Protein AF-A0A7V7MP55-F1 (afdb_monomer_lite)

Radius of gyration: 41.4 Å; chains: 1; bounding box: 94×127×134 Å

pLDDT: mean 85.82, std 22.46, range [21.38, 98.88]

Structure (mmCIF, N/CA/C/O backbone):
data_AF-A0A7V7MP55-F1
#
_entry.id   AF-A0A7V7MP55-F1
#
loop_
_atom_site.group_PDB
_atom_site.id
_atom_site.type_symbol
_atom_site.label_atom_id
_atom_site.label_alt_id
_atom_site.label_comp_id
_atom_site.label_asym_id
_atom_site.label_entity_id
_atom_site.label_seq_id
_atom_site.pdbx_PDB_ins_code
_atom_site.Cartn_x
_atom_site.Cartn_y
_atom_site.Cartn_z
_atom_site.occupancy
_atom_site.B_iso_or_equiv
_atom_site.auth_seq_id
_atom_site.auth_comp_id
_atom_site.auth_asym_id
_atom_site.auth_atom_id
_atom_site.pdbx_PDB_model_num
ATOM 1 N N . MET A 1 1 ? -35.370 41.225 -30.268 1.00 34.28 1 MET A N 1
ATOM 2 C CA . MET A 1 1 ? -35.970 42.573 -30.149 1.00 34.28 1 MET A CA 1
ATOM 3 C C . MET A 1 1 ? -35.054 43.435 -29.277 1.00 34.28 1 MET A C 1
ATOM 5 O O . MET A 1 1 ? -34.463 42.898 -28.356 1.00 34.28 1 MET A O 1
ATOM 9 N N . SER A 1 2 ? -34.863 44.694 -29.699 1.00 28.64 2 SER A N 1
ATOM 10 C CA . SER A 1 2 ? -34.143 45.870 -29.128 1.00 28.64 2 SER A CA 1
ATOM 11 C C . SER A 1 2 ? -33.373 45.735 -27.795 1.00 28.64 2 SER A C 1
ATOM 13 O O . SER A 1 2 ? -33.966 45.358 -26.797 1.00 28.64 2 SER A O 1
ATOM 15 N N . ARG A 1 3 ? -32.050 45.989 -27.718 1.00 31.94 3 ARG A N 1
ATOM 16 C CA . ARG A 1 3 ? -31.280 47.277 -27.739 1.00 31.94 3 ARG A CA 1
ATOM 17 C C . ARG A 1 3 ? -31.573 48.286 -26.605 1.00 31.94 3 ARG A C 1
ATOM 19 O O . ARG A 1 3 ? -32.678 48.802 -26.537 1.00 31.94 3 ARG A O 1
ATOM 26 N N . GLY A 1 4 ? -30.496 48.716 -25.919 1.00 28.47 4 GLY A N 1
ATOM 27 C CA . GLY A 1 4 ? -30.322 50.041 -25.272 1.00 28.47 4 GLY A CA 1
ATOM 28 C C . GLY A 1 4 ? -29.678 49.953 -23.877 1.00 28.47 4 GLY A C 1
ATOM 29 O O . GLY A 1 4 ? -30.369 49.622 -22.931 1.00 28.47 4 GLY A O 1
ATOM 30 N N . LYS A 1 5 ? -28.347 50.016 -23.691 1.00 35.09 5 LYS A N 1
ATOM 31 C CA . LYS A 1 5 ? -27.457 51.205 -23.596 1.00 35.09 5 LYS A CA 1
ATOM 32 C C . LYS A 1 5 ? -27.997 52.376 -22.756 1.00 35.09 5 LYS A C 1
ATOM 34 O O . LYS A 1 5 ? -28.891 53.069 -23.217 1.00 35.09 5 LYS A O 1
ATOM 39 N N . HIS A 1 6 ? -27.284 52.714 -21.674 1.00 30.86 6 HIS A N 1
ATOM 40 C CA . HIS A 1 6 ? -26.860 54.093 -21.404 1.00 30.86 6 HIS A CA 1
ATOM 41 C C . HIS A 1 6 ? -25.505 54.147 -20.680 1.00 30.86 6 HIS A C 1
ATOM 43 O O . HIS A 1 6 ? -25.251 53.459 -19.699 1.00 30.86 6 HIS A O 1
ATOM 49 N N . THR A 1 7 ? -24.632 54.967 -21.252 1.00 30.64 7 THR A N 1
ATOM 50 C CA . THR A 1 7 ? -23.263 55.328 -20.872 1.00 30.64 7 THR A CA 1
ATOM 51 C C . THR A 1 7 ? -23.233 56.697 -20.190 1.00 30.64 7 THR A C 1
ATOM 53 O O . THR A 1 7 ? -24.049 57.541 -20.559 1.00 30.64 7 THR A O 1
ATOM 56 N N . ALA A 1 8 ? -22.196 56.967 -19.383 1.00 30.64 8 ALA A N 1
ATOM 57 C CA . ALA A 1 8 ? -21.163 57.998 -19.636 1.00 30.64 8 ALA A CA 1
ATOM 58 C C . ALA A 1 8 ? -20.734 58.798 -18.389 1.00 30.64 8 ALA A C 1
ATOM 60 O O . ALA A 1 8 ? -21.573 59.315 -17.660 1.00 30.64 8 ALA A O 1
ATOM 61 N N . GLY A 1 9 ? -19.414 59.001 -18.253 1.00 26.23 9 GLY A N 1
ATOM 62 C CA . GLY A 1 9 ? -18.832 60.131 -17.514 1.00 26.23 9 GLY A CA 1
ATOM 63 C C . GLY A 1 9 ? -17.465 59.867 -16.865 1.00 26.23 9 GLY A C 1
ATOM 64 O O . GLY A 1 9 ? -17.412 59.573 -15.680 1.00 26.23 9 GLY A O 1
ATOM 65 N N . GLY A 1 10 ? -16.357 60.000 -17.613 1.00 23.95 10 GLY A N 1
ATOM 66 C CA . GLY A 1 10 ? -15.012 60.249 -17.035 1.00 23.95 10 GLY A CA 1
ATOM 67 C C . GLY A 1 10 ? -14.825 61.737 -16.652 1.00 23.95 10 GLY A C 1
ATOM 68 O O . GLY A 1 10 ? -15.830 62.447 -16.644 1.00 23.95 10 GLY A O 1
ATOM 69 N N . PRO A 1 11 ? -13.597 62.290 -16.462 1.00 42.88 11 PRO A N 1
ATOM 70 C CA . PRO A 1 11 ? -12.266 61.668 -16.554 1.00 42.88 11 PRO A CA 1
ATOM 71 C C . PRO A 1 11 ? -11.200 62.125 -15.500 1.00 42.88 11 PRO A C 1
ATOM 73 O O . PRO A 1 11 ? -11.333 63.137 -14.826 1.00 42.88 11 PRO A O 1
ATOM 76 N N . ALA A 1 12 ? -10.083 61.382 -15.476 1.00 27.53 12 ALA A N 1
ATOM 77 C CA . ALA A 1 12 ? -8.666 61.785 -15.341 1.00 27.53 12 ALA A CA 1
ATOM 78 C C . ALA A 1 12 ? -8.161 62.764 -14.245 1.00 27.53 12 ALA A C 1
ATOM 80 O O . ALA A 1 12 ? -8.456 63.956 -14.269 1.00 27.53 12 ALA A O 1
ATOM 81 N N . LYS A 1 13 ? -7.130 62.324 -13.494 1.00 27.72 13 LYS A N 1
ATOM 82 C CA . LYS A 1 13 ? -5.806 62.995 -13.422 1.00 27.72 13 LYS A CA 1
ATOM 83 C C . LYS A 1 13 ? -4.731 62.107 -12.782 1.00 27.72 13 LYS A C 1
ATOM 85 O O . LYS A 1 13 ? -5.014 61.237 -11.972 1.00 27.72 13 LYS A O 1
ATOM 90 N N . ALA A 1 14 ? -3.493 62.327 -13.214 1.00 28.72 14 ALA A N 1
ATOM 91 C CA . ALA A 1 14 ? -2.344 61.450 -13.052 1.00 28.72 14 ALA A CA 1
ATOM 92 C C . ALA A 1 14 ? -1.259 62.015 -12.109 1.00 28.72 14 ALA A C 1
ATOM 94 O O . ALA A 1 14 ? -1.161 63.226 -11.937 1.00 28.72 14 ALA A O 1
ATOM 95 N N . ARG A 1 15 ? -0.355 61.100 -11.712 1.00 27.06 15 ARG A N 1
ATOM 96 C CA . ARG A 1 15 ? 1.097 61.245 -11.435 1.00 27.06 15 ARG A CA 1
ATOM 97 C C . ARG A 1 15 ? 1.616 61.652 -10.033 1.00 27.06 15 ARG A C 1
ATOM 99 O O . ARG A 1 15 ? 1.627 62.816 -9.671 1.00 27.06 15 ARG A O 1
ATOM 106 N N . ARG A 1 16 ? 2.303 60.647 -9.454 1.00 27.53 16 ARG A N 1
ATOM 107 C CA . ARG A 1 16 ? 3.734 60.553 -9.045 1.00 27.53 16 ARG A CA 1
ATOM 108 C C . ARG A 1 16 ? 4.250 61.167 -7.722 1.00 27.53 16 ARG A C 1
ATOM 110 O O . ARG A 1 16 ? 4.322 62.374 -7.564 1.00 27.53 16 ARG A O 1
ATOM 117 N N . SER A 1 17 ? 4.877 60.241 -6.973 1.00 25.41 17 SER A N 1
ATOM 118 C CA . SER A 1 17 ? 6.215 60.251 -6.334 1.00 25.41 17 SER A CA 1
ATOM 119 C C . SER A 1 17 ? 6.459 61.017 -5.031 1.00 25.41 17 SER A C 1
ATOM 121 O O . SER A 1 17 ? 6.238 62.219 -4.967 1.00 25.41 17 SER A O 1
ATOM 123 N N . GLY A 1 18 ? 7.100 60.337 -4.069 1.00 24.73 18 GLY A N 1
ATOM 124 C CA . GLY A 1 18 ? 7.791 60.952 -2.930 1.00 24.73 18 GLY A CA 1
ATOM 125 C C . GLY A 1 18 ? 8.307 59.925 -1.915 1.00 24.73 18 GLY A C 1
ATOM 126 O O . GLY A 1 18 ? 7.528 59.137 -1.405 1.00 24.73 18 GLY A O 1
ATOM 127 N N . ASN A 1 19 ? 9.615 59.931 -1.663 1.00 25.88 19 ASN A N 1
ATOM 128 C CA . ASN A 1 19 ? 10.402 58.984 -0.861 1.00 25.88 19 ASN A CA 1
ATOM 129 C C . ASN A 1 19 ? 10.385 59.240 0.669 1.00 25.88 19 ASN A C 1
ATOM 131 O O . ASN A 1 19 ? 10.266 60.384 1.093 1.00 25.88 19 ASN A O 1
ATOM 135 N N . ALA A 1 20 ? 10.776 58.184 1.406 1.00 26.72 20 ALA A N 1
ATOM 136 C CA . ALA A 1 20 ? 11.760 58.139 2.515 1.00 26.72 20 ALA A CA 1
ATOM 137 C C . ALA A 1 20 ? 11.366 58.298 4.011 1.00 26.72 20 ALA A C 1
ATOM 139 O O . ALA A 1 20 ? 10.860 59.333 4.424 1.00 26.72 20 ALA A O 1
ATOM 140 N N . LYS A 1 21 ? 11.905 57.322 4.792 1.00 25.62 21 LYS A N 1
ATOM 141 C CA . LYS A 1 21 ? 12.395 57.330 6.206 1.00 25.62 21 LYS A CA 1
ATOM 142 C C . LYS A 1 21 ? 11.335 57.438 7.325 1.00 25.62 21 LYS A C 1
ATOM 144 O O . LYS A 1 21 ? 10.374 58.163 7.167 1.00 25.62 21 LYS A O 1
ATOM 149 N N . SER A 1 22 ? 11.442 56.838 8.519 1.00 23.19 22 SER A N 1
ATOM 150 C CA . SER A 1 22 ? 12.350 55.876 9.179 1.00 23.19 22 SER A CA 1
ATOM 151 C C . SER A 1 22 ? 11.764 55.539 10.573 1.00 23.19 22 SER A C 1
ATOM 153 O O . SER A 1 22 ? 11.265 56.456 11.212 1.00 23.19 22 SER A O 1
ATOM 155 N N . LEU A 1 23 ? 11.921 54.288 11.039 1.00 22.83 23 LEU A N 1
ATOM 156 C CA . LEU A 1 23 ? 12.179 53.830 12.430 1.00 22.83 23 LEU A CA 1
ATOM 157 C C . LEU A 1 23 ? 11.341 54.368 13.630 1.00 22.83 23 LEU A C 1
ATOM 159 O O . LEU A 1 23 ? 11.476 55.523 14.011 1.00 22.83 23 LEU A O 1
ATOM 163 N N . VAL A 1 24 ? 10.611 53.467 14.320 1.00 22.59 24 VAL A N 1
ATOM 164 C CA . VAL A 1 24 ? 10.852 52.965 15.710 1.00 22.59 24 VAL A CA 1
ATOM 165 C C . VAL A 1 24 ? 9.557 52.449 16.401 1.00 22.59 24 VAL A C 1
ATOM 167 O O . VAL A 1 24 ? 8.607 53.188 16.624 1.00 22.59 24 VAL A O 1
ATOM 170 N N . SER A 1 25 ? 9.641 51.192 16.867 1.00 21.75 25 SER A N 1
ATOM 171 C CA . SER A 1 25 ? 9.004 50.541 18.039 1.00 21.75 25 SER A CA 1
ATOM 172 C C . SER A 1 25 ? 7.573 49.957 18.035 1.00 21.75 25 SER A C 1
ATOM 174 O O . SER A 1 25 ? 6.580 50.662 17.925 1.00 21.75 25 SER A O 1
ATOM 176 N N . ARG A 1 26 ? 7.578 48.662 18.411 1.00 23.73 26 ARG A N 1
ATOM 177 C CA . ARG A 1 26 ? 6.708 47.904 19.341 1.00 23.73 26 ARG A CA 1
ATOM 178 C C . ARG A 1 26 ? 5.344 47.347 18.883 1.00 23.73 26 ARG A C 1
ATOM 180 O O . ARG A 1 26 ? 4.377 48.066 18.687 1.00 23.73 26 ARG A O 1
ATOM 187 N N . SER A 1 27 ? 5.319 46.006 18.937 1.00 23.58 27 SER A N 1
ATOM 188 C CA . SER A 1 27 ? 4.262 45.098 19.420 1.00 23.58 27 SER A CA 1
ATOM 189 C C . SER A 1 27 ? 2.898 45.102 18.728 1.00 23.58 27 SER A C 1
ATOM 191 O O . SER A 1 27 ? 2.086 45.991 18.973 1.00 23.58 27 SER A O 1
ATOM 193 N N . LYS A 1 28 ? 2.583 43.997 18.043 1.00 23.91 28 LYS A N 1
ATOM 194 C CA . LYS A 1 28 ? 1.533 43.049 18.460 1.00 23.91 28 LYS A CA 1
ATOM 195 C C . LYS A 1 28 ? 1.501 41.831 17.533 1.00 23.91 28 LYS A C 1
ATOM 197 O O . LYS A 1 28 ? 1.705 41.963 16.332 1.00 23.91 28 LYS A O 1
ATOM 202 N N . LEU A 1 29 ? 1.274 40.677 18.157 1.00 24.33 29 LEU A N 1
ATOM 203 C CA . LEU A 1 29 ? 0.882 39.423 17.531 1.00 24.33 29 LEU A CA 1
ATOM 204 C C . LEU A 1 29 ? -0.313 39.634 16.600 1.00 24.33 29 LEU A C 1
ATOM 206 O O . LEU A 1 29 ? -1.271 40.290 16.997 1.00 24.33 29 LEU A O 1
ATOM 210 N N . GLU A 1 30 ? -0.278 38.992 15.438 1.00 24.28 30 GLU A N 1
ATOM 211 C CA . GLU A 1 30 ? -1.474 38.475 14.778 1.00 24.28 30 GLU A CA 1
ATOM 212 C C . GLU A 1 30 ? -1.060 37.260 13.940 1.00 24.28 30 GLU A C 1
ATOM 214 O O . GLU A 1 30 ? -0.356 37.368 12.934 1.00 24.28 30 GLU A O 1
ATOM 219 N N . ALA A 1 31 ? -1.459 36.088 14.434 1.00 26.06 31 ALA A N 1
ATOM 220 C CA . ALA A 1 31 ? -1.439 34.830 13.717 1.00 26.06 31 ALA A CA 1
ATOM 221 C C . ALA A 1 31 ? -2.361 34.950 12.497 1.00 26.06 31 ALA A C 1
ATOM 223 O O . ALA A 1 31 ? -3.558 35.202 12.625 1.00 26.06 31 ALA A O 1
ATOM 224 N N . GLY A 1 32 ? -1.790 34.797 11.305 1.00 22.47 32 GLY A N 1
ATOM 225 C CA . GLY A 1 32 ? -2.533 34.702 10.058 1.00 22.47 32 GLY A CA 1
ATOM 226 C C . GLY A 1 32 ? -2.504 33.267 9.564 1.00 22.47 32 GLY A C 1
ATOM 227 O O . GLY A 1 32 ? -1.552 32.877 8.893 1.00 22.47 32 GLY A O 1
ATOM 228 N N . SER A 1 33 ? -3.557 32.508 9.871 1.00 28.42 33 SER A N 1
ATOM 229 C CA . SER A 1 33 ? -3.841 31.228 9.233 1.00 28.42 33 SER A CA 1
ATOM 230 C C . SER A 1 33 ? -3.945 31.420 7.715 1.00 28.42 33 SER A C 1
ATOM 232 O O . SER A 1 33 ? -4.711 32.245 7.206 1.00 28.42 33 SER A O 1
ATOM 234 N N . ARG A 1 34 ? -3.144 30.667 6.960 1.00 25.14 34 ARG A N 1
ATOM 235 C CA . ARG A 1 34 ? -3.306 30.517 5.511 1.00 25.14 34 ARG A CA 1
ATOM 236 C C . ARG A 1 34 ? -3.084 29.066 5.111 1.00 25.14 34 ARG A C 1
ATOM 238 O O . ARG A 1 34 ? -1.964 28.665 4.841 1.00 25.14 34 ARG A O 1
ATOM 245 N N . ARG A 1 35 ? -4.213 28.354 5.048 1.00 26.56 35 ARG A N 1
ATOM 246 C CA . ARG A 1 35 ? -4.628 27.410 3.996 1.00 26.56 35 ARG A CA 1
ATOM 247 C C . ARG A 1 35 ? -3.481 26.785 3.189 1.00 26.56 35 ARG A C 1
ATOM 249 O O . ARG A 1 35 ? -3.019 27.396 2.223 1.00 26.56 35 ARG A O 1
ATOM 256 N N . ALA A 1 36 ? -3.151 25.538 3.502 1.00 24.17 36 ALA A N 1
ATOM 257 C CA . ALA A 1 36 ? -2.734 24.579 2.491 1.00 24.17 36 ALA A CA 1
ATOM 258 C C . ALA A 1 36 ? -4.017 24.009 1.869 1.00 24.17 36 ALA A C 1
ATOM 260 O O . ALA A 1 36 ? -4.831 23.395 2.542 1.00 24.17 36 ALA A O 1
ATOM 261 N N . ASN A 1 37 ? -4.240 24.342 0.605 1.00 26.45 37 ASN A N 1
ATOM 262 C CA . ASN A 1 37 ? -5.229 23.713 -0.256 1.00 26.45 37 ASN A CA 1
ATOM 263 C C . ASN A 1 37 ? -4.388 22.915 -1.267 1.00 26.45 37 ASN A C 1
ATOM 265 O O . ASN A 1 37 ? -3.536 23.559 -1.895 1.00 26.45 37 ASN A O 1
ATOM 269 N N . PRO A 1 38 ? -4.549 21.589 -1.435 1.00 30.06 38 PRO A N 1
ATOM 270 C CA . PRO A 1 38 ? -3.750 20.823 -2.398 1.00 30.06 38 PRO A CA 1
ATOM 271 C C . PRO A 1 38 ? -3.995 21.259 -3.851 1.00 30.06 38 PRO A C 1
ATOM 273 O O . PRO A 1 38 ? -3.195 20.984 -4.740 1.00 30.06 38 PRO A O 1
ATOM 276 N N . SER A 1 39 ? -5.045 22.042 -4.116 1.00 33.00 39 SER A N 1
ATOM 277 C CA . SER A 1 39 ? -5.342 22.572 -5.444 1.00 33.00 39 SER A CA 1
ATOM 278 C C . SER A 1 39 ? -4.465 23.786 -5.815 1.00 33.00 39 SER A C 1
ATOM 280 O O . SER A 1 39 ? -4.928 24.933 -5.881 1.00 33.00 39 SER A O 1
ATOM 282 N N . LYS A 1 40 ? -3.184 23.561 -6.108 1.00 24.84 40 LYS A N 1
ATOM 283 C CA . LYS A 1 40 ? -2.449 24.400 -7.066 1.00 24.84 40 LYS A CA 1
ATOM 284 C C . LYS A 1 40 ? -1.585 23.521 -7.948 1.00 24.84 40 LYS A C 1
ATOM 286 O O . LYS A 1 40 ? -0.405 23.327 -7.675 1.00 24.84 40 LYS A O 1
ATOM 291 N N . GLY A 1 41 ? -2.180 23.103 -9.064 1.00 26.19 41 GLY A N 1
ATOM 292 C CA . GLY A 1 41 ? -1.435 22.713 -10.247 1.00 26.19 41 GLY A CA 1
ATOM 293 C C . GLY A 1 41 ? -0.331 23.733 -10.503 1.00 26.19 41 GLY A C 1
ATOM 294 O O . GLY A 1 41 ? -0.582 24.923 -10.728 1.00 26.19 41 GLY A O 1
ATOM 295 N N . ILE A 1 42 ? 0.910 23.266 -10.421 1.00 21.98 42 ILE A N 1
ATOM 296 C CA . ILE A 1 42 ? 2.026 23.955 -11.045 1.00 21.98 42 ILE A CA 1
ATOM 297 C C . ILE A 1 42 ? 1.672 23.958 -12.534 1.00 21.98 42 ILE A C 1
ATOM 299 O O . ILE A 1 42 ? 1.525 22.883 -13.116 1.00 21.98 42 ILE A O 1
ATOM 303 N N . PRO A 1 43 ? 1.482 25.123 -13.176 1.00 23.14 43 PRO A N 1
ATOM 304 C CA . PRO A 1 43 ? 1.346 25.126 -14.616 1.00 23.14 43 PRO A CA 1
ATOM 305 C C . PRO A 1 43 ? 2.629 24.512 -15.167 1.00 23.14 43 PRO A C 1
ATOM 307 O O . PRO A 1 43 ? 3.723 24.979 -14.833 1.00 23.14 43 PRO A O 1
ATOM 310 N N . ILE A 1 44 ? 2.495 23.488 -16.009 1.00 25.53 44 ILE A N 1
ATOM 311 C CA . ILE A 1 44 ? 3.565 23.048 -16.898 1.00 25.53 44 ILE A CA 1
ATOM 312 C C . ILE A 1 44 ? 3.984 24.293 -17.687 1.00 25.53 44 ILE A C 1
ATOM 314 O O . ILE A 1 44 ? 3.364 24.684 -18.676 1.00 25.53 44 ILE A O 1
ATOM 318 N N . MET A 1 45 ? 5.021 24.981 -17.204 1.00 21.58 45 MET A N 1
ATOM 319 C CA . MET A 1 45 ? 5.686 26.038 -17.942 1.00 21.58 45 MET A CA 1
ATOM 320 C C . MET A 1 45 ? 6.498 25.364 -19.041 1.00 21.58 45 MET A C 1
ATOM 322 O O . MET A 1 45 ? 7.705 25.163 -18.925 1.00 21.58 45 MET A O 1
ATOM 326 N N . LEU A 1 46 ? 5.842 25.100 -20.167 1.00 31.69 46 LEU A N 1
ATOM 327 C CA . LEU A 1 46 ? 6.504 25.197 -21.458 1.00 31.69 46 LEU A CA 1
ATOM 328 C C . LEU A 1 46 ? 6.959 26.656 -21.621 1.00 31.69 46 LEU A C 1
ATOM 330 O O . LEU A 1 46 ? 6.219 27.508 -22.108 1.00 31.69 46 LEU A O 1
ATOM 334 N N . SER A 1 47 ? 8.181 26.965 -21.180 1.00 21.58 47 SER A N 1
ATOM 335 C CA . SER A 1 47 ? 8.869 28.196 -21.573 1.00 21.58 47 SER A CA 1
ATOM 336 C C . SER A 1 47 ? 10.058 27.856 -22.483 1.00 21.58 47 SER A C 1
ATOM 338 O O . SER A 1 47 ? 10.914 27.048 -22.116 1.00 21.58 47 SER A O 1
ATOM 340 N N . PRO A 1 48 ? 10.127 28.432 -23.699 1.00 27.55 48 PRO A N 1
ATOM 341 C CA . PRO A 1 48 ? 11.183 28.140 -24.651 1.00 27.55 48 PRO A CA 1
ATOM 342 C C . PRO A 1 48 ? 12.414 28.974 -24.297 1.00 27.55 48 PRO A C 1
ATOM 344 O O . PRO A 1 48 ? 12.477 30.172 -24.590 1.00 27.55 48 PRO A O 1
ATOM 347 N N . TRP A 1 49 ? 13.427 28.357 -23.693 1.00 21.38 49 TRP A N 1
ATOM 348 C CA . TRP A 1 49 ? 14.702 29.039 -23.503 1.00 21.38 49 TRP A CA 1
ATOM 349 C C . TRP A 1 49 ? 15.488 29.085 -24.814 1.00 21.38 49 TRP A C 1
ATOM 351 O O . TRP A 1 49 ? 16.053 28.108 -25.306 1.00 21.38 49 TRP A O 1
ATOM 361 N N . ARG A 1 50 ? 15.491 30.290 -25.392 1.00 23.12 50 ARG A N 1
ATOM 362 C CA . ARG A 1 50 ? 16.368 30.725 -26.477 1.00 23.12 50 ARG A CA 1
ATOM 363 C C . ARG A 1 50 ? 17.834 30.502 -26.095 1.00 23.12 50 ARG A C 1
ATOM 365 O O . ARG A 1 50 ? 18.309 31.028 -25.093 1.00 23.12 50 ARG A O 1
ATOM 372 N N . ARG A 1 51 ? 18.555 29.801 -26.971 1.00 25.08 51 ARG A N 1
ATOM 373 C CA . ARG A 1 51 ? 20.022 29.695 -26.984 1.00 25.08 51 ARG A CA 1
ATOM 374 C C . ARG A 1 51 ? 20.681 31.084 -27.067 1.00 25.08 51 ARG A C 1
ATOM 376 O O . ARG A 1 51 ? 20.277 31.869 -27.931 1.00 25.08 51 ARG A O 1
ATOM 383 N N . PRO A 1 52 ? 21.746 31.373 -26.299 1.00 24.27 52 PRO A N 1
ATOM 384 C CA . PRO A 1 52 ? 22.750 32.353 -26.690 1.00 24.27 52 PRO A CA 1
ATOM 385 C C . PRO A 1 52 ? 23.811 31.710 -27.614 1.00 24.27 52 PRO A C 1
ATOM 387 O O . PRO A 1 52 ? 24.013 30.497 -27.557 1.00 24.27 52 PRO A O 1
ATOM 390 N N . PRO A 1 53 ? 24.471 32.483 -28.499 1.00 29.25 53 PRO A N 1
ATOM 391 C CA . PRO A 1 53 ? 25.318 31.949 -29.565 1.00 29.25 53 PRO A CA 1
ATOM 392 C C . PRO A 1 53 ? 26.816 31.927 -29.190 1.00 29.25 53 PRO A C 1
ATOM 394 O O . PRO A 1 53 ? 27.202 32.507 -28.178 1.00 29.25 53 PRO A O 1
ATOM 397 N N . TRP A 1 54 ? 27.622 31.388 -30.124 1.00 22.58 54 TRP A N 1
ATOM 398 C CA . TRP A 1 54 ? 29.078 31.565 -30.358 1.00 22.58 54 TRP A CA 1
ATOM 399 C C . TRP A 1 54 ? 30.022 30.439 -29.875 1.00 22.58 54 TRP A C 1
ATOM 401 O O . TRP A 1 54 ? 29.800 29.878 -28.810 1.00 22.58 54 TRP A O 1
ATOM 411 N N . PRO A 1 55 ? 31.173 30.208 -30.553 1.00 29.02 55 PRO A N 1
ATOM 412 C CA . PRO A 1 55 ? 31.415 30.227 -32.002 1.00 29.02 55 PRO A CA 1
ATOM 413 C C . PRO A 1 55 ? 32.249 29.025 -32.510 1.00 29.02 55 PRO A C 1
ATOM 415 O O . PRO A 1 55 ? 32.845 28.262 -31.758 1.00 29.02 55 PRO A O 1
ATOM 418 N N . ALA A 1 56 ? 32.311 28.903 -33.836 1.00 24.33 56 ALA A N 1
ATOM 419 C CA . ALA A 1 56 ? 33.176 27.985 -34.569 1.00 24.33 56 ALA A CA 1
ATOM 420 C C . ALA A 1 56 ? 34.677 28.229 -34.315 1.00 24.33 56 ALA A C 1
ATOM 422 O O . ALA A 1 56 ? 35.113 29.380 -34.295 1.00 24.33 56 ALA A O 1
ATOM 423 N N . CYS A 1 57 ? 35.474 27.153 -34.273 1.00 23.16 57 CYS A N 1
ATOM 424 C CA . CYS A 1 57 ? 36.870 27.191 -34.713 1.00 23.16 57 CYS A CA 1
ATOM 425 C C . CYS A 1 57 ? 37.381 25.816 -35.200 1.00 23.16 57 CYS A C 1
ATOM 427 O O . CYS A 1 57 ? 37.299 24.812 -34.504 1.00 23.16 57 CYS A O 1
ATOM 429 N N . ALA A 1 58 ? 37.858 25.852 -36.443 1.00 23.36 58 ALA A N 1
ATOM 430 C CA . ALA A 1 58 ? 38.711 24.976 -37.252 1.00 23.36 58 ALA A CA 1
ATOM 431 C C . ALA A 1 58 ? 39.363 23.671 -36.704 1.00 23.36 58 ALA A C 1
ATOM 433 O O . ALA A 1 58 ? 40.026 23.636 -35.675 1.00 23.36 58 ALA A O 1
ATOM 434 N N . VAL A 1 59 ? 39.281 22.656 -37.579 1.00 27.19 59 VAL A N 1
ATOM 435 C CA . VAL A 1 59 ? 40.085 21.419 -37.810 1.00 27.19 59 VAL A CA 1
ATOM 436 C C . VAL A 1 59 ? 41.581 21.771 -38.051 1.00 27.19 59 VAL A C 1
ATOM 438 O O . VAL A 1 59 ? 41.780 22.853 -38.613 1.00 27.19 59 VAL A O 1
ATOM 441 N N . PRO A 1 60 ? 42.641 20.969 -37.707 1.00 32.34 60 PRO A N 1
ATOM 442 C CA . PRO A 1 60 ? 43.023 19.675 -38.355 1.00 32.34 60 PRO A CA 1
ATOM 443 C C . PRO A 1 60 ? 43.809 18.658 -37.473 1.00 32.34 60 PRO A C 1
ATOM 445 O O . PRO A 1 60 ? 44.242 18.989 -36.383 1.00 32.34 60 PRO A O 1
ATOM 448 N N . GLY A 1 61 ? 44.073 17.390 -37.823 1.00 25.69 61 GLY A N 1
ATOM 449 C CA . GLY A 1 61 ? 43.946 16.605 -39.052 1.00 25.69 61 GLY A CA 1
ATOM 450 C C . GLY A 1 61 ? 44.462 15.158 -38.840 1.00 25.69 61 GLY A C 1
ATOM 451 O O . GLY A 1 61 ? 45.089 14.849 -37.832 1.00 25.69 61 GLY A O 1
ATOM 452 N N . MET A 1 62 ? 44.168 14.274 -39.799 1.00 26.48 62 MET A N 1
ATOM 453 C CA . MET A 1 62 ? 44.676 12.889 -39.921 1.00 26.48 62 MET A CA 1
ATOM 454 C C . MET A 1 62 ? 46.118 12.841 -40.477 1.00 26.48 62 MET A C 1
ATOM 456 O O . MET A 1 62 ? 46.534 13.784 -41.155 1.00 26.48 62 MET A O 1
ATOM 460 N N . PRO A 1 63 ? 46.842 11.712 -40.311 1.00 31.47 63 PRO A N 1
ATOM 461 C CA . PRO A 1 63 ? 46.987 10.795 -41.456 1.00 31.47 63 PRO A CA 1
ATOM 462 C C . PRO A 1 63 ? 46.888 9.283 -41.136 1.00 31.47 63 PRO A C 1
ATOM 464 O O . PRO A 1 63 ? 47.080 8.831 -40.013 1.00 31.47 63 PRO A O 1
ATOM 467 N N . LYS A 1 64 ? 46.569 8.532 -42.202 1.00 28.89 64 LYS A N 1
ATOM 468 C CA . LYS A 1 64 ? 46.415 7.069 -42.361 1.00 28.89 64 LYS A CA 1
ATOM 469 C C . LYS A 1 64 ? 47.757 6.322 -42.554 1.00 28.89 64 LYS A C 1
ATOM 471 O O . LYS A 1 64 ? 48.765 6.970 -42.826 1.00 28.89 64 LYS A O 1
ATOM 476 N N . SER A 1 65 ? 47.650 4.980 -42.643 1.00 28.25 65 SER A N 1
ATOM 477 C CA . SER A 1 65 ? 48.547 3.951 -43.252 1.00 28.25 65 SER A CA 1
ATOM 478 C C . SER A 1 65 ? 49.538 3.262 -42.294 1.00 28.25 65 SER A C 1
ATOM 480 O O . SER A 1 65 ? 50.008 3.904 -41.368 1.00 28.25 65 SER A O 1
ATOM 482 N N . ASP A 1 66 ? 49.933 1.986 -42.416 1.00 28.69 66 ASP A N 1
ATOM 483 C CA . ASP A 1 66 ? 49.528 0.815 -43.217 1.00 28.69 66 ASP A CA 1
ATOM 484 C C . ASP A 1 66 ? 50.235 -0.442 -42.628 1.00 28.69 66 ASP A C 1
ATOM 486 O O . ASP A 1 66 ? 51.281 -0.320 -42.002 1.00 28.69 66 ASP A O 1
ATOM 490 N N . LEU A 1 67 ? 49.655 -1.627 -42.876 1.00 24.89 67 LEU A N 1
ATOM 491 C CA . LEU A 1 67 ? 50.247 -2.959 -43.150 1.00 24.89 67 LEU A CA 1
ATOM 492 C C . LEU A 1 67 ? 51.502 -3.555 -42.428 1.00 24.89 67 LEU A C 1
ATOM 494 O O . LEU A 1 67 ? 52.568 -2.962 -42.338 1.00 24.89 67 LEU A O 1
ATOM 498 N N . LEU A 1 68 ? 51.379 -4.888 -42.230 1.00 25.84 68 LEU A N 1
ATOM 499 C CA . LEU A 1 68 ? 52.371 -5.990 -42.375 1.00 25.84 68 LEU A CA 1
ATOM 500 C C . LEU A 1 68 ? 53.134 -6.553 -41.149 1.00 25.84 68 LEU A C 1
ATOM 502 O O . LEU A 1 68 ? 54.162 -6.054 -40.717 1.00 25.84 68 LEU A O 1
ATOM 506 N N . THR A 1 69 ? 52.649 -7.734 -40.727 1.00 26.42 69 THR A N 1
ATOM 507 C CA . THR A 1 69 ? 53.354 -9.032 -40.566 1.00 26.42 69 THR A CA 1
ATOM 508 C C . THR A 1 69 ? 54.766 -9.099 -39.972 1.00 26.42 69 THR A C 1
ATOM 510 O O . THR A 1 69 ? 55.719 -8.759 -40.666 1.00 26.42 69 THR A O 1
ATOM 513 N N . THR A 1 70 ? 54.907 -9.865 -38.875 1.00 25.64 70 THR A N 1
ATOM 514 C CA . THR A 1 70 ? 56.004 -10.849 -38.729 1.00 25.64 70 THR A CA 1
ATOM 515 C C . THR A 1 70 ? 55.624 -12.015 -37.800 1.00 25.64 70 THR A C 1
ATOM 517 O O . THR A 1 70 ? 55.251 -11.816 -36.650 1.00 25.64 70 THR A O 1
ATOM 520 N N . ILE A 1 71 ? 55.758 -13.243 -38.311 1.00 27.23 71 ILE A N 1
ATOM 521 C CA . ILE A 1 71 ? 55.800 -14.523 -37.572 1.00 27.23 71 ILE A CA 1
ATOM 522 C C . ILE A 1 71 ? 57.257 -14.770 -37.124 1.00 27.23 71 ILE A C 1
ATOM 524 O O . ILE A 1 71 ? 58.169 -14.430 -37.880 1.00 27.23 71 ILE A O 1
ATOM 528 N N . PRO A 1 72 ? 57.516 -15.419 -35.971 1.00 35.50 72 PRO A N 1
ATOM 529 C CA . PRO A 1 72 ? 58.206 -16.719 -36.029 1.00 35.50 72 PRO A CA 1
ATOM 530 C C . PRO A 1 72 ? 57.511 -17.834 -35.225 1.00 35.50 72 PRO A C 1
ATOM 532 O O . PRO A 1 72 ? 56.633 -17.614 -34.401 1.00 35.50 72 PRO A O 1
ATOM 535 N N . LYS A 1 73 ? 57.915 -19.065 -35.534 1.00 27.27 73 LYS A N 1
ATOM 536 C CA . LYS A 1 73 ? 57.259 -20.361 -35.312 1.00 27.27 73 LYS A CA 1
ATOM 537 C C . LYS A 1 73 ? 58.229 -21.284 -34.536 1.00 27.27 73 LYS A C 1
ATOM 539 O O . LYS A 1 73 ? 59.431 -21.066 -34.656 1.00 27.27 73 LYS A O 1
ATOM 544 N N . PHE A 1 74 ? 57.698 -22.360 -33.917 1.00 27.23 74 PHE A N 1
ATOM 545 C CA . PHE A 1 74 ? 58.350 -23.557 -33.293 1.00 27.23 74 PHE A CA 1
ATOM 546 C C . PHE A 1 74 ? 58.783 -23.412 -31.801 1.00 27.23 74 PHE A C 1
ATOM 548 O O . PHE A 1 74 ? 59.359 -22.393 -31.461 1.00 27.23 74 PHE A O 1
ATOM 555 N N . LEU A 1 75 ? 58.581 -24.341 -30.832 1.00 26.59 75 LEU A N 1
ATOM 556 C CA . LEU A 1 75 ? 58.157 -25.766 -30.761 1.00 26.59 75 LEU A CA 1
ATOM 557 C C . LEU A 1 75 ? 57.660 -26.194 -29.355 1.00 26.59 75 LEU A C 1
ATOM 559 O O . LEU A 1 75 ? 58.319 -25.902 -28.369 1.00 26.59 75 LEU A O 1
ATOM 563 N N . ARG A 1 76 ? 56.580 -26.999 -29.335 1.00 27.11 76 ARG A N 1
ATOM 564 C CA . ARG A 1 76 ? 56.339 -28.263 -28.578 1.00 27.11 76 ARG A CA 1
ATOM 565 C C . ARG A 1 76 ? 57.057 -28.515 -27.230 1.00 27.11 76 ARG A C 1
ATOM 567 O O . ARG A 1 76 ? 58.260 -28.728 -27.234 1.00 27.11 76 ARG A O 1
ATOM 574 N N . GLU A 1 77 ? 56.277 -28.841 -26.186 1.00 28.31 77 GLU A N 1
ATOM 575 C CA . GLU A 1 77 ? 56.168 -30.202 -25.597 1.00 28.31 77 GLU A CA 1
ATOM 576 C C . GLU A 1 77 ? 55.129 -30.294 -24.446 1.00 28.31 77 GLU A C 1
ATOM 578 O O . GLU A 1 77 ? 55.121 -29.441 -23.572 1.00 28.31 77 GLU A O 1
ATOM 583 N N . ARG A 1 78 ? 54.346 -31.398 -24.449 1.00 30.17 78 ARG A N 1
ATOM 584 C CA . ARG A 1 78 ? 53.615 -32.085 -23.341 1.00 30.17 78 ARG A CA 1
ATOM 585 C C . ARG A 1 78 ? 52.487 -31.322 -22.615 1.00 30.17 78 ARG A C 1
ATOM 587 O O . ARG A 1 78 ? 52.662 -30.205 -22.179 1.00 30.17 78 ARG A O 1
ATOM 594 N N . GLY A 1 79 ? 51.310 -31.886 -22.355 1.00 25.89 79 GLY A N 1
ATOM 595 C CA . GLY A 1 79 ? 50.765 -33.218 -22.596 1.00 25.89 79 GLY A CA 1
ATOM 596 C C . GLY A 1 79 ? 49.371 -33.286 -21.961 1.00 25.89 79 GLY A C 1
ATOM 597 O O . GLY A 1 79 ? 49.223 -33.029 -20.772 1.00 25.89 79 GLY A O 1
ATOM 598 N N . SER A 1 80 ? 48.358 -33.614 -22.756 1.00 28.91 80 SER A N 1
ATOM 599 C CA . SER A 1 80 ? 46.976 -33.813 -22.324 1.00 28.91 80 SER A CA 1
ATOM 600 C C . SER A 1 80 ? 46.539 -35.216 -22.726 1.00 28.91 80 SER A C 1
ATOM 602 O O . SER A 1 80 ? 46.281 -35.477 -23.894 1.00 28.91 80 SER A O 1
ATOM 604 N N . THR A 1 81 ? 46.457 -36.127 -21.756 1.00 29.56 81 THR A N 1
ATOM 605 C CA . THR A 1 81 ? 45.684 -37.371 -21.872 1.00 29.56 81 THR A CA 1
ATOM 606 C C . THR A 1 81 ? 45.383 -37.924 -20.488 1.00 29.56 81 THR A C 1
ATOM 608 O O . THR A 1 81 ? 46.310 -38.280 -19.763 1.00 29.56 81 THR A O 1
ATOM 611 N N . GLY A 1 82 ? 44.097 -38.104 -20.186 1.00 27.11 82 GLY A N 1
ATOM 612 C CA . GLY A 1 82 ? 43.666 -39.122 -19.235 1.00 27.11 82 GLY A CA 1
ATOM 613 C C . GLY A 1 82 ? 42.434 -38.767 -18.421 1.00 27.11 82 GLY A C 1
ATOM 614 O O . GLY A 1 82 ? 42.606 -38.526 -17.240 1.00 27.11 82 GLY A O 1
ATOM 615 N N . LEU A 1 83 ? 41.229 -38.806 -19.014 1.00 27.98 83 LEU A N 1
ATOM 616 C CA . LEU A 1 83 ? 40.041 -39.383 -18.352 1.00 27.98 83 LEU A CA 1
ATOM 617 C C . LEU A 1 83 ? 38.793 -39.484 -19.262 1.00 27.98 83 LEU A C 1
ATOM 619 O O . LEU A 1 83 ? 37.723 -39.029 -18.894 1.00 27.98 83 LEU A O 1
ATOM 623 N N . LEU A 1 84 ? 38.874 -40.069 -20.463 1.00 30.27 84 LEU A N 1
ATOM 624 C CA . LEU A 1 84 ? 37.646 -40.360 -21.235 1.00 30.27 84 LEU A CA 1
ATOM 625 C C . LEU A 1 84 ? 37.850 -41.495 -22.245 1.00 30.27 84 LEU A C 1
ATOM 627 O O . LEU A 1 84 ? 37.758 -41.321 -23.452 1.00 30.27 84 LEU A O 1
ATOM 631 N N . ALA A 1 85 ? 38.182 -42.682 -21.735 1.00 29.00 85 ALA A N 1
ATOM 632 C CA . ALA A 1 85 ? 38.064 -43.937 -22.479 1.00 29.00 85 ALA A CA 1
ATOM 633 C C . ALA A 1 85 ? 38.171 -45.126 -21.517 1.00 29.00 85 ALA A C 1
ATOM 635 O O . ALA A 1 85 ? 39.260 -45.659 -21.318 1.00 29.00 85 ALA A O 1
ATOM 636 N N . LYS A 1 86 ? 37.049 -45.517 -20.903 1.00 28.72 86 LYS A N 1
ATOM 637 C CA . LYS A 1 86 ? 36.752 -46.879 -20.412 1.00 28.72 86 LYS A CA 1
ATOM 638 C C . LYS A 1 86 ? 35.430 -46.846 -19.657 1.00 28.72 86 LYS A C 1
ATOM 640 O O . LYS A 1 86 ? 35.423 -46.696 -18.448 1.00 28.72 86 LYS A O 1
ATOM 645 N N . LEU A 1 87 ? 34.330 -46.987 -20.382 1.00 27.86 87 LEU A N 1
ATOM 646 C CA . LEU A 1 87 ? 33.067 -47.532 -19.883 1.00 27.86 87 LEU A CA 1
ATOM 647 C C . LEU A 1 87 ? 32.180 -47.692 -21.110 1.00 27.86 87 LEU A C 1
ATOM 649 O O . LEU A 1 87 ? 31.763 -46.693 -21.674 1.00 27.86 87 LEU A O 1
ATOM 653 N N . LEU A 1 88 ? 32.037 -48.935 -21.577 1.00 32.59 88 LEU A N 1
ATOM 654 C CA . LEU A 1 88 ? 30.928 -49.471 -22.381 1.00 32.59 88 LEU A CA 1
ATOM 655 C C . LEU A 1 88 ? 31.381 -50.804 -22.988 1.00 32.59 88 LEU A C 1
ATOM 657 O O . LEU A 1 88 ? 31.981 -50.818 -24.061 1.00 32.59 88 LEU A O 1
ATOM 661 N N . ARG A 1 89 ? 31.096 -51.924 -22.308 1.00 29.97 89 ARG A N 1
ATOM 662 C CA . ARG A 1 89 ? 30.862 -53.235 -22.939 1.00 29.97 89 ARG A CA 1
ATOM 663 C C . ARG A 1 89 ? 29.965 -54.114 -22.058 1.00 29.97 89 ARG A C 1
ATOM 665 O O . ARG A 1 89 ? 30.221 -54.231 -20.867 1.00 29.97 89 ARG A O 1
ATOM 672 N N . PHE A 1 90 ? 29.042 -54.783 -22.753 1.00 29.03 90 PHE A N 1
ATOM 673 C CA . PHE A 1 90 ? 28.165 -55.914 -22.405 1.00 29.03 90 PHE A CA 1
ATOM 674 C C . PHE A 1 90 ? 26.713 -55.640 -21.957 1.00 29.03 90 PHE A C 1
ATOM 676 O O . PHE A 1 90 ? 26.496 -55.099 -20.876 1.00 29.03 90 PHE A O 1
ATOM 683 N N . PRO A 1 91 ? 25.725 -56.078 -22.776 1.00 43.50 91 PRO A N 1
ATOM 684 C CA . PRO A 1 91 ? 24.332 -56.292 -22.394 1.00 43.50 91 PRO A CA 1
ATOM 685 C C . PRO A 1 91 ? 24.031 -57.784 -22.109 1.00 43.50 91 PRO A C 1
ATOM 687 O O . PRO A 1 91 ? 24.870 -58.648 -22.348 1.00 43.50 91 PRO A O 1
ATOM 690 N N . GLU A 1 92 ? 22.781 -58.031 -21.698 1.00 31.75 92 GLU A N 1
ATOM 691 C CA . GLU A 1 92 ? 22.061 -59.313 -21.549 1.00 31.75 92 GLU A CA 1
ATOM 692 C C . GLU A 1 92 ? 22.144 -60.028 -20.191 1.00 31.75 92 GLU A C 1
ATOM 694 O O . GLU A 1 92 ? 23.152 -60.613 -19.811 1.00 31.75 92 GLU A O 1
ATOM 699 N N . ILE A 1 93 ? 21.008 -60.011 -19.486 1.00 31.89 93 ILE A N 1
ATOM 700 C CA . ILE A 1 93 ? 20.201 -61.158 -19.020 1.00 31.89 93 ILE A CA 1
ATOM 701 C C . ILE A 1 93 ? 19.287 -60.596 -17.927 1.00 31.89 93 ILE A C 1
ATOM 703 O O . ILE A 1 93 ? 19.792 -60.189 -16.890 1.00 31.89 93 ILE A O 1
ATOM 707 N N . LEU A 1 94 ? 17.966 -60.573 -18.152 1.00 28.94 94 LEU A N 1
ATOM 708 C CA . LEU A 1 94 ? 16.933 -60.726 -17.109 1.00 28.94 94 LEU A CA 1
ATOM 709 C C . LEU A 1 94 ? 15.531 -60.678 -17.738 1.00 28.94 94 LEU A C 1
ATOM 711 O O . LEU A 1 94 ? 14.814 -59.683 -17.695 1.00 28.94 94 LEU A O 1
ATOM 715 N N . SER A 1 95 ? 15.135 -61.810 -18.313 1.00 31.98 95 SER A N 1
ATOM 716 C CA . SER A 1 95 ? 13.742 -62.192 -18.531 1.00 31.98 95 SER A CA 1
ATOM 717 C C . SER A 1 95 ? 13.459 -63.444 -17.693 1.00 31.98 95 SER A C 1
ATOM 719 O O . SER A 1 95 ? 13.814 -64.546 -18.098 1.00 31.98 95 SER A O 1
ATOM 721 N N . SER A 1 96 ? 12.889 -63.286 -16.489 1.00 30.88 96 SER A N 1
ATOM 722 C CA . SER A 1 96 ? 12.027 -64.285 -15.804 1.00 30.88 96 SER A CA 1
ATOM 723 C C . SER A 1 96 ? 11.701 -63.923 -14.337 1.00 30.88 96 SER A C 1
ATOM 725 O O . SER A 1 96 ? 12.330 -64.434 -13.426 1.00 30.88 96 SER A O 1
ATOM 727 N N . MET A 1 97 ? 10.642 -63.117 -14.144 1.00 30.47 97 MET A N 1
ATOM 728 C CA . MET A 1 97 ? 9.701 -63.083 -12.988 1.00 30.47 97 MET A CA 1
ATOM 729 C C . MET A 1 97 ? 10.261 -62.958 -11.531 1.00 30.47 97 MET A C 1
ATOM 731 O O . MET A 1 97 ? 11.461 -62.895 -11.318 1.00 30.47 97 MET A O 1
ATOM 735 N N . PRO A 1 98 ? 9.411 -62.885 -10.482 1.00 41.50 98 PRO A N 1
ATOM 736 C CA . PRO A 1 98 ? 8.613 -61.728 -10.066 1.00 41.50 98 PRO A CA 1
ATOM 737 C C . PRO A 1 98 ? 8.952 -61.250 -8.626 1.00 41.50 98 PRO A C 1
ATOM 739 O O . PRO A 1 98 ? 9.534 -61.984 -7.835 1.00 41.50 98 PRO A O 1
ATOM 742 N N . ASN A 1 99 ? 8.549 -60.015 -8.295 1.00 36.16 99 ASN A N 1
ATOM 743 C CA . ASN A 1 99 ? 8.508 -59.390 -6.952 1.00 36.16 99 ASN A CA 1
ATOM 744 C C . ASN A 1 99 ? 8.421 -60.375 -5.758 1.00 36.16 99 ASN A C 1
ATOM 746 O O . ASN A 1 99 ? 7.591 -61.285 -5.799 1.00 36.16 99 ASN A O 1
ATOM 750 N N . PRO A 1 100 ? 9.155 -60.128 -4.647 1.00 36.72 100 PRO A N 1
ATOM 751 C CA . PRO A 1 100 ? 8.734 -59.057 -3.730 1.00 36.72 100 PRO A CA 1
ATOM 752 C C . PRO A 1 100 ? 9.873 -58.273 -3.028 1.00 36.72 100 PRO A C 1
ATOM 754 O O . PRO A 1 100 ? 10.890 -58.818 -2.607 1.00 36.72 100 PRO A O 1
ATOM 757 N N . ARG A 1 101 ? 9.663 -56.963 -2.836 1.00 34.50 101 ARG A N 1
ATOM 758 C CA . ARG A 1 101 ? 10.345 -56.126 -1.817 1.00 34.50 101 ARG A CA 1
ATOM 759 C C . ARG A 1 101 ? 10.034 -56.701 -0.412 1.00 34.50 101 ARG A C 1
ATOM 761 O O . ARG A 1 101 ? 8.922 -57.215 -0.290 1.00 34.50 101 ARG A O 1
ATOM 768 N N . PRO A 1 102 ? 10.875 -56.591 0.650 1.00 43.84 102 PRO A N 1
ATOM 769 C CA . PRO A 1 102 ? 11.879 -55.545 0.915 1.00 43.84 102 PRO A CA 1
ATOM 770 C C . PRO A 1 102 ? 13.166 -56.045 1.636 1.00 43.84 102 PRO A C 1
ATOM 772 O O . PRO A 1 102 ? 13.110 -56.493 2.775 1.00 43.84 102 PRO A O 1
ATOM 775 N N . LEU A 1 103 ? 14.356 -55.925 1.035 1.00 34.88 103 LEU A N 1
ATOM 776 C CA . LEU A 1 103 ? 15.625 -56.123 1.779 1.00 34.88 103 LEU A CA 1
ATOM 777 C C . LEU A 1 103 ? 16.853 -55.450 1.135 1.00 34.88 103 LEU A C 1
ATOM 779 O O . LEU A 1 103 ? 17.989 -55.799 1.437 1.00 34.88 103 LEU A O 1
ATOM 783 N N . LEU A 1 104 ? 16.630 -54.454 0.267 1.00 34.84 104 LEU A N 1
ATOM 784 C CA . LEU A 1 104 ? 17.695 -53.735 -0.451 1.00 34.84 104 LEU A CA 1
ATOM 785 C C . LEU A 1 104 ? 17.781 -52.236 -0.098 1.00 34.84 104 LEU A C 1
ATOM 787 O O . LEU A 1 104 ? 18.554 -51.506 -0.706 1.00 34.84 104 LEU A O 1
ATOM 791 N N . SER A 1 105 ? 17.015 -51.774 0.896 1.00 35.50 105 SER A N 1
ATOM 792 C CA . SER A 1 105 ? 16.980 -50.360 1.314 1.00 35.50 105 SER A CA 1
ATOM 793 C C . SER A 1 105 ? 17.855 -50.044 2.536 1.00 35.50 105 SER A C 1
ATOM 795 O O . SER A 1 105 ? 17.886 -48.898 2.963 1.00 35.50 105 SER A O 1
ATOM 797 N N . LEU A 1 106 ? 18.578 -51.025 3.097 1.00 36.19 106 LEU A N 1
ATOM 798 C CA . LEU A 1 106 ? 19.387 -50.834 4.316 1.00 36.19 106 LEU A CA 1
ATOM 799 C C . LEU A 1 106 ? 20.912 -50.893 4.088 1.00 36.19 106 LEU A C 1
ATOM 801 O O . LEU A 1 106 ? 21.674 -50.662 5.018 1.00 36.19 106 LEU A O 1
ATOM 805 N N . LEU A 1 107 ? 21.380 -51.199 2.872 1.00 32.75 107 LEU A N 1
ATOM 806 C CA . LEU A 1 107 ? 22.817 -51.372 2.577 1.00 32.75 107 LEU A CA 1
ATOM 807 C C . LEU A 1 107 ? 23.412 -50.300 1.648 1.00 32.75 107 LEU A C 1
ATOM 809 O O . LEU A 1 107 ? 24.623 -50.275 1.452 1.00 32.75 107 LEU A O 1
ATOM 813 N N . LEU A 1 108 ? 22.589 -49.381 1.133 1.00 36.41 108 LEU A N 1
ATOM 814 C CA . LEU A 1 108 ? 23.030 -48.210 0.357 1.00 36.41 108 LEU A CA 1
ATOM 815 C C . LEU A 1 108 ? 23.102 -46.916 1.189 1.00 36.41 108 LEU A C 1
ATOM 817 O O . LEU A 1 108 ? 23.624 -45.916 0.710 1.00 36.41 108 LEU A O 1
ATOM 821 N N . SER A 1 109 ? 22.652 -46.938 2.445 1.00 36.03 109 SER A N 1
ATOM 822 C CA . SER A 1 109 ? 22.607 -45.775 3.343 1.00 36.03 109 SER A CA 1
ATOM 823 C C . SER A 1 109 ? 23.835 -45.608 4.254 1.00 36.03 109 SER A C 1
ATOM 825 O O . SER A 1 109 ? 23.889 -44.644 5.007 1.00 36.03 109 SER A O 1
ATOM 827 N N . VAL A 1 110 ? 24.844 -46.492 4.189 1.00 37.81 110 VAL A N 1
ATOM 828 C CA . VAL A 1 110 ? 25.999 -46.469 5.126 1.00 37.81 110 VAL A CA 1
ATOM 829 C C . VAL A 1 110 ? 27.365 -46.244 4.441 1.00 37.81 110 VAL A C 1
ATOM 831 O O . VAL A 1 110 ? 28.380 -46.142 5.115 1.00 37.81 110 VAL A O 1
ATOM 834 N N . LEU A 1 111 ? 27.429 -46.080 3.113 1.00 35.12 111 LEU A N 1
ATOM 835 C CA . LEU A 1 111 ? 28.700 -45.856 2.385 1.00 35.12 111 LEU A CA 1
ATOM 836 C C . LEU A 1 111 ? 28.770 -44.546 1.575 1.00 35.12 111 LEU A C 1
ATOM 838 O O . LEU A 1 111 ? 29.742 -44.328 0.860 1.00 35.12 111 LEU A O 1
ATOM 842 N N . GLY A 1 112 ? 27.778 -43.660 1.720 1.00 35.88 112 GLY A N 1
ATOM 843 C CA . GLY A 1 112 ? 27.746 -42.325 1.099 1.00 35.88 112 GLY A CA 1
ATOM 844 C C . GLY A 1 112 ? 28.098 -41.157 2.031 1.00 35.88 112 GLY A C 1
ATOM 845 O O . GLY A 1 112 ? 28.034 -40.010 1.607 1.00 35.88 112 GLY A O 1
ATOM 846 N N . LEU A 1 113 ? 28.461 -41.420 3.290 1.00 42.81 113 LEU A N 1
ATOM 847 C CA . LEU A 1 113 ? 28.886 -40.403 4.259 1.00 42.81 113 LEU A CA 1
ATOM 848 C C . LEU A 1 113 ? 30.398 -40.504 4.458 1.00 42.81 113 LEU A C 1
ATOM 850 O O . LEU A 1 113 ? 30.850 -41.340 5.233 1.00 42.81 113 LEU A O 1
ATOM 854 N N . CYS A 1 114 ? 31.143 -39.715 3.679 1.00 36.94 114 CYS A N 1
ATOM 855 C CA . CYS A 1 114 ? 32.485 -39.166 3.952 1.00 36.94 114 CYS A CA 1
ATOM 856 C C . CYS A 1 114 ? 33.142 -38.700 2.637 1.00 36.94 114 CYS A C 1
ATOM 858 O O . CYS A 1 114 ? 34.261 -39.089 2.306 1.00 36.94 114 CYS A O 1
ATOM 860 N N . THR A 1 115 ? 32.465 -37.846 1.869 1.00 37.62 115 THR A N 1
ATOM 861 C CA . THR A 1 115 ? 33.185 -36.855 1.064 1.00 37.62 115 THR A CA 1
ATOM 862 C C . THR A 1 115 ? 33.374 -35.648 1.965 1.00 37.62 115 THR A C 1
ATOM 864 O O . THR A 1 115 ? 32.432 -34.902 2.210 1.00 37.62 115 THR A O 1
ATOM 867 N N . LEU A 1 116 ? 34.576 -35.507 2.523 1.00 38.34 116 LEU A N 1
ATOM 868 C CA . LEU A 1 116 ? 35.024 -34.242 3.089 1.00 38.34 116 LEU A CA 1
ATOM 869 C C . LEU A 1 116 ? 34.978 -33.216 1.954 1.00 38.34 116 LEU A C 1
ATOM 871 O O . LEU A 1 116 ? 35.839 -33.224 1.073 1.00 38.34 116 LEU A O 1
ATOM 875 N N . SER A 1 117 ? 33.930 -32.397 1.945 1.00 35.88 117 SER A N 1
ATOM 876 C CA . SER A 1 117 ? 33.863 -31.179 1.154 1.00 35.88 117 SER A CA 1
ATOM 877 C C . SER A 1 117 ? 35.025 -30.310 1.609 1.00 35.88 117 SER A C 1
ATOM 879 O O . SER A 1 117 ? 35.042 -29.812 2.731 1.00 35.88 117 SER A O 1
ATOM 881 N N . VAL A 1 118 ? 36.047 -30.187 0.770 1.00 34.69 118 VAL A N 1
ATOM 882 C CA . VAL A 1 118 ? 36.991 -29.085 0.907 1.00 34.69 118 VAL A CA 1
ATOM 883 C C . VAL A 1 118 ? 36.198 -27.860 0.471 1.00 34.69 118 VAL A C 1
ATOM 885 O O . VAL A 1 118 ? 35.999 -27.666 -0.726 1.00 34.69 118 VAL A O 1
ATOM 888 N N . GLU A 1 119 ? 35.663 -27.109 1.433 1.00 35.09 119 GLU A N 1
ATOM 889 C CA . GLU A 1 119 ? 35.123 -25.772 1.190 1.00 35.09 119 GLU A CA 1
ATOM 890 C C . GLU A 1 119 ? 36.225 -24.960 0.507 1.00 35.09 119 GLU A C 1
ATOM 892 O O . GLU A 1 119 ? 37.270 -24.656 1.092 1.00 35.09 119 GLU A O 1
ATOM 897 N N . ALA A 1 120 ? 36.031 -24.675 -0.780 1.00 37.41 120 ALA A N 1
ATOM 898 C CA . ALA A 1 120 ? 36.744 -23.580 -1.405 1.00 37.41 120 ALA A CA 1
ATOM 899 C C . ALA A 1 120 ? 36.349 -22.309 -0.636 1.00 37.41 120 ALA A C 1
ATOM 901 O O . ALA A 1 120 ? 35.176 -22.179 -0.283 1.00 37.41 120 ALA A O 1
ATOM 902 N N . PRO A 1 121 ? 37.282 -21.388 -0.340 1.00 37.84 121 PRO A N 1
ATOM 903 C CA . PRO A 1 121 ? 36.906 -20.123 0.274 1.00 37.84 121 PRO A CA 1
ATOM 904 C C . PRO A 1 121 ? 35.832 -19.473 -0.601 1.00 37.84 121 PRO A C 1
ATOM 906 O O . PRO A 1 121 ? 36.048 -19.338 -1.809 1.00 37.84 121 PRO A O 1
ATOM 909 N N . ALA A 1 122 ? 34.688 -19.125 -0.002 1.00 43.91 122 ALA A N 1
ATOM 910 C CA . ALA A 1 122 ? 33.652 -18.349 -0.667 1.00 43.91 122 ALA A CA 1
ATOM 911 C C . ALA A 1 122 ? 34.332 -17.149 -1.335 1.00 43.91 122 ALA A C 1
ATOM 913 O O . ALA A 1 122 ? 35.055 -16.383 -0.688 1.00 43.91 122 ALA A O 1
ATOM 914 N N . GLN A 1 123 ? 34.193 -17.043 -2.656 1.00 51.84 123 GLN A N 1
ATOM 915 C CA . GLN A 1 123 ? 34.570 -15.822 -3.349 1.00 51.84 123 GLN A CA 1
ATOM 916 C C . GLN A 1 123 ? 33.757 -14.701 -2.694 1.00 51.84 123 GLN A C 1
ATOM 918 O O . GLN A 1 123 ? 32.575 -14.888 -2.435 1.00 51.84 123 GLN A O 1
ATOM 923 N N . ASN A 1 124 ? 34.401 -13.590 -2.339 1.00 67.00 124 ASN A N 1
ATOM 924 C CA . ASN A 1 124 ? 33.749 -12.487 -1.635 1.00 67.00 124 ASN A CA 1
ATOM 925 C C . ASN A 1 124 ? 32.820 -11.750 -2.619 1.00 67.00 124 ASN A C 1
ATOM 927 O O . ASN A 1 124 ? 33.217 -10.741 -3.205 1.00 67.00 124 ASN A O 1
ATOM 931 N N . GLU A 1 125 ? 31.663 -12.350 -2.890 1.00 89.81 125 GLU A N 1
ATOM 932 C CA . GLU A 1 125 ? 30.632 -11.862 -3.797 1.00 89.81 125 GLU A CA 1
ATOM 933 C C . GLU A 1 125 ? 30.119 -10.515 -3.290 1.00 89.81 125 GLU A C 1
ATOM 935 O O . GLU A 1 125 ? 29.880 -10.311 -2.094 1.00 89.81 125 GLU A O 1
ATOM 940 N N . LYS A 1 126 ? 30.070 -9.547 -4.202 1.00 95.62 126 LYS A N 1
ATOM 941 C CA . LYS A 1 126 ? 29.655 -8.179 -3.903 1.00 95.62 126 LYS A CA 1
ATOM 942 C C . LYS A 1 126 ? 28.167 -8.003 -4.163 1.00 95.62 126 LYS A C 1
ATOM 944 O O . LYS A 1 126 ? 27.538 -8.874 -4.741 1.00 95.62 126 LYS A O 1
ATOM 949 N N . VAL A 1 127 ? 27.634 -6.842 -3.792 1.00 97.94 127 VAL A N 1
ATOM 950 C CA . VAL A 1 127 ? 26.252 -6.434 -4.077 1.00 97.94 127 VAL A CA 1
ATOM 951 C C . VAL A 1 127 ? 25.874 -6.698 -5.543 1.00 97.94 127 VAL A C 1
ATOM 953 O O . VAL A 1 127 ? 26.614 -6.344 -6.475 1.00 97.94 127 VAL A O 1
ATOM 956 N N . HIS A 1 128 ? 24.700 -7.301 -5.725 1.00 98.56 128 HIS A N 1
ATOM 957 C CA . HIS A 1 128 ? 24.041 -7.506 -7.008 1.00 98.56 128 HIS A CA 1
ATOM 958 C C . HIS A 1 128 ? 23.070 -6.366 -7.276 1.00 98.56 128 HIS A C 1
ATOM 960 O O . HIS A 1 128 ? 22.583 -5.708 -6.357 1.00 98.56 128 HIS A O 1
ATOM 966 N N . PHE A 1 129 ? 22.750 -6.142 -8.544 1.00 98.75 129 PHE A N 1
ATOM 967 C CA . PHE A 1 129 ? 21.700 -5.209 -8.913 1.00 98.75 129 PHE A CA 1
ATOM 968 C C . PHE A 1 129 ? 20.974 -5.623 -10.186 1.00 98.75 129 PHE A C 1
ATOM 970 O O . PHE A 1 129 ? 21.519 -6.335 -11.034 1.00 98.75 129 PHE A O 1
ATOM 977 N N . SER A 1 130 ? 19.741 -5.144 -10.309 1.00 98.31 130 SER A N 1
ATOM 978 C CA . SER A 1 130 ? 18.873 -5.357 -11.464 1.00 98.31 130 SER A CA 1
ATOM 979 C C . SER A 1 130 ? 18.013 -4.117 -11.723 1.00 98.31 130 SER A C 1
ATOM 981 O O . SER A 1 130 ? 17.928 -3.222 -10.882 1.00 98.31 130 SER A O 1
ATOM 983 N N . TYR A 1 131 ? 17.372 -4.072 -12.888 1.00 98.56 131 TYR A N 1
ATOM 984 C CA . TYR A 1 131 ? 16.471 -2.996 -13.301 1.00 98.56 131 TYR A CA 1
ATOM 985 C C . TYR A 1 131 ? 15.038 -3.495 -13.414 1.00 98.56 131 TYR A C 1
ATOM 987 O O . TYR A 1 131 ? 14.813 -4.566 -13.978 1.00 98.56 131 TYR A O 1
ATOM 995 N N . LEU A 1 132 ? 14.083 -2.668 -12.993 1.00 98.44 132 LEU A N 1
ATOM 996 C CA . LEU A 1 132 ? 12.677 -2.801 -13.355 1.00 98.44 132 LEU A CA 1
ATOM 997 C C . LEU A 1 132 ? 12.217 -1.531 -14.075 1.00 98.44 132 LEU A C 1
ATOM 999 O O . LEU A 1 132 ? 12.105 -0.470 -13.464 1.00 98.44 132 LEU A O 1
ATOM 1003 N N . TRP A 1 133 ? 11.908 -1.661 -15.365 1.00 98.44 133 TRP A N 1
ATOM 1004 C CA . TRP A 1 133 ? 11.330 -0.579 -16.162 1.00 98.44 133 TRP A CA 1
ATOM 1005 C C . TRP A 1 133 ? 9.819 -0.748 -16.257 1.00 98.44 133 TRP A C 1
ATOM 1007 O O . TRP A 1 133 ? 9.333 -1.671 -16.915 1.00 98.44 133 TRP A O 1
ATOM 1017 N N . HIS A 1 134 ? 9.086 0.134 -15.590 1.00 97.38 134 HIS A N 1
ATOM 1018 C CA . HIS A 1 134 ? 7.632 0.095 -15.548 1.00 97.38 134 HIS A CA 1
ATOM 1019 C C . HIS A 1 134 ? 7.018 0.867 -16.725 1.00 97.38 134 HIS A C 1
ATOM 1021 O O . HIS A 1 134 ? 7.339 2.033 -16.922 1.00 97.38 134 HIS A O 1
ATOM 1027 N N . MET A 1 135 ? 6.186 0.205 -17.534 1.00 97.19 135 MET A N 1
ATOM 1028 C CA . MET A 1 135 ? 5.521 0.781 -18.708 1.00 97.19 135 MET A CA 1
ATOM 1029 C C . MET A 1 135 ? 4.004 0.708 -18.535 1.00 97.19 135 MET A C 1
ATOM 1031 O O . MET A 1 135 ? 3.433 -0.385 -18.417 1.00 97.19 135 MET A O 1
ATOM 1035 N N . GLU A 1 136 ? 3.341 1.856 -18.569 1.00 95.38 136 GLU A N 1
ATOM 1036 C CA . GLU A 1 136 ? 1.916 1.962 -18.263 1.00 95.38 136 GLU A CA 1
ATOM 1037 C C . GLU A 1 136 ? 1.250 2.978 -19.175 1.00 95.38 136 GLU A C 1
ATOM 1039 O O . GLU A 1 136 ? 1.777 4.062 -19.401 1.00 95.38 136 GLU A O 1
ATOM 1044 N N . GLN A 1 137 ? 0.085 2.607 -19.707 1.00 96.19 137 GLN A N 1
ATOM 1045 C CA . GLN A 1 137 ? -0.942 3.538 -20.168 1.00 96.19 137 GLN A CA 1
ATOM 1046 C C . GLN A 1 137 ? -2.329 2.923 -19.888 1.00 96.19 137 GLN A C 1
ATOM 1048 O O . GLN A 1 137 ? -2.492 1.710 -20.107 1.00 96.19 137 GLN A O 1
ATOM 1053 N N . PRO A 1 138 ? -3.341 3.725 -19.510 1.00 96.75 138 PRO A N 1
ATOM 1054 C CA . PRO A 1 138 ? -4.697 3.242 -19.285 1.00 96.75 138 PRO A CA 1
ATOM 1055 C C . PRO A 1 138 ? -5.431 2.958 -20.598 1.00 96.75 138 PRO A C 1
ATOM 1057 O O . PRO A 1 138 ? -5.060 3.441 -21.674 1.00 96.75 138 PRO A O 1
ATOM 1060 N N . ILE A 1 139 ? -6.557 2.250 -20.505 1.00 97.19 139 ILE A N 1
ATOM 1061 C CA . ILE A 1 139 ? -7.634 2.429 -21.482 1.00 97.19 139 ILE A CA 1
ATOM 1062 C C . ILE A 1 139 ? -8.249 3.802 -21.216 1.00 97.19 139 ILE A C 1
ATOM 1064 O O . ILE A 1 139 ? -8.840 4.044 -20.169 1.00 97.19 139 ILE A O 1
ATOM 1068 N N . TYR A 1 140 ? -8.045 4.734 -22.143 1.00 97.19 140 TYR A N 1
ATOM 1069 C CA . TYR A 1 140 ? -8.346 6.147 -21.908 1.00 97.19 140 TYR A CA 1
ATOM 1070 C C . TYR A 1 140 ? -9.835 6.476 -21.890 1.00 97.19 140 TYR A C 1
ATOM 1072 O O . TYR A 1 140 ? -10.218 7.472 -21.273 1.00 97.19 140 TYR A O 1
ATOM 1080 N N . TRP A 1 141 ? -10.645 5.662 -22.563 1.00 97.75 141 TRP A N 1
ATOM 1081 C CA . TRP A 1 141 ? -12.082 5.844 -22.658 1.00 97.75 141 TRP A CA 1
ATOM 1082 C C . TRP A 1 141 ? -12.793 4.493 -22.535 1.00 97.75 141 TRP A C 1
ATOM 1084 O O . TRP A 1 141 ? -12.935 3.774 -23.524 1.00 97.75 141 TRP A O 1
ATOM 1094 N N . PRO A 1 142 ? -13.205 4.106 -21.316 1.00 97.25 142 PRO A N 1
ATOM 1095 C CA . PRO A 1 142 ? -13.776 2.791 -21.056 1.00 97.25 142 PRO A CA 1
ATOM 1096 C C . PRO A 1 142 ? -15.278 2.708 -21.407 1.00 97.25 142 PRO A C 1
ATOM 1098 O O . PRO A 1 142 ? -16.018 1.955 -20.781 1.00 97.25 142 PRO A O 1
ATOM 1101 N N . ASP A 1 143 ? -15.721 3.487 -22.397 1.00 97.06 143 ASP A N 1
ATOM 1102 C CA . ASP A 1 143 ? -17.078 3.471 -22.956 1.00 97.06 143 ASP A CA 1
ATOM 1103 C C . ASP A 1 143 ? -17.143 2.574 -24.196 1.00 97.06 143 ASP A C 1
ATOM 1105 O O . ASP A 1 143 ? -16.126 2.349 -24.860 1.00 97.06 143 ASP A O 1
ATOM 1109 N N . GLN A 1 144 ? -18.336 2.098 -24.546 1.00 96.00 144 GLN A N 1
ATOM 1110 C CA . GLN A 1 144 ? -18.567 1.291 -25.735 1.00 96.00 144 GLN A CA 1
ATOM 1111 C C . GLN A 1 144 ? -18.098 2.005 -27.011 1.00 96.00 144 GLN A C 1
ATOM 1113 O O . GLN A 1 144 ? -18.546 3.100 -27.352 1.00 96.00 144 GLN A O 1
ATOM 1118 N N . GLN A 1 145 ? -17.243 1.333 -27.787 1.00 94.69 145 GLN A N 1
ATOM 1119 C CA . GLN A 1 145 ? -16.807 1.855 -29.074 1.00 94.69 145 GLN A CA 1
ATOM 1120 C C . GLN A 1 145 ? -17.978 1.991 -30.057 1.00 94.69 145 GLN A C 1
ATOM 1122 O O . GLN A 1 145 ? -18.820 1.106 -30.205 1.00 94.69 145 GLN A O 1
ATOM 1127 N N . VAL A 1 146 ? -17.984 3.083 -30.824 1.00 90.81 146 VAL A N 1
ATOM 1128 C CA . VAL A 1 146 ? -19.084 3.404 -31.755 1.00 90.81 146 VAL A CA 1
ATOM 1129 C C . VAL A 1 146 ? -19.236 2.387 -32.897 1.00 90.81 146 VAL A C 1
ATOM 1131 O O . VAL A 1 146 ? -20.337 2.169 -33.408 1.00 90.81 146 VAL A O 1
ATOM 1134 N N . PHE A 1 147 ? -18.132 1.784 -33.347 1.00 88.56 147 PHE A N 1
ATOM 1135 C CA . PHE A 1 147 ? -18.123 0.824 -34.451 1.00 88.56 147 PHE A CA 1
ATOM 1136 C C . PHE A 1 147 ? -17.254 -0.383 -34.113 1.00 88.56 147 PHE A C 1
ATOM 1138 O O . PHE A 1 147 ? -16.106 -0.217 -33.719 1.00 88.56 147 PHE A O 1
ATOM 1145 N N . GLY A 1 148 ? -17.752 -1.585 -34.399 1.00 90.19 148 GLY A N 1
ATOM 1146 C CA . GLY A 1 148 ? -16.993 -2.825 -34.251 1.00 90.19 148 GLY A CA 1
ATOM 1147 C C . GLY A 1 148 ? -17.665 -3.794 -33.292 1.00 90.19 148 GLY A C 1
ATOM 1148 O O . GLY A 1 148 ? -18.892 -3.822 -33.193 1.00 90.19 148 GLY A O 1
ATOM 1149 N N . ASP A 1 149 ? -16.847 -4.622 -32.650 1.00 93.75 149 ASP A N 1
ATOM 1150 C CA . ASP A 1 149 ? -17.289 -5.499 -31.571 1.00 93.75 149 ASP A CA 1
ATOM 1151 C C . ASP A 1 149 ? -17.700 -4.691 -30.333 1.00 93.75 149 ASP A C 1
ATOM 1153 O O . ASP A 1 149 ? -17.306 -3.543 -30.156 1.00 93.75 149 ASP A O 1
ATOM 1157 N N . ASP A 1 150 ? -18.498 -5.302 -29.473 1.00 95.31 150 ASP A N 1
ATOM 1158 C CA . ASP A 1 150 ? -18.969 -4.696 -28.231 1.00 95.31 150 ASP A CA 1
ATOM 1159 C C . ASP A 1 150 ? -17.846 -4.709 -27.177 1.00 95.31 150 ASP A C 1
ATOM 1161 O O . ASP A 1 150 ? -17.606 -5.738 -26.539 1.00 95.31 150 ASP A O 1
ATOM 1165 N N . ARG A 1 151 ? -17.078 -3.613 -27.116 1.00 96.50 151 ARG A N 1
ATOM 1166 C CA . ARG A 1 151 ? -15.902 -3.406 -26.251 1.00 96.50 151 ARG A CA 1
ATOM 1167 C C . ARG A 1 151 ? -15.641 -1.929 -25.997 1.00 96.50 151 ARG A C 1
ATOM 1169 O O . ARG A 1 151 ? -16.174 -1.086 -26.719 1.00 96.50 151 ARG A O 1
ATOM 1176 N N . TYR A 1 152 ? -14.761 -1.626 -25.046 1.00 97.75 152 TYR A N 1
ATOM 1177 C CA . TYR A 1 152 ? -14.295 -0.257 -24.840 1.00 97.75 152 TYR A CA 1
ATOM 1178 C C . TYR A 1 152 ? -13.428 0.287 -25.991 1.00 97.75 152 TYR A C 1
ATOM 1180 O O . TYR A 1 152 ? -12.849 -0.479 -26.777 1.00 97.75 152 TYR A O 1
ATOM 1188 N N . GLU A 1 153 ? -13.296 1.613 -26.070 1.00 97.62 153 GLU A N 1
ATOM 1189 C CA . GLU A 1 153 ? -12.423 2.282 -27.037 1.00 97.62 153 GLU A CA 1
ATOM 1190 C C . GLU A 1 153 ? -10.939 2.187 -26.659 1.00 97.62 153 GLU A C 1
ATOM 1192 O O . GLU A 1 153 ? -10.514 2.560 -25.565 1.00 97.62 153 GLU A O 1
ATOM 1197 N N . ARG A 1 154 ? -10.110 1.735 -27.605 1.00 97.56 154 ARG A N 1
ATOM 1198 C CA . ARG A 1 154 ? -8.647 1.809 -27.474 1.00 97.56 154 ARG A CA 1
ATOM 1199 C C . ARG A 1 154 ? -8.139 3.108 -28.098 1.00 97.56 154 ARG A C 1
ATOM 1201 O O . ARG A 1 154 ? -8.877 3.837 -28.760 1.00 97.56 154 ARG A O 1
ATOM 1208 N N . ALA A 1 155 ? -6.847 3.387 -27.925 1.00 98.25 155 ALA A N 1
ATOM 1209 C CA . ALA A 1 155 ? -6.244 4.658 -28.322 1.00 98.25 155 ALA A CA 1
ATOM 1210 C C . ALA A 1 155 ? -6.571 5.108 -29.756 1.00 98.25 155 ALA A C 1
ATOM 1212 O O . ALA A 1 155 ? -6.860 6.287 -29.966 1.00 98.25 155 ALA A O 1
ATOM 1213 N N . TRP A 1 156 ? -6.514 4.217 -30.755 1.00 98.06 156 TRP A N 1
ATOM 1214 C CA . TRP A 1 156 ? -6.820 4.624 -32.127 1.00 98.06 156 TRP A CA 1
ATOM 1215 C C . TRP A 1 156 ? -8.302 4.941 -32.323 1.00 98.06 156 TRP A C 1
ATOM 1217 O O . TRP A 1 156 ? -8.620 5.964 -32.927 1.00 98.06 156 TRP A O 1
ATOM 1227 N N . GLU A 1 157 ? -9.193 4.107 -31.795 1.00 97.88 157 GLU A N 1
ATOM 1228 C CA . GLU A 1 157 ? -10.633 4.333 -31.861 1.00 97.88 157 GLU A CA 1
ATOM 1229 C C . GLU A 1 157 ? -11.014 5.677 -31.209 1.00 97.88 157 GLU A C 1
ATOM 1231 O O . GLU A 1 157 ? -11.668 6.496 -31.861 1.00 97.88 157 GLU A O 1
ATOM 1236 N N . SER A 1 158 ? -10.488 5.988 -30.019 1.00 97.88 158 SER A N 1
ATOM 1237 C CA . SER A 1 158 ? -10.718 7.282 -29.354 1.00 97.88 158 SER A CA 1
ATOM 1238 C C . SER A 1 158 ? -10.122 8.477 -30.106 1.00 97.88 158 SER A C 1
ATOM 1240 O O . SER A 1 158 ? -10.731 9.549 -30.172 1.00 97.88 158 SER A O 1
ATOM 1242 N N . ILE A 1 159 ? -8.958 8.322 -30.751 1.00 98.31 159 ILE A N 1
ATOM 1243 C CA . ILE A 1 159 ? -8.409 9.364 -31.638 1.00 98.31 159 ILE A CA 1
ATOM 1244 C C . ILE A 1 159 ? -9.362 9.637 -32.810 1.00 98.31 159 ILE A C 1
ATOM 1246 O O . ILE A 1 159 ? -9.550 10.788 -33.201 1.00 98.31 159 ILE A O 1
ATOM 1250 N N . GLN A 1 160 ? -9.976 8.602 -33.387 1.00 97.50 160 GLN A N 1
ATOM 1251 C CA . GLN A 1 160 ? -10.911 8.786 -34.496 1.00 97.50 160 GLN A CA 1
ATOM 1252 C C . GLN A 1 160 ? -12.197 9.492 -34.056 1.00 97.50 160 GLN A C 1
ATOM 1254 O O . GLN A 1 160 ? -12.703 10.330 -34.806 1.00 97.50 160 GLN A O 1
ATOM 1259 N N . GLN A 1 161 ? -12.706 9.195 -32.857 1.00 97.12 161 GLN A N 1
ATOM 1260 C CA . GLN A 1 161 ? -13.874 9.889 -32.313 1.00 97.12 161 GLN A CA 1
ATOM 1261 C C . GLN A 1 161 ? -13.583 11.363 -32.034 1.00 97.12 161 GLN A C 1
ATOM 1263 O O . GLN A 1 161 ? -14.343 12.236 -32.460 1.00 97.12 161 GLN A O 1
ATOM 1268 N N . THR A 1 162 ? -12.458 11.662 -31.384 1.00 96.81 162 THR A N 1
ATOM 1269 C CA . THR A 1 162 ? -12.055 13.043 -31.065 1.00 96.81 162 THR A CA 1
ATOM 1270 C C . THR A 1 162 ? -11.751 13.862 -32.325 1.00 96.81 162 THR A C 1
ATOM 1272 O O . THR A 1 162 ? -12.227 14.992 -32.449 1.00 96.81 162 THR A O 1
ATOM 1275 N N . ASP A 1 163 ? -11.088 13.284 -33.336 1.00 96.25 163 ASP A N 1
ATOM 1276 C CA . ASP A 1 163 ? -10.946 13.897 -34.670 1.00 96.25 163 ASP A CA 1
ATOM 1277 C C . ASP A 1 163 ? -12.317 14.148 -35.342 1.00 96.25 163 ASP A C 1
ATOM 1279 O O . ASP A 1 163 ? -12.484 15.098 -36.116 1.00 96.25 163 ASP A O 1
ATOM 1283 N N . GLY A 1 164 ? -13.303 13.293 -35.050 1.00 96.19 164 GLY A N 1
ATOM 1284 C CA . GLY A 1 164 ? -14.702 13.415 -35.463 1.00 96.19 164 GLY A CA 1
ATOM 1285 C C . GLY A 1 164 ? -15.514 14.451 -34.675 1.00 96.19 164 GLY A C 1
ATOM 1286 O O . GLY A 1 164 ? -16.653 14.738 -35.054 1.00 96.19 164 GLY A O 1
ATOM 1287 N N . GLY A 1 165 ? -14.935 15.051 -33.631 1.00 96.94 165 GLY A N 1
ATOM 1288 C CA . GLY A 1 165 ? -15.558 16.072 -32.790 1.00 96.94 165 GLY A CA 1
ATOM 1289 C C . GLY A 1 165 ? -16.170 15.557 -31.485 1.00 96.94 165 GLY A C 1
ATOM 1290 O O . GLY A 1 165 ? -16.913 16.314 -30.856 1.00 96.94 165 GLY A O 1
ATOM 1291 N N . ALA A 1 166 ? -15.893 14.313 -31.077 1.00 96.44 166 ALA A N 1
ATOM 1292 C CA . ALA A 1 166 ? -16.219 13.847 -29.731 1.00 96.44 166 ALA A CA 1
ATOM 1293 C C . ALA A 1 166 ? -15.467 14.678 -28.676 1.00 96.44 166 ALA A C 1
ATOM 1295 O O . ALA A 1 166 ? -14.332 15.097 -28.900 1.00 96.44 166 ALA A O 1
ATOM 1296 N N . ALA A 1 167 ? -16.121 14.936 -27.541 1.00 95.31 167 ALA A N 1
ATOM 1297 C CA . ALA A 1 167 ? -15.536 15.707 -26.444 1.00 95.31 167 ALA A CA 1
ATOM 1298 C C . ALA A 1 167 ? -14.563 14.882 -25.586 1.00 95.31 167 ALA A C 1
ATOM 1300 O O . ALA A 1 167 ? -13.682 15.462 -24.960 1.00 95.31 167 ALA A O 1
ATOM 1301 N N . HIS A 1 168 ? -14.720 13.556 -25.595 1.00 95.81 168 HIS A N 1
ATOM 1302 C CA . HIS A 1 168 ? -14.007 12.629 -24.730 1.00 95.81 168 HIS A CA 1
ATOM 1303 C C . HIS A 1 168 ? -13.327 11.506 -25.536 1.00 95.81 168 HIS A C 1
ATOM 1305 O O . HIS A 1 168 ? -13.787 11.206 -26.645 1.00 95.81 168 HIS A O 1
ATOM 1311 N N . PRO A 1 169 ? -12.250 10.897 -25.005 1.00 96.56 169 PRO A N 1
ATOM 1312 C CA . PRO A 1 169 ? -11.566 11.296 -23.771 1.00 96.56 169 PRO A CA 1
ATOM 1313 C C . PRO A 1 169 ? -10.885 12.666 -23.923 1.00 96.56 169 PRO A C 1
ATOM 1315 O O . PRO A 1 169 ? -10.402 13.011 -25.000 1.00 96.56 169 PRO A O 1
ATOM 1318 N N . GLU A 1 170 ? -10.830 13.450 -22.846 1.00 97.00 170 GLU A N 1
ATOM 1319 C CA . GLU A 1 170 ? -10.180 14.771 -22.836 1.00 97.00 170 GLU A CA 1
ATOM 1320 C C . GLU A 1 170 ? -8.645 14.674 -22.948 1.00 97.00 170 GLU A C 1
ATOM 1322 O O . GLU A 1 170 ? -7.961 15.651 -23.271 1.00 97.00 170 GLU A O 1
ATOM 1327 N N . ASN A 1 171 ? -8.081 13.489 -22.699 1.00 96.88 171 ASN A N 1
ATOM 1328 C CA . ASN A 1 171 ? -6.660 13.211 -22.874 1.00 96.88 171 ASN A CA 1
ATOM 1329 C C . ASN A 1 171 ? -6.204 13.432 -24.328 1.00 96.88 171 ASN A C 1
ATOM 1331 O O . ASN A 1 171 ? -6.730 12.831 -25.264 1.00 96.88 171 ASN A O 1
ATOM 1335 N N . ASP A 1 172 ? -5.125 14.200 -24.525 1.00 97.06 172 ASP A N 1
ATOM 1336 C CA . ASP A 1 172 ? -4.493 14.351 -25.843 1.00 97.06 172 ASP A CA 1
ATOM 1337 C C . ASP A 1 172 ? -3.673 13.101 -26.204 1.00 97.06 172 ASP A C 1
ATOM 1339 O O . ASP A 1 172 ? -2.450 13.035 -26.030 1.00 97.06 172 ASP A O 1
ATOM 1343 N N . LEU A 1 173 ? -4.363 12.087 -26.728 1.00 97.75 173 LEU A N 1
ATOM 1344 C CA . LEU A 1 173 ? -3.757 10.808 -27.099 1.00 97.75 173 LEU A CA 1
ATOM 1345 C C . LEU A 1 173 ? -2.708 10.962 -28.207 1.00 97.75 173 LEU A C 1
ATOM 1347 O O . LEU A 1 173 ? -1.719 10.228 -28.237 1.00 97.75 173 LEU A O 1
ATOM 1351 N N . ARG A 1 174 ? -2.859 11.948 -29.102 1.00 97.31 174 ARG A N 1
ATOM 1352 C CA . ARG A 1 174 ? -1.844 12.219 -30.128 1.00 97.31 174 ARG A CA 1
ATOM 1353 C C . ARG A 1 174 ? -0.565 12.731 -29.482 1.00 97.31 174 ARG A C 1
ATOM 1355 O O . ARG A 1 174 ? 0.508 12.257 -29.851 1.00 97.31 174 ARG A O 1
ATOM 1362 N N . ALA A 1 175 ? -0.647 13.651 -28.526 1.00 96.69 175 ALA A N 1
ATOM 1363 C CA . ALA A 1 175 ? 0.524 14.127 -27.796 1.00 96.69 175 ALA A CA 1
ATOM 1364 C C . ALA A 1 175 ? 1.170 13.010 -26.968 1.00 96.69 175 ALA A C 1
ATOM 1366 O O . ALA A 1 175 ? 2.386 12.849 -27.023 1.00 96.69 175 ALA A O 1
ATOM 1367 N N . ILE A 1 176 ? 0.369 12.204 -26.270 1.00 96.06 176 ILE A N 1
ATOM 1368 C CA . ILE A 1 176 ? 0.836 11.118 -25.396 1.00 96.06 176 ILE A CA 1
ATOM 1369 C C . ILE A 1 176 ? 1.612 10.051 -26.177 1.00 96.06 176 ILE A C 1
ATOM 1371 O O . ILE A 1 176 ? 2.715 9.678 -25.768 1.00 96.06 176 ILE A O 1
ATOM 1375 N N . PHE A 1 177 ? 1.062 9.592 -27.304 1.00 97.69 177 PHE A N 1
ATOM 1376 C CA . PHE A 1 177 ? 1.601 8.472 -28.081 1.00 97.69 177 PHE A CA 1
ATOM 1377 C C . PHE A 1 177 ? 2.556 8.894 -29.213 1.00 97.69 177 PHE A C 1
ATOM 1379 O O . PHE A 1 177 ? 3.163 8.038 -29.844 1.00 97.69 177 PHE A O 1
ATOM 1386 N N . SER A 1 178 ? 2.741 10.190 -29.497 1.00 96.56 178 SER A N 1
ATOM 1387 C CA . SER A 1 178 ? 3.694 10.645 -30.534 1.00 96.56 178 SER A CA 1
ATOM 1388 C C . SER A 1 178 ? 5.058 11.097 -30.004 1.00 96.56 178 SER A C 1
ATOM 1390 O O . SER A 1 178 ? 5.929 11.460 -30.801 1.00 96.56 178 SER A O 1
ATOM 1392 N N . VAL A 1 179 ? 5.282 11.059 -28.683 1.00 95.81 179 VAL A N 1
ATOM 1393 C CA . VAL A 1 179 ? 6.589 11.380 -28.087 1.00 95.81 179 VAL A CA 1
ATOM 1394 C C . VAL A 1 179 ? 7.639 10.381 -28.599 1.00 95.81 179 VAL A C 1
ATOM 1396 O O . VAL A 1 179 ? 7.509 9.189 -28.320 1.00 95.81 179 VAL A O 1
ATOM 1399 N N . PRO A 1 180 ? 8.705 10.817 -29.307 1.00 96.25 180 PRO A N 1
ATOM 1400 C CA . PRO A 1 180 ? 9.660 9.898 -29.933 1.00 96.25 180 PRO A CA 1
ATOM 1401 C C . PRO A 1 180 ? 10.320 8.913 -28.964 1.00 96.25 180 PRO A C 1
ATOM 1403 O O . PRO A 1 180 ? 10.553 7.761 -29.325 1.00 96.25 180 PRO A O 1
ATOM 1406 N N . ASP A 1 181 ? 10.606 9.365 -27.742 1.00 96.12 181 ASP A N 1
ATOM 1407 C CA . ASP A 1 181 ? 11.189 8.526 -26.698 1.00 96.12 181 ASP A CA 1
ATOM 1408 C C . ASP A 1 181 ? 10.215 7.425 -26.247 1.00 96.12 181 ASP A C 1
ATOM 1410 O O . ASP A 1 181 ? 10.614 6.265 -26.226 1.00 96.12 181 ASP A O 1
ATOM 1414 N N . ARG A 1 182 ? 8.921 7.726 -26.049 1.00 95.88 182 ARG A N 1
ATOM 1415 C CA . ARG A 1 182 ? 7.889 6.706 -25.765 1.00 95.88 182 ARG A CA 1
ATOM 1416 C C . ARG A 1 182 ? 7.683 5.742 -26.925 1.00 95.88 182 ARG A C 1
ATOM 1418 O O . ARG A 1 182 ? 7.662 4.532 -26.728 1.00 95.88 182 ARG A O 1
ATOM 1425 N N . VAL A 1 183 ? 7.591 6.257 -28.154 1.00 97.62 183 VAL A N 1
ATOM 1426 C CA . VAL A 1 183 ? 7.479 5.424 -29.366 1.00 97.62 183 VAL A CA 1
ATOM 1427 C C . VAL A 1 183 ? 8.638 4.425 -29.444 1.00 97.62 183 VAL A C 1
ATOM 1429 O O . VAL A 1 183 ? 8.430 3.277 -29.840 1.00 97.62 183 VAL A O 1
ATOM 1432 N N . ALA A 1 184 ? 9.847 4.841 -29.053 1.00 97.69 184 ALA A N 1
ATOM 1433 C CA . ALA A 1 184 ? 11.014 3.974 -28.997 1.00 97.69 184 ALA A CA 1
ATOM 1434 C C . ALA A 1 184 ? 10.982 3.015 -27.796 1.00 97.69 184 ALA A C 1
ATOM 1436 O O . ALA A 1 184 ? 11.232 1.825 -27.994 1.00 97.69 184 ALA A O 1
ATOM 1437 N N . ALA A 1 185 ? 10.682 3.501 -26.585 1.00 97.12 185 ALA A N 1
ATOM 1438 C CA . ALA A 1 185 ? 10.549 2.711 -25.355 1.00 97.12 185 ALA A CA 1
ATOM 1439 C C . ALA A 1 185 ? 9.605 1.528 -25.568 1.00 97.12 185 ALA A C 1
ATOM 1441 O O . ALA A 1 185 ? 10.012 0.382 -25.408 1.00 97.12 185 ALA A O 1
ATOM 1442 N N . TYR A 1 186 ? 8.416 1.802 -26.098 1.00 98.00 186 TYR A N 1
ATOM 1443 C CA . TYR A 1 186 ? 7.372 0.812 -26.324 1.00 98.00 186 TYR A CA 1
ATOM 1444 C C . TYR A 1 186 ? 7.666 -0.206 -27.433 1.00 98.00 186 TYR A C 1
ATOM 1446 O O . TYR A 1 186 ? 6.963 -1.210 -27.513 1.00 98.00 186 TYR A O 1
ATOM 1454 N N . GLN A 1 187 ? 8.671 0.013 -28.291 1.00 97.50 187 GLN A N 1
ATOM 1455 C CA . GLN A 1 187 ? 8.892 -0.837 -29.471 1.00 97.50 187 GLN A CA 1
ATOM 1456 C C . GLN A 1 187 ? 10.286 -1.465 -29.581 1.00 97.50 187 GLN A C 1
ATOM 1458 O O . GLN A 1 187 ? 10.406 -2.592 -30.064 1.00 97.50 187 GLN A O 1
ATOM 1463 N N . TRP A 1 188 ? 11.363 -0.760 -29.220 1.00 97.88 188 TRP A N 1
ATOM 1464 C CA . TRP A 1 188 ? 12.728 -1.262 -29.461 1.00 97.88 188 TRP A CA 1
ATOM 1465 C C . TRP A 1 188 ? 13.815 -0.777 -28.498 1.00 97.88 188 TRP A C 1
ATOM 1467 O O . TRP A 1 188 ? 14.860 -1.423 -28.417 1.00 97.88 188 TRP A O 1
ATOM 1477 N N . ARG A 1 189 ? 13.620 0.326 -27.766 1.00 98.06 189 ARG A N 1
ATOM 1478 C CA . ARG A 1 189 ? 14.680 0.939 -26.947 1.00 98.06 189 ARG A CA 1
ATOM 1479 C C . ARG A 1 189 ? 15.143 0.027 -25.812 1.00 98.06 189 ARG A C 1
ATOM 1481 O O . ARG A 1 189 ? 16.346 -0.086 -25.597 1.00 98.06 189 ARG A O 1
ATOM 1488 N N . VAL A 1 190 ? 14.212 -0.663 -25.155 1.00 97.88 190 VAL A N 1
ATOM 1489 C CA . VAL A 1 190 ? 14.511 -1.664 -24.117 1.00 97.88 190 VAL A CA 1
ATOM 1490 C C . VAL A 1 190 ? 15.432 -2.759 -24.664 1.00 97.88 190 VAL A C 1
ATOM 1492 O O . VAL A 1 190 ? 16.484 -3.037 -24.093 1.00 97.88 190 VAL A O 1
ATOM 1495 N N . ARG A 1 191 ? 15.099 -3.326 -25.833 1.00 98.25 191 ARG A N 1
ATOM 1496 C CA . ARG A 1 191 ? 15.935 -4.320 -26.529 1.00 98.25 191 ARG A CA 1
ATOM 1497 C C . ARG A 1 191 ? 17.324 -3.765 -26.843 1.00 98.25 191 ARG A C 1
ATOM 1499 O O . ARG A 1 191 ? 18.316 -4.462 -26.633 1.00 98.25 191 ARG A O 1
ATOM 1506 N N . ASP A 1 192 ? 17.411 -2.534 -27.346 1.00 98.75 192 ASP A N 1
ATOM 1507 C CA . ASP A 1 192 ? 18.690 -1.891 -27.677 1.00 98.75 192 ASP A CA 1
ATOM 1508 C C . ASP A 1 192 ? 19.579 -1.711 -26.433 1.00 98.75 192 ASP A C 1
ATOM 1510 O O . ASP A 1 192 ? 20.778 -1.993 -26.498 1.00 98.75 192 ASP A O 1
ATOM 1514 N N . SER A 1 193 ? 18.993 -1.299 -25.305 1.00 98.62 193 SER A N 1
ATOM 1515 C CA . SER A 1 193 ? 19.695 -1.129 -24.027 1.00 98.62 193 SER A CA 1
ATOM 1516 C C . SER A 1 193 ? 20.203 -2.465 -23.474 1.00 98.62 193 SER A C 1
ATOM 1518 O O . SER A 1 193 ? 21.395 -2.608 -23.199 1.00 98.62 193 SER A O 1
ATOM 1520 N N . ILE A 1 194 ? 19.351 -3.498 -23.445 1.00 98.75 194 ILE A N 1
ATOM 1521 C CA . ILE A 1 194 ? 19.742 -4.856 -23.024 1.00 98.75 194 ILE A CA 1
ATOM 1522 C C . ILE A 1 194 ? 20.863 -5.405 -23.921 1.00 98.75 194 ILE A C 1
ATOM 1524 O O . ILE A 1 194 ? 21.814 -6.023 -23.441 1.00 98.75 194 ILE A O 1
ATOM 1528 N N . ASN A 1 195 ? 20.813 -5.149 -25.232 1.00 98.69 195 ASN A N 1
ATOM 1529 C CA . ASN A 1 195 ? 21.883 -5.549 -26.146 1.00 98.69 195 ASN A CA 1
ATOM 1530 C C . ASN A 1 195 ? 23.216 -4.848 -25.835 1.00 98.69 195 ASN A C 1
ATOM 1532 O O . ASN A 1 195 ? 24.269 -5.476 -25.959 1.00 98.69 195 ASN A O 1
ATOM 1536 N N . ALA A 1 196 ? 23.181 -3.576 -25.421 1.00 98.62 196 ALA A N 1
ATOM 1537 C CA . ALA A 1 196 ? 24.374 -2.812 -25.057 1.00 98.62 196 ALA A CA 1
ATOM 1538 C C . ALA A 1 196 ? 25.083 -3.379 -23.814 1.00 98.62 196 ALA A C 1
ATOM 1540 O O . ALA A 1 196 ? 26.307 -3.290 -23.720 1.00 98.62 196 ALA A O 1
ATOM 1541 N N . ILE A 1 197 ? 24.342 -4.025 -22.908 1.00 98.25 197 ILE A N 1
ATOM 1542 C CA . ILE A 1 197 ? 24.879 -4.646 -21.685 1.00 98.25 197 ILE A CA 1
ATOM 1543 C C . ILE A 1 197 ? 25.044 -6.172 -21.783 1.00 98.25 197 ILE A C 1
ATOM 1545 O O . ILE A 1 197 ? 25.572 -6.799 -20.868 1.00 98.25 197 ILE A O 1
ATOM 1549 N N . ARG A 1 198 ? 24.689 -6.798 -22.914 1.00 95.31 198 ARG A N 1
ATOM 1550 C CA . ARG A 1 198 ? 24.747 -8.265 -23.101 1.00 95.31 198 ARG A CA 1
ATOM 1551 C C . ARG A 1 198 ? 26.160 -8.859 -23.016 1.00 95.31 198 ARG A C 1
ATOM 1553 O O . ARG A 1 198 ? 26.314 -10.072 -22.907 1.00 95.31 198 ARG A O 1
ATOM 1560 N N . GLY A 1 199 ? 27.200 -8.026 -23.089 1.00 95.44 199 GLY A N 1
ATOM 1561 C CA . GLY A 1 199 ? 28.585 -8.449 -22.865 1.00 95.44 199 GLY A CA 1
ATOM 1562 C C . GLY A 1 199 ? 28.864 -8.918 -21.432 1.00 95.44 199 GLY A C 1
ATOM 1563 O O . GLY A 1 199 ? 29.854 -9.614 -21.216 1.00 95.44 199 GLY A O 1
ATOM 1564 N N . TYR A 1 200 ? 27.998 -8.569 -20.475 1.00 96.62 200 TYR A N 1
ATOM 1565 C CA . TYR A 1 200 ? 28.100 -8.991 -19.081 1.00 96.62 200 TYR A CA 1
ATOM 1566 C C . TYR A 1 200 ? 27.288 -10.280 -18.839 1.00 96.62 200 TYR A C 1
ATOM 1568 O O . TYR A 1 200 ? 26.153 -10.369 -19.319 1.00 96.62 200 TYR A O 1
ATOM 1576 N N . PRO A 1 201 ? 27.835 -11.283 -18.121 1.00 95.25 201 PRO A N 1
ATOM 1577 C CA . PRO A 1 201 ? 27.274 -12.637 -18.007 1.00 95.25 201 PRO A CA 1
ATOM 1578 C C . PRO A 1 201 ? 25.776 -12.721 -17.697 1.00 95.25 201 PRO A C 1
ATOM 1580 O O . PRO A 1 201 ? 25.050 -13.440 -18.385 1.00 95.25 201 PRO A O 1
ATOM 1583 N N . GLU A 1 202 ? 25.300 -11.932 -16.740 1.00 97.06 202 GLU A N 1
ATOM 1584 C CA . GLU A 1 202 ? 23.938 -12.041 -16.197 1.00 97.06 202 GLU A CA 1
ATOM 1585 C C . GLU A 1 202 ? 23.090 -10.785 -16.421 1.00 97.06 202 GLU A C 1
ATOM 1587 O O . GLU A 1 202 ? 21.902 -10.781 -16.128 1.00 97.06 202 GLU A O 1
ATOM 1592 N N . ALA A 1 203 ? 23.671 -9.724 -16.990 1.00 97.75 203 ALA A N 1
ATOM 1593 C CA . ALA A 1 203 ? 22.998 -8.435 -17.100 1.00 97.75 203 ALA A CA 1
ATOM 1594 C C . ALA A 1 203 ? 21.755 -8.479 -18.008 1.00 97.75 203 ALA A C 1
ATOM 1596 O O . ALA A 1 203 ? 21.796 -8.979 -19.141 1.00 97.75 203 ALA A O 1
ATOM 1597 N N . GLY A 1 204 ? 20.677 -7.865 -17.541 1.00 98.00 204 GLY A N 1
ATOM 1598 C CA . GLY A 1 204 ? 19.434 -7.678 -18.274 1.00 98.00 204 GLY A CA 1
ATOM 1599 C C . GLY A 1 204 ? 18.506 -6.736 -17.511 1.00 98.00 204 GLY A C 1
ATOM 1600 O O . GLY A 1 204 ? 18.982 -5.925 -16.717 1.00 98.00 204 GLY A O 1
ATOM 1601 N N . ALA A 1 205 ? 17.204 -6.820 -17.775 1.00 98.38 205 ALA A N 1
ATOM 1602 C CA . ALA A 1 205 ? 16.195 -6.036 -17.070 1.00 98.38 205 ALA A CA 1
ATOM 1603 C C . ALA A 1 205 ? 14.852 -6.772 -16.984 1.00 98.38 205 ALA A C 1
ATOM 1605 O O . ALA A 1 205 ? 14.470 -7.521 -17.893 1.00 98.38 205 ALA A O 1
ATOM 1606 N N . GLN A 1 206 ? 14.125 -6.513 -15.901 1.00 98.62 206 GLN A N 1
ATOM 1607 C CA . GLN A 1 206 ? 12.702 -6.799 -15.786 1.00 98.62 206 GLN A CA 1
ATOM 1608 C C . GLN A 1 206 ? 11.900 -5.633 -16.377 1.00 98.62 206 GLN A C 1
ATOM 1610 O O . GLN A 1 206 ? 12.317 -4.475 -16.322 1.00 98.62 206 GLN A O 1
ATOM 1615 N N . VAL A 1 207 ? 10.741 -5.936 -16.956 1.00 98.69 207 VAL A N 1
ATOM 1616 C CA . VAL A 1 207 ? 9.821 -4.943 -17.519 1.00 98.69 207 VAL A CA 1
ATOM 1617 C C . VAL A 1 207 ? 8.399 -5.312 -17.123 1.00 98.69 207 VAL A C 1
ATOM 1619 O O . VAL A 1 207 ? 7.952 -6.418 -17.430 1.00 98.69 207 VAL A O 1
ATOM 1622 N N . SER A 1 208 ? 7.678 -4.392 -16.484 1.00 98.12 208 SER A N 1
ATOM 1623 C CA . SER A 1 208 ? 6.219 -4.483 -16.356 1.00 98.12 208 SER A CA 1
ATOM 1624 C C . SER A 1 208 ? 5.574 -3.668 -17.474 1.00 98.12 208 SER A C 1
ATOM 1626 O O . SER A 1 208 ? 6.077 -2.609 -17.844 1.00 98.12 208 SER A O 1
ATOM 1628 N N . TYR A 1 209 ? 4.511 -4.195 -18.077 1.00 97.81 209 TYR A N 1
ATOM 1629 C CA . TYR A 1 209 ? 3.919 -3.625 -19.287 1.00 97.81 209 TYR A CA 1
ATOM 1630 C C . TYR A 1 209 ? 2.405 -3.823 -19.251 1.00 97.81 209 TYR A C 1
ATOM 1632 O O . TYR A 1 209 ? 1.965 -4.963 -19.342 1.00 97.81 209 TYR A O 1
ATOM 1640 N N . SER A 1 210 ? 1.601 -2.772 -19.057 1.00 97.56 210 SER A N 1
ATOM 1641 C CA . SER A 1 210 ? 0.151 -2.947 -18.827 1.00 97.56 210 SER A CA 1
ATOM 1642 C C . SER A 1 210 ? -0.580 -3.552 -20.030 1.00 97.56 210 SER A C 1
ATOM 1644 O O . SER A 1 210 ? -0.228 -3.314 -21.188 1.00 97.56 210 SER A O 1
ATOM 1646 N N . GLY A 1 211 ? -1.639 -4.319 -19.761 1.00 97.88 211 GLY A N 1
ATOM 1647 C CA . GLY A 1 211 ? -2.555 -4.823 -20.787 1.00 97.88 211 GLY A CA 1
ATOM 1648 C C . GLY A 1 211 ? -3.255 -3.695 -21.546 1.00 97.88 211 GLY A C 1
ATOM 1649 O O . GLY A 1 211 ? -3.325 -3.735 -22.774 1.00 97.88 211 GLY A O 1
ATOM 1650 N N . GLY A 1 212 ? -3.649 -2.629 -20.841 1.00 97.38 212 GLY A N 1
ATOM 1651 C CA . GLY A 1 212 ? -4.163 -1.402 -21.461 1.00 97.38 212 GLY A CA 1
ATOM 1652 C C . GLY A 1 212 ? -3.197 -0.805 -22.494 1.00 97.38 212 GLY A C 1
ATOM 1653 O O . GLY A 1 212 ? -3.594 -0.487 -23.618 1.00 97.38 212 GLY A O 1
ATOM 1654 N N . LEU A 1 213 ? -1.898 -0.740 -22.178 1.00 98.38 213 LEU A N 1
ATOM 1655 C CA . LEU A 1 213 ? -0.878 -0.309 -23.133 1.00 98.38 213 LEU A CA 1
ATOM 1656 C C . LEU A 1 213 ? -0.753 -1.291 -24.307 1.00 98.38 213 LEU A C 1
ATOM 1658 O O . LEU A 1 213 ? -0.719 -0.846 -25.454 1.00 98.38 213 LEU A O 1
ATOM 1662 N N . ILE A 1 214 ? -0.743 -2.607 -24.061 1.00 98.62 214 ILE A N 1
ATOM 1663 C CA . ILE A 1 214 ? -0.724 -3.623 -25.129 1.00 98.62 214 ILE A CA 1
ATOM 1664 C C . ILE A 1 214 ? -1.865 -3.376 -26.127 1.00 98.62 214 ILE A C 1
ATOM 1666 O O . ILE A 1 214 ? -1.621 -3.323 -27.334 1.00 98.62 214 ILE A O 1
ATOM 1670 N N . GLU A 1 215 ? -3.094 -3.176 -25.655 1.00 97.94 215 GLU A N 1
ATOM 1671 C CA . GLU A 1 215 ? -4.248 -2.962 -26.530 1.00 97.94 215 GLU A CA 1
ATOM 1672 C C . GLU A 1 215 ? -4.201 -1.628 -27.278 1.00 97.94 215 GLU A C 1
ATOM 1674 O O . GLU A 1 215 ? -4.476 -1.574 -28.484 1.00 97.94 215 GLU A O 1
ATOM 1679 N N . ASN A 1 216 ? -3.781 -0.558 -26.602 1.00 98.56 216 ASN A N 1
ATOM 1680 C CA . ASN A 1 216 ? -3.560 0.736 -27.239 1.00 98.56 216 ASN A CA 1
ATOM 1681 C C . ASN A 1 216 ? -2.560 0.609 -28.398 1.00 98.56 216 ASN A C 1
ATOM 1683 O O . ASN A 1 216 ? -2.829 1.083 -29.505 1.00 98.56 216 ASN A O 1
ATOM 1687 N N . LEU A 1 217 ? -1.450 -0.105 -28.201 1.00 98.50 217 LEU A N 1
ATOM 1688 C CA . LEU A 1 217 ? -0.449 -0.317 -29.248 1.00 98.50 217 LEU A CA 1
ATOM 1689 C C . LEU A 1 217 ? -0.905 -1.280 -30.343 1.00 98.50 217 LEU A C 1
ATOM 1691 O O . LEU A 1 217 ? -0.543 -1.087 -31.505 1.00 98.50 217 LEU A O 1
ATOM 1695 N N . GLN A 1 218 ? -1.721 -2.285 -30.022 1.00 97.62 218 GLN A N 1
ATOM 1696 C CA . GLN A 1 218 ? -2.369 -3.125 -31.031 1.00 97.62 218 GLN A CA 1
ATOM 1697 C C . GLN A 1 218 ? -3.266 -2.287 -31.955 1.00 97.62 218 GLN A C 1
ATOM 1699 O O . GLN A 1 218 ? -3.185 -2.447 -33.175 1.00 97.62 218 GLN A O 1
ATOM 1704 N N . SER A 1 219 ? -4.061 -1.363 -31.402 1.00 97.88 219 SER A N 1
ATOM 1705 C CA . SER A 1 219 ? -4.928 -0.474 -32.193 1.00 97.88 219 SER A CA 1
ATOM 1706 C C . SER A 1 219 ? -4.118 0.486 -33.081 1.00 97.88 219 SER A C 1
ATOM 1708 O O . SER A 1 219 ? -4.305 0.527 -34.300 1.00 97.88 219 SER A O 1
ATOM 1710 N N . LEU A 1 220 ? -3.133 1.186 -32.504 1.00 98.69 220 LEU A N 1
ATOM 1711 C CA . LEU A 1 220 ? -2.282 2.152 -33.207 1.00 98.69 220 LEU A CA 1
ATOM 1712 C C . LEU A 1 220 ? -1.403 1.480 -34.266 1.00 98.69 220 LEU A C 1
ATOM 1714 O O . LEU A 1 220 ? -1.315 1.954 -35.401 1.00 98.69 220 LEU A O 1
ATOM 1718 N N . GLY A 1 221 ? -0.773 0.360 -33.907 1.00 98.25 221 GLY A N 1
ATOM 1719 C CA . GLY A 1 221 ? 0.066 -0.430 -34.798 1.00 98.25 221 GLY A CA 1
ATOM 1720 C C . GLY A 1 221 ? -0.732 -1.033 -35.949 1.00 98.25 221 GLY A C 1
ATOM 1721 O O . GLY A 1 221 ? -0.310 -0.933 -37.099 1.00 98.25 221 GLY A O 1
ATOM 1722 N N . GLY A 1 222 ? -1.919 -1.587 -35.673 1.00 97.75 222 GLY A N 1
ATOM 1723 C CA . GLY A 1 222 ? -2.827 -2.110 -36.697 1.00 97.75 222 GLY A CA 1
ATOM 1724 C C . GLY A 1 222 ? -3.265 -1.051 -37.716 1.00 97.75 222 GLY A C 1
ATOM 1725 O O . GLY A 1 222 ? -3.386 -1.350 -38.906 1.00 97.75 222 GLY A O 1
ATOM 1726 N N . ALA A 1 223 ? -3.424 0.199 -37.273 1.00 97.81 223 ALA A N 1
ATOM 1727 C CA . ALA A 1 223 ? -3.775 1.338 -38.118 1.00 97.81 223 ALA A CA 1
ATOM 1728 C C . ALA A 1 223 ? -2.569 2.057 -38.763 1.00 97.81 223 ALA A C 1
ATOM 1730 O O . ALA A 1 223 ? -2.769 2.996 -39.544 1.00 97.81 223 ALA A O 1
ATOM 1731 N N . TRP A 1 224 ? -1.332 1.638 -38.462 1.00 97.62 224 TRP A N 1
ATOM 1732 C CA . TRP A 1 224 ? -0.085 2.306 -38.870 1.00 97.62 224 TRP A CA 1
ATOM 1733 C C . TRP A 1 224 ? -0.015 3.785 -38.458 1.00 97.62 224 TRP A C 1
ATOM 1735 O O . TRP A 1 224 ? 0.370 4.653 -39.248 1.00 97.62 224 TRP A O 1
ATOM 1745 N N . GLN A 1 225 ? -0.411 4.088 -37.223 1.00 98.12 225 GLN A N 1
ATOM 1746 C CA . GLN A 1 225 ? -0.523 5.458 -36.720 1.00 98.12 225 GLN A CA 1
ATOM 1747 C C . GLN A 1 225 ? 0.569 5.797 -35.711 1.00 98.12 225 GLN A C 1
ATOM 1749 O O . GLN A 1 225 ? 1.094 4.935 -35.012 1.00 98.12 225 GLN A O 1
ATOM 1754 N N . LEU A 1 226 ? 0.921 7.085 -35.659 1.00 97.44 226 LEU A N 1
ATOM 1755 C CA . LEU A 1 226 ? 1.833 7.685 -34.670 1.00 97.44 226 LEU A CA 1
ATOM 1756 C C . LEU A 1 226 ? 3.231 7.036 -34.559 1.00 97.44 226 LEU A C 1
ATOM 1758 O O . LEU A 1 226 ? 3.955 7.290 -33.605 1.00 97.44 226 LEU A O 1
ATOM 1762 N N . GLY A 1 227 ? 3.652 6.260 -35.562 1.00 97.06 227 GLY A N 1
ATOM 1763 C CA . GLY A 1 227 ? 4.961 5.598 -35.576 1.00 97.06 227 GLY A CA 1
ATOM 1764 C C . GLY A 1 227 ? 4.974 4.190 -34.975 1.00 97.06 227 GLY A C 1
ATOM 1765 O O . GLY A 1 227 ? 6.054 3.613 -34.835 1.00 97.06 227 GLY A O 1
ATOM 1766 N N . TYR A 1 228 ? 3.808 3.618 -34.664 1.00 98.56 228 TYR A N 1
ATOM 1767 C CA . TYR A 1 228 ? 3.685 2.234 -34.209 1.00 98.56 228 TYR A CA 1
ATOM 1768 C C . TYR A 1 228 ? 3.516 1.265 -35.382 1.00 98.56 228 TYR A C 1
ATOM 1770 O O . TYR A 1 228 ? 2.760 1.510 -36.323 1.00 98.56 228 TYR A O 1
ATOM 1778 N N . SER A 1 229 ? 4.248 0.154 -35.324 1.00 97.00 229 SER A N 1
ATOM 1779 C CA . SER A 1 229 ? 4.168 -0.946 -36.292 1.00 97.00 229 SER A CA 1
ATOM 1780 C C . SER A 1 229 ? 3.121 -1.987 -35.864 1.00 97.00 229 SER A C 1
ATOM 1782 O O . SER A 1 229 ? 2.976 -2.225 -34.666 1.00 97.00 229 SER A O 1
ATOM 1784 N N . PRO A 1 230 ? 2.477 -2.730 -36.787 1.00 97.56 230 PRO A N 1
ATOM 1785 C CA . PRO A 1 230 ? 1.696 -3.925 -36.443 1.00 97.56 230 PRO A CA 1
ATOM 1786 C C . PRO A 1 230 ? 2.503 -5.012 -35.716 1.00 97.56 230 PRO A C 1
ATOM 1788 O O . PRO A 1 230 ? 1.932 -5.923 -35.128 1.00 97.56 230 PRO A O 1
ATOM 1791 N N . THR A 1 231 ? 3.836 -4.940 -35.776 1.00 97.00 231 THR A N 1
ATOM 1792 C CA . THR A 1 231 ? 4.765 -5.841 -35.078 1.00 97.00 231 THR A CA 1
ATOM 1793 C C . THR A 1 231 ? 5.564 -5.107 -33.998 1.00 97.00 231 THR A C 1
ATOM 1795 O O . THR A 1 231 ? 6.746 -5.405 -33.797 1.00 97.00 231 THR A O 1
ATOM 1798 N N . TRP A 1 232 ? 4.960 -4.112 -33.340 1.00 97.38 232 TRP A N 1
ATOM 1799 C CA . TRP A 1 232 ? 5.579 -3.281 -32.297 1.00 97.38 232 TRP A CA 1
ATOM 1800 C C . TRP A 1 232 ? 6.292 -4.107 -31.205 1.00 97.38 232 TRP A C 1
ATOM 1802 O O . TRP A 1 232 ? 7.377 -3.740 -30.770 1.00 97.38 232 TRP A O 1
ATOM 1812 N N . TYR A 1 233 ? 5.758 -5.281 -30.854 1.00 97.50 233 TYR A N 1
ATOM 1813 C CA . TYR A 1 233 ? 6.304 -6.193 -29.840 1.00 97.50 233 TYR A CA 1
ATOM 1814 C C . TYR A 1 233 ? 7.566 -6.964 -30.272 1.00 97.50 233 TYR A C 1
ATOM 1816 O O . TYR A 1 233 ? 8.200 -7.638 -29.459 1.00 97.50 233 TYR A O 1
ATOM 1824 N N . SER A 1 234 ? 7.935 -6.937 -31.558 1.00 97.94 234 SER A N 1
ATOM 1825 C CA . SER A 1 234 ? 8.959 -7.836 -32.121 1.00 97.94 234 SER A CA 1
ATOM 1826 C C . SER A 1 234 ? 10.331 -7.719 -31.449 1.00 97.94 234 SER A C 1
ATOM 1828 O O . SER A 1 234 ? 10.962 -8.746 -31.195 1.00 97.94 234 SER A O 1
ATOM 1830 N N . SER A 1 235 ? 10.775 -6.509 -31.097 1.00 98.25 235 SER A N 1
ATOM 1831 C CA . SER A 1 235 ? 12.067 -6.317 -30.422 1.00 98.25 235 SER A CA 1
ATOM 1832 C C . SER A 1 235 ? 12.048 -6.832 -28.981 1.00 98.25 235 SER A C 1
ATOM 1834 O O . SER A 1 235 ? 13.045 -7.376 -28.517 1.00 98.25 235 SER A O 1
ATOM 1836 N N . TYR A 1 236 ? 10.920 -6.716 -28.274 1.00 97.88 236 TYR A N 1
ATOM 1837 C CA . TYR A 1 23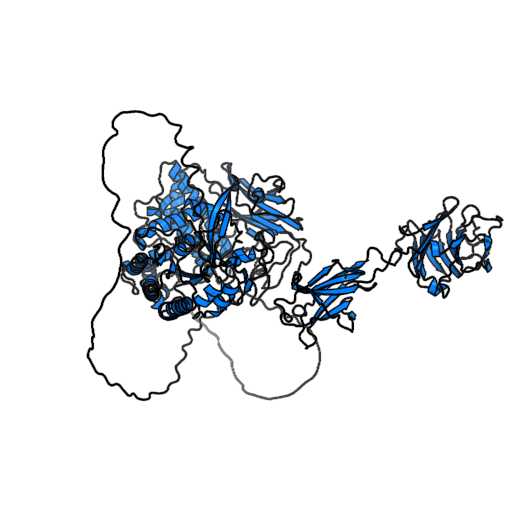6 ? 10.774 -7.321 -26.948 1.00 97.88 236 TYR A CA 1
ATOM 1838 C C . TYR A 1 236 ? 10.893 -8.842 -27.033 1.00 97.88 236 TYR A C 1
ATOM 1840 O O . TYR A 1 236 ? 11.671 -9.435 -26.290 1.00 97.88 236 TYR A O 1
ATOM 1848 N N . ARG A 1 237 ? 10.218 -9.480 -28.001 1.00 97.94 237 ARG A N 1
ATOM 1849 C CA . ARG A 1 237 ? 10.355 -10.931 -28.232 1.00 97.94 237 ARG A CA 1
ATOM 1850 C C . ARG A 1 237 ? 11.792 -11.340 -28.551 1.00 97.94 237 ARG A C 1
ATOM 1852 O O . ARG A 1 237 ? 12.256 -12.368 -28.068 1.00 97.94 237 ARG A O 1
ATOM 1859 N N . GLU A 1 238 ? 12.500 -10.535 -29.343 1.00 98.19 238 GLU A N 1
ATOM 1860 C CA . GLU A 1 238 ? 13.920 -10.755 -29.627 1.00 98.19 238 GLU A CA 1
ATOM 1861 C C . GLU A 1 238 ? 14.757 -10.724 -28.339 1.00 98.19 238 GLU A C 1
ATOM 1863 O O . GLU A 1 238 ? 15.533 -11.648 -28.100 1.00 98.19 238 GLU A O 1
ATOM 1868 N N . ALA A 1 239 ? 14.566 -9.704 -27.495 1.00 98.06 239 ALA A N 1
ATOM 1869 C CA . ALA A 1 239 ? 15.296 -9.554 -26.238 1.00 98.06 239 ALA A CA 1
ATOM 1870 C C . ALA A 1 239 ? 14.990 -10.678 -25.236 1.00 98.06 239 ALA A C 1
ATOM 1872 O O . ALA A 1 239 ? 15.910 -11.190 -24.596 1.00 98.06 239 ALA A O 1
ATOM 1873 N N . ARG A 1 240 ? 13.722 -11.110 -25.140 1.00 96.94 240 ARG A N 1
ATOM 1874 C CA . ARG A 1 240 ? 13.302 -12.270 -24.330 1.00 96.94 240 ARG A CA 1
ATOM 1875 C C . ARG A 1 240 ? 14.021 -13.551 -24.752 1.00 96.94 240 ARG A C 1
ATOM 1877 O O . ARG A 1 240 ? 14.324 -14.394 -23.917 1.00 96.94 240 ARG A O 1
ATOM 1884 N N . GLY A 1 241 ? 14.314 -13.699 -26.044 1.00 96.88 241 GLY A N 1
ATOM 1885 C CA . GLY A 1 241 ? 15.047 -14.846 -26.579 1.00 96.88 241 GLY A CA 1
ATOM 1886 C C . GLY A 1 241 ? 16.535 -14.885 -26.209 1.00 96.88 241 GLY A C 1
ATOM 1887 O O . GLY A 1 241 ? 17.193 -15.894 -26.464 1.00 96.88 241 GLY A O 1
ATOM 1888 N N . TRP A 1 242 ? 17.097 -13.816 -25.636 1.00 97.88 242 TRP A N 1
ATOM 1889 C CA . TRP A 1 242 ? 18.479 -13.806 -25.156 1.00 97.88 242 TRP A CA 1
ATOM 1890 C C . TRP A 1 242 ? 18.551 -14.296 -23.720 1.00 97.88 242 TRP A C 1
ATOM 1892 O O . TRP A 1 242 ? 17.773 -13.852 -22.885 1.00 97.88 242 TRP A O 1
ATOM 1902 N N . THR A 1 243 ? 19.533 -15.142 -23.416 1.00 97.56 243 THR A N 1
ATOM 1903 C CA . THR A 1 243 ? 19.697 -15.705 -22.074 1.00 97.56 243 THR A CA 1
ATOM 1904 C C . THR A 1 243 ? 20.952 -15.201 -21.370 1.00 97.56 243 THR A C 1
ATOM 1906 O O . THR A 1 243 ? 21.951 -14.837 -22.011 1.00 97.56 243 THR A O 1
ATOM 1909 N N . THR A 1 244 ? 20.912 -15.171 -20.041 1.00 96.94 244 THR A N 1
ATOM 1910 C CA . THR A 1 244 ? 22.102 -15.084 -19.184 1.00 96.94 244 THR A CA 1
ATOM 1911 C C . THR A 1 244 ? 23.031 -16.272 -19.458 1.00 96.94 244 THR A C 1
ATOM 1913 O O . THR A 1 244 ? 22.627 -17.279 -20.049 1.00 96.94 244 THR A O 1
ATOM 1916 N N . SER A 1 245 ? 24.311 -16.147 -19.101 1.00 93.62 245 SER A N 1
ATOM 1917 C CA . SER A 1 245 ? 25.282 -17.235 -19.280 1.00 93.62 245 SER A CA 1
ATOM 1918 C C . SER A 1 245 ? 25.413 -18.175 -18.078 1.00 93.62 245 SER A C 1
ATOM 1920 O O . SER A 1 245 ? 26.064 -19.205 -18.237 1.00 93.62 245 SER A O 1
ATOM 1922 N N . GLY A 1 246 ? 24.849 -17.835 -16.913 1.00 87.31 246 GLY A N 1
ATOM 1923 C CA . GLY A 1 246 ? 24.820 -18.714 -15.740 1.00 87.31 246 GLY A CA 1
ATOM 1924 C C . GLY A 1 246 ? 23.652 -19.699 -15.821 1.00 87.31 246 GLY A C 1
ATOM 1925 O O . GLY A 1 246 ? 23.769 -20.753 -16.450 1.00 87.31 246 GLY A O 1
ATOM 1926 N N . GLN A 1 247 ? 22.501 -19.342 -15.259 1.00 92.94 247 GLN A N 1
ATOM 1927 C CA . GLN A 1 247 ? 21.299 -20.181 -15.153 1.00 92.94 247 GLN A CA 1
ATOM 1928 C C . GLN A 1 247 ? 20.415 -20.163 -16.409 1.00 92.94 247 GLN A C 1
ATOM 1930 O O . GLN A 1 247 ? 19.341 -20.773 -16.432 1.00 92.94 247 GLN A O 1
ATOM 1935 N N . SER A 1 248 ? 20.876 -19.511 -17.482 1.00 94.94 248 SER A N 1
ATOM 1936 C CA . SER A 1 248 ? 20.196 -19.449 -18.782 1.00 94.94 248 SER A CA 1
ATOM 1937 C C . SER A 1 248 ? 18.767 -18.888 -18.702 1.00 94.94 248 SER A C 1
ATOM 1939 O O . SER A 1 248 ? 17.869 -19.368 -19.397 1.00 94.94 248 SER A O 1
ATOM 1941 N N . VAL A 1 249 ? 18.548 -17.867 -17.867 1.00 96.50 249 VAL A N 1
ATOM 1942 C CA . VAL A 1 249 ? 17.265 -17.148 -17.773 1.00 96.50 249 VAL A CA 1
ATOM 1943 C C . VAL A 1 249 ? 17.163 -16.066 -18.853 1.00 96.50 249 VAL A C 1
ATOM 1945 O O . VAL A 1 249 ? 18.197 -15.597 -19.332 1.00 96.50 249 VAL A O 1
ATOM 1948 N N . PRO A 1 250 ? 15.954 -15.640 -19.262 1.00 96.81 250 PRO A N 1
ATOM 1949 C CA . PRO A 1 250 ? 15.779 -14.524 -20.195 1.00 96.81 250 PRO A CA 1
ATOM 1950 C C . PRO A 1 250 ? 16.429 -13.227 -19.685 1.00 96.81 250 PRO A C 1
ATOM 1952 O O . PRO A 1 250 ? 16.298 -12.893 -18.515 1.00 96.81 250 PRO A O 1
ATOM 1955 N N . ARG A 1 251 ? 17.089 -12.459 -20.563 1.00 97.44 251 ARG A N 1
ATOM 1956 C CA . ARG A 1 251 ? 17.669 -11.132 -20.242 1.00 97.44 251 ARG A CA 1
ATOM 1957 C C . ARG A 1 251 ? 16.662 -9.989 -20.292 1.00 97.44 251 ARG A C 1
ATOM 1959 O O . ARG A 1 251 ? 16.961 -8.885 -19.852 1.00 97.44 251 ARG A O 1
ATOM 1966 N N . CYS A 1 252 ? 15.503 -10.238 -20.882 1.00 98.31 252 CYS A N 1
ATOM 1967 C CA . CYS A 1 252 ? 14.346 -9.364 -20.819 1.00 98.31 252 CYS A CA 1
ATOM 1968 C C . CYS A 1 252 ? 13.232 -10.189 -20.193 1.00 98.31 252 CYS A C 1
ATOM 1970 O O . CYS A 1 252 ? 12.737 -11.122 -20.827 1.00 98.31 252 CYS A O 1
ATOM 1972 N N . ASP A 1 253 ? 12.901 -9.894 -18.943 1.00 98.19 253 ASP A N 1
ATOM 1973 C CA . ASP A 1 253 ? 11.846 -10.598 -18.226 1.00 98.19 253 ASP A CA 1
ATOM 1974 C C . ASP A 1 253 ? 10.592 -9.723 -18.172 1.00 98.19 253 ASP A C 1
ATOM 1976 O O . ASP A 1 253 ? 10.561 -8.704 -17.485 1.00 98.19 253 ASP A O 1
ATOM 1980 N N . LEU A 1 254 ? 9.581 -10.094 -18.959 1.00 98.31 254 LEU A N 1
ATOM 1981 C CA . LEU A 1 254 ? 8.284 -9.418 -18.979 1.00 98.31 254 LEU A CA 1
ATOM 1982 C C . LEU A 1 254 ? 7.483 -9.996 -17.818 1.00 98.31 254 LEU A C 1
ATOM 1984 O O . LEU A 1 254 ? 6.889 -11.069 -17.971 1.00 98.31 254 LEU A O 1
ATOM 1988 N N . VAL A 1 255 ? 7.528 -9.326 -16.667 1.00 98.50 255 VAL A N 1
ATOM 1989 C CA . VAL A 1 255 ? 6.883 -9.806 -15.440 1.00 98.50 255 VAL A CA 1
ATOM 1990 C C . VAL A 1 255 ? 5.364 -9.811 -15.591 1.00 98.50 255 VAL A C 1
ATOM 1992 O O . VAL A 1 255 ? 4.798 -9.069 -16.404 1.00 98.50 255 VAL A O 1
ATOM 1995 N N . VAL A 1 256 ? 4.697 -10.689 -14.841 1.00 98.38 256 VAL A N 1
ATOM 1996 C CA . VAL A 1 256 ? 3.235 -10.708 -14.779 1.00 98.38 256 VAL A CA 1
ATOM 1997 C C . VAL A 1 256 ? 2.755 -9.405 -14.160 1.00 98.38 256 VAL A C 1
ATOM 1999 O O . VAL A 1 256 ? 3.292 -8.950 -13.148 1.00 98.38 256 VAL A O 1
ATOM 2002 N N . PHE A 1 257 ? 1.756 -8.802 -14.797 1.00 97.62 257 PHE A N 1
ATOM 2003 C CA . PHE A 1 257 ? 1.275 -7.489 -14.427 1.00 97.62 257 PHE A CA 1
ATOM 2004 C C . PHE A 1 257 ? -0.239 -7.377 -14.626 1.00 97.62 257 PHE A C 1
ATOM 2006 O O . PHE A 1 257 ? -0.696 -7.676 -15.720 1.00 97.62 257 PHE A O 1
ATOM 2013 N N . PRO A 1 258 ? -1.042 -6.984 -13.622 1.00 97.06 258 PRO A N 1
ATOM 2014 C CA . PRO A 1 258 ? -2.489 -6.836 -13.778 1.00 97.06 258 PRO A CA 1
ATOM 2015 C C . PRO A 1 258 ? -2.875 -6.025 -15.019 1.00 97.06 258 PRO A C 1
ATOM 2017 O O . PRO A 1 258 ? -2.307 -4.962 -15.284 1.00 97.06 258 PRO A O 1
ATOM 2020 N N . PHE A 1 259 ? -3.827 -6.543 -15.791 1.00 98.56 259 PHE A N 1
ATOM 2021 C CA . PHE A 1 259 ? -4.098 -6.088 -17.150 1.00 98.56 259 PHE A CA 1
ATOM 2022 C C . PHE A 1 259 ? -4.435 -4.590 -17.240 1.00 98.56 259 PHE A C 1
ATOM 2024 O O . PHE A 1 259 ? -3.843 -3.883 -18.060 1.00 98.56 259 PHE A O 1
ATOM 2031 N N . HIS A 1 260 ? -5.335 -4.082 -16.399 1.00 98.56 260 HIS A N 1
ATOM 2032 C CA . HIS A 1 260 ? -5.795 -2.688 -16.454 1.00 98.56 260 HIS A CA 1
ATOM 2033 C C . HIS A 1 260 ? -5.047 -1.745 -15.506 1.00 98.56 260 HIS A C 1
ATOM 2035 O O . HIS A 1 260 ? -5.458 -0.598 -15.360 1.00 98.56 260 HIS A O 1
ATOM 2041 N N . HIS A 1 261 ? -3.940 -2.183 -14.895 1.00 98.25 261 HIS A N 1
ATOM 2042 C CA . HIS A 1 261 ? -3.216 -1.412 -13.875 1.00 98.25 261 HIS A CA 1
ATOM 2043 C C . HIS A 1 261 ? -4.054 -1.018 -12.627 1.00 98.25 261 HIS A C 1
ATOM 2045 O O . HIS A 1 261 ? -4.044 0.140 -12.212 1.00 98.25 261 HIS A O 1
ATOM 2051 N N . PRO A 1 262 ? -4.827 -1.929 -12.012 1.00 97.94 262 PRO A N 1
ATOM 2052 C CA . PRO A 1 262 ? -5.580 -1.620 -10.801 1.00 97.94 262 PRO A CA 1
ATOM 2053 C C . PRO A 1 262 ? -4.748 -1.501 -9.524 1.00 97.94 262 PRO A C 1
ATOM 2055 O O . PRO A 1 262 ? -3.766 -2.216 -9.336 1.00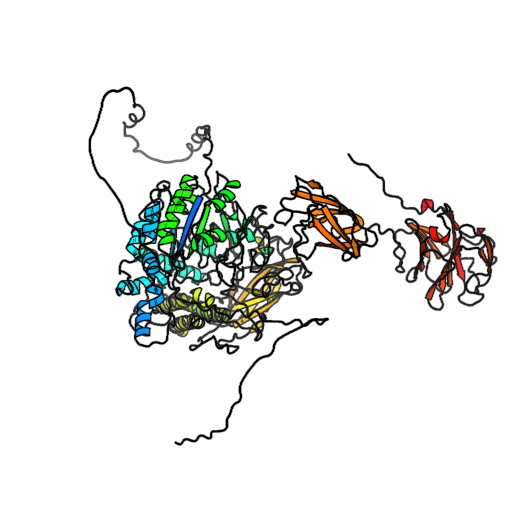 97.94 262 PRO A O 1
ATOM 2058 N N . LEU A 1 263 ? -5.239 -0.714 -8.563 1.00 97.12 263 LEU A N 1
ATOM 2059 C CA . LEU A 1 263 ? -4.701 -0.705 -7.202 1.00 97.12 263 LEU A CA 1
ATOM 2060 C C . LEU A 1 263 ? -5.190 -1.936 -6.410 1.00 97.12 263 LEU A C 1
ATOM 2062 O O . LEU A 1 263 ? -6.193 -1.893 -5.697 1.00 97.12 263 LEU A O 1
ATOM 2066 N N . LEU A 1 264 ? -4.489 -3.063 -6.572 1.00 97.81 264 LEU A N 1
ATOM 2067 C CA . LEU A 1 264 ? -4.930 -4.385 -6.100 1.00 97.81 264 LEU A CA 1
ATOM 2068 C C . LEU A 1 264 ? -5.325 -4.471 -4.617 1.00 97.81 264 LEU A C 1
ATOM 2070 O O . LEU A 1 264 ? -6.321 -5.141 -4.341 1.00 97.81 264 LEU A O 1
ATOM 2074 N N . PRO A 1 265 ? -4.615 -3.841 -3.653 1.00 97.12 265 PRO A N 1
ATOM 2075 C CA . PRO A 1 265 ? -4.969 -3.966 -2.237 1.00 97.12 265 PRO A CA 1
ATOM 2076 C C . PRO A 1 265 ? -6.383 -3.480 -1.886 1.00 97.12 265 PRO A C 1
ATOM 2078 O O . PRO A 1 265 ? -6.904 -3.855 -0.836 1.00 97.12 265 PRO A O 1
ATOM 2081 N N . LEU A 1 266 ? -7.029 -2.702 -2.762 1.00 96.44 266 LEU A N 1
ATOM 2082 C CA . LEU A 1 266 ? -8.383 -2.175 -2.575 1.00 96.44 266 LEU A CA 1
ATOM 2083 C C . LEU A 1 266 ? -9.467 -2.946 -3.354 1.00 96.44 266 LEU A C 1
ATOM 2085 O O . LEU A 1 266 ? -10.622 -2.526 -3.364 1.00 96.44 266 LEU A O 1
ATOM 2089 N N . LEU A 1 267 ? -9.127 -4.076 -3.984 1.00 97.38 267 LEU A N 1
ATOM 2090 C CA . LEU A 1 267 ? -10.059 -4.886 -4.777 1.00 97.38 267 LEU A CA 1
ATOM 2091 C C . LEU A 1 267 ? -10.475 -6.195 -4.089 1.00 97.38 267 LEU A C 1
ATOM 2093 O O . LEU A 1 267 ? -9.870 -6.629 -3.103 1.00 97.38 267 LEU A O 1
ATOM 2097 N N . ASP A 1 268 ? -11.538 -6.807 -4.626 1.00 96.81 268 ASP A N 1
ATOM 2098 C CA . ASP A 1 268 ? -11.996 -8.152 -4.264 1.00 96.81 268 ASP A CA 1
ATOM 2099 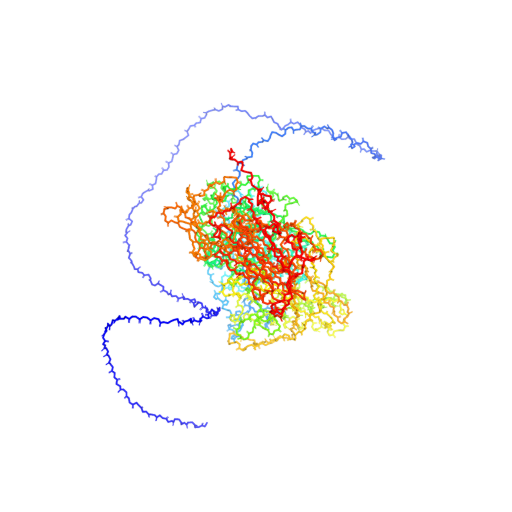C C . ASP A 1 268 ? -11.177 -9.238 -4.990 1.00 96.81 268 ASP A C 1
ATOM 2101 O O . ASP A 1 268 ? -10.669 -9.037 -6.100 1.00 96.81 268 ASP A O 1
ATOM 2105 N N . ASP A 1 269 ? -11.071 -10.409 -4.363 1.00 96.25 269 ASP A N 1
ATOM 2106 C CA . ASP A 1 269 ? -10.275 -11.546 -4.821 1.00 96.25 269 ASP A CA 1
ATOM 2107 C C . ASP A 1 269 ? -10.660 -12.024 -6.231 1.00 96.25 269 ASP A C 1
ATOM 2109 O O . ASP A 1 269 ? -9.781 -12.397 -7.018 1.00 96.25 269 ASP A O 1
ATOM 2113 N N . SER A 1 270 ? -11.957 -12.014 -6.578 1.00 97.44 270 SER A N 1
ATOM 2114 C CA . SER A 1 270 ? -12.419 -12.444 -7.909 1.00 97.44 270 SER A CA 1
ATOM 2115 C C . SER A 1 270 ? -11.853 -11.553 -9.020 1.00 97.44 270 SER A C 1
ATOM 2117 O O . SER A 1 270 ? -11.434 -12.043 -10.075 1.00 97.44 270 SER A O 1
ATOM 2119 N N . THR A 1 271 ? -11.751 -10.256 -8.747 1.00 98.44 271 THR A N 1
ATOM 2120 C CA . THR A 1 271 ? -11.248 -9.241 -9.673 1.00 98.44 271 THR A CA 1
ATOM 2121 C C . THR A 1 271 ? -9.743 -9.267 -9.787 1.00 98.44 271 THR A C 1
ATOM 2123 O O . THR A 1 271 ? -9.229 -9.298 -10.904 1.00 98.44 271 THR A O 1
ATOM 2126 N N . ILE A 1 272 ? -9.030 -9.354 -8.661 1.00 98.56 272 ILE A N 1
ATOM 2127 C CA . ILE A 1 272 ? -7.570 -9.528 -8.658 1.00 98.56 272 ILE A CA 1
ATOM 2128 C C . ILE A 1 272 ? -7.196 -10.746 -9.511 1.00 98.56 272 ILE A C 1
ATOM 2130 O O . ILE A 1 272 ? -6.306 -10.677 -10.362 1.00 98.56 272 ILE A O 1
ATOM 2134 N N . ARG A 1 273 ? -7.921 -11.860 -9.339 1.00 98.56 273 ARG A N 1
ATOM 2135 C CA . ARG A 1 273 ? -7.701 -13.070 -10.132 1.00 98.56 273 ARG A CA 1
ATOM 2136 C C . ARG A 1 273 ? -7.947 -12.840 -11.622 1.00 98.56 273 ARG A C 1
ATOM 2138 O O . ARG A 1 273 ? -7.118 -13.253 -12.431 1.00 98.56 273 ARG A O 1
ATOM 2145 N N . LYS A 1 274 ? -9.050 -12.190 -12.006 1.00 98.62 274 LYS A N 1
ATOM 2146 C CA . LYS A 1 274 ? -9.350 -11.936 -13.425 1.00 98.62 274 LYS A CA 1
ATOM 2147 C C . LYS A 1 274 ? -8.340 -11.009 -14.079 1.00 98.62 274 LYS A C 1
ATOM 2149 O O . LYS A 1 274 ? -7.911 -11.301 -15.187 1.00 98.62 274 LYS A O 1
ATOM 2154 N N . GLU A 1 275 ? -7.886 -9.975 -13.389 1.00 98.69 275 GLU A N 1
ATOM 2155 C CA . GLU A 1 275 ? -6.827 -9.082 -13.869 1.00 98.69 275 GLU A CA 1
ATOM 2156 C C . GLU A 1 275 ? -5.530 -9.834 -14.203 1.00 98.69 275 GLU A C 1
ATOM 2158 O O . GLU A 1 275 ? -4.931 -9.622 -15.261 1.00 98.69 275 GLU A O 1
ATOM 2163 N N . ILE A 1 276 ? -5.131 -10.776 -13.343 1.00 98.75 276 ILE A N 1
ATOM 2164 C CA . ILE A 1 276 ? -3.964 -11.639 -13.575 1.00 98.75 276 ILE A CA 1
ATOM 2165 C C . ILE A 1 276 ? -4.221 -12.610 -14.735 1.00 98.75 276 ILE A C 1
ATOM 2167 O O . ILE A 1 276 ? -3.363 -12.788 -15.603 1.00 98.75 276 ILE A O 1
ATOM 2171 N N . GLN A 1 277 ? -5.399 -13.235 -14.781 1.00 98.56 277 GLN A N 1
ATOM 2172 C CA . GLN A 1 277 ? -5.756 -14.191 -15.831 1.00 98.56 277 GLN A CA 1
ATOM 2173 C C . GLN A 1 277 ? -5.844 -13.534 -17.213 1.00 98.56 277 GLN A C 1
ATOM 2175 O O . GLN A 1 277 ? -5.369 -14.123 -18.184 1.00 98.56 277 GLN A O 1
ATOM 2180 N N . LEU A 1 278 ? -6.371 -12.310 -17.310 1.00 98.56 278 LEU A N 1
ATOM 2181 C CA . LEU A 1 278 ? -6.388 -11.523 -18.545 1.00 98.56 278 LEU A CA 1
ATOM 2182 C C . LEU A 1 278 ? -4.966 -11.228 -19.021 1.00 98.56 278 LEU A C 1
ATOM 2184 O O . LEU A 1 278 ? -4.660 -11.418 -20.200 1.00 98.56 278 LEU A O 1
ATOM 2188 N N . TYR A 1 279 ? -4.072 -10.824 -18.113 1.00 98.50 279 TYR A N 1
ATOM 2189 C CA . TYR A 1 279 ? -2.679 -10.599 -18.488 1.00 98.50 279 TYR A CA 1
ATOM 2190 C C . TYR A 1 279 ? -1.996 -11.878 -18.980 1.00 98.50 279 TYR A C 1
ATOM 2192 O O . TYR A 1 279 ? -1.306 -11.877 -19.999 1.00 98.50 279 TYR A O 1
ATOM 2200 N N . LYS A 1 280 ? -2.224 -13.003 -18.296 1.00 97.81 280 LYS A N 1
ATOM 2201 C CA . LYS A 1 280 ? -1.700 -14.309 -18.716 1.00 97.81 280 LYS A CA 1
ATOM 2202 C C . LYS A 1 280 ? -2.267 -14.753 -20.066 1.00 97.81 280 LYS A C 1
ATOM 2204 O O . LYS A 1 280 ? -1.534 -15.388 -20.821 1.00 97.81 280 LYS A O 1
ATOM 2209 N N . ALA A 1 281 ? -3.515 -14.410 -20.385 1.00 97.31 281 ALA A N 1
ATOM 2210 C CA . ALA A 1 281 ? -4.124 -14.692 -21.683 1.00 97.31 281 ALA A CA 1
ATOM 2211 C C . ALA A 1 281 ? -3.489 -13.858 -22.812 1.00 97.31 281 ALA A C 1
ATOM 2213 O O . ALA A 1 281 ? -3.102 -14.418 -23.835 1.00 97.31 281 ALA A O 1
ATOM 2214 N N . VAL A 1 282 ? -3.274 -12.549 -22.611 1.00 97.69 282 VAL A N 1
ATOM 2215 C CA . VAL A 1 282 ? -2.633 -11.687 -23.629 1.00 97.69 282 VAL A CA 1
ATOM 2216 C C . VAL A 1 282 ? -1.123 -11.922 -23.766 1.00 97.69 282 VAL A C 1
ATOM 2218 O O . VAL A 1 282 ? -0.508 -11.524 -24.759 1.00 97.69 282 VAL A O 1
ATOM 2221 N N . TYR A 1 283 ? -0.493 -12.562 -22.777 1.00 97.56 283 TYR A N 1
ATOM 2222 C CA . TYR A 1 283 ? 0.960 -12.695 -22.702 1.00 97.56 283 TYR A CA 1
ATOM 2223 C C . TYR A 1 283 ? 1.565 -13.329 -23.959 1.00 97.56 283 TYR A C 1
ATOM 2225 O O . TYR A 1 283 ? 2.523 -12.799 -24.516 1.00 97.56 283 TYR A O 1
ATOM 2233 N N . ASP A 1 284 ? 1.018 -14.448 -24.436 1.00 94.88 284 ASP A N 1
ATOM 2234 C CA . ASP A 1 284 ? 1.561 -15.141 -25.611 1.00 94.88 284 ASP A CA 1
ATOM 2235 C C . ASP A 1 284 ? 1.321 -14.336 -26.901 1.00 94.88 284 ASP A C 1
ATOM 2237 O O . ASP A 1 284 ? 2.183 -14.308 -27.791 1.00 94.88 284 ASP A O 1
ATOM 2241 N N . ASP A 1 285 ? 0.205 -13.606 -26.966 1.00 94.44 285 ASP A N 1
ATOM 2242 C CA . ASP A 1 285 ? -0.159 -12.738 -28.087 1.00 94.44 285 ASP A CA 1
ATOM 2243 C C . ASP A 1 285 ? 0.765 -11.525 -28.210 1.00 94.44 285 ASP A C 1
ATOM 2245 O O . ASP A 1 285 ? 1.101 -11.119 -29.325 1.00 94.44 285 ASP A O 1
ATOM 2249 N N . ALA A 1 286 ? 1.244 -10.972 -27.095 1.00 96.12 286 ALA A N 1
ATOM 2250 C CA . ALA A 1 286 ? 2.200 -9.868 -27.090 1.00 96.12 286 ALA A CA 1
ATOM 2251 C C . ALA A 1 286 ? 3.653 -10.371 -27.128 1.00 96.12 286 ALA A C 1
ATOM 2253 O O . ALA A 1 286 ? 4.434 -9.998 -28.007 1.00 96.12 286 ALA A O 1
ATOM 2254 N N . TRP A 1 287 ? 4.019 -11.302 -26.254 1.00 97.19 287 TRP A N 1
ATOM 2255 C CA . TRP A 1 287 ? 5.410 -11.632 -25.929 1.00 97.19 287 TRP A CA 1
ATOM 2256 C C . TRP A 1 287 ? 5.898 -12.963 -26.500 1.00 97.19 287 TRP A C 1
ATOM 2258 O O . TRP A 1 287 ? 7.108 -13.207 -26.515 1.00 97.19 287 TRP A O 1
ATOM 2268 N N . GLY A 1 288 ? 4.999 -13.786 -27.041 1.00 94.44 288 GLY A N 1
ATOM 2269 C CA . GLY A 1 288 ? 5.304 -15.119 -27.551 1.00 94.44 288 GLY A CA 1
ATOM 2270 C C . GLY A 1 288 ? 5.502 -16.156 -26.442 1.00 94.44 288 GLY A C 1
ATOM 2271 O O . GLY A 1 288 ? 5.952 -15.850 -25.341 1.00 94.44 288 GLY A O 1
ATOM 2272 N N . SER A 1 289 ? 5.229 -17.417 -26.773 1.00 93.12 289 SER A N 1
ATOM 2273 C CA . SER A 1 289 ? 5.192 -18.523 -25.807 1.00 93.12 289 SER A CA 1
ATOM 2274 C C . SER A 1 289 ? 6.557 -19.118 -25.433 1.00 93.12 289 SER A C 1
ATOM 2276 O O . SER A 1 289 ? 6.626 -20.034 -24.614 1.00 93.12 289 SER A O 1
ATOM 2278 N N . HIS A 1 290 ? 7.650 -18.670 -26.064 1.00 91.88 290 HIS A N 1
ATOM 2279 C CA . HIS A 1 290 ? 9.023 -19.086 -25.752 1.00 91.88 290 HIS A CA 1
ATOM 2280 C C . HIS A 1 290 ? 9.963 -17.867 -25.686 1.00 91.88 290 HIS A C 1
ATOM 2282 O O . HIS A 1 290 ? 10.059 -17.147 -26.685 1.00 91.88 290 HIS A O 1
ATOM 2288 N N . PRO A 1 291 ? 10.698 -17.659 -24.572 1.00 94.25 291 PRO A N 1
ATOM 2289 C CA . PRO A 1 291 ? 10.614 -18.407 -23.306 1.00 94.25 291 PRO A CA 1
ATOM 2290 C C . PRO A 1 291 ? 9.211 -18.320 -22.677 1.00 94.25 291 PRO A C 1
ATOM 2292 O O . PRO A 1 291 ? 8.400 -17.488 -23.087 1.00 94.25 291 PRO A O 1
ATOM 2295 N N . GLY A 1 292 ? 8.912 -19.212 -21.728 1.00 94.19 292 GLY A N 1
ATOM 2296 C CA . GLY A 1 292 ? 7.612 -19.241 -21.049 1.00 94.19 292 GLY A CA 1
ATOM 2297 C C . GLY A 1 292 ? 7.304 -17.946 -20.289 1.00 94.19 292 GLY A C 1
ATOM 2298 O O . GLY A 1 292 ? 8.148 -17.052 -20.198 1.00 94.19 292 GLY A O 1
ATOM 2299 N N . GLN A 1 293 ? 6.085 -17.848 -19.758 1.00 96.12 293 GLN A N 1
ATOM 2300 C CA . GLN A 1 293 ? 5.660 -16.710 -18.937 1.00 96.12 293 GLN A CA 1
ATOM 2301 C C . GLN A 1 293 ? 6.583 -16.523 -17.726 1.00 96.12 293 GLN A C 1
ATOM 2303 O O . GLN A 1 293 ? 7.103 -17.503 -17.183 1.00 96.12 293 GLN A O 1
ATOM 2308 N N . SER A 1 294 ? 6.781 -15.265 -17.325 1.00 97.12 294 SER A N 1
ATOM 2309 C CA . SER A 1 294 ? 7.567 -14.926 -16.137 1.00 97.12 294 SER A CA 1
ATOM 2310 C C . SER A 1 294 ? 6.965 -15.541 -14.875 1.00 97.12 294 SER A C 1
ATOM 2312 O O . SER A 1 294 ? 5.756 -15.758 -14.785 1.00 97.12 294 SER A O 1
ATOM 2314 N N . LYS A 1 295 ? 7.830 -15.804 -13.897 1.00 96.50 295 LYS A N 1
ATOM 2315 C CA . LYS A 1 295 ? 7.449 -16.197 -12.535 1.00 96.50 295 LYS A CA 1
ATOM 2316 C C . LYS A 1 295 ? 7.356 -15.015 -11.578 1.00 96.50 295 LYS A C 1
ATOM 2318 O O . LYS A 1 295 ? 6.871 -15.182 -10.459 1.00 96.50 295 LYS A O 1
ATOM 2323 N N . GLY A 1 296 ? 7.794 -13.848 -12.041 1.00 98.44 296 GLY A N 1
ATOM 2324 C CA . GLY A 1 296 ? 7.755 -12.602 -11.311 1.00 98.44 296 GLY A CA 1
ATOM 2325 C C . GLY A 1 296 ? 6.463 -11.838 -11.484 1.00 98.44 296 GLY A C 1
ATOM 2326 O O . GLY A 1 296 ? 5.807 -11.916 -12.526 1.00 98.44 296 GLY A O 1
ATOM 2327 N N . PHE A 1 297 ? 6.149 -11.043 -10.471 1.00 98.81 297 PHE A N 1
ATOM 2328 C CA . PHE A 1 297 ? 5.002 -10.156 -10.446 1.00 98.81 297 PHE A CA 1
ATOM 2329 C C . PHE A 1 297 ? 5.401 -8.746 -10.023 1.00 98.81 297 PHE A C 1
ATOM 2331 O O . PHE A 1 297 ? 6.199 -8.561 -9.101 1.00 98.81 297 PHE A O 1
ATOM 2338 N N . PHE A 1 298 ? 4.822 -7.753 -10.691 1.00 98.50 298 PHE A N 1
ATOM 2339 C CA . PHE A 1 298 ? 4.868 -6.366 -10.248 1.00 98.50 298 PHE A CA 1
ATOM 2340 C C . PHE A 1 298 ? 3.458 -5.942 -9.817 1.00 98.50 298 PHE A C 1
ATOM 2342 O O . PHE A 1 298 ? 2.549 -5.975 -10.643 1.00 98.50 298 PHE A O 1
ATOM 2349 N N . PRO A 1 299 ? 3.228 -5.561 -8.553 1.00 97.81 299 PRO A N 1
ATOM 2350 C CA . PRO A 1 299 ? 1.975 -4.918 -8.187 1.00 97.81 299 PRO A CA 1
ATOM 2351 C C . PRO A 1 299 ? 1.937 -3.506 -8.803 1.00 97.81 299 PRO A C 1
ATOM 2353 O O . PRO A 1 299 ? 2.941 -2.799 -8.699 1.00 97.81 299 PRO A O 1
ATOM 2356 N N . PRO A 1 300 ? 0.833 -3.073 -9.446 1.00 97.12 300 PRO A N 1
ATOM 2357 C CA . PRO A 1 300 ? 0.674 -1.694 -9.915 1.00 97.12 300 PRO A CA 1
ATOM 2358 C C . PRO A 1 300 ? 0.980 -0.698 -8.794 1.00 97.12 300 PRO A C 1
ATOM 2360 O O . PRO A 1 300 ? 0.578 -0.925 -7.654 1.00 97.12 300 PRO A O 1
ATOM 2363 N N . GLU A 1 301 ? 1.740 0.359 -9.100 1.00 95.69 301 GLU A N 1
ATOM 2364 C CA . GLU A 1 301 ? 2.234 1.346 -8.112 1.00 95.69 301 GLU A CA 1
ATOM 2365 C C . GLU A 1 301 ? 3.142 0.762 -7.017 1.00 95.69 301 GLU A C 1
ATOM 2367 O O . GLU A 1 301 ? 3.365 1.373 -5.971 1.00 95.69 301 GLU A O 1
ATOM 2372 N N . MET A 1 302 ? 3.629 -0.466 -7.217 1.00 96.25 302 MET A N 1
ATOM 2373 C CA . MET A 1 302 ? 4.249 -1.273 -6.168 1.00 96.25 302 MET A CA 1
ATOM 2374 C C . MET A 1 302 ? 3.345 -1.438 -4.926 1.00 96.25 302 MET A C 1
ATOM 2376 O O . MET A 1 302 ? 3.844 -1.719 -3.839 1.00 96.25 302 MET A O 1
ATOM 2380 N N . ALA A 1 303 ? 2.026 -1.266 -5.081 1.00 97.25 303 ALA A N 1
ATOM 2381 C CA . ALA A 1 303 ? 1.045 -1.352 -4.008 1.00 97.25 303 ALA A CA 1
ATOM 2382 C C . ALA A 1 303 ? 0.842 -2.809 -3.589 1.00 97.25 303 ALA A C 1
ATOM 2384 O O . ALA A 1 303 ? 0.125 -3.574 -4.242 1.00 97.25 303 ALA A O 1
ATOM 2385 N N . PHE A 1 304 ? 1.499 -3.199 -2.500 1.00 97.81 304 PHE A N 1
ATOM 2386 C CA . PHE A 1 304 ? 1.475 -4.564 -1.993 1.00 97.81 304 PHE A CA 1
ATOM 2387 C C . PHE A 1 304 ? 0.678 -4.656 -0.693 1.00 97.81 304 PHE A C 1
ATOM 2389 O O . PHE A 1 304 ? 0.683 -3.741 0.126 1.00 97.81 304 PHE A O 1
ATOM 2396 N N . SER A 1 305 ? 0.007 -5.792 -0.534 1.00 97.12 305 SER A N 1
ATOM 2397 C CA . SER A 1 305 ? -0.561 -6.265 0.721 1.00 97.12 305 SER A CA 1
ATOM 2398 C C . SER A 1 305 ? -0.380 -7.775 0.770 1.00 97.12 305 SER A C 1
ATOM 2400 O O . SER A 1 305 ? -0.516 -8.453 -0.258 1.00 97.12 305 SER A O 1
ATOM 2402 N N . THR A 1 306 ? -0.110 -8.334 1.950 1.00 96.94 306 THR A N 1
ATOM 2403 C CA . THR A 1 306 ? 0.035 -9.792 2.112 1.00 96.94 306 THR A CA 1
ATOM 2404 C C . THR A 1 306 ? -1.236 -10.542 1.703 1.00 96.94 306 THR A C 1
ATOM 2406 O O . THR A 1 306 ? -1.163 -11.685 1.255 1.00 96.94 306 THR A O 1
ATOM 2409 N N . ARG A 1 307 ? -2.400 -9.878 1.707 1.00 96.06 307 ARG A N 1
ATOM 2410 C CA . ARG A 1 307 ? -3.681 -10.417 1.218 1.00 96.06 307 ARG A CA 1
ATOM 2411 C C . ARG A 1 307 ? -3.660 -10.864 -0.247 1.00 96.06 307 ARG A C 1
ATOM 2413 O O . ARG A 1 307 ? -4.467 -11.699 -0.641 1.00 96.06 307 ARG A O 1
ATOM 2420 N N . LEU A 1 308 ? -2.727 -10.356 -1.053 1.00 98.38 308 LEU A N 1
ATOM 2421 C CA . LEU A 1 308 ? -2.573 -10.765 -2.451 1.00 98.38 308 LEU A CA 1
ATOM 2422 C C . LEU A 1 308 ? -1.960 -12.170 -2.588 1.00 98.38 308 LEU A C 1
ATOM 2424 O O . LEU A 1 308 ? -2.197 -12.855 -3.586 1.00 98.38 308 LEU A O 1
ATOM 2428 N N . ILE A 1 309 ? -1.180 -12.613 -1.596 1.00 98.69 309 ILE A N 1
ATOM 2429 C CA . ILE A 1 309 ? -0.319 -13.803 -1.671 1.00 98.69 309 ILE A CA 1
ATOM 2430 C C . ILE A 1 309 ? -1.076 -15.075 -2.083 1.00 98.69 309 ILE A C 1
ATOM 2432 O O . ILE A 1 309 ? -0.594 -15.749 -2.996 1.00 98.69 309 ILE A O 1
ATOM 2436 N N . PRO A 1 310 ? -2.252 -15.419 -1.514 1.00 98.31 310 PRO A N 1
ATOM 2437 C CA . PRO A 1 310 ? -2.954 -16.645 -1.896 1.00 98.31 310 PRO A CA 1
ATOM 2438 C C . PRO A 1 310 ? -3.327 -16.678 -3.376 1.00 98.31 310 PRO A C 1
ATOM 2440 O O . PRO A 1 310 ? -3.233 -17.725 -4.014 1.00 98.31 310 PRO A O 1
ATOM 2443 N N . ILE A 1 311 ? -3.741 -15.540 -3.940 1.00 98.38 311 ILE A N 1
ATOM 2444 C CA . ILE A 1 311 ? -4.128 -15.451 -5.352 1.00 98.38 311 ILE A CA 1
ATOM 2445 C C . ILE A 1 311 ? -2.887 -15.541 -6.236 1.00 98.38 311 ILE A C 1
ATOM 2447 O O . ILE A 1 311 ? -2.903 -16.279 -7.218 1.00 98.38 311 ILE A O 1
ATOM 2451 N N . LEU A 1 312 ? -1.805 -14.845 -5.874 1.00 98.69 312 LEU A N 1
ATOM 2452 C CA . LEU A 1 312 ? -0.540 -14.901 -6.609 1.00 98.69 312 LEU A CA 1
ATOM 2453 C C . LEU A 1 312 ? 0.015 -16.333 -6.657 1.00 98.69 312 LEU A C 1
ATOM 2455 O O . LEU A 1 312 ? 0.352 -16.824 -7.736 1.00 98.69 312 LEU A O 1
ATOM 2459 N N . GLU A 1 313 ? 0.034 -17.032 -5.520 1.00 98.12 313 GLU A N 1
ATOM 2460 C CA . GLU A 1 313 ? 0.472 -18.429 -5.440 1.00 98.12 313 GLU A CA 1
ATOM 2461 C C . GLU A 1 313 ? -0.417 -19.346 -6.298 1.00 98.12 313 GLU A C 1
ATOM 2463 O O . GLU A 1 313 ? 0.087 -20.145 -7.091 1.00 98.12 313 GLU A O 1
ATOM 2468 N N . GLN A 1 314 ? -1.744 -19.205 -6.201 1.00 97.88 314 GLN A N 1
ATOM 2469 C CA . GLN A 1 314 ? -2.699 -19.996 -6.990 1.00 97.88 314 GLN A CA 1
ATOM 2470 C C . GLN A 1 314 ? -2.579 -19.736 -8.498 1.00 97.88 314 GLN A C 1
ATOM 2472 O O . GLN A 1 314 ? -2.788 -20.647 -9.301 1.00 97.88 314 GLN A O 1
ATOM 2477 N N . GLU A 1 315 ? -2.199 -18.520 -8.892 1.00 98.06 315 GLU A N 1
ATOM 2478 C CA . GLU A 1 315 ? -1.928 -18.152 -10.281 1.00 98.06 315 GLU A CA 1
ATOM 2479 C C . GLU A 1 315 ? -0.509 -18.529 -10.749 1.00 98.06 315 GLU A C 1
ATOM 2481 O O . GLU A 1 315 ? -0.174 -18.322 -11.921 1.00 98.06 315 GLU A O 1
ATOM 2486 N N . GLY A 1 316 ? 0.299 -19.164 -9.894 1.00 97.69 316 GLY A N 1
ATOM 2487 C CA . GLY A 1 316 ? 1.612 -19.712 -10.239 1.00 97.69 316 GLY A CA 1
ATOM 2488 C C . GLY A 1 316 ? 2.744 -18.684 -10.273 1.00 97.69 316 GLY A C 1
ATOM 2489 O O . GLY A 1 316 ? 3.754 -18.930 -10.943 1.00 97.69 316 GLY A O 1
ATOM 2490 N N . ILE A 1 317 ? 2.564 -17.555 -9.584 1.00 98.62 317 ILE A N 1
ATOM 2491 C CA . ILE A 1 317 ? 3.604 -16.557 -9.321 1.00 98.62 317 ILE A CA 1
ATOM 2492 C C . ILE A 1 317 ? 4.504 -17.065 -8.192 1.00 98.62 317 ILE A C 1
ATOM 2494 O O . ILE A 1 317 ? 4.018 -17.587 -7.191 1.00 98.62 317 ILE A O 1
ATOM 2498 N N . GLU A 1 318 ? 5.818 -16.906 -8.347 1.00 98.44 318 GLU A N 1
ATOM 2499 C CA . GLU A 1 318 ? 6.809 -17.419 -7.388 1.00 98.44 318 GLU A CA 1
ATOM 2500 C C . GLU A 1 318 ? 7.510 -16.294 -6.615 1.00 98.44 318 GLU A C 1
ATOM 2502 O O . GLU A 1 318 ? 7.914 -16.497 -5.466 1.00 98.44 318 GLU A O 1
ATOM 2507 N N . TRP A 1 319 ? 7.618 -15.100 -7.210 1.00 98.81 319 TRP A N 1
ATOM 2508 C CA . TRP A 1 319 ? 8.203 -13.927 -6.566 1.00 98.81 319 TRP A CA 1
ATOM 2509 C C . TRP A 1 319 ? 7.507 -12.616 -6.962 1.00 98.81 319 TRP A C 1
ATOM 2511 O O . TRP A 1 319 ? 6.970 -12.484 -8.061 1.00 98.81 319 TRP A O 1
ATOM 2521 N N . CYS A 1 320 ? 7.510 -11.633 -6.061 1.00 98.81 320 CYS A N 1
ATOM 2522 C CA . CYS A 1 320 ? 6.830 -10.346 -6.217 1.00 98.81 320 CYS A CA 1
ATOM 2523 C C . CYS A 1 320 ? 7.752 -9.192 -5.824 1.00 98.81 320 CYS A C 1
ATOM 2525 O O . CYS A 1 320 ? 8.405 -9.249 -4.783 1.00 98.81 320 CYS A O 1
ATOM 2527 N N . PHE A 1 321 ? 7.778 -8.126 -6.620 1.00 98.88 321 PHE A N 1
ATOM 2528 C CA . PHE A 1 321 ? 8.425 -6.883 -6.208 1.00 98.88 321 PHE A CA 1
ATOM 2529 C C . PHE A 1 321 ? 7.634 -6.192 -5.096 1.00 98.88 321 PHE A C 1
ATOM 2531 O O . PHE A 1 321 ? 6.408 -6.122 -5.162 1.00 98.88 321 PHE A O 1
ATOM 2538 N N . VAL A 1 322 ? 8.341 -5.655 -4.103 1.00 98.62 322 VAL A N 1
ATOM 2539 C CA . VAL A 1 322 ? 7.775 -4.843 -3.013 1.00 98.62 322 VAL A CA 1
ATOM 2540 C C . VAL A 1 322 ? 8.679 -3.648 -2.730 1.00 98.62 322 VAL A C 1
ATOM 2542 O O . VAL A 1 322 ? 9.853 -3.650 -3.100 1.00 98.62 322 VAL A O 1
ATOM 2545 N N . SER A 1 323 ? 8.165 -2.627 -2.051 1.00 97.56 323 SER A N 1
ATOM 2546 C CA . SER A 1 323 ? 9.004 -1.525 -1.579 1.00 97.56 323 SER A CA 1
ATOM 2547 C C . SER A 1 323 ? 9.932 -2.005 -0.457 1.00 97.56 323 SER A C 1
ATOM 2549 O O . SER A 1 323 ? 9.463 -2.562 0.536 1.00 97.56 323 SER A O 1
ATOM 2551 N N . GLY A 1 324 ? 11.245 -1.774 -0.585 1.00 97.69 324 GLY A N 1
ATOM 2552 C CA . GLY A 1 324 ? 12.201 -2.057 0.494 1.00 97.69 324 GLY A CA 1
ATOM 2553 C C . GLY A 1 324 ? 11.885 -1.262 1.766 1.00 97.69 324 GLY A C 1
ATOM 2554 O O . GLY A 1 324 ? 11.978 -1.772 2.886 1.00 97.69 324 GLY A O 1
ATOM 2555 N N . GLU A 1 325 ? 11.383 -0.037 1.617 1.00 96.62 325 GLU A N 1
ATOM 2556 C CA . GLU A 1 325 ? 10.937 0.758 2.758 1.00 96.62 325 GLU A CA 1
ATOM 2557 C C . GLU A 1 325 ? 9.737 0.126 3.478 1.00 96.62 325 GLU A C 1
ATOM 2559 O O . GLU A 1 325 ? 9.650 0.240 4.692 1.00 96.62 325 GLU A O 1
ATOM 2564 N N . LYS A 1 326 ? 8.859 -0.623 2.797 1.00 98.00 326 LYS A N 1
ATOM 2565 C CA . LYS A 1 326 ? 7.718 -1.299 3.447 1.00 98.00 326 LYS A CA 1
ATOM 2566 C C . LYS A 1 326 ? 8.111 -2.504 4.303 1.00 98.00 326 LYS A C 1
ATOM 2568 O O . LYS A 1 326 ? 7.446 -2.789 5.294 1.00 98.00 326 LYS A O 1
ATOM 2573 N N . ILE A 1 327 ? 9.234 -3.153 3.991 1.00 98.56 327 ILE A N 1
ATOM 2574 C CA . ILE A 1 327 ? 9.880 -4.123 4.896 1.00 98.56 327 ILE A CA 1
ATOM 2575 C C . ILE A 1 327 ? 10.532 -3.394 6.082 1.00 98.56 327 ILE A C 1
ATOM 2577 O O . ILE A 1 327 ? 10.462 -3.850 7.223 1.00 98.56 327 ILE A O 1
ATOM 2581 N N . SER A 1 328 ? 11.150 -2.242 5.813 1.00 98.50 328 SER A N 1
ATOM 2582 C CA . SER A 1 328 ? 11.871 -1.445 6.815 1.00 98.50 328 SER A CA 1
ATOM 2583 C C . SER A 1 328 ? 10.930 -0.812 7.838 1.00 98.50 328 SER A C 1
ATOM 2585 O O . SER A 1 328 ? 11.206 -0.854 9.029 1.00 98.50 328 SER A O 1
ATOM 2587 N N . ARG A 1 329 ? 9.790 -0.282 7.391 1.00 97.69 329 ARG A N 1
ATOM 2588 C CA . ARG A 1 329 ? 8.730 0.301 8.225 1.00 97.69 329 ARG A CA 1
ATOM 2589 C C . ARG A 1 329 ? 8.108 -0.707 9.182 1.00 97.69 329 ARG A C 1
ATOM 2591 O O . ARG A 1 329 ? 7.690 -0.332 10.269 1.00 97.69 329 ARG A O 1
ATOM 2598 N N . ALA A 1 330 ? 8.121 -1.980 8.806 1.00 98.00 330 ALA A N 1
ATOM 2599 C CA . ALA A 1 330 ? 7.704 -3.071 9.667 1.00 98.00 330 ALA A CA 1
ATOM 2600 C C . ALA A 1 330 ? 8.768 -3.475 10.709 1.00 98.00 330 ALA A C 1
ATOM 2602 O O . ALA A 1 330 ? 8.510 -4.370 11.504 1.00 98.00 330 ALA A O 1
ATOM 2603 N N . CYS A 1 331 ? 9.963 -2.871 10.737 1.00 97.88 331 CYS A N 1
ATOM 2604 C CA . CYS A 1 331 ? 10.958 -3.137 11.782 1.00 97.88 331 CYS A CA 1
ATOM 2605 C C . CYS A 1 331 ? 10.604 -2.396 13.079 1.00 97.88 331 CYS A C 1
ATOM 2607 O O . CYS A 1 331 ? 10.195 -1.232 13.055 1.00 97.88 331 CYS A O 1
ATOM 2609 N N . THR A 1 332 ? 10.815 -3.049 14.223 1.00 93.81 332 THR A N 1
ATOM 2610 C CA . THR A 1 332 ? 10.534 -2.472 15.553 1.00 93.81 332 THR A CA 1
ATOM 2611 C C . THR A 1 332 ? 11.344 -1.216 15.877 1.00 93.81 332 THR A C 1
ATOM 2613 O O . THR A 1 332 ? 10.961 -0.469 16.766 1.00 93.81 332 THR A O 1
ATOM 2616 N N . ASP A 1 333 ? 12.460 -0.982 15.183 1.00 92.38 333 ASP A N 1
ATOM 2617 C CA . ASP A 1 333 ? 13.349 0.173 15.360 1.00 92.38 333 ASP A CA 1
ATOM 2618 C C . ASP A 1 333 ? 13.373 1.104 14.133 1.00 92.38 333 ASP A C 1
ATOM 2620 O O . ASP A 1 333 ? 14.376 1.776 13.885 1.00 92.38 333 ASP A O 1
ATOM 2624 N N . PHE A 1 334 ? 12.304 1.121 13.321 1.00 95.19 334 PHE A N 1
ATOM 2625 C CA . PHE A 1 334 ? 12.237 2.000 12.151 1.00 95.19 334 PHE A CA 1
ATOM 2626 C C . PHE A 1 334 ? 12.471 3.470 12.560 1.00 95.19 334 PHE A C 1
ATOM 2628 O O . PHE A 1 334 ? 11.702 4.011 13.357 1.00 95.19 334 PHE A O 1
ATOM 2635 N N . PRO A 1 335 ? 13.490 4.157 12.006 1.00 90.88 335 PRO A N 1
ATOM 2636 C CA . PRO A 1 335 ? 13.907 5.466 12.490 1.00 90.88 335 PRO A CA 1
ATOM 2637 C C . PRO A 1 335 ? 12.979 6.551 11.944 1.00 90.88 335 PRO A C 1
ATOM 2639 O O . PRO A 1 335 ? 13.228 7.115 10.873 1.00 90.88 335 PRO A O 1
ATOM 2642 N N . VAL A 1 336 ? 11.892 6.847 12.652 1.00 90.25 336 VAL A N 1
ATOM 2643 C CA . VAL A 1 336 ? 10.929 7.874 12.240 1.00 90.25 336 VAL A CA 1
ATOM 2644 C C . VAL A 1 336 ? 11.595 9.254 12.233 1.00 90.25 336 VAL A C 1
ATOM 2646 O O . VAL A 1 336 ? 12.159 9.714 13.217 1.00 90.25 336 VAL A O 1
ATOM 2649 N N . VAL A 1 337 ? 11.507 9.933 11.089 1.00 89.50 337 VAL A N 1
ATOM 2650 C CA . VAL A 1 337 ? 11.896 11.338 10.913 1.00 89.50 337 VAL A CA 1
ATOM 2651 C C . VAL A 1 337 ? 10.768 11.982 10.129 1.00 89.50 337 VAL A C 1
ATOM 2653 O O . VAL A 1 337 ? 10.509 11.540 9.014 1.00 89.50 337 VAL A O 1
ATOM 2656 N N . PHE A 1 338 ? 10.082 12.982 10.674 1.00 88.56 338 PHE A N 1
ATOM 2657 C CA . PHE A 1 338 ? 8.945 13.612 9.998 1.00 88.56 338 PHE A CA 1
ATOM 2658 C C . PHE A 1 338 ? 9.369 14.720 9.026 1.00 88.56 338 PHE A C 1
ATOM 2660 O O . PHE A 1 338 ? 10.317 15.470 9.265 1.00 88.56 338 PHE A O 1
ATOM 2667 N N . GLY A 1 339 ? 8.618 14.866 7.935 1.00 85.69 339 GLY A N 1
ATOM 2668 C CA . GLY A 1 339 ? 8.726 16.001 7.024 1.00 85.69 339 GLY A CA 1
ATOM 2669 C C . GLY A 1 339 ? 9.862 15.886 6.007 1.00 85.69 339 GLY A C 1
ATOM 2670 O O . GLY A 1 339 ? 10.169 14.815 5.488 1.00 85.69 339 GLY A O 1
ATOM 2671 N N . SER A 1 340 ? 10.472 17.024 5.658 1.00 83.50 340 SER A N 1
ATOM 2672 C CA . SER A 1 340 ? 11.413 17.102 4.533 1.00 83.50 340 SER A CA 1
ATOM 2673 C C . SER A 1 340 ? 12.673 16.256 4.756 1.00 83.50 340 SER A C 1
ATOM 2675 O O . SER A 1 340 ? 13.437 16.521 5.677 1.00 83.50 340 SER A O 1
ATOM 2677 N N . GLY A 1 341 ? 12.947 15.304 3.859 1.00 83.50 341 GLY A N 1
ATOM 2678 C CA . GLY A 1 341 ? 14.022 14.308 4.024 1.00 83.50 341 GLY A CA 1
ATOM 2679 C C . GLY A 1 341 ? 13.675 13.169 4.997 1.00 83.50 341 GLY A C 1
ATOM 2680 O O . GLY A 1 341 ? 14.491 12.279 5.228 1.00 83.50 341 GLY A O 1
ATOM 2681 N N . GLY A 1 342 ? 12.454 13.203 5.526 1.00 89.50 342 GLY A N 1
ATOM 2682 C CA . GLY A 1 342 ? 11.809 12.231 6.389 1.00 89.50 342 GLY A CA 1
ATOM 2683 C C . GLY A 1 342 ? 10.686 11.466 5.679 1.00 89.50 342 GLY A C 1
ATOM 2684 O O . GLY A 1 342 ? 10.658 11.366 4.451 1.00 89.50 342 GLY A O 1
ATOM 2685 N N . ILE A 1 343 ? 9.739 10.950 6.456 1.00 90.94 343 ILE A N 1
ATOM 2686 C CA . ILE A 1 343 ? 8.458 10.433 5.977 1.00 90.94 343 ILE A CA 1
ATOM 2687 C C . ILE A 1 343 ? 7.449 11.579 5.822 1.00 90.94 343 ILE A C 1
ATOM 2689 O O . ILE A 1 343 ? 7.434 12.523 6.613 1.00 90.94 343 ILE A O 1
ATOM 2693 N N . ASN A 1 344 ? 6.588 11.480 4.807 1.00 92.19 344 ASN A N 1
ATOM 2694 C CA . ASN A 1 344 ? 5.515 12.444 4.521 1.00 92.19 344 ASN A CA 1
ATOM 2695 C C . ASN A 1 344 ? 4.111 11.818 4.610 1.00 92.19 344 ASN A C 1
ATOM 2697 O O . ASN A 1 344 ? 3.149 12.358 4.070 1.00 92.19 344 ASN A O 1
ATOM 2701 N N . CYS A 1 345 ? 4.003 10.694 5.311 1.00 94.12 345 CYS A N 1
ATOM 2702 C CA . CYS A 1 345 ? 2.787 9.934 5.584 1.00 94.12 345 CYS A CA 1
ATOM 2703 C C . CYS A 1 345 ? 2.765 9.531 7.067 1.00 94.12 345 CYS A C 1
ATOM 2705 O O . CYS A 1 345 ? 3.695 9.869 7.809 1.00 94.12 345 CYS A O 1
ATOM 2707 N N . ASP A 1 346 ? 1.722 8.822 7.499 1.00 94.31 346 ASP A N 1
ATOM 2708 C CA . ASP A 1 346 ? 1.635 8.319 8.868 1.00 94.31 346 ASP A CA 1
ATOM 2709 C C . ASP A 1 346 ? 2.863 7.446 9.214 1.00 94.31 346 ASP A C 1
ATOM 2711 O O . ASP A 1 346 ? 3.346 6.674 8.366 1.00 94.31 346 ASP A O 1
ATOM 2715 N N . PRO A 1 347 ? 3.409 7.550 10.442 1.00 94.31 347 PRO A N 1
ATOM 2716 C CA . PRO A 1 347 ? 4.436 6.617 10.891 1.00 94.31 347 PRO A CA 1
ATOM 2717 C C . PRO A 1 347 ? 3.856 5.193 10.971 1.00 94.31 347 PRO A C 1
ATOM 2719 O O . PRO A 1 347 ? 2.629 5.040 11.013 1.00 94.31 347 PRO A O 1
ATOM 2722 N N . PRO A 1 348 ? 4.702 4.146 10.954 1.00 95.88 348 PRO A N 1
ATOM 2723 C CA . PRO A 1 348 ? 4.223 2.770 11.051 1.00 95.88 348 PRO A CA 1
ATOM 2724 C C . PRO A 1 348 ? 3.361 2.579 12.299 1.00 95.88 348 PRO A C 1
ATOM 2726 O O . PRO A 1 348 ? 3.712 3.064 13.376 1.00 95.88 348 PRO A O 1
ATOM 2729 N N . ASN A 1 349 ? 2.234 1.879 12.160 1.00 96.75 349 ASN A N 1
ATOM 2730 C CA . ASN A 1 349 ? 1.470 1.471 13.332 1.00 96.75 349 ASN A CA 1
ATOM 2731 C C . ASN A 1 349 ? 2.252 0.378 14.066 1.00 96.75 349 ASN A C 1
ATOM 2733 O O . ASN A 1 349 ? 2.826 -0.498 13.422 1.00 96.75 349 ASN A O 1
ATOM 2737 N N . GLN A 1 350 ? 2.234 0.366 15.397 1.00 94.38 350 GLN A N 1
ATOM 2738 C CA . GLN A 1 350 ? 2.939 -0.664 16.167 1.00 94.38 350 GLN A CA 1
ATOM 2739 C C . GLN A 1 350 ? 2.453 -2.091 15.837 1.00 94.38 350 GLN A C 1
ATOM 2741 O O . GLN A 1 350 ? 3.240 -3.030 15.908 1.00 94.38 350 GLN A O 1
ATOM 2746 N N . ALA A 1 351 ? 1.199 -2.268 15.399 1.00 96.56 351 ALA A N 1
ATOM 2747 C CA . ALA A 1 351 ? 0.698 -3.563 14.925 1.00 96.56 351 ALA A CA 1
ATOM 2748 C C . ALA A 1 351 ? 1.377 -4.062 13.635 1.00 96.56 351 ALA A C 1
ATOM 2750 O O . ALA A 1 351 ? 1.360 -5.260 13.372 1.00 96.56 351 ALA A O 1
ATOM 2751 N N . ASP A 1 352 ? 1.977 -3.167 12.846 1.00 96.12 352 ASP A N 1
ATOM 2752 C CA . ASP A 1 352 ? 2.746 -3.502 11.645 1.00 96.12 352 ASP A CA 1
ATOM 2753 C C . ASP A 1 352 ? 4.247 -3.679 11.937 1.00 96.12 352 ASP A C 1
ATOM 2755 O O . ASP A 1 352 ? 4.991 -4.161 11.083 1.00 96.12 352 ASP A O 1
ATOM 2759 N N . GLN A 1 353 ? 4.728 -3.339 13.137 1.00 95.75 353 GLN A N 1
ATOM 2760 C CA . GLN A 1 353 ? 6.145 -3.441 13.500 1.00 95.75 353 GLN A CA 1
ATOM 2761 C C . GLN A 1 353 ? 6.539 -4.861 13.946 1.00 95.75 353 GLN A C 1
ATOM 2763 O O . GLN A 1 353 ? 6.936 -5.094 15.086 1.00 95.75 353 GLN A O 1
ATOM 2768 N N . LEU A 1 354 ? 6.402 -5.831 13.039 1.00 96.12 354 LEU A N 1
ATOM 2769 C CA . LEU A 1 354 ? 6.592 -7.261 13.321 1.00 96.12 354 LEU A CA 1
ATOM 2770 C C . LEU A 1 354 ? 7.992 -7.796 12.973 1.00 96.12 354 LEU A C 1
ATOM 2772 O O . LEU A 1 354 ? 8.367 -8.891 13.402 1.00 96.12 354 LEU A O 1
ATOM 2776 N N . ASN A 1 355 ? 8.772 -7.054 12.186 1.00 97.38 355 ASN A N 1
ATOM 2777 C CA . ASN A 1 355 ? 10.135 -7.425 11.815 1.00 97.38 355 ASN A CA 1
ATOM 2778 C C . ASN A 1 355 ? 11.129 -7.066 12.931 1.00 97.38 355 ASN A C 1
ATOM 2780 O O . ASN A 1 355 ? 10.974 -6.044 13.603 1.00 97.38 355 ASN A O 1
ATOM 2784 N N . PRO A 1 356 ? 12.196 -7.864 13.115 1.00 94.56 356 PRO A N 1
ATOM 2785 C CA . PRO A 1 356 ? 13.210 -7.582 14.124 1.00 94.56 356 PRO A CA 1
ATOM 2786 C C . PRO A 1 356 ? 13.943 -6.266 13.845 1.00 94.56 356 PRO A C 1
ATOM 2788 O O . PRO A 1 356 ? 14.155 -5.905 12.686 1.00 94.56 356 PRO A O 1
ATOM 2791 N N . ALA A 1 357 ? 14.403 -5.612 14.913 1.00 94.00 357 ALA A N 1
ATOM 2792 C CA . ALA A 1 357 ? 15.251 -4.427 14.837 1.00 94.00 357 ALA A CA 1
ATOM 2793 C C . ALA A 1 357 ? 16.503 -4.651 13.964 1.00 94.00 357 ALA A C 1
ATOM 2795 O O . ALA A 1 357 ? 17.127 -5.715 14.038 1.00 94.00 357 ALA A O 1
ATOM 2796 N N . GLN A 1 358 ? 16.877 -3.653 13.158 1.00 94.31 358 GLN A N 1
ATOM 2797 C CA . GLN A 1 358 ? 17.973 -3.751 12.180 1.00 94.31 358 GLN A CA 1
ATOM 2798 C C . GLN A 1 358 ? 19.176 -2.846 12.480 1.00 94.31 358 GLN A C 1
ATOM 2800 O O . GLN A 1 358 ? 20.286 -3.165 12.055 1.00 94.31 358 GLN A O 1
ATOM 2805 N N . GLY A 1 359 ? 18.998 -1.736 13.199 1.00 88.94 359 GLY A N 1
ATOM 2806 C CA . GLY A 1 359 ? 20.041 -0.791 13.617 1.00 88.94 359 GLY A CA 1
ATOM 2807 C C . GLY A 1 359 ? 20.667 0.072 12.510 1.00 88.94 359 GLY A C 1
ATOM 2808 O O . GLY A 1 359 ? 21.029 1.218 12.765 1.00 88.94 359 GLY A O 1
ATOM 2809 N N . ASP A 1 360 ? 20.790 -0.433 11.280 1.00 93.69 360 ASP A N 1
ATOM 2810 C CA . ASP A 1 360 ? 21.398 0.270 10.146 1.00 93.69 360 ASP A CA 1
ATOM 2811 C C . ASP A 1 360 ? 20.367 0.552 9.035 1.00 93.69 360 ASP A C 1
ATOM 2813 O O . ASP A 1 360 ? 19.822 -0.365 8.415 1.00 93.69 360 ASP A O 1
ATOM 2817 N N . TYR A 1 361 ? 20.157 1.836 8.722 1.00 96.38 361 TYR A N 1
ATOM 2818 C CA . TYR A 1 361 ? 19.205 2.293 7.702 1.00 96.38 361 TYR A CA 1
ATOM 2819 C C . TYR A 1 361 ? 19.878 3.197 6.668 1.00 96.38 361 TYR A C 1
ATOM 2821 O O . TYR A 1 361 ? 20.502 4.208 6.998 1.00 96.38 361 TYR A O 1
ATOM 2829 N N . TYR A 1 362 ? 19.731 2.850 5.391 1.00 96.69 362 TYR A N 1
ATOM 2830 C CA . TYR A 1 362 ? 20.142 3.685 4.275 1.00 96.69 362 TYR A CA 1
ATOM 2831 C C . TYR A 1 362 ? 19.042 4.709 4.004 1.00 96.69 362 TYR A C 1
ATOM 2833 O O . TYR A 1 362 ? 17.956 4.351 3.551 1.00 96.69 362 TYR A O 1
ATOM 2841 N N . ARG A 1 363 ? 19.317 5.984 4.298 1.00 94.88 363 ARG A N 1
ATOM 2842 C CA . ARG A 1 363 ? 18.390 7.091 4.047 1.00 94.88 363 ARG A CA 1
ATOM 2843 C C . ARG A 1 363 ? 18.958 8.045 3.011 1.00 94.88 363 ARG A C 1
ATOM 2845 O O . ARG A 1 363 ? 20.060 8.568 3.176 1.00 94.88 363 ARG A O 1
ATOM 2852 N N . GLU A 1 364 ? 18.170 8.336 1.984 1.00 92.94 364 GLU A N 1
ATOM 2853 C CA . GLU A 1 364 ? 18.503 9.358 0.998 1.00 92.94 364 GLU A CA 1
ATOM 2854 C C . GLU A 1 364 ? 17.269 10.177 0.605 1.00 92.94 364 GLU A C 1
ATOM 2856 O O . GLU A 1 364 ? 16.246 9.636 0.196 1.00 92.94 364 GLU A O 1
ATOM 2861 N N . SER A 1 365 ? 17.382 11.506 0.697 1.00 92.06 365 SER A N 1
ATOM 2862 C CA . SER A 1 365 ? 16.329 12.425 0.264 1.00 92.06 365 SER A CA 1
ATOM 2863 C C . SER A 1 365 ? 16.142 12.390 -1.249 1.00 92.06 365 SER A C 1
ATOM 2865 O O . SER A 1 365 ? 17.091 12.593 -2.011 1.00 92.06 365 SER A O 1
ATOM 2867 N N . ILE A 1 366 ? 14.896 12.244 -1.688 1.00 90.50 366 ILE A N 1
ATOM 2868 C CA . ILE A 1 366 ? 14.513 12.327 -3.097 1.00 90.50 366 ILE A CA 1
ATOM 2869 C C . ILE A 1 366 ? 13.837 13.665 -3.403 1.00 90.50 366 ILE A C 1
ATOM 2871 O O . ILE A 1 366 ? 13.374 14.389 -2.521 1.00 90.50 366 ILE A O 1
ATOM 2875 N N . SER A 1 367 ? 13.743 14.020 -4.686 1.00 89.62 367 SER A N 1
ATOM 2876 C CA . SER A 1 367 ? 13.167 15.307 -5.105 1.00 89.62 367 SER A CA 1
ATOM 2877 C C . SER A 1 367 ? 11.660 15.443 -4.846 1.00 89.62 367 SER A C 1
ATOM 2879 O O . SER A 1 367 ? 11.111 16.515 -5.087 1.00 89.62 367 SER A O 1
ATOM 2881 N N . ARG A 1 368 ? 10.998 14.392 -4.340 1.00 84.88 368 ARG A N 1
ATOM 2882 C CA . ARG A 1 368 ? 9.634 14.439 -3.786 1.00 84.88 368 ARG A CA 1
ATOM 2883 C C . ARG A 1 368 ? 9.557 15.084 -2.399 1.00 84.88 368 ARG A C 1
ATOM 2885 O O . ARG A 1 368 ? 8.465 15.347 -1.916 1.00 84.88 368 ARG A O 1
ATOM 2892 N N . GLY A 1 369 ? 10.696 15.357 -1.766 1.00 86.00 369 GLY A N 1
ATOM 2893 C CA . GLY A 1 369 ? 10.756 15.968 -0.441 1.00 86.00 369 GLY A CA 1
ATOM 2894 C C . GLY A 1 369 ? 10.697 14.969 0.712 1.00 86.00 369 GLY A C 1
ATOM 2895 O O . GLY A 1 369 ? 10.890 15.385 1.844 1.00 86.00 369 GLY A O 1
ATOM 2896 N N . CYS A 1 370 ? 10.492 13.676 0.465 1.00 89.75 370 CYS A N 1
ATOM 2897 C CA . CYS A 1 370 ? 10.712 12.623 1.459 1.00 89.75 370 CYS A CA 1
ATOM 2898 C C . CYS A 1 370 ? 12.139 12.053 1.353 1.00 89.75 370 CYS A C 1
ATOM 2900 O O . CYS A 1 370 ? 12.864 12.315 0.387 1.00 89.75 370 CYS A O 1
ATOM 2902 N N . GLY A 1 371 ? 12.551 11.294 2.364 1.00 93.12 371 GLY A N 1
ATOM 2903 C CA . GLY A 1 371 ? 13.787 10.521 2.374 1.00 93.12 371 GLY A CA 1
ATOM 2904 C C . GLY A 1 371 ? 13.506 9.100 2.839 1.00 93.12 371 GLY A C 1
ATOM 2905 O O . GLY A 1 371 ? 13.507 8.886 4.053 1.00 93.12 371 GLY A O 1
ATOM 2906 N N . PRO A 1 372 ? 13.262 8.163 1.905 1.00 94.56 372 PRO A N 1
ATOM 2907 C CA . PRO A 1 372 ? 13.040 6.757 2.218 1.00 94.56 372 PRO A CA 1
ATOM 2908 C C . PRO A 1 372 ? 14.143 6.193 3.106 1.00 94.56 372 PRO A C 1
ATOM 2910 O O . PRO A 1 372 ? 15.317 6.473 2.851 1.00 94.56 372 PRO A O 1
ATOM 2913 N N . ALA A 1 373 ? 13.778 5.425 4.134 1.00 95.88 373 ALA A N 1
ATOM 2914 C CA . ALA A 1 373 ? 14.728 4.762 5.028 1.00 95.88 373 ALA A CA 1
ATOM 2915 C C . ALA A 1 373 ? 14.670 3.241 4.856 1.00 95.88 373 ALA A C 1
ATOM 2917 O O . ALA A 1 373 ? 13.685 2.597 5.205 1.00 95.88 373 ALA A O 1
ATOM 2918 N N . GLU A 1 374 ? 15.744 2.666 4.321 1.00 97.88 374 GLU A N 1
ATOM 2919 C CA . GLU A 1 374 ? 15.790 1.266 3.898 1.00 97.88 374 GLU A CA 1
ATOM 2920 C C . GLU A 1 374 ? 16.801 0.500 4.760 1.00 97.88 374 GLU A C 1
ATOM 2922 O O . GLU A 1 374 ? 18.004 0.765 4.698 1.00 97.88 374 GLU A O 1
ATOM 2927 N N . ALA A 1 375 ? 16.330 -0.429 5.593 1.00 98.12 375 ALA A N 1
ATOM 2928 C CA . ALA A 1 375 ? 17.186 -1.242 6.452 1.00 98.12 375 ALA A CA 1
ATOM 2929 C C . ALA A 1 375 ? 18.185 -2.041 5.602 1.00 98.12 375 ALA A C 1
ATOM 2931 O O . ALA A 1 375 ? 17.778 -2.730 4.668 1.00 98.12 375 ALA A O 1
ATOM 2932 N N . PHE A 1 376 ? 19.486 -1.995 5.896 1.00 96.69 376 PHE A N 1
ATOM 2933 C CA . PHE A 1 376 ? 20.487 -2.711 5.095 1.00 96.69 376 PHE A CA 1
ATOM 2934 C C . PHE A 1 376 ? 21.405 -3.570 5.977 1.00 96.69 376 PHE A C 1
ATOM 2936 O O . PHE A 1 376 ? 21.973 -3.072 6.945 1.00 96.69 376 PHE A O 1
ATOM 2943 N N . PRO A 1 377 ? 21.561 -4.872 5.665 1.00 96.94 377 PRO A N 1
ATOM 2944 C CA . PRO A 1 377 ? 21.237 -5.512 4.383 1.00 96.94 377 PRO A CA 1
ATOM 2945 C C . PRO A 1 377 ? 19.785 -6.001 4.222 1.00 96.94 377 PRO A C 1
ATOM 2947 O O . PRO A 1 377 ? 19.415 -6.438 3.133 1.00 96.94 377 PRO A O 1
ATOM 2950 N N . PHE A 1 378 ? 18.973 -5.937 5.278 1.00 98.25 378 PHE A N 1
ATOM 2951 C CA . PHE A 1 378 ? 17.665 -6.595 5.379 1.00 98.25 378 PHE A CA 1
ATOM 2952 C C . PHE A 1 378 ? 16.697 -6.255 4.235 1.00 98.25 378 PHE A C 1
ATOM 2954 O O . PHE A 1 378 ? 16.375 -7.108 3.418 1.00 98.25 378 PHE A O 1
ATOM 2961 N N . ALA A 1 379 ? 16.341 -4.986 4.059 1.00 98.19 379 ALA A N 1
ATOM 2962 C CA . ALA A 1 379 ? 15.461 -4.521 2.989 1.00 98.19 379 ALA A CA 1
ATOM 2963 C C . ALA A 1 379 ? 16.142 -4.387 1.612 1.00 98.19 379 ALA A C 1
ATOM 2965 O O . ALA A 1 379 ? 15.594 -3.765 0.709 1.00 98.19 379 ALA A O 1
ATOM 2966 N N . PHE A 1 380 ? 17.322 -4.984 1.431 1.00 98.62 380 PHE A N 1
ATOM 2967 C CA . PHE A 1 380 ? 17.986 -5.155 0.135 1.00 98.62 380 PHE A CA 1
ATOM 2968 C C . PHE A 1 380 ? 18.228 -6.632 -0.186 1.00 98.62 380 PHE A C 1
ATOM 2970 O O . PHE A 1 380 ? 18.937 -6.955 -1.134 1.00 98.62 380 PHE A O 1
ATOM 2977 N N . THR A 1 381 ? 17.666 -7.546 0.601 1.00 98.06 381 THR A N 1
ATOM 2978 C CA . THR A 1 381 ? 17.818 -8.986 0.416 1.00 98.06 381 THR A CA 1
ATOM 2979 C C . THR A 1 381 ? 16.436 -9.599 0.191 1.00 98.06 381 THR A C 1
ATOM 2981 O O . THR A 1 381 ? 15.502 -9.232 0.893 1.00 98.06 381 THR A O 1
ATOM 2984 N N . PRO A 1 382 ? 16.235 -10.500 -0.784 1.00 98.69 382 PRO A N 1
ATOM 2985 C CA . PRO A 1 382 ? 14.943 -11.164 -0.934 1.00 98.69 382 PRO A CA 1
ATOM 2986 C C . PRO A 1 382 ? 14.581 -12.040 0.276 1.00 98.69 382 PRO A C 1
ATOM 2988 O O . PRO A 1 382 ? 15.429 -12.762 0.805 1.00 98.69 382 PRO A O 1
ATOM 2991 N N . HIS A 1 383 ? 13.307 -11.998 0.669 1.00 98.69 383 HIS A N 1
ATOM 2992 C CA . HIS A 1 383 ? 12.726 -12.722 1.811 1.00 98.69 383 HIS A CA 1
ATOM 2993 C C . HIS A 1 383 ? 11.442 -13.453 1.397 1.00 98.69 383 HIS A C 1
ATOM 2995 O O . HIS A 1 383 ? 11.022 -13.374 0.242 1.00 98.69 383 HIS A O 1
ATOM 3001 N N . ARG A 1 384 ? 10.794 -14.180 2.314 1.00 98.69 384 ARG A N 1
ATOM 3002 C CA . ARG A 1 384 ? 9.416 -14.662 2.135 1.00 98.69 384 ARG A CA 1
ATOM 3003 C C . ARG A 1 384 ? 8.450 -13.759 2.886 1.00 98.69 384 ARG A C 1
ATOM 3005 O O . ARG A 1 384 ? 8.709 -13.408 4.027 1.00 98.69 384 ARG A O 1
ATOM 3012 N N . ALA A 1 385 ? 7.314 -13.447 2.280 1.00 98.38 385 ALA A N 1
ATOM 3013 C CA . ALA A 1 385 ? 6.159 -12.914 2.996 1.00 98.38 385 ALA A CA 1
ATOM 3014 C C . ALA A 1 385 ? 5.105 -14.017 3.142 1.00 98.38 385 ALA A C 1
ATOM 3016 O O . ALA A 1 385 ? 4.988 -14.889 2.271 1.00 98.38 385 ALA A O 1
ATOM 3017 N N . GLY A 1 386 ? 4.369 -13.992 4.252 1.00 97.12 386 GLY A N 1
ATOM 3018 C CA . GLY A 1 386 ? 3.329 -14.964 4.577 1.00 97.12 386 GLY A CA 1
ATOM 3019 C C . GLY A 1 386 ? 1.939 -14.334 4.623 1.00 97.12 386 GLY A C 1
ATOM 3020 O O . GLY A 1 386 ? 1.793 -13.174 4.990 1.00 97.12 386 GLY A O 1
ATOM 3021 N N . TYR A 1 387 ? 0.921 -15.116 4.275 1.00 97.88 387 TYR A N 1
ATOM 3022 C CA . TYR A 1 387 ? -0.483 -14.808 4.534 1.00 97.88 387 TYR A CA 1
ATOM 3023 C C . TYR A 1 387 ? -1.172 -16.036 5.109 1.00 97.88 387 TYR A C 1
ATOM 3025 O O . TYR A 1 387 ? -1.092 -17.120 4.531 1.00 97.88 387 TYR A O 1
ATOM 3033 N N . VAL A 1 388 ? -1.871 -15.874 6.222 1.00 98.06 388 VAL A N 1
ATOM 3034 C CA . VAL A 1 388 ? -2.660 -16.945 6.828 1.00 98.06 388 VAL A CA 1
ATOM 3035 C C . VAL A 1 388 ? -4.108 -16.808 6.368 1.00 98.06 388 VAL A C 1
ATOM 3037 O O . VAL A 1 388 ? -4.728 -15.768 6.566 1.00 98.06 388 VAL A O 1
ATOM 3040 N N . ASP A 1 389 ? -4.675 -17.870 5.793 1.00 97.31 389 ASP A N 1
ATOM 3041 C CA . ASP A 1 389 ? -6.110 -17.928 5.503 1.00 97.31 389 ASP A CA 1
ATOM 3042 C C . ASP A 1 389 ? -6.916 -17.833 6.814 1.00 97.31 389 ASP A C 1
ATOM 3044 O O . ASP A 1 389 ? -6.832 -18.739 7.655 1.00 97.31 389 ASP A O 1
ATOM 3048 N N . PRO A 1 390 ? -7.754 -16.793 6.984 1.00 97.56 390 PRO A N 1
ATOM 3049 C CA . PRO A 1 390 ? -8.446 -16.536 8.241 1.00 97.56 390 PRO A CA 1
ATOM 3050 C C . PRO A 1 390 ? -9.487 -17.600 8.609 1.00 97.56 390 PRO A C 1
ATOM 3052 O O . PRO A 1 390 ? -9.894 -17.700 9.771 1.00 97.56 390 PRO A O 1
ATOM 3055 N N . ASN A 1 391 ? -9.931 -18.413 7.647 1.00 96.25 391 ASN A N 1
ATOM 3056 C CA . ASN A 1 391 ? -10.883 -19.497 7.874 1.00 96.25 391 ASN A CA 1
ATOM 3057 C C . ASN A 1 391 ? -10.199 -20.800 8.290 1.00 96.25 391 ASN A C 1
ATOM 3059 O O . ASN A 1 391 ? -10.774 -21.566 9.066 1.00 96.25 391 ASN A O 1
ATOM 3063 N N . THR A 1 392 ? -9.016 -21.082 7.741 1.00 95.75 392 THR A N 1
ATOM 3064 C CA . THR A 1 392 ? -8.386 -22.410 7.836 1.00 95.75 392 THR A CA 1
ATOM 3065 C C . THR A 1 392 ? -7.087 -22.426 8.637 1.00 95.75 392 THR A C 1
ATOM 3067 O O . THR A 1 392 ? -6.688 -23.495 9.100 1.00 95.75 392 THR A O 1
ATOM 3070 N N . GLY A 1 393 ? -6.432 -21.276 8.815 1.00 95.62 393 GLY A N 1
ATOM 3071 C CA . GLY A 1 393 ? -5.077 -21.185 9.362 1.00 95.62 393 GLY A CA 1
ATOM 3072 C C . GLY A 1 393 ? -3.989 -21.634 8.377 1.00 95.62 393 GLY A C 1
ATOM 3073 O O . GLY A 1 393 ? -2.842 -21.823 8.779 1.00 95.62 393 GLY A O 1
ATOM 3074 N N . GLN A 1 394 ? -4.324 -21.865 7.101 1.00 96.62 394 GLN A N 1
ATOM 3075 C CA . GLN A 1 394 ? -3.348 -22.260 6.089 1.00 96.62 394 GLN A CA 1
ATOM 3076 C C . GLN A 1 394 ? -2.421 -21.088 5.748 1.00 96.62 394 GLN A C 1
ATOM 3078 O O . GLN A 1 394 ? -2.883 -20.038 5.312 1.00 96.62 394 GLN A O 1
ATOM 3083 N N . LEU A 1 395 ? -1.110 -21.297 5.889 1.00 96.94 395 LEU A N 1
ATOM 3084 C CA . LEU A 1 395 ? -0.095 -20.348 5.438 1.00 96.94 395 LEU A CA 1
ATOM 3085 C C . LEU A 1 395 ? 0.115 -20.465 3.922 1.00 96.94 395 LEU A C 1
ATOM 3087 O O . LEU A 1 395 ? 0.482 -21.527 3.415 1.00 96.94 395 LEU A O 1
ATOM 3091 N N . HIS A 1 396 ? -0.066 -19.347 3.236 1.00 98.12 396 HIS A N 1
ATOM 3092 C CA . HIS A 1 396 ? 0.367 -19.077 1.873 1.00 98.12 396 HIS A CA 1
ATOM 3093 C C . HIS A 1 396 ? 1.640 -18.230 1.915 1.00 98.12 396 HIS A C 1
ATOM 3095 O O . HIS A 1 396 ? 1.815 -17.421 2.827 1.00 98.12 396 HIS A O 1
ATOM 3101 N N . SER A 1 397 ? 2.544 -18.402 0.951 1.00 98.06 397 SER A N 1
ATOM 3102 C CA . SER A 1 397 ? 3.808 -17.654 0.941 1.00 98.06 397 SER A CA 1
ATOM 3103 C C . SER A 1 397 ? 4.270 -17.299 -0.462 1.00 98.06 397 SER A C 1
ATOM 3105 O O . SER A 1 397 ? 4.041 -18.056 -1.404 1.00 98.06 397 SER A O 1
ATOM 3107 N N . ILE A 1 398 ? 4.989 -16.187 -0.580 1.00 98.62 398 ILE A N 1
ATOM 3108 C CA . ILE A 1 398 ? 5.665 -15.770 -1.812 1.00 98.62 398 ILE A CA 1
ATOM 3109 C C . ILE A 1 398 ? 7.048 -15.212 -1.477 1.00 98.62 398 ILE A C 1
ATOM 3111 O O . ILE A 1 398 ? 7.253 -14.678 -0.386 1.00 98.62 398 ILE A O 1
ATOM 3115 N N . VAL A 1 399 ? 8.005 -15.323 -2.400 1.00 98.88 399 VAL A N 1
ATOM 3116 C CA . VAL A 1 399 ? 9.263 -14.576 -2.276 1.00 98.88 399 VAL A CA 1
ATOM 3117 C C . VAL A 1 399 ? 8.998 -13.104 -2.588 1.00 98.88 399 VAL A C 1
ATOM 3119 O O . VAL A 1 399 ? 8.452 -12.777 -3.638 1.00 98.88 399 VAL A O 1
ATOM 3122 N N . VAL A 1 400 ? 9.397 -12.207 -1.696 1.00 98.88 400 VAL A N 1
ATOM 3123 C CA . VAL A 1 400 ? 9.346 -10.761 -1.914 1.00 98.88 400 VAL A CA 1
ATOM 3124 C C . VAL A 1 400 ? 10.736 -10.240 -2.258 1.00 98.88 400 VAL A C 1
ATOM 3126 O O . VAL A 1 400 ? 11.723 -10.562 -1.594 1.00 98.88 400 VAL A O 1
ATOM 3129 N N . VAL A 1 401 ? 10.814 -9.461 -3.333 1.00 98.88 401 VAL A N 1
ATOM 3130 C CA . VAL A 1 401 ? 12.046 -8.870 -3.857 1.00 98.88 401 VAL A CA 1
ATOM 3131 C C . VAL A 1 401 ? 11.987 -7.367 -3.593 1.00 98.88 401 VAL A C 1
ATOM 3133 O O . VAL A 1 401 ? 11.195 -6.678 -4.244 1.00 98.88 401 VAL A O 1
ATOM 3136 N N . PRO A 1 402 ? 12.769 -6.845 -2.634 1.00 98.56 402 PRO A N 1
ATOM 3137 C CA . PRO A 1 402 ? 12.706 -5.435 -2.297 1.00 98.56 402 PRO A CA 1
ATOM 3138 C C . PRO A 1 402 ? 13.307 -4.560 -3.400 1.00 98.56 402 PRO A C 1
ATOM 3140 O O . PRO A 1 402 ? 14.413 -4.793 -3.889 1.00 98.56 402 PRO A O 1
ATOM 3143 N N . CYS A 1 403 ? 12.573 -3.516 -3.764 1.00 98.69 403 CYS A N 1
ATOM 3144 C CA . CYS A 1 403 ? 13.019 -2.458 -4.656 1.00 98.69 403 CYS A CA 1
ATOM 3145 C C . CYS A 1 403 ? 13.486 -1.255 -3.853 1.00 98.69 403 CYS A C 1
ATOM 3147 O O . CYS A 1 403 ? 12.746 -0.776 -2.986 1.00 98.69 403 CYS A O 1
ATOM 3149 N N . SER A 1 404 ? 14.663 -0.724 -4.200 1.00 97.88 404 SER A N 1
ATOM 3150 C CA . SER A 1 404 ? 15.150 0.483 -3.544 1.00 97.88 404 SER A CA 1
ATOM 3151 C C . SER A 1 404 ? 14.341 1.687 -3.997 1.00 97.88 404 SER A C 1
ATOM 3153 O O . SER A 1 404 ? 14.331 2.030 -5.183 1.00 97.88 404 SER A O 1
ATOM 3155 N N . GLN A 1 405 ? 13.680 2.344 -3.054 1.00 95.88 405 GLN A N 1
ATOM 3156 C CA . GLN A 1 405 ? 12.836 3.498 -3.336 1.00 95.88 405 GLN A CA 1
ATOM 3157 C C . GLN A 1 405 ? 13.677 4.728 -3.680 1.00 95.88 405 GLN A C 1
ATOM 3159 O O . GLN A 1 405 ? 13.415 5.434 -4.656 1.00 95.88 405 GLN A O 1
ATOM 3164 N N . SER A 1 406 ? 14.741 4.947 -2.908 1.00 95.12 406 SER A N 1
ATOM 3165 C CA . SER A 1 406 ? 15.646 6.077 -3.093 1.00 95.12 406 SER A CA 1
ATOM 3166 C C . SER A 1 406 ? 16.503 5.926 -4.357 1.00 95.12 406 SER A C 1
ATOM 3168 O O . SER A 1 406 ? 16.555 6.833 -5.194 1.00 95.12 406 SER A O 1
ATOM 3170 N N . LEU A 1 407 ? 17.134 4.763 -4.550 1.00 97.25 407 LEU A N 1
ATOM 3171 C CA . LEU A 1 407 ? 18.023 4.527 -5.689 1.00 97.25 407 LEU A CA 1
ATOM 3172 C C . LEU A 1 407 ? 17.250 4.324 -6.994 1.00 97.25 407 LEU A C 1
ATOM 3174 O O . LEU A 1 407 ? 17.697 4.823 -8.027 1.00 97.25 407 LEU A O 1
ATOM 3178 N N . GLY A 1 408 ? 16.080 3.675 -6.950 1.00 96.25 408 GLY A N 1
ATOM 3179 C CA . GLY A 1 408 ? 15.174 3.574 -8.096 1.00 96.25 408 GLY A CA 1
ATOM 3180 C C . GLY A 1 408 ? 14.717 4.949 -8.584 1.00 96.25 408 GLY A C 1
ATOM 3181 O O . GLY A 1 408 ? 14.833 5.249 -9.773 1.00 96.25 408 GLY A O 1
ATOM 3182 N N . TRP A 1 409 ? 14.322 5.843 -7.666 1.00 95.06 409 TRP A N 1
ATOM 3183 C CA . TRP A 1 409 ? 14.010 7.233 -8.014 1.00 95.06 409 TRP A CA 1
ATOM 3184 C C . TRP A 1 409 ? 15.206 7.936 -8.662 1.00 95.06 409 TRP A C 1
ATOM 3186 O O . TRP A 1 409 ? 15.079 8.548 -9.719 1.00 95.06 409 TRP A O 1
ATOM 3196 N N . ARG A 1 410 ? 16.400 7.856 -8.067 1.00 94.38 410 ARG A N 1
ATOM 3197 C CA . ARG A 1 410 ? 17.581 8.539 -8.621 1.00 94.38 410 ARG A CA 1
ATOM 3198 C C . ARG A 1 410 ? 17.953 8.046 -10.012 1.00 94.38 410 ARG A C 1
ATOM 3200 O O . ARG A 1 410 ? 18.263 8.888 -10.860 1.00 94.38 410 ARG A O 1
ATOM 3207 N N . ASP A 1 411 ? 17.883 6.736 -10.238 1.00 95.62 411 ASP A N 1
ATOM 3208 C CA . ASP A 1 411 ? 18.099 6.117 -11.549 1.00 95.62 411 ASP A CA 1
ATOM 3209 C C . ASP A 1 411 ? 17.031 6.541 -12.569 1.00 95.62 411 ASP A C 1
ATOM 3211 O O . ASP A 1 411 ? 17.340 6.707 -13.737 1.00 95.62 411 ASP A O 1
ATOM 3215 N N . GLY A 1 412 ? 15.801 6.847 -12.150 1.00 94.81 412 GLY A N 1
ATOM 3216 C CA . GLY A 1 412 ? 14.765 7.371 -13.049 1.00 94.81 412 GLY A CA 1
ATOM 3217 C C . GLY A 1 412 ? 14.959 8.833 -13.491 1.00 94.81 412 GLY A C 1
ATOM 3218 O O . GLY A 1 412 ? 14.351 9.270 -14.474 1.00 94.81 412 GLY A O 1
ATOM 3219 N N . TYR A 1 413 ? 15.808 9.613 -12.807 1.00 94.25 413 TYR A N 1
ATOM 3220 C CA . TYR A 1 413 ? 15.949 11.064 -13.038 1.00 94.25 413 TYR A CA 1
ATOM 3221 C C . TYR A 1 413 ? 17.373 11.547 -13.351 1.00 94.25 413 TYR A C 1
ATOM 3223 O O . TYR A 1 413 ? 17.543 12.686 -13.800 1.00 94.25 413 TYR A O 1
ATOM 3231 N N . SER A 1 414 ? 18.404 10.728 -13.129 1.00 93.56 414 SER A N 1
ATOM 3232 C CA . SER A 1 414 ? 19.799 11.106 -13.385 1.00 93.56 414 SER A CA 1
ATOM 3233 C C . SER A 1 414 ? 20.742 9.898 -13.484 1.00 93.56 414 SER A C 1
ATOM 3235 O O . SER A 1 414 ? 20.444 8.852 -12.919 1.00 93.56 414 SER A O 1
ATOM 3237 N N . PRO A 1 415 ? 21.921 10.022 -14.134 1.00 95.38 415 PRO A N 1
ATOM 3238 C CA . PRO A 1 415 ? 22.925 8.962 -14.103 1.00 95.38 415 PRO A CA 1
ATOM 3239 C C . PRO A 1 415 ? 23.373 8.637 -12.673 1.00 95.38 415 PRO A C 1
ATOM 3241 O O . PRO A 1 415 ? 23.783 9.534 -11.931 1.00 95.38 415 PRO A O 1
ATOM 3244 N N . LEU A 1 416 ? 23.353 7.352 -12.318 1.00 95.44 416 LEU A N 1
ATOM 3245 C CA . LEU A 1 416 ? 23.768 6.869 -11.004 1.00 95.44 416 LEU A CA 1
ATOM 3246 C C . LEU A 1 416 ? 25.299 6.699 -10.914 1.00 95.44 416 LEU A C 1
ATOM 3248 O O . LEU A 1 416 ? 25.974 6.364 -11.889 1.00 95.44 416 LEU A O 1
ATOM 3252 N N . GLY A 1 417 ? 25.861 6.939 -9.727 1.00 95.69 417 GLY A N 1
ATOM 3253 C CA . GLY A 1 417 ? 27.260 6.645 -9.392 1.00 95.69 417 GLY A CA 1
ATOM 3254 C C . GLY A 1 417 ? 27.373 5.471 -8.414 1.00 95.69 417 GLY A C 1
ATOM 3255 O O . GLY A 1 417 ? 26.380 5.045 -7.837 1.00 95.69 417 GLY A O 1
ATOM 3256 N N . LEU A 1 418 ? 28.588 4.968 -8.178 1.00 97.38 418 LEU A N 1
ATOM 3257 C CA . LEU A 1 418 ? 28.800 3.779 -7.331 1.00 97.38 418 LEU A CA 1
ATOM 3258 C C . LEU A 1 418 ? 28.778 4.047 -5.817 1.00 97.38 418 LEU A C 1
ATOM 3260 O O . LEU A 1 418 ? 28.789 3.098 -5.046 1.00 97.38 418 LEU A O 1
ATOM 3264 N N . GLY A 1 419 ? 28.720 5.308 -5.377 1.00 97.50 419 GLY A N 1
ATOM 3265 C CA . GLY A 1 419 ? 28.859 5.649 -3.955 1.00 97.50 419 GLY A CA 1
ATOM 3266 C C . GLY A 1 419 ? 27.832 4.968 -3.043 1.00 97.50 419 GLY A C 1
ATOM 3267 O O . GLY A 1 419 ? 28.195 4.498 -1.973 1.00 97.50 419 GLY A O 1
ATOM 3268 N N . ALA A 1 420 ? 26.575 4.845 -3.484 1.00 96.69 420 ALA A N 1
ATOM 3269 C CA . ALA A 1 420 ? 25.553 4.119 -2.727 1.00 96.69 420 ALA A CA 1
ATOM 3270 C C . ALA A 1 420 ? 25.888 2.626 -2.599 1.00 96.69 420 ALA A C 1
ATOM 3272 O O . ALA A 1 420 ? 25.764 2.049 -1.524 1.00 96.69 420 ALA A O 1
ATOM 3273 N N . PHE A 1 421 ? 26.386 2.013 -3.674 1.00 97.94 421 PHE A N 1
ATOM 3274 C CA . PHE A 1 421 ? 26.777 0.606 -3.680 1.00 97.94 421 PHE A CA 1
ATOM 3275 C C . PHE A 1 421 ? 27.993 0.379 -2.781 1.00 97.94 421 PHE A C 1
ATOM 3277 O O . PHE A 1 421 ? 28.030 -0.614 -2.064 1.00 97.94 421 PHE A O 1
ATOM 3284 N N . ASP A 1 422 ? 28.943 1.318 -2.757 1.00 97.62 422 ASP A N 1
ATOM 3285 C CA . ASP A 1 422 ? 30.088 1.281 -1.845 1.00 97.62 422 ASP A CA 1
ATOM 3286 C C . ASP A 1 422 ? 29.643 1.327 -0.376 1.00 97.62 422 ASP A C 1
ATOM 3288 O O . ASP A 1 422 ? 30.197 0.594 0.444 1.00 97.62 422 ASP A O 1
ATOM 3292 N N . THR A 1 423 ? 28.617 2.121 -0.047 1.00 97.38 423 THR A N 1
ATOM 3293 C CA . THR A 1 423 ? 28.001 2.137 1.289 1.00 97.38 423 THR A CA 1
ATOM 3294 C C . THR A 1 423 ? 27.312 0.814 1.608 1.00 97.38 423 THR A C 1
ATOM 3296 O O . THR A 1 423 ? 27.624 0.203 2.631 1.00 97.38 423 THR A O 1
ATOM 3299 N N . LEU A 1 424 ? 26.422 0.335 0.734 1.00 97.62 424 LEU A N 1
ATOM 3300 C CA . LEU A 1 424 ? 25.689 -0.917 0.949 1.00 97.62 424 LEU A CA 1
ATOM 3301 C C . LEU A 1 424 ? 26.658 -2.099 1.104 1.00 97.62 424 LEU A C 1
ATOM 3303 O O . LEU A 1 424 ? 26.534 -2.900 2.027 1.00 97.62 424 LEU A O 1
ATOM 3307 N N . GLN A 1 425 ? 27.711 -2.152 0.286 1.00 97.38 425 GLN A N 1
ATOM 3308 C CA . GLN A 1 425 ? 28.731 -3.200 0.319 1.00 97.38 425 GLN A CA 1
ATOM 3309 C C . GLN A 1 425 ? 29.389 -3.390 1.694 1.00 97.38 425 GLN A C 1
ATOM 3311 O O . GLN A 1 425 ? 29.873 -4.487 1.978 1.00 97.38 425 GLN A O 1
ATOM 3316 N N . THR A 1 426 ? 29.408 -2.365 2.555 1.00 96.56 426 THR A N 1
ATOM 3317 C CA . THR A 1 426 ? 29.988 -2.456 3.908 1.00 96.56 426 THR A CA 1
ATOM 3318 C C . THR A 1 426 ? 29.258 -3.435 4.830 1.00 96.56 426 THR A C 1
ATOM 3320 O O . THR A 1 426 ? 29.861 -3.912 5.791 1.00 96.56 426 THR A O 1
ATOM 3323 N N . LYS A 1 427 ? 27.995 -3.761 4.523 1.00 95.50 427 LYS A N 1
ATOM 3324 C CA . LYS A 1 427 ? 27.139 -4.684 5.286 1.00 95.50 427 LYS A CA 1
ATOM 3325 C C . LYS A 1 427 ? 26.691 -5.901 4.468 1.00 95.50 427 LYS A C 1
ATOM 3327 O O . LYS A 1 427 ? 25.834 -6.656 4.910 1.00 95.50 427 LYS A O 1
ATOM 3332 N N . ASN A 1 428 ? 27.247 -6.093 3.271 1.00 96.12 428 ASN A N 1
ATOM 3333 C CA . ASN A 1 428 ? 26.872 -7.199 2.395 1.00 96.12 428 ASN A CA 1
ATOM 3334 C C . ASN A 1 428 ? 27.295 -8.550 2.984 1.00 96.12 428 ASN A C 1
ATOM 3336 O O . ASN A 1 428 ? 28.461 -8.716 3.344 1.00 96.12 428 ASN A O 1
ATOM 3340 N N . ASP A 1 429 ? 26.383 -9.520 2.993 1.00 94.06 429 ASP A N 1
ATOM 3341 C CA . ASP A 1 429 ? 26.697 -10.923 3.263 1.00 94.06 429 ASP A CA 1
ATOM 3342 C C . ASP A 1 429 ? 27.070 -11.621 1.944 1.00 94.06 429 ASP A C 1
ATOM 3344 O O . ASP A 1 429 ? 26.203 -11.818 1.102 1.00 94.06 429 ASP A O 1
ATOM 3348 N N . PRO A 1 430 ? 28.328 -12.038 1.723 1.00 90.62 430 PRO A N 1
ATOM 3349 C CA . PRO A 1 430 ? 28.726 -12.691 0.475 1.00 90.62 430 PRO A CA 1
ATOM 3350 C C . PRO A 1 430 ? 28.061 -14.053 0.232 1.00 90.62 430 PRO A C 1
ATOM 3352 O O . PRO A 1 430 ? 28.142 -14.567 -0.875 1.00 90.62 430 PRO A O 1
ATOM 3355 N N . SER A 1 431 ? 27.461 -14.673 1.255 1.00 90.38 431 SER A N 1
ATOM 3356 C CA . SER A 1 431 ? 26.720 -15.936 1.120 1.00 90.38 431 SER A CA 1
ATOM 3357 C C . SER A 1 431 ? 25.248 -15.740 0.751 1.00 90.38 431 SER A C 1
ATOM 3359 O O . SER A 1 431 ? 24.582 -16.695 0.351 1.00 90.38 431 SER A O 1
ATOM 3361 N N . ARG A 1 432 ? 24.751 -14.508 0.893 1.00 92.69 432 ARG A N 1
ATOM 3362 C CA . ARG A 1 432 ? 23.413 -14.073 0.497 1.00 92.69 432 ARG A CA 1
ATOM 3363 C C . ARG A 1 432 ? 23.471 -12.577 0.150 1.00 92.69 432 ARG A C 1
ATOM 3365 O O . ARG A 1 432 ? 22.983 -11.749 0.922 1.00 92.69 432 ARG A O 1
ATOM 3372 N N . PRO A 1 433 ? 24.156 -12.215 -0.951 1.00 97.31 433 PRO A N 1
ATOM 3373 C CA . PRO A 1 433 ? 24.501 -10.829 -1.244 1.00 97.31 433 PRO A CA 1
ATOM 3374 C C . PRO A 1 433 ? 23.246 -10.002 -1.476 1.00 97.31 433 PRO A C 1
ATOM 3376 O O . PRO A 1 433 ? 22.283 -10.494 -2.045 1.00 97.31 433 PRO A O 1
ATOM 3379 N N . MET A 1 434 ? 23.248 -8.732 -1.085 1.00 98.56 434 MET A N 1
ATOM 3380 C CA . MET A 1 434 ? 22.130 -7.833 -1.369 1.00 98.56 434 MET A CA 1
ATOM 3381 C C . MET A 1 434 ? 21.860 -7.742 -2.877 1.00 98.56 434 MET A C 1
ATOM 3383 O O . MET A 1 434 ? 22.791 -7.741 -3.686 1.00 98.56 434 MET A O 1
ATOM 3387 N N . LEU A 1 435 ? 20.587 -7.591 -3.235 1.00 98.75 435 LEU A N 1
ATOM 3388 C CA . LEU A 1 435 ? 20.087 -7.309 -4.572 1.00 98.75 435 LEU A CA 1
ATOM 3389 C C . LEU A 1 435 ? 19.437 -5.918 -4.595 1.00 98.75 435 LEU A C 1
ATOM 3391 O O . LEU A 1 435 ? 18.305 -5.734 -4.158 1.00 98.75 435 LEU A O 1
ATOM 3395 N N . VAL A 1 436 ? 20.137 -4.934 -5.157 1.00 98.75 436 VAL A N 1
ATOM 3396 C CA . VAL A 1 436 ? 19.596 -3.587 -5.372 1.00 98.75 436 VAL A CA 1
ATOM 3397 C C . VAL A 1 436 ? 18.755 -3.580 -6.647 1.00 98.75 436 VAL A C 1
ATOM 3399 O O . VAL A 1 436 ? 19.295 -3.622 -7.753 1.00 98.75 436 VAL A O 1
ATOM 3402 N N . VAL A 1 437 ? 17.431 -3.507 -6.521 1.00 98.75 437 VAL A N 1
ATOM 3403 C CA . VAL A 1 437 ? 16.548 -3.341 -7.685 1.00 98.75 437 VAL A CA 1
ATOM 3404 C C . VAL A 1 437 ? 16.250 -1.860 -7.907 1.00 98.75 437 VAL A C 1
ATOM 3406 O O . VAL A 1 437 ? 15.667 -1.195 -7.049 1.00 98.75 437 VAL A O 1
ATOM 3409 N N . LEU A 1 438 ? 16.656 -1.356 -9.073 1.00 98.25 438 LEU A N 1
ATOM 3410 C CA . LEU A 1 438 ? 16.401 0.003 -9.545 1.00 98.25 438 LEU A CA 1
ATOM 3411 C C . LEU A 1 438 ? 15.068 0.012 -10.303 1.00 98.25 438 LEU A C 1
ATOM 3413 O O . LEU A 1 438 ? 15.015 -0.340 -11.483 1.00 98.25 438 LEU A O 1
ATOM 3417 N N . ALA A 1 439 ? 13.985 0.345 -9.598 1.00 97.31 439 ALA A N 1
ATOM 3418 C CA . ALA A 1 439 ? 12.627 0.361 -10.138 1.00 97.31 439 ALA A CA 1
ATOM 3419 C C . ALA A 1 439 ? 12.118 1.794 -10.350 1.00 97.31 439 ALA A C 1
ATOM 3421 O O . ALA A 1 439 ? 12.125 2.595 -9.414 1.00 97.31 439 ALA A O 1
ATOM 3422 N N . HIS A 1 440 ? 11.653 2.105 -11.562 1.00 95.75 440 HIS A N 1
ATOM 3423 C CA . HIS A 1 440 ? 11.017 3.383 -11.904 1.00 95.75 440 HIS A CA 1
ATOM 3424 C C . HIS A 1 440 ? 10.215 3.282 -13.217 1.00 95.75 440 HIS A C 1
ATOM 3426 O O . HIS A 1 440 ? 10.341 2.308 -13.967 1.00 95.75 440 HIS A O 1
ATOM 3432 N N . ASP A 1 441 ? 9.441 4.323 -13.534 1.00 94.62 441 ASP A N 1
ATOM 3433 C CA . ASP A 1 441 ? 8.774 4.475 -14.834 1.00 94.62 441 ASP A CA 1
ATOM 3434 C C . ASP A 1 441 ? 9.793 4.494 -15.981 1.00 94.62 441 ASP A C 1
ATOM 3436 O O . ASP A 1 441 ? 10.685 5.348 -16.039 1.00 94.62 441 ASP A O 1
ATOM 3440 N N . GLY A 1 442 ? 9.656 3.557 -16.913 1.00 95.62 442 GLY A N 1
ATOM 3441 C CA . GLY A 1 442 ? 10.540 3.371 -18.061 1.00 95.62 442 GLY A CA 1
ATOM 3442 C C . GLY A 1 442 ? 10.134 4.157 -19.312 1.00 95.62 442 GLY A C 1
ATOM 3443 O O . GLY A 1 442 ? 10.820 4.065 -20.330 1.00 95.62 442 GLY A O 1
ATOM 3444 N N . ASP A 1 443 ? 9.035 4.904 -19.271 1.00 93.25 443 ASP A N 1
ATOM 3445 C CA . ASP A 1 443 ? 8.429 5.631 -20.398 1.00 93.25 443 ASP A CA 1
ATOM 3446 C C . ASP A 1 443 ? 8.186 7.125 -20.117 1.00 93.25 443 ASP A C 1
ATOM 3448 O O . ASP A 1 443 ? 7.760 7.876 -21.006 1.00 93.25 443 ASP A O 1
ATOM 3452 N N . ASN A 1 444 ? 8.519 7.579 -18.906 1.00 85.69 444 ASN A N 1
ATOM 3453 C CA . ASN A 1 444 ? 8.312 8.942 -18.436 1.00 85.69 444 ASN A CA 1
ATOM 3454 C C . ASN A 1 444 ? 9.624 9.661 -18.102 1.00 85.69 444 ASN A C 1
ATOM 3456 O O . ASN A 1 444 ? 10.641 9.064 -17.755 1.00 85.69 444 ASN A O 1
ATOM 3460 N N . ASN A 1 445 ? 9.582 10.995 -18.169 1.00 86.69 445 ASN A N 1
ATOM 3461 C CA . ASN A 1 445 ? 10.668 11.884 -17.746 1.00 86.69 445 ASN A CA 1
ATOM 3462 C C . ASN A 1 445 ? 12.038 11.507 -18.350 1.00 86.69 445 ASN A C 1
ATOM 3464 O O . ASN A 1 445 ? 12.157 11.343 -19.564 1.00 86.69 445 ASN A O 1
ATOM 3468 N N . TRP A 1 446 ? 13.091 11.454 -17.528 1.00 93.50 446 TRP A N 1
ATOM 3469 C CA . TRP A 1 446 ? 14.436 11.109 -17.983 1.00 93.50 446 TRP A CA 1
ATOM 3470 C C . TRP A 1 446 ? 14.606 9.598 -18.187 1.00 93.50 446 TRP A C 1
ATOM 3472 O O . TRP A 1 446 ? 15.201 9.211 -19.192 1.00 93.50 446 TRP A O 1
ATOM 3482 N N . GLY A 1 447 ? 14.021 8.771 -17.310 1.00 92.44 447 GLY A N 1
ATOM 3483 C CA . GLY A 1 447 ? 14.003 7.304 -17.401 1.00 92.44 447 GLY A CA 1
ATOM 3484 C C . GLY A 1 447 ? 13.361 6.753 -18.681 1.00 92.44 447 GLY A C 1
ATOM 3485 O O . GLY A 1 447 ? 13.724 5.678 -19.140 1.00 92.44 447 GLY A O 1
ATOM 3486 N N . GLY A 1 448 ? 12.483 7.519 -19.335 1.00 92.31 448 GLY A N 1
ATOM 3487 C CA . GLY A 1 448 ? 11.947 7.200 -20.663 1.00 92.31 448 GLY A CA 1
ATOM 3488 C C . GLY A 1 448 ? 12.837 7.601 -21.844 1.00 92.31 448 GLY A C 1
ATOM 3489 O O . GLY A 1 448 ? 12.581 7.206 -22.982 1.00 92.31 448 GLY A O 1
ATOM 3490 N N . GLY A 1 449 ? 13.872 8.408 -21.609 1.00 95.44 449 GLY A N 1
ATOM 3491 C CA . GLY A 1 449 ? 14.630 9.090 -22.654 1.00 95.44 449 GLY A CA 1
ATOM 3492 C C . GLY A 1 449 ? 15.753 8.263 -23.281 1.00 95.44 449 GLY A C 1
ATOM 3493 O O . GLY A 1 449 ? 16.331 7.368 -22.664 1.00 95.44 449 GLY A O 1
ATOM 3494 N N . TYR A 1 450 ? 16.159 8.634 -24.503 1.00 97.12 450 TYR A N 1
ATOM 3495 C CA . TYR A 1 450 ? 17.319 8.040 -25.186 1.00 97.12 450 TYR A CA 1
ATOM 3496 C C . TYR A 1 450 ? 18.565 7.924 -24.290 1.00 97.12 450 TYR A C 1
ATOM 3498 O O . TYR A 1 450 ? 19.192 6.865 -24.246 1.00 97.12 450 TYR A O 1
ATOM 3506 N N . SER A 1 451 ? 18.939 9.006 -23.597 1.00 97.00 451 SER A N 1
ATOM 3507 C CA . SER A 1 451 ? 20.186 9.050 -22.823 1.00 97.00 451 SER A CA 1
ATOM 3508 C C . SER A 1 451 ? 20.159 8.189 -21.566 1.00 97.00 451 SER A C 1
ATOM 3510 O O . SER A 1 451 ? 21.219 7.731 -21.153 1.00 97.00 451 SER A O 1
ATOM 3512 N N . TYR A 1 452 ? 18.991 7.910 -20.984 1.00 98.12 452 TYR A N 1
ATOM 3513 C CA . TYR A 1 452 ? 18.901 6.916 -19.916 1.00 98.12 452 TYR A CA 1
ATOM 3514 C C . TYR A 1 452 ? 19.305 5.536 -20.450 1.00 98.12 452 TYR A C 1
ATOM 3516 O O . TYR A 1 452 ? 20.338 4.977 -20.077 1.00 98.12 452 TYR A O 1
ATOM 3524 N N . TYR A 1 453 ? 18.549 5.045 -21.431 1.00 98.38 453 TYR A N 1
ATOM 3525 C CA . TYR A 1 453 ? 18.706 3.697 -21.968 1.00 98.38 453 TYR A CA 1
ATOM 3526 C C . TYR A 1 453 ? 20.036 3.448 -22.681 1.00 98.38 453 TYR A C 1
ATOM 3528 O O . TYR A 1 453 ? 20.574 2.342 -22.600 1.00 98.38 453 TYR A O 1
ATOM 3536 N N . MET A 1 454 ? 20.538 4.430 -23.434 1.00 98.31 454 MET A N 1
ATOM 3537 C CA . MET A 1 454 ? 21.690 4.232 -24.323 1.00 98.31 454 MET A CA 1
ATOM 3538 C C . MET A 1 454 ? 23.005 4.759 -23.765 1.00 98.31 454 MET A C 1
ATOM 3540 O O . MET A 1 454 ? 24.054 4.304 -24.219 1.00 98.31 454 MET A O 1
ATOM 3544 N N . ASP A 1 455 ? 22.960 5.686 -22.806 1.00 97.81 455 ASP A N 1
ATOM 3545 C CA . ASP A 1 455 ? 24.164 6.240 -22.194 1.00 97.81 455 ASP A CA 1
ATOM 3546 C C . ASP A 1 455 ? 24.262 5.813 -20.722 1.00 97.81 455 ASP A C 1
ATOM 3548 O O . ASP A 1 455 ? 25.246 5.187 -20.336 1.00 97.81 455 ASP A O 1
ATOM 3552 N N . ALA A 1 456 ? 23.263 6.109 -19.887 1.00 98.31 456 ALA A N 1
ATOM 3553 C CA . ALA A 1 456 ? 23.364 5.908 -18.441 1.00 98.31 456 ALA A CA 1
ATOM 3554 C C . ALA A 1 456 ? 23.417 4.432 -18.026 1.00 98.31 456 ALA A C 1
ATOM 3556 O O . ALA A 1 456 ? 24.368 4.043 -17.351 1.00 98.31 456 ALA A O 1
ATOM 3557 N N . VAL A 1 457 ? 22.466 3.610 -18.482 1.00 98.56 457 VAL A N 1
ATOM 3558 C CA . VAL A 1 457 ? 22.413 2.169 -18.174 1.00 98.56 457 VAL A CA 1
ATOM 3559 C C . VAL A 1 457 ? 23.721 1.451 -18.551 1.00 98.56 457 VAL A C 1
ATOM 3561 O O . VAL A 1 457 ? 24.351 0.864 -17.668 1.00 98.56 457 VAL A O 1
ATOM 3564 N N . PRO A 1 458 ? 24.220 1.507 -19.806 1.00 98.38 458 PRO A N 1
ATOM 3565 C CA . PRO A 1 458 ? 25.453 0.804 -20.156 1.00 98.38 458 PRO A CA 1
ATOM 3566 C C . PRO A 1 458 ? 26.694 1.355 -19.445 1.00 98.38 458 PRO A C 1
ATOM 3568 O O . PRO A 1 458 ? 27.571 0.570 -19.078 1.00 98.38 458 PRO A O 1
ATOM 3571 N N . ASN A 1 459 ? 26.774 2.669 -19.201 1.00 98.44 459 ASN A N 1
ATOM 3572 C CA . ASN A 1 459 ? 27.890 3.255 -18.453 1.00 98.44 459 ASN A CA 1
ATOM 3573 C C . ASN A 1 459 ? 27.881 2.825 -16.979 1.00 98.44 459 ASN A C 1
ATOM 3575 O O . ASN A 1 459 ? 28.946 2.537 -16.421 1.00 98.44 459 ASN A O 1
ATOM 3579 N N . PHE A 1 460 ? 26.703 2.758 -16.353 1.00 98.56 460 PHE A N 1
ATOM 3580 C CA . PHE A 1 460 ? 26.564 2.291 -14.978 1.00 98.56 460 PHE A CA 1
ATOM 3581 C C . PHE A 1 460 ? 26.921 0.811 -14.871 1.00 98.56 460 PHE A C 1
ATOM 3583 O O . PHE A 1 460 ? 27.801 0.466 -14.086 1.00 98.56 460 PHE A O 1
ATOM 3590 N N . VAL A 1 461 ? 26.349 -0.047 -15.727 1.00 98.62 461 VAL A N 1
ATOM 3591 C CA . VAL A 1 461 ? 26.666 -1.484 -15.741 1.00 98.62 461 VAL A CA 1
ATOM 3592 C C . VAL A 1 461 ? 28.158 -1.721 -15.952 1.00 98.62 461 VAL A C 1
ATOM 3594 O O . VAL A 1 461 ? 28.759 -2.509 -15.223 1.00 98.62 461 VAL A O 1
ATOM 3597 N N . GLN A 1 462 ? 28.793 -1.005 -16.885 1.00 98.25 462 GLN A N 1
ATOM 3598 C CA . GLN A 1 462 ? 30.236 -1.107 -17.091 1.00 98.25 462 GLN A CA 1
ATOM 3599 C C . GLN A 1 462 ? 31.039 -0.710 -15.851 1.00 98.25 462 GLN A C 1
ATOM 3601 O O . GLN A 1 462 ? 31.989 -1.411 -15.486 1.00 98.25 462 GLN A O 1
ATOM 3606 N N . SER A 1 463 ? 30.682 0.408 -15.222 1.00 98.19 463 SER A N 1
ATOM 3607 C CA . SER A 1 463 ? 31.383 0.923 -14.044 1.00 98.19 463 SER A CA 1
ATOM 3608 C C . SER A 1 463 ? 31.215 -0.014 -12.848 1.00 98.19 463 SER A C 1
ATOM 3610 O O . SER A 1 463 ? 32.201 -0.357 -12.198 1.00 98.19 463 SER A O 1
ATOM 3612 N N . ALA A 1 464 ? 29.992 -0.486 -12.603 1.00 98.06 464 ALA A N 1
ATOM 3613 C CA . ALA A 1 464 ? 29.650 -1.406 -11.526 1.00 98.06 464 ALA A CA 1
ATOM 3614 C C . ALA A 1 464 ? 30.407 -2.735 -11.670 1.00 98.06 464 ALA A C 1
ATOM 3616 O O . ALA A 1 464 ? 31.131 -3.132 -10.756 1.00 98.06 464 ALA A O 1
ATOM 3617 N N . GLN A 1 465 ? 30.355 -3.345 -12.858 1.00 96.31 465 GLN A N 1
ATOM 3618 C CA . GLN A 1 465 ? 31.063 -4.591 -13.173 1.00 96.31 465 GLN A CA 1
ATOM 3619 C C . GLN A 1 465 ? 32.587 -4.441 -13.054 1.00 96.31 465 GLN A C 1
ATOM 3621 O O . GLN A 1 465 ? 33.267 -5.329 -12.544 1.00 96.31 465 GLN A O 1
ATOM 3626 N N . SER A 1 466 ? 33.146 -3.293 -13.452 1.00 96.88 466 SER A N 1
ATOM 3627 C CA . SER A 1 466 ? 34.586 -3.015 -13.298 1.00 96.88 466 SER A CA 1
ATOM 3628 C C . SER A 1 466 ? 35.020 -2.889 -11.832 1.00 96.88 466 SER A C 1
ATOM 3630 O O . SER A 1 466 ? 36.171 -3.177 -11.506 1.00 96.88 466 SER A O 1
ATOM 3632 N N . SER A 1 467 ? 34.101 -2.489 -10.951 1.00 97.00 467 SER A N 1
ATOM 3633 C CA . SER A 1 467 ? 34.295 -2.415 -9.497 1.00 97.00 467 SER A CA 1
ATOM 3634 C C . SER A 1 467 ? 33.937 -3.718 -8.769 1.00 97.00 467 SER A C 1
ATOM 3636 O O . SER A 1 467 ? 34.101 -3.810 -7.547 1.00 97.00 467 SER A O 1
ATOM 3638 N N . GLY A 1 468 ? 33.494 -4.737 -9.511 1.00 95.81 468 GLY A N 1
ATOM 3639 C CA . GLY A 1 468 ? 33.139 -6.061 -9.011 1.00 95.81 468 GLY A CA 1
ATOM 3640 C C . GLY A 1 468 ? 31.698 -6.206 -8.525 1.00 95.81 468 GLY A C 1
ATOM 3641 O O . GLY A 1 468 ? 31.417 -7.222 -7.917 1.00 95.81 468 GLY A O 1
ATOM 3642 N N . TYR A 1 469 ? 30.813 -5.227 -8.742 1.00 97.81 469 TYR A N 1
ATOM 3643 C CA . TYR A 1 469 ? 29.372 -5.381 -8.496 1.00 97.81 469 TYR A CA 1
ATOM 3644 C C . TYR A 1 469 ? 28.707 -6.147 -9.643 1.00 97.81 469 TYR A C 1
ATOM 3646 O O . TYR A 1 469 ? 29.113 -6.018 -10.801 1.00 97.81 469 TYR A O 1
ATOM 3654 N N . HIS A 1 470 ? 27.658 -6.906 -9.336 1.00 95.75 470 HIS A N 1
ATOM 3655 C CA . HIS A 1 470 ? 27.104 -7.895 -10.259 1.00 95.75 470 HIS A CA 1
ATOM 3656 C C . HIS A 1 470 ? 25.752 -7.447 -10.830 1.00 95.75 470 HIS A C 1
ATOM 3658 O O . HIS A 1 470 ? 24.732 -7.468 -10.151 1.00 95.75 470 HIS A O 1
ATOM 3664 N N . ALA A 1 471 ? 25.732 -7.051 -12.106 1.00 97.69 471 ALA A N 1
ATOM 3665 C CA . ALA A 1 471 ? 24.476 -6.848 -12.832 1.00 97.69 471 ALA A CA 1
ATOM 3666 C C . ALA A 1 471 ? 23.862 -8.211 -13.174 1.00 97.69 471 ALA A C 1
ATOM 3668 O O . ALA A 1 471 ? 24.520 -8.999 -13.862 1.00 97.69 471 ALA A O 1
ATOM 3669 N N . THR A 1 472 ? 22.631 -8.465 -12.736 1.00 98.00 472 THR A N 1
ATOM 3670 C CA . THR A 1 472 ? 21.976 -9.777 -12.845 1.00 98.00 472 THR A CA 1
ATOM 3671 C C . THR A 1 472 ? 20.488 -9.658 -13.204 1.00 98.00 472 THR A C 1
ATOM 3673 O O . THR A 1 472 ? 19.984 -8.562 -13.444 1.00 98.00 472 THR A O 1
ATOM 3676 N N . MET A 1 473 ? 19.792 -10.793 -13.272 1.00 98.19 473 MET A N 1
ATOM 3677 C CA . MET A 1 473 ? 18.333 -10.888 -13.367 1.00 98.19 473 MET A CA 1
ATOM 3678 C C . MET A 1 473 ? 17.778 -11.391 -12.035 1.00 98.19 473 MET A C 1
ATOM 3680 O O . MET A 1 473 ? 18.415 -12.225 -11.405 1.00 98.19 473 MET A O 1
ATOM 3684 N N . VAL A 1 474 ? 16.571 -10.979 -11.635 1.00 98.56 474 VAL A N 1
ATOM 3685 C CA . VAL A 1 474 ? 15.947 -11.485 -10.392 1.00 98.56 474 VAL A CA 1
ATOM 3686 C C . VAL A 1 474 ? 15.866 -13.016 -10.383 1.00 98.56 474 VAL A C 1
ATOM 3688 O O . VAL A 1 474 ? 16.286 -13.650 -9.424 1.00 98.56 474 VAL A O 1
ATOM 3691 N N . GLU A 1 475 ? 15.410 -13.622 -11.480 1.00 97.56 475 GLU A N 1
ATOM 3692 C CA . GLU A 1 475 ? 15.328 -15.082 -11.619 1.00 97.56 475 GLU A CA 1
ATOM 3693 C C . GLU A 1 475 ? 16.709 -15.770 -11.605 1.00 97.56 475 GLU A C 1
ATOM 3695 O O . GLU A 1 475 ? 16.827 -16.897 -11.133 1.00 97.56 475 GLU A O 1
ATOM 3700 N N . GLU A 1 476 ? 17.756 -15.115 -12.121 1.00 97.62 476 GLU A N 1
ATOM 3701 C CA . GLU A 1 476 ? 19.135 -15.626 -12.037 1.00 97.62 476 GLU A CA 1
ATOM 3702 C C . GLU A 1 476 ? 19.601 -15.594 -10.576 1.00 97.62 476 GLU A C 1
ATOM 3704 O O . GLU A 1 476 ? 19.944 -16.630 -10.012 1.00 97.62 476 GLU A O 1
ATOM 3709 N N . TYR A 1 477 ? 19.486 -14.424 -9.941 1.00 98.12 477 TYR A N 1
ATOM 3710 C CA . TYR A 1 477 ? 19.846 -14.200 -8.548 1.00 98.12 477 TYR A CA 1
ATOM 3711 C C . TYR A 1 477 ? 19.144 -15.187 -7.613 1.00 98.12 477 TYR A C 1
ATOM 3713 O O . TYR A 1 477 ? 19.801 -15.810 -6.793 1.00 98.12 477 TYR A O 1
ATOM 3721 N N . LEU A 1 478 ? 17.828 -15.388 -7.740 1.00 98.19 478 LEU A N 1
ATOM 3722 C CA . LEU A 1 478 ? 17.076 -16.282 -6.850 1.00 98.19 478 LEU A CA 1
ATOM 3723 C C . LEU A 1 478 ? 17.442 -17.765 -7.033 1.00 98.19 478 LEU A C 1
ATOM 3725 O O . LEU A 1 478 ? 17.216 -18.566 -6.124 1.00 98.19 478 LEU A O 1
ATOM 3729 N N . ARG A 1 479 ? 17.998 -18.154 -8.188 1.00 96.69 479 ARG A N 1
ATOM 3730 C CA . ARG A 1 479 ? 18.512 -19.515 -8.420 1.00 96.69 479 ARG A CA 1
ATOM 3731 C C . ARG A 1 479 ? 19.894 -19.718 -7.814 1.00 96.69 479 ARG A C 1
ATOM 3733 O O . ARG A 1 479 ? 20.169 -20.815 -7.329 1.00 96.69 479 ARG A O 1
ATOM 3740 N N . ASP A 1 480 ? 20.729 -18.686 -7.842 1.00 96.06 480 ASP A N 1
ATOM 3741 C CA . ASP A 1 480 ? 22.071 -18.716 -7.256 1.00 96.06 480 ASP A CA 1
ATOM 3742 C C . ASP A 1 480 ? 22.032 -18.519 -5.730 1.00 96.06 480 ASP A C 1
ATOM 3744 O O . ASP A 1 480 ? 22.760 -19.189 -4.997 1.00 96.06 480 ASP A O 1
ATOM 3748 N N . HIS A 1 481 ? 21.095 -17.693 -5.257 1.00 96.56 481 HIS A N 1
ATOM 3749 C CA . HIS A 1 481 ? 20.908 -17.262 -3.869 1.00 96.56 481 HIS A CA 1
ATOM 3750 C C . HIS A 1 481 ? 19.467 -17.531 -3.394 1.00 96.56 481 HIS A C 1
ATOM 3752 O O . HIS A 1 481 ? 18.687 -16.598 -3.178 1.00 96.56 481 HIS A O 1
ATOM 3758 N N . PRO A 1 482 ? 19.057 -18.807 -3.252 1.00 96.56 482 PRO A N 1
ATOM 3759 C CA . PRO A 1 482 ? 17.680 -19.151 -2.912 1.00 96.56 482 PRO A CA 1
ATOM 3760 C C . PRO A 1 482 ? 17.289 -18.669 -1.510 1.00 96.56 482 PRO A C 1
ATOM 3762 O O . PRO A 1 482 ? 18.001 -18.898 -0.531 1.00 96.56 482 PRO A O 1
ATOM 3765 N N . VAL A 1 483 ? 16.096 -18.079 -1.398 1.00 98.19 483 VAL A N 1
ATOM 3766 C CA . VAL A 1 483 ? 15.557 -17.603 -0.115 1.00 98.19 483 VAL A CA 1
ATOM 3767 C C . VAL A 1 483 ? 15.246 -18.787 0.814 1.00 98.19 483 VAL A C 1
ATOM 3769 O O . VAL A 1 483 ? 14.466 -19.676 0.421 1.00 98.19 483 VAL A O 1
ATOM 3772 N N . PRO A 1 484 ? 15.788 -18.812 2.051 1.00 96.44 484 PRO A N 1
ATOM 3773 C CA . PRO A 1 484 ? 15.529 -19.886 3.004 1.00 96.44 484 PRO A CA 1
ATOM 3774 C C . PRO A 1 484 ? 14.030 -20.105 3.255 1.00 96.44 484 PRO A C 1
ATOM 3776 O O . PRO A 1 484 ? 13.220 -19.182 3.220 1.00 96.44 484 PRO A O 1
ATOM 3779 N N . ALA A 1 485 ? 13.635 -21.353 3.512 1.00 94.94 485 ALA A N 1
ATOM 3780 C CA . ALA A 1 485 ? 12.221 -21.719 3.664 1.00 94.94 485 ALA A CA 1
ATOM 3781 C C . ALA A 1 485 ? 11.546 -21.109 4.909 1.00 94.94 485 ALA A C 1
ATOM 3783 O O . ALA A 1 485 ? 10.322 -21.044 4.967 1.00 94.94 485 ALA A O 1
ATOM 3784 N N . ASN A 1 486 ? 12.335 -20.697 5.901 1.00 94.75 486 ASN A N 1
ATOM 3785 C CA . ASN A 1 486 ? 11.891 -20.135 7.176 1.00 94.75 486 ASN A CA 1
ATOM 3786 C C . ASN A 1 486 ? 12.195 -18.633 7.323 1.00 94.75 486 ASN A C 1
ATOM 3788 O O . ASN A 1 486 ? 12.037 -18.103 8.417 1.00 94.75 486 ASN A O 1
ATOM 3792 N N . ASP A 1 487 ? 12.663 -17.971 6.263 1.00 96.56 487 ASP A N 1
ATOM 3793 C CA . ASP A 1 487 ? 13.015 -16.547 6.273 1.00 96.56 487 ASP A CA 1
ATOM 3794 C C . ASP A 1 487 ? 11.785 -15.689 5.953 1.00 96.56 487 ASP A C 1
ATOM 3796 O O . ASP A 1 487 ? 11.610 -15.242 4.818 1.00 96.56 487 ASP A O 1
ATOM 3800 N N . TYR A 1 488 ? 10.894 -15.559 6.939 1.00 97.56 488 TYR A N 1
ATOM 3801 C CA . TYR A 1 488 ? 9.665 -14.777 6.830 1.00 97.56 488 TYR A CA 1
ATOM 3802 C C . TYR A 1 488 ? 9.841 -13.360 7.367 1.00 97.56 488 TYR A C 1
ATOM 3804 O O . TYR A 1 488 ? 10.399 -13.165 8.445 1.00 97.56 488 TYR A O 1
ATOM 3812 N N . VAL A 1 489 ? 9.290 -12.402 6.629 1.00 98.25 489 VAL A N 1
ATOM 3813 C CA . VAL A 1 489 ? 9.179 -10.995 7.011 1.00 98.25 489 VAL A CA 1
ATOM 3814 C C . VAL A 1 489 ? 7.740 -10.521 6.835 1.00 98.25 489 VAL A C 1
ATOM 3816 O O . VAL A 1 489 ? 7.004 -11.029 5.982 1.00 98.25 489 VAL A O 1
ATOM 3819 N N . HIS A 1 490 ? 7.351 -9.525 7.623 1.00 98.12 490 HIS A N 1
ATOM 3820 C CA . HIS A 1 490 ? 6.167 -8.712 7.374 1.00 98.12 490 HIS A CA 1
ATOM 3821 C C . HIS A 1 490 ? 6.488 -7.616 6.358 1.00 98.12 490 HIS A C 1
ATOM 3823 O O . HIS A 1 490 ? 7.600 -7.080 6.326 1.00 98.12 490 HIS A O 1
ATOM 3829 N N . VAL A 1 491 ? 5.507 -7.283 5.527 1.00 98.44 491 VAL A N 1
ATOM 3830 C CA . VAL A 1 491 ? 5.558 -6.142 4.611 1.00 98.44 491 VAL A CA 1
ATOM 3831 C C . VA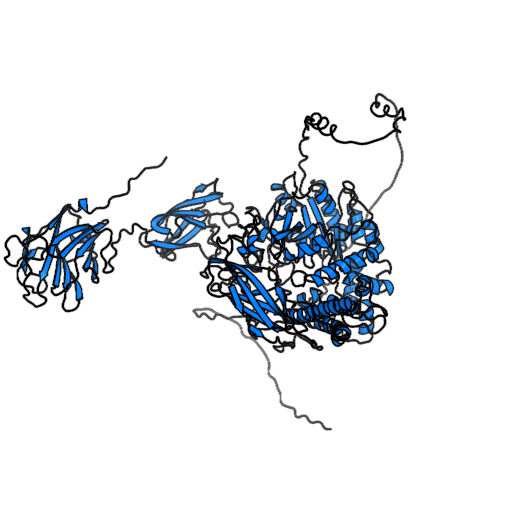L A 1 491 ? 4.356 -5.282 4.962 1.00 98.44 491 VAL A C 1
ATOM 3833 O O . VAL A 1 491 ? 3.231 -5.746 4.794 1.00 98.44 491 VAL A O 1
ATOM 3836 N N . GLU A 1 492 ? 4.593 -4.067 5.462 1.00 97.94 492 GLU A N 1
ATOM 3837 C CA . GLU A 1 492 ? 3.508 -3.114 5.721 1.00 97.94 492 GLU A CA 1
ATOM 3838 C C . GLU A 1 492 ? 2.759 -2.841 4.406 1.00 97.94 492 GLU A C 1
ATOM 3840 O O . GLU A 1 492 ? 3.380 -2.716 3.343 1.00 97.94 492 GLU A O 1
ATOM 3845 N N . ASP A 1 493 ? 1.435 -2.726 4.469 1.00 96.88 493 ASP A N 1
ATOM 3846 C CA . ASP A 1 493 ? 0.638 -2.318 3.317 1.00 96.88 493 ASP A CA 1
ATOM 3847 C C . ASP A 1 493 ? 1.103 -0.942 2.795 1.00 96.88 493 ASP A C 1
ATOM 3849 O O . ASP A 1 493 ? 1.551 -0.066 3.542 1.00 96.88 493 ASP A O 1
ATOM 3853 N N . GLY A 1 494 ? 1.010 -0.731 1.483 1.00 94.94 494 GLY A N 1
ATOM 3854 C CA . GLY A 1 494 ? 1.211 0.582 0.864 1.00 94.94 494 GLY A CA 1
ATOM 3855 C C . GLY A 1 494 ? 1.879 0.533 -0.506 1.00 94.94 494 GLY A C 1
ATOM 3856 O O . GLY A 1 494 ? 2.377 -0.504 -0.948 1.00 94.94 494 GLY A O 1
ATOM 3857 N N . ALA A 1 495 ? 1.867 1.678 -1.185 1.00 94.69 495 ALA A N 1
ATOM 3858 C CA . ALA A 1 495 ? 2.514 1.879 -2.479 1.00 94.69 495 ALA A CA 1
ATOM 3859 C C . ALA A 1 495 ? 3.991 2.285 -2.333 1.00 94.69 495 ALA A C 1
ATOM 3861 O O . ALA A 1 495 ? 4.507 2.488 -1.228 1.00 94.69 495 ALA A O 1
ATOM 3862 N N . TRP A 1 496 ? 4.685 2.426 -3.463 1.00 93.06 496 TRP A N 1
ATOM 3863 C CA . TRP A 1 496 ? 5.976 3.110 -3.492 1.00 93.06 496 TRP A CA 1
ATOM 3864 C C . TRP A 1 496 ? 5.866 4.583 -3.076 1.00 93.06 496 TRP A C 1
ATOM 3866 O O . TRP A 1 496 ? 4.876 5.268 -3.325 1.00 93.06 496 TRP A O 1
ATOM 3876 N N . VAL A 1 497 ? 6.942 5.126 -2.515 1.00 89.44 497 VAL A N 1
ATOM 3877 C CA . VAL A 1 497 ? 6.996 6.529 -2.050 1.00 89.44 497 VAL A CA 1
ATOM 3878 C C . VAL A 1 497 ? 7.000 7.581 -3.157 1.00 89.44 497 VAL A C 1
ATOM 3880 O O . VAL A 1 497 ? 6.951 8.782 -2.890 1.00 89.44 497 VAL A O 1
ATOM 3883 N N . ASN A 1 498 ? 7.078 7.136 -4.409 1.00 82.75 498 ASN A N 1
ATOM 3884 C CA . ASN A 1 498 ? 7.146 7.990 -5.589 1.00 82.75 498 ASN A CA 1
ATOM 3885 C C . ASN A 1 498 ? 5.797 8.641 -5.928 1.00 82.75 498 ASN A C 1
ATOM 3887 O O . ASN A 1 498 ? 5.778 9.662 -6.633 1.00 82.75 498 ASN A O 1
ATOM 3891 N N . ALA A 1 499 ? 4.706 8.046 -5.437 1.00 82.25 499 ALA A N 1
ATOM 3892 C CA . ALA A 1 499 ? 3.345 8.521 -5.606 1.00 82.25 499 ALA A CA 1
ATOM 3893 C C . ALA A 1 499 ? 3.137 9.829 -4.834 1.00 82.25 499 ALA A C 1
ATOM 3895 O O . ALA A 1 499 ? 3.282 9.890 -3.610 1.00 82.25 499 ALA A O 1
ATOM 3896 N N . ASP A 1 500 ? 2.841 10.892 -5.582 1.00 76.94 500 ASP A N 1
ATOM 3897 C CA . ASP A 1 500 ? 2.632 12.224 -5.019 1.00 76.94 500 ASP A CA 1
ATOM 3898 C C . ASP A 1 500 ? 1.403 12.219 -4.109 1.00 76.94 500 ASP A C 1
ATOM 3900 O O . ASP A 1 500 ? 0.435 11.528 -4.401 1.00 76.94 500 ASP A O 1
ATOM 3904 N N . GLY A 1 501 ? 1.442 12.946 -2.995 1.00 81.19 501 GLY A N 1
ATOM 3905 C CA . GLY A 1 501 ? 0.339 12.973 -2.027 1.00 81.19 501 GLY A CA 1
ATOM 3906 C C . GLY A 1 501 ? 0.165 11.703 -1.179 1.00 81.19 501 GLY A C 1
ATOM 3907 O O . GLY A 1 501 ? -0.371 11.809 -0.083 1.00 81.19 501 GLY A O 1
ATOM 3908 N N . ASP A 1 502 ? 0.652 10.539 -1.617 1.00 88.69 502 ASP A N 1
ATOM 3909 C CA . ASP A 1 502 ? 0.619 9.293 -0.838 1.00 88.69 502 ASP A CA 1
ATOM 3910 C C . ASP A 1 502 ? 1.902 9.082 -0.022 1.00 88.69 502 ASP A C 1
ATOM 3912 O O . ASP A 1 502 ? 1.842 8.820 1.178 1.00 88.69 502 ASP A O 1
ATOM 3916 N N . PHE A 1 503 ? 3.066 9.227 -0.668 1.00 92.19 503 PHE A N 1
ATOM 3917 C CA . PHE A 1 503 ? 4.389 8.991 -0.076 1.00 92.19 503 PHE A CA 1
ATOM 3918 C C . PHE A 1 503 ? 4.543 7.608 0.577 1.00 92.19 503 PHE A C 1
ATOM 3920 O O . PHE A 1 503 ? 5.228 7.468 1.592 1.00 92.19 503 PHE A O 1
ATOM 3927 N N . GLY A 1 504 ? 3.915 6.584 -0.009 1.00 92.81 504 GLY A N 1
ATOM 3928 C CA . GLY A 1 504 ? 3.897 5.233 0.533 1.00 92.81 504 GLY A CA 1
ATOM 3929 C C . GLY A 1 504 ? 3.050 5.155 1.796 1.00 92.81 504 GLY A C 1
ATOM 3930 O O . GLY A 1 504 ? 3.457 4.519 2.765 1.00 92.81 504 GLY A O 1
ATOM 3931 N N . SER A 1 505 ? 1.900 5.825 1.835 1.00 95.19 505 SER A N 1
ATOM 3932 C CA . SER A 1 505 ? 0.982 5.706 2.965 1.00 95.19 505 SER A CA 1
ATOM 3933 C C . SER A 1 505 ? 0.405 4.289 3.001 1.00 95.19 505 SER A C 1
ATOM 3935 O O . SER A 1 505 ? 0.021 3.759 1.955 1.00 95.19 505 SER A O 1
ATOM 3937 N N . PRO A 1 506 ? 0.292 3.657 4.182 1.00 94.56 506 PRO A N 1
ATOM 3938 C CA . PRO A 1 506 ? -0.395 2.372 4.300 1.00 94.56 506 PRO A CA 1
ATOM 3939 C C . PRO A 1 506 ? -1.901 2.462 4.011 1.00 94.56 506 PRO A C 1
ATOM 3941 O O . PRO A 1 506 ? -2.566 1.447 3.838 1.00 94.56 506 PRO A O 1
ATOM 3944 N N . GLN A 1 507 ? -2.434 3.682 3.904 1.00 94.06 507 GLN A N 1
ATOM 3945 C CA . GLN A 1 507 ? -3.831 3.950 3.566 1.00 94.06 507 GLN A CA 1
ATOM 3946 C C . GLN A 1 507 ? -4.065 4.192 2.068 1.00 94.06 507 GLN A C 1
ATOM 3948 O O . GLN A 1 507 ? -5.215 4.354 1.662 1.00 94.06 507 GLN A O 1
ATOM 3953 N N . PHE A 1 508 ? -3.010 4.224 1.242 1.00 95.62 508 PHE A N 1
ATOM 3954 C CA . PHE A 1 508 ? -3.097 4.521 -0.194 1.00 95.62 508 PHE A CA 1
ATOM 3955 C C . PHE A 1 508 ? -3.769 5.879 -0.493 1.00 95.62 508 PHE A C 1
ATOM 3957 O O . PHE A 1 508 ? -4.620 5.983 -1.374 1.00 95.62 508 PHE A O 1
ATOM 3964 N N . LEU A 1 509 ? -3.410 6.930 0.249 1.00 93.88 509 LEU A N 1
ATOM 3965 C CA . LEU A 1 509 ? -4.127 8.210 0.329 1.00 93.88 509 LEU A CA 1
ATOM 3966 C C . LEU A 1 509 ? -4.332 8.917 -1.009 1.00 93.88 509 LEU A C 1
ATOM 3968 O O . LEU A 1 509 ? -5.347 9.587 -1.164 1.00 93.88 509 LEU A O 1
ATOM 3972 N N . ASN A 1 510 ? -3.423 8.766 -1.975 1.00 92.25 510 ASN A N 1
ATOM 3973 C CA . ASN A 1 510 ? -3.606 9.380 -3.297 1.00 92.25 510 ASN A CA 1
ATOM 3974 C C . ASN A 1 510 ? -4.643 8.656 -4.179 1.00 92.25 510 ASN A C 1
ATOM 3976 O O . ASN A 1 510 ? -4.990 9.154 -5.239 1.00 92.25 510 ASN A O 1
ATOM 3980 N N . TRP A 1 511 ? -5.113 7.477 -3.770 1.00 95.25 511 TRP A N 1
ATOM 3981 C CA . TRP A 1 511 ? -6.192 6.736 -4.435 1.00 95.25 511 TRP A CA 1
ATOM 3982 C C . TRP A 1 511 ? -7.412 6.534 -3.534 1.00 95.25 511 TRP A C 1
ATOM 3984 O O . TRP A 1 511 ? -8.406 5.941 -3.952 1.00 95.25 511 TRP A O 1
ATOM 3994 N N . ASN A 1 512 ? -7.299 6.916 -2.265 1.00 93.75 512 ASN A N 1
ATOM 3995 C CA . ASN A 1 512 ? -8.216 6.553 -1.198 1.00 93.75 512 ASN A CA 1
ATOM 3996 C C . ASN A 1 512 ? -8.282 7.678 -0.160 1.00 93.75 512 ASN A C 1
ATOM 3998 O O . ASN A 1 512 ? -8.038 7.488 1.034 1.00 93.75 512 ASN A O 1
ATOM 4002 N N . TRP A 1 513 ? -8.565 8.892 -0.631 1.00 94.62 513 TRP A N 1
ATOM 4003 C CA . TRP A 1 513 ? -8.715 10.022 0.272 1.00 94.62 513 TRP A CA 1
ATOM 4004 C C . TRP A 1 513 ? -9.980 9.866 1.137 1.00 94.62 513 TRP A C 1
ATOM 4006 O O . TRP A 1 513 ? -11.068 9.670 0.586 1.00 94.62 513 TRP A O 1
ATOM 4016 N N . PRO A 1 514 ? -9.897 9.966 2.479 1.00 95.50 514 PRO A N 1
ATOM 4017 C CA . PRO A 1 514 ? -11.035 9.700 3.356 1.00 95.50 514 PRO A CA 1
ATOM 4018 C C . PRO A 1 514 ? -12.183 10.712 3.174 1.00 95.50 514 PRO A C 1
ATOM 4020 O O . PRO A 1 514 ? -11.983 11.808 2.640 1.00 95.50 514 PRO A O 1
ATOM 4023 N N . PRO A 1 515 ? -13.400 10.391 3.659 1.00 96.25 515 PRO A N 1
ATOM 4024 C CA . PRO A 1 515 ? -14.520 11.319 3.620 1.00 96.25 515 PRO A CA 1
ATOM 4025 C C . PRO A 1 515 ? -14.198 12.611 4.379 1.00 96.25 515 PRO A C 1
ATOM 4027 O O . PRO A 1 515 ? -13.833 12.580 5.555 1.00 96.25 515 PRO A O 1
ATOM 4030 N N . VAL A 1 516 ? -14.397 13.756 3.722 1.00 96.69 516 VAL A N 1
ATOM 4031 C CA . VAL A 1 516 ? -14.210 15.082 4.324 1.00 96.69 516 VAL A CA 1
ATOM 4032 C C . VAL A 1 516 ? -15.497 15.898 4.312 1.00 96.69 516 VAL A C 1
ATOM 4034 O O . VAL A 1 516 ? -16.367 15.716 3.460 1.00 96.69 516 VAL A O 1
ATOM 4037 N N . ASN A 1 517 ? -15.645 16.811 5.265 1.00 95.75 517 ASN A N 1
ATOM 4038 C CA . ASN A 1 517 ? -16.726 17.785 5.293 1.00 95.75 517 ASN A CA 1
ATOM 4039 C C . ASN A 1 517 ? -16.479 18.924 4.275 1.00 95.75 517 ASN A C 1
ATOM 4041 O O . ASN A 1 517 ? -15.440 19.002 3.621 1.00 95.75 517 ASN A O 1
ATOM 4045 N N . GLY A 1 518 ? -17.419 19.870 4.161 1.00 91.62 518 GLY A N 1
ATOM 4046 C CA . GLY A 1 518 ? -17.297 20.998 3.222 1.00 91.62 518 GLY A CA 1
ATOM 4047 C C . GLY A 1 518 ? -16.157 21.989 3.523 1.00 91.62 518 GLY A C 1
ATOM 4048 O O . GLY A 1 518 ? -15.909 22.887 2.718 1.00 91.62 518 GLY A O 1
ATOM 4049 N N . ALA A 1 519 ? -15.485 21.863 4.672 1.00 91.88 519 ALA A N 1
ATOM 4050 C CA . ALA A 1 519 ? -14.268 22.598 5.013 1.00 91.88 519 ALA A CA 1
ATOM 4051 C C . ALA A 1 519 ? -12.981 21.820 4.672 1.00 91.88 519 ALA A C 1
ATOM 4053 O O . ALA A 1 519 ? -11.896 22.396 4.768 1.00 91.88 519 ALA A O 1
ATOM 4054 N N . GLY A 1 520 ? -13.097 20.562 4.233 1.00 90.56 520 GLY A N 1
ATOM 4055 C CA . GLY A 1 520 ? -11.975 19.668 3.947 1.00 90.56 520 GLY A CA 1
ATOM 4056 C C . GLY A 1 520 ? -11.438 18.927 5.175 1.00 90.56 520 GLY A C 1
ATOM 4057 O O . GLY A 1 520 ? -10.373 18.329 5.088 1.00 90.56 520 GLY A O 1
ATOM 4058 N N . GLU A 1 521 ? -12.138 18.974 6.310 1.00 93.12 521 GLU A N 1
ATOM 4059 C CA . GLU A 1 521 ? -11.763 18.236 7.524 1.00 93.12 521 GLU A CA 1
ATOM 4060 C C . GLU A 1 521 ? -12.366 16.831 7.474 1.00 93.12 521 GLU A C 1
ATOM 4062 O O . GLU A 1 521 ? -13.483 16.664 6.985 1.00 93.12 521 GLU A O 1
ATOM 4067 N N . ILE A 1 522 ? -11.656 15.831 7.992 1.00 95.62 522 ILE A N 1
ATOM 4068 C CA . ILE A 1 522 ? -12.115 14.438 7.964 1.00 95.62 522 ILE A CA 1
ATOM 4069 C C . ILE A 1 522 ? -13.393 14.288 8.798 1.00 95.62 522 ILE A C 1
ATOM 4071 O O . ILE A 1 522 ? -13.452 14.686 9.959 1.00 95.62 522 ILE A O 1
ATOM 4075 N N . ASP A 1 523 ? -14.428 13.720 8.184 1.00 96.69 523 ASP A N 1
ATOM 4076 C CA . ASP A 1 523 ? -15.740 13.474 8.786 1.00 96.69 523 ASP A CA 1
ATOM 4077 C C . ASP A 1 523 ? -16.281 12.166 8.215 1.00 96.69 523 ASP A C 1
ATOM 4079 O O . ASP A 1 523 ? -16.906 12.141 7.157 1.00 96.69 523 ASP A O 1
ATOM 4083 N N . ILE A 1 524 ? -16.023 11.055 8.903 1.00 97.56 524 ILE A N 1
ATOM 4084 C CA . ILE A 1 524 ? -16.369 9.725 8.392 1.00 97.56 524 ILE A CA 1
ATOM 4085 C C . ILE A 1 524 ? -17.880 9.566 8.201 1.00 97.56 524 ILE A C 1
ATOM 4087 O O . ILE A 1 524 ? -18.322 9.028 7.187 1.00 97.56 524 ILE A O 1
ATOM 4091 N N . ALA A 1 525 ? -18.683 10.056 9.145 1.00 95.56 525 ALA A N 1
ATOM 4092 C CA . ALA A 1 525 ? -20.124 9.829 9.155 1.00 95.56 525 ALA A CA 1
ATOM 4093 C C . ALA A 1 525 ? -20.880 10.681 8.121 1.00 95.56 525 ALA A C 1
ATOM 4095 O O . ALA A 1 525 ? -21.879 10.220 7.566 1.00 95.56 525 ALA A O 1
ATOM 4096 N N . ASN A 1 526 ? -20.432 11.916 7.859 1.00 95.25 526 ASN A N 1
ATOM 4097 C CA . ASN A 1 526 ? -21.163 12.872 7.013 1.00 95.25 526 ASN A CA 1
ATOM 4098 C C . ASN A 1 526 ? -20.361 13.390 5.814 1.00 95.25 526 ASN A C 1
ATOM 4100 O O . ASN A 1 526 ? -20.928 14.048 4.936 1.00 95.25 526 ASN A O 1
ATOM 4104 N N . GLY A 1 527 ? -19.068 13.089 5.749 1.00 96.69 527 GLY A N 1
ATOM 4105 C CA . GLY A 1 527 ? -18.168 13.563 4.710 1.00 96.69 527 GLY A CA 1
ATOM 4106 C C . GLY A 1 527 ? -18.364 12.886 3.359 1.00 96.69 527 GLY A C 1
ATOM 4107 O O . GLY A 1 527 ? -19.212 12.005 3.182 1.00 96.69 527 GLY A O 1
ATOM 4108 N N . TRP A 1 528 ? -17.586 13.345 2.388 1.00 97.44 528 TRP A N 1
ATOM 4109 C CA . TRP A 1 528 ? -17.564 12.862 1.012 1.00 97.44 528 TRP A CA 1
ATOM 4110 C C . TRP A 1 528 ? -16.211 13.209 0.377 1.00 97.44 528 TRP A C 1
ATOM 4112 O O . TRP A 1 528 ? -15.637 14.247 0.698 1.00 97.44 528 TRP A O 1
ATOM 4122 N N . ALA A 1 529 ? -15.713 12.369 -0.523 1.00 95.81 529 ALA A N 1
ATOM 4123 C CA . ALA A 1 529 ? -14.578 12.667 -1.393 1.00 95.81 529 ALA A CA 1
ATOM 4124 C C . ALA A 1 529 ? -14.769 11.936 -2.733 1.00 95.81 529 ALA A C 1
ATOM 4126 O O . ALA A 1 529 ? -15.545 10.981 -2.818 1.00 95.81 529 ALA A O 1
ATOM 4127 N N . GLU A 1 530 ? -14.110 12.420 -3.783 1.00 95.50 530 GLU A N 1
ATOM 4128 C CA . GLU A 1 530 ? -14.310 11.928 -5.150 1.00 95.50 530 GLU A CA 1
ATOM 4129 C C . GLU A 1 530 ? -13.778 10.497 -5.341 1.00 95.50 530 GLU A C 1
ATOM 4131 O O . GLU A 1 530 ? -14.550 9.634 -5.764 1.00 95.50 530 GLU A O 1
ATOM 4136 N N . ASP A 1 531 ? -12.548 10.207 -4.905 1.00 92.88 531 ASP A N 1
ATOM 4137 C CA . ASP A 1 531 ? -11.961 8.857 -4.963 1.00 92.88 531 ASP A CA 1
ATOM 4138 C C . ASP A 1 531 ? -12.860 7.787 -4.330 1.00 92.88 531 ASP A C 1
ATOM 4140 O O . ASP A 1 531 ? -13.201 6.772 -4.940 1.00 92.88 531 ASP A O 1
ATOM 4144 N N . ILE A 1 532 ? -13.308 8.017 -3.094 1.00 96.00 532 ILE A N 1
ATOM 4145 C CA . ILE A 1 532 ? -14.125 7.046 -2.351 1.00 96.00 532 ILE A CA 1
ATOM 4146 C C . ILE A 1 532 ? -15.527 6.906 -2.937 1.00 96.00 532 ILE A C 1
ATOM 4148 O O . ILE A 1 532 ? -16.140 5.845 -2.841 1.00 96.00 532 ILE A O 1
ATOM 4152 N N . ARG A 1 533 ? -16.037 7.946 -3.603 1.00 97.25 533 ARG A N 1
ATOM 4153 C CA . ARG A 1 533 ? -17.274 7.841 -4.373 1.00 97.25 533 ARG A CA 1
ATOM 4154 C C . ARG A 1 533 ? -17.082 6.883 -5.546 1.00 97.25 533 ARG A C 1
ATOM 4156 O O . ARG A 1 533 ? -17.982 6.091 -5.822 1.00 97.25 533 ARG A O 1
ATOM 4163 N N . ASN A 1 534 ? -15.925 6.904 -6.202 1.00 97.75 534 ASN A N 1
ATOM 4164 C CA . ASN A 1 534 ? -15.597 5.936 -7.246 1.00 97.75 534 ASN A CA 1
ATOM 4165 C C . ASN A 1 534 ? -15.411 4.519 -6.687 1.00 97.75 534 ASN A C 1
ATOM 4167 O O . ASN A 1 534 ? -15.950 3.579 -7.272 1.00 97.75 534 ASN A O 1
ATOM 4171 N N . TRP A 1 535 ? -14.814 4.352 -5.503 1.00 98.31 535 TRP A N 1
ATOM 4172 C CA . TRP A 1 535 ? -14.796 3.053 -4.816 1.00 98.31 535 TRP A CA 1
ATOM 4173 C C . TRP A 1 535 ? -16.193 2.528 -4.475 1.00 98.31 535 TRP A C 1
ATOM 4175 O O . TRP A 1 535 ? -16.450 1.333 -4.633 1.00 98.31 535 TRP A O 1
ATOM 4185 N N . ALA A 1 536 ? -17.134 3.392 -4.088 1.00 98.69 536 ALA A N 1
ATOM 4186 C CA . ALA A 1 536 ? -18.520 2.993 -3.851 1.00 98.69 536 ALA A CA 1
ATOM 4187 C C . ALA A 1 536 ? -19.225 2.508 -5.136 1.00 98.69 536 ALA A C 1
ATOM 4189 O O . ALA A 1 536 ? -20.001 1.550 -5.095 1.00 98.69 536 ALA A O 1
ATOM 4190 N N . VAL A 1 537 ? -18.944 3.127 -6.289 1.00 98.75 537 VAL A N 1
ATOM 4191 C CA . VAL A 1 537 ? -19.459 2.679 -7.599 1.00 98.75 537 VAL A CA 1
ATOM 4192 C C . VAL A 1 537 ? -18.831 1.346 -8.013 1.00 98.75 537 VAL A C 1
ATOM 4194 O O . VAL A 1 537 ? -19.553 0.416 -8.376 1.00 98.75 537 VAL A O 1
ATOM 4197 N N . ILE A 1 538 ? -17.507 1.222 -7.887 1.00 98.81 538 ILE A N 1
ATOM 4198 C CA . ILE A 1 538 ? -16.757 -0.009 -8.176 1.00 98.81 538 ILE A CA 1
ATOM 4199 C C . ILE A 1 538 ? -17.263 -1.164 -7.305 1.00 98.81 538 ILE A C 1
ATOM 4201 O O . ILE A 1 538 ? -17.505 -2.252 -7.819 1.00 98.81 538 ILE A O 1
ATOM 4205 N N . THR A 1 539 ? -17.504 -0.924 -6.014 1.00 98.81 539 THR A N 1
ATOM 4206 C CA . THR A 1 539 ? -18.009 -1.933 -5.065 1.00 98.81 539 THR A CA 1
ATOM 4207 C C . THR A 1 539 ? -19.385 -2.462 -5.467 1.00 98.81 539 THR A C 1
ATOM 4209 O O . THR A 1 539 ? -19.626 -3.669 -5.420 1.00 98.81 539 THR A O 1
ATOM 4212 N N . ALA A 1 540 ? -20.293 -1.582 -5.899 1.00 98.75 540 ALA A N 1
ATOM 4213 C CA . ALA A 1 540 ? -21.597 -2.010 -6.395 1.00 98.75 540 ALA A CA 1
ATOM 4214 C C . ALA A 1 540 ? -21.475 -2.796 -7.709 1.00 98.75 540 ALA A C 1
ATOM 4216 O O . ALA A 1 540 ? -22.103 -3.844 -7.862 1.00 98.75 540 ALA A O 1
ATOM 4217 N N . CYS A 1 541 ? -20.651 -2.323 -8.647 1.00 98.81 541 CYS A N 1
ATOM 4218 C CA . CYS A 1 541 ? -20.447 -2.998 -9.926 1.00 98.81 541 CYS A CA 1
ATOM 4219 C C . CYS A 1 541 ? -19.839 -4.397 -9.746 1.00 98.81 541 CYS A C 1
ATOM 4221 O O . CYS A 1 541 ? -20.376 -5.362 -10.288 1.00 98.81 541 CYS A O 1
ATOM 4223 N N . GLN A 1 542 ? -18.809 -4.518 -8.903 1.00 98.69 542 GLN A N 1
ATOM 4224 C CA . GLN A 1 542 ? -18.173 -5.776 -8.508 1.00 98.69 542 GLN A CA 1
ATOM 4225 C C . GLN A 1 542 ? -19.206 -6.839 -8.123 1.00 98.69 542 GLN A C 1
ATOM 4227 O O . GLN A 1 542 ? -19.274 -7.896 -8.749 1.00 98.69 542 GLN A O 1
ATOM 4232 N N . ASN A 1 543 ? -20.056 -6.537 -7.134 1.00 98.69 543 ASN A N 1
ATOM 4233 C CA . ASN A 1 543 ? -21.055 -7.481 -6.636 1.00 98.69 543 ASN A CA 1
ATOM 4234 C C . ASN A 1 543 ? -22.012 -7.941 -7.745 1.00 98.69 543 ASN A C 1
ATOM 4236 O O . ASN A 1 543 ? -22.349 -9.120 -7.852 1.00 98.69 543 ASN A O 1
ATOM 4240 N N . HIS A 1 544 ? -22.431 -7.019 -8.609 1.00 98.38 544 HIS A N 1
ATOM 4241 C CA . HIS A 1 544 ? -23.332 -7.341 -9.706 1.00 98.38 544 HIS A CA 1
ATOM 4242 C C . HIS A 1 544 ? -22.688 -8.198 -10.788 1.00 98.38 544 HIS A C 1
ATOM 4244 O O . HIS A 1 544 ? -23.354 -9.075 -11.340 1.00 98.38 544 HIS A O 1
ATOM 4250 N N . VAL A 1 545 ? -21.419 -7.957 -11.093 1.00 98.69 545 VAL A N 1
ATOM 4251 C CA . VAL A 1 545 ? -20.666 -8.735 -12.073 1.00 98.69 545 VAL A CA 1
ATOM 4252 C C . VAL A 1 545 ? -20.396 -10.148 -11.539 1.00 98.69 545 VAL A C 1
ATOM 4254 O O . VAL A 1 545 ? -20.654 -11.120 -12.253 1.00 98.69 545 VAL A O 1
ATOM 4257 N N . ASP A 1 546 ? -20.003 -10.282 -10.268 1.00 98.69 546 ASP A N 1
ATOM 4258 C CA . ASP A 1 546 ? -19.853 -11.583 -9.600 1.00 98.69 546 ASP A CA 1
ATOM 4259 C C . ASP A 1 546 ? -21.180 -12.358 -9.570 1.00 98.69 546 ASP A C 1
ATOM 4261 O O . ASP A 1 546 ? -21.233 -13.546 -9.897 1.00 98.69 546 ASP A O 1
ATOM 4265 N N . THR A 1 547 ? -22.284 -11.685 -9.234 1.00 98.62 547 THR A N 1
ATOM 4266 C CA . THR A 1 547 ? -23.615 -12.311 -9.183 1.00 98.62 547 THR A CA 1
ATOM 4267 C C . THR A 1 547 ? -24.130 -12.698 -10.563 1.00 98.62 547 THR A C 1
ATOM 4269 O O . THR A 1 547 ? -24.706 -13.773 -10.734 1.00 98.62 547 THR A O 1
ATOM 4272 N N . ALA A 1 548 ? -23.887 -11.875 -11.584 1.00 98.50 548 ALA A N 1
ATOM 4273 C CA . ALA A 1 548 ? -24.238 -12.214 -12.957 1.00 98.50 548 ALA A CA 1
ATOM 4274 C C . ALA A 1 548 ? -23.457 -13.442 -13.450 1.00 98.50 548 ALA A C 1
ATOM 4276 O O . ALA A 1 548 ? -24.051 -14.334 -14.057 1.00 98.50 548 ALA A O 1
ATOM 4277 N N . GLU A 1 549 ? -22.156 -13.538 -13.153 1.00 98.44 549 GLU A N 1
ATOM 4278 C CA . GLU A 1 549 ? -21.378 -14.744 -13.445 1.00 98.44 549 GLU A CA 1
ATOM 4279 C C . GLU A 1 549 ? -21.914 -15.962 -12.683 1.00 98.44 549 GLU A C 1
ATOM 4281 O O . GLU A 1 549 ? -22.136 -17.005 -13.300 1.00 98.44 549 GLU A O 1
ATOM 4286 N N . GLN A 1 550 ? -22.196 -15.840 -11.383 1.00 98.25 550 GLN A N 1
ATOM 4287 C CA . GLN A 1 550 ? -22.761 -16.933 -10.588 1.00 98.25 550 GLN A CA 1
ATOM 4288 C C . GLN A 1 550 ? -24.085 -17.442 -11.173 1.00 98.25 550 GLN A C 1
ATOM 4290 O O . GLN A 1 550 ? -24.239 -18.646 -11.396 1.00 98.25 550 GLN A O 1
ATOM 4295 N N . VAL A 1 551 ? -25.029 -16.546 -11.469 1.00 98.25 551 VAL A N 1
ATOM 4296 C CA . VAL A 1 551 ? -26.328 -16.907 -12.055 1.00 98.25 551 VAL A CA 1
ATOM 4297 C C . VAL A 1 551 ? -26.156 -17.540 -13.439 1.00 98.25 551 VAL A C 1
ATOM 4299 O O . VAL A 1 551 ? -26.837 -18.517 -13.764 1.00 98.25 551 VAL A O 1
ATOM 4302 N N . TRP A 1 552 ? -25.233 -17.023 -14.255 1.00 97.56 552 TRP A N 1
ATOM 4303 C CA . TRP A 1 552 ? -24.933 -17.572 -15.577 1.00 97.56 552 TRP A CA 1
ATOM 4304 C C . TRP A 1 552 ? -24.377 -18.999 -15.506 1.00 97.56 552 TRP A C 1
ATOM 4306 O O . TRP A 1 552 ? -24.827 -19.878 -16.248 1.00 97.56 552 TRP A O 1
ATOM 4316 N N . LEU A 1 553 ? -23.431 -19.254 -14.598 1.00 97.81 553 LEU A N 1
ATOM 4317 C CA . LEU A 1 553 ? -22.852 -20.584 -14.395 1.00 97.81 553 LEU A CA 1
ATOM 4318 C C . LEU A 1 553 ? -23.898 -21.577 -13.865 1.00 97.81 553 LEU A C 1
ATOM 4320 O O . LEU A 1 553 ? -23.960 -22.712 -14.341 1.00 97.81 553 LEU A O 1
ATOM 4324 N N . ASP A 1 554 ? -24.781 -21.148 -12.962 1.00 97.06 554 ASP A N 1
ATOM 4325 C CA . ASP A 1 554 ? -25.863 -21.989 -12.431 1.00 97.06 554 ASP A CA 1
ATOM 4326 C C . ASP A 1 554 ? -26.897 -22.382 -13.488 1.00 97.06 554 ASP A C 1
ATOM 4328 O O . ASP A 1 554 ? -27.465 -23.477 -13.439 1.00 97.06 554 ASP A O 1
ATOM 4332 N N . ALA A 1 555 ? -27.103 -21.527 -14.490 1.00 95.94 555 ALA A N 1
ATOM 4333 C CA . ALA A 1 555 ? -27.920 -21.835 -15.659 1.00 95.94 555 ALA A CA 1
ATOM 4334 C C . ALA A 1 555 ? -27.229 -22.795 -16.656 1.00 95.94 555 ALA A C 1
ATOM 4336 O O . ALA A 1 555 ? -27.806 -23.122 -17.697 1.00 95.94 555 ALA A O 1
ATOM 4337 N N . GLY A 1 556 ? -26.014 -23.269 -16.355 1.00 96.38 556 GLY A N 1
ATOM 4338 C CA . GLY A 1 556 ? -25.216 -24.143 -17.218 1.00 96.38 556 GLY A CA 1
ATOM 4339 C C . GLY A 1 556 ? -24.390 -23.397 -18.269 1.00 96.38 556 GLY A C 1
ATOM 4340 O O . GLY A 1 556 ? -23.931 -24.018 -19.231 1.00 96.38 556 GLY A O 1
ATOM 4341 N N . GLY A 1 557 ? -24.228 -22.080 -18.113 1.00 96.06 557 GLY A N 1
ATOM 4342 C CA . GLY A 1 557 ? -23.333 -21.260 -18.920 1.00 96.06 557 GLY A CA 1
ATOM 4343 C C . GLY A 1 557 ? -21.853 -21.503 -18.608 1.00 96.06 557 GLY A C 1
ATOM 4344 O O . GLY A 1 557 ? -21.481 -22.299 -17.749 1.00 96.06 557 GLY A O 1
ATOM 4345 N N . SER A 1 558 ? -20.986 -20.793 -19.325 1.00 97.06 558 SER A N 1
ATOM 4346 C CA . SER A 1 558 ? -19.538 -20.770 -19.090 1.00 97.06 558 SER A CA 1
ATOM 4347 C C . SER A 1 558 ? -18.993 -19.366 -19.321 1.00 97.06 558 SER A C 1
ATOM 4349 O O . SER A 1 558 ? -19.493 -18.674 -20.209 1.00 97.06 558 SER A O 1
ATOM 4351 N N . VAL A 1 559 ? -17.945 -18.987 -18.593 1.00 97.88 559 VAL A N 1
ATOM 4352 C CA . VAL A 1 559 ? -17.190 -17.744 -18.803 1.00 97.88 559 VAL A CA 1
ATOM 4353 C C . VAL A 1 559 ? -15.792 -18.096 -19.302 1.00 97.88 559 VAL A C 1
ATOM 4355 O O . VAL A 1 559 ? -15.116 -18.942 -18.717 1.00 97.88 559 VAL A O 1
ATOM 4358 N N . ASN A 1 560 ? -15.370 -17.483 -20.406 1.00 97.69 560 ASN A N 1
ATOM 4359 C CA . ASN A 1 560 ? -14.049 -17.673 -20.993 1.00 97.69 560 ASN A CA 1
ATOM 4360 C C . ASN A 1 560 ? -13.233 -16.373 -20.927 1.00 97.69 560 ASN A C 1
ATOM 4362 O O . ASN A 1 560 ? -13.650 -15.356 -21.477 1.00 97.69 560 ASN A O 1
ATOM 4366 N N . ILE A 1 561 ? -12.045 -16.440 -20.320 1.00 97.94 561 ILE A N 1
ATOM 4367 C CA . ILE A 1 561 ? -11.107 -15.315 -20.196 1.00 97.94 561 ILE A CA 1
ATOM 4368 C C . ILE A 1 561 ? -10.773 -14.680 -21.552 1.00 97.94 561 ILE A C 1
ATOM 4370 O O . ILE A 1 561 ? -10.806 -13.458 -21.657 1.00 97.94 561 ILE A O 1
ATOM 4374 N N . ASP A 1 562 ? -10.567 -15.467 -22.611 1.00 96.88 562 ASP A N 1
ATOM 4375 C CA . ASP A 1 562 ? -10.253 -14.935 -23.947 1.00 96.88 562 ASP A CA 1
ATOM 4376 C C . ASP A 1 562 ? -11.387 -14.063 -24.502 1.00 96.88 562 ASP A C 1
ATOM 4378 O O . ASP A 1 562 ? -11.157 -13.158 -25.298 1.00 96.88 562 ASP A O 1
ATOM 4382 N N . ARG A 1 563 ? -12.630 -14.327 -24.083 1.00 97.44 563 ARG A N 1
ATOM 4383 C CA . ARG A 1 563 ? -13.817 -13.569 -24.500 1.00 97.44 563 ARG A CA 1
ATOM 4384 C C . ARG A 1 563 ? -14.107 -12.363 -23.617 1.00 97.44 563 ARG A C 1
ATOM 4386 O O . ARG A 1 563 ? -14.878 -11.512 -24.052 1.00 97.44 563 ARG A O 1
ATOM 4393 N N . ILE A 1 564 ? -13.513 -12.304 -22.424 1.00 98.38 564 ILE A N 1
ATOM 4394 C CA . ILE A 1 564 ? -13.432 -11.084 -21.610 1.00 98.38 564 ILE A CA 1
ATOM 4395 C C . ILE A 1 564 ? -12.352 -10.170 -22.197 1.00 98.38 564 ILE A C 1
ATOM 4397 O O . ILE A 1 564 ? -12.575 -8.978 -22.350 1.00 98.38 564 ILE A O 1
ATOM 4401 N N . LEU A 1 565 ? -11.196 -10.729 -22.561 1.00 97.44 565 LEU A N 1
ATOM 4402 C CA . LEU A 1 565 ? -10.090 -9.988 -23.166 1.00 97.44 565 LEU A CA 1
ATOM 4403 C C . LEU A 1 565 ? -10.458 -9.449 -24.562 1.00 97.44 565 LEU A C 1
ATOM 4405 O O . LEU A 1 565 ? -10.303 -8.265 -24.844 1.00 97.44 565 LEU A O 1
ATOM 4409 N N . TYR A 1 566 ? -10.990 -10.314 -25.428 1.00 95.75 566 TYR A N 1
ATOM 4410 C CA . TYR A 1 566 ? -11.380 -9.990 -26.799 1.00 95.75 566 TYR A CA 1
ATOM 4411 C C . TYR A 1 566 ? -12.865 -10.285 -27.021 1.00 95.75 566 TYR A C 1
ATOM 4413 O O . TYR A 1 566 ? -13.215 -11.280 -27.673 1.00 95.75 566 TYR A O 1
ATOM 4421 N N . PRO A 1 567 ? -13.769 -9.456 -26.473 1.00 96.25 567 PRO A N 1
ATOM 4422 C CA . PRO A 1 567 ? -15.187 -9.662 -26.681 1.00 96.25 567 PRO A CA 1
ATOM 4423 C C . PRO A 1 567 ? -15.546 -9.467 -28.157 1.00 96.25 567 PRO A C 1
ATOM 4425 O O . PRO A 1 567 ? -14.964 -8.657 -28.878 1.00 96.25 567 PRO A O 1
ATOM 4428 N N . TRP A 1 568 ? -16.511 -10.259 -28.610 1.00 92.69 568 TRP A N 1
ATOM 4429 C CA . TRP A 1 568 ? -17.013 -10.253 -29.979 1.00 92.69 568 TRP A CA 1
ATOM 4430 C C . TRP A 1 568 ? -18.494 -10.624 -29.988 1.00 92.69 568 TRP A C 1
ATOM 4432 O O . TRP A 1 568 ? -19.113 -10.848 -28.943 1.00 92.69 568 TRP A O 1
ATOM 4442 N N . SER A 1 569 ? -19.093 -10.715 -31.176 1.00 90.31 569 SER A N 1
ATOM 4443 C CA . SER A 1 569 ? -20.529 -11.017 -31.315 1.00 90.31 569 SER A CA 1
ATOM 4444 C C . SER A 1 569 ? -21.017 -12.277 -30.572 1.00 90.31 569 SER A C 1
ATOM 4446 O O . SER A 1 569 ? -22.178 -12.313 -30.169 1.00 90.31 569 SER A O 1
ATOM 4448 N N . ALA A 1 570 ? -20.163 -13.287 -30.353 1.00 91.69 570 ALA A N 1
ATOM 4449 C CA . ALA A 1 570 ? -20.522 -14.519 -29.639 1.00 91.69 570 ALA A CA 1
ATOM 4450 C C . ALA A 1 570 ? -20.135 -14.540 -28.147 1.00 91.69 570 ALA A C 1
ATOM 4452 O O . ALA A 1 570 ? -20.389 -15.549 -27.482 1.00 91.69 570 ALA A O 1
ATOM 4453 N N . SER A 1 571 ? -19.515 -13.476 -27.625 1.00 97.19 571 SER A N 1
ATOM 4454 C CA . SER A 1 571 ? -19.318 -13.323 -26.180 1.00 97.19 571 SER A CA 1
ATOM 4455 C C . SER A 1 571 ? -20.667 -13.219 -25.476 1.00 97.19 571 SER A C 1
ATOM 4457 O O . SER A 1 571 ? -21.607 -12.622 -26.008 1.00 97.19 571 SER A O 1
ATOM 4459 N N . ASN A 1 572 ? -20.773 -13.835 -24.302 1.00 97.12 572 ASN A N 1
ATOM 4460 C CA . ASN A 1 572 ? -21.981 -13.742 -23.486 1.00 97.12 572 ASN A CA 1
ATOM 4461 C C . ASN A 1 572 ? -21.961 -12.493 -22.595 1.00 97.12 572 ASN A C 1
ATOM 4463 O O . ASN A 1 572 ? -20.933 -11.835 -22.444 1.00 97.12 572 ASN A O 1
ATOM 4467 N N . ASP A 1 573 ? -23.106 -12.173 -21.999 1.00 97.62 573 ASP A N 1
ATOM 4468 C CA . ASP A 1 573 ? -23.252 -10.956 -21.204 1.00 97.62 573 ASP A CA 1
ATOM 4469 C C . ASP A 1 573 ? -22.420 -10.976 -19.913 1.00 97.62 573 ASP A C 1
ATOM 4471 O O . ASP A 1 573 ? -21.939 -9.929 -19.501 1.00 97.62 573 ASP A O 1
ATOM 4475 N N . ALA A 1 574 ? -22.135 -12.137 -19.310 1.00 98.19 574 ALA A N 1
ATOM 4476 C CA . ALA A 1 574 ? -21.232 -12.191 -18.157 1.00 98.19 574 ALA A CA 1
ATOM 4477 C C . ALA A 1 574 ? -19.791 -11.856 -18.579 1.00 98.19 574 ALA A C 1
ATOM 4479 O O . ALA A 1 574 ? -19.100 -11.105 -17.898 1.00 98.19 574 ALA A O 1
ATOM 4480 N N . GLU A 1 575 ? -19.347 -12.359 -19.735 1.00 98.69 575 GLU A N 1
ATOM 4481 C CA . GLU A 1 575 ? -18.030 -12.038 -20.299 1.00 98.69 575 GLU A CA 1
ATOM 4482 C C . GLU A 1 575 ? -17.895 -10.539 -20.622 1.00 98.69 575 GLU A C 1
ATOM 4484 O O . GLU A 1 575 ? -16.869 -9.939 -20.304 1.00 98.69 575 GLU A O 1
ATOM 4489 N N . ARG A 1 576 ? -18.937 -9.916 -21.194 1.00 98.50 576 ARG A N 1
ATOM 4490 C CA . ARG A 1 576 ? -18.950 -8.469 -21.481 1.00 98.50 576 ARG A CA 1
ATOM 4491 C C . ARG A 1 576 ? -19.048 -7.611 -20.223 1.00 98.50 576 ARG A C 1
ATOM 4493 O O . ARG A 1 576 ? -18.366 -6.596 -20.133 1.00 98.50 576 ARG A O 1
ATOM 4500 N N . ALA A 1 577 ? -19.832 -8.037 -19.235 1.00 98.62 577 ALA A N 1
ATOM 4501 C CA . ALA A 1 577 ? -19.906 -7.362 -17.945 1.00 98.62 577 ALA A CA 1
ATOM 4502 C C . ALA A 1 577 ? -18.519 -7.276 -17.289 1.00 98.62 577 ALA A C 1
ATOM 4504 O O . ALA A 1 577 ? -18.102 -6.200 -16.870 1.00 98.62 577 ALA A O 1
ATOM 4505 N N . TRP A 1 578 ? -17.768 -8.383 -17.289 1.00 98.81 578 TRP A N 1
ATOM 4506 C CA . TRP A 1 578 ? -16.379 -8.383 -16.833 1.00 98.81 578 TRP A CA 1
ATOM 4507 C C . TRP A 1 578 ? -15.471 -7.498 -17.687 1.00 98.81 578 TRP A C 1
ATOM 4509 O O . TRP A 1 578 ? -14.654 -6.779 -17.127 1.00 98.81 578 TRP A O 1
ATOM 4519 N N . HIS A 1 579 ? -15.608 -7.518 -19.015 1.00 98.75 579 HIS A N 1
ATOM 4520 C CA . HIS A 1 579 ? -14.779 -6.699 -19.904 1.00 98.75 579 HIS A CA 1
ATOM 4521 C C . HIS A 1 579 ? -14.854 -5.208 -19.547 1.00 98.75 579 HIS A C 1
ATOM 4523 O O . HIS A 1 579 ? -13.823 -4.563 -19.361 1.00 98.75 579 HIS A O 1
ATOM 4529 N N . TYR A 1 580 ? -16.070 -4.681 -19.395 1.00 98.75 580 TYR A N 1
ATOM 4530 C CA . TYR A 1 580 ? -16.275 -3.278 -19.046 1.00 98.75 580 TYR A CA 1
ATOM 4531 C C . TYR A 1 580 ? -15.915 -2.970 -17.595 1.00 98.75 580 TYR A C 1
ATOM 4533 O O . TYR A 1 580 ? -15.238 -1.980 -17.337 1.00 98.75 580 TYR A O 1
ATOM 4541 N N . PHE A 1 581 ? -16.296 -3.831 -16.647 1.00 98.88 581 PHE A N 1
ATOM 4542 C CA . PHE A 1 581 ? -15.994 -3.593 -15.238 1.00 98.88 581 PHE A CA 1
ATOM 4543 C C . PHE A 1 581 ? -14.491 -3.528 -14.969 1.00 98.88 581 PHE A C 1
ATOM 4545 O O . PHE A 1 581 ? -14.041 -2.622 -14.276 1.00 98.88 581 PHE A O 1
ATOM 4552 N N . LEU A 1 582 ? -13.700 -4.428 -15.555 1.00 98.69 582 LEU A N 1
ATOM 4553 C CA . LEU A 1 582 ? -12.245 -4.401 -15.397 1.00 98.69 582 LEU A CA 1
ATOM 4554 C C . LEU A 1 582 ? -11.627 -3.127 -16.011 1.00 98.69 582 LEU A C 1
ATOM 4556 O O . LEU A 1 582 ? -10.678 -2.566 -15.465 1.00 98.69 582 LEU A O 1
ATOM 4560 N N . GLY A 1 583 ? -12.237 -2.590 -17.074 1.00 98.00 583 GLY A N 1
ATOM 4561 C CA . GLY A 1 583 ? -11.895 -1.282 -17.640 1.00 98.00 583 GLY A CA 1
ATOM 4562 C C . GLY A 1 583 ? -12.125 -0.090 -16.696 1.00 98.00 583 GLY A C 1
ATOM 4563 O O . GLY A 1 583 ? -11.578 0.980 -16.947 1.00 98.00 583 GLY A O 1
ATOM 4564 N N . ALA A 1 584 ? -12.877 -0.258 -15.600 1.00 98.00 584 ALA A N 1
ATOM 4565 C CA . ALA A 1 584 ? -13.122 0.776 -14.590 1.00 98.00 584 ALA A CA 1
ATOM 4566 C C . ALA A 1 584 ? -11.945 0.992 -13.624 1.00 98.00 584 ALA A C 1
ATOM 4568 O O . ALA A 1 584 ? -11.958 1.956 -12.862 1.00 98.00 584 ALA A O 1
ATOM 4569 N N . LEU A 1 585 ? -10.983 0.062 -13.581 1.00 98.12 585 LEU A N 1
ATOM 4570 C CA . LEU A 1 585 ? -10.158 -0.146 -12.388 1.00 98.12 585 LEU A CA 1
ATOM 4571 C C . LEU A 1 585 ? -8.773 0.494 -12.436 1.00 98.12 585 LEU A C 1
ATOM 4573 O O . LEU A 1 585 ? -8.041 0.381 -11.455 1.00 98.12 585 LEU A O 1
ATOM 4577 N N . ASN A 1 586 ? -8.386 1.127 -13.545 1.00 98.06 586 ASN A N 1
ATOM 4578 C CA . ASN A 1 586 ? -7.049 1.701 -13.682 1.00 98.06 586 ASN A CA 1
ATOM 4579 C C . ASN A 1 586 ? -6.750 2.686 -12.538 1.00 98.06 586 ASN A C 1
ATOM 4581 O O . ASN A 1 586 ? -7.510 3.626 -12.303 1.00 98.06 586 ASN A O 1
ATOM 4585 N N . SER A 1 587 ? -5.629 2.483 -11.839 1.00 96.56 587 SER A N 1
ATOM 4586 C CA . SER A 1 587 ? -5.243 3.297 -10.680 1.00 96.56 587 SER A CA 1
ATOM 4587 C C . SER A 1 587 ? -5.066 4.775 -11.031 1.00 96.56 587 SER A C 1
ATOM 4589 O O . SER A 1 587 ? -5.263 5.627 -10.169 1.00 96.56 587 SER A O 1
ATOM 4591 N N . GLY A 1 588 ? -4.748 5.095 -12.288 1.00 95.19 588 GLY A N 1
ATOM 4592 C CA . GLY A 1 588 ? -4.628 6.454 -12.802 1.00 95.19 588 GLY A CA 1
ATOM 4593 C C . GLY A 1 588 ? -5.922 7.263 -12.707 1.00 95.19 588 GLY A C 1
ATOM 4594 O O . GLY A 1 588 ? -5.855 8.485 -12.589 1.00 95.19 588 GLY A O 1
ATOM 4595 N N . PHE A 1 589 ? -7.092 6.612 -12.718 1.00 96.25 589 PHE A N 1
ATOM 4596 C CA . PHE A 1 589 ? -8.373 7.312 -12.598 1.00 96.25 589 PHE A CA 1
ATOM 4597 C C . PHE A 1 589 ? -8.523 7.975 -11.228 1.00 96.25 589 PHE A C 1
ATOM 4599 O O . PHE A 1 589 ? -8.861 9.150 -11.168 1.00 96.25 589 PHE A O 1
ATOM 4606 N N . MET A 1 590 ? -8.170 7.263 -10.157 1.00 94.50 590 MET A N 1
ATOM 4607 C CA . MET A 1 590 ? -8.155 7.810 -8.797 1.00 94.50 590 MET A CA 1
ATOM 4608 C C . MET A 1 590 ? -6.901 8.671 -8.567 1.00 94.50 590 MET A C 1
ATOM 4610 O O . MET A 1 590 ? -6.994 9.783 -8.072 1.00 94.50 590 MET A O 1
ATOM 4614 N N . TYR A 1 591 ? -5.724 8.243 -9.049 1.00 93.69 591 TYR A N 1
ATOM 4615 C CA . TYR A 1 591 ? -4.464 8.984 -8.864 1.00 93.69 591 TYR A CA 1
ATOM 4616 C C . TYR A 1 591 ? -4.545 10.446 -9.332 1.00 93.69 591 TYR A C 1
ATOM 4618 O O . TYR A 1 591 ? -3.976 11.344 -8.708 1.00 93.69 591 TYR A O 1
ATOM 4626 N N . TYR A 1 592 ? -5.179 10.675 -10.487 1.00 93.19 592 TYR A N 1
ATOM 4627 C CA . TYR A 1 592 ? -5.337 12.006 -11.070 1.00 93.19 592 TYR A CA 1
ATOM 4628 C C . TYR A 1 592 ? -6.655 12.688 -10.672 1.00 93.19 592 TYR A C 1
ATOM 4630 O O . TYR A 1 592 ? -6.806 13.882 -10.964 1.00 93.19 592 TYR A O 1
ATOM 4638 N N . GLY A 1 593 ? -7.564 11.960 -10.012 1.00 92.31 593 GLY A N 1
ATOM 4639 C CA . GLY A 1 593 ? -8.850 12.417 -9.486 1.00 92.31 593 GLY A CA 1
ATOM 4640 C C . GLY A 1 593 ? -9.617 13.294 -10.470 1.00 92.31 593 GLY A C 1
ATOM 4641 O O . GLY A 1 593 ? -9.943 12.891 -11.581 1.00 92.31 593 GLY A O 1
ATOM 4642 N N . THR A 1 594 ? -9.824 14.558 -10.106 1.00 93.44 594 THR A N 1
ATOM 4643 C CA . THR A 1 594 ? -10.611 15.541 -10.880 1.00 93.44 594 THR A CA 1
ATOM 4644 C C . THR A 1 594 ? -9.878 16.168 -12.074 1.00 93.44 594 THR A C 1
ATOM 4646 O O . THR A 1 594 ? -10.285 17.201 -12.613 1.00 93.44 594 THR A O 1
ATOM 4649 N N . SER A 1 595 ? -8.736 15.611 -12.479 1.00 94.69 595 SER A N 1
ATOM 4650 C CA . SER A 1 595 ? -7.999 16.106 -13.641 1.00 94.69 595 SER A CA 1
ATOM 4651 C C . SER A 1 595 ? -8.633 15.605 -14.936 1.00 94.69 595 SER A C 1
ATOM 4653 O O . SER A 1 595 ? -8.688 14.400 -15.170 1.00 94.69 595 SER A O 1
ATOM 4655 N N . LEU A 1 596 ? -8.966 16.533 -15.839 1.00 95.25 596 LEU A N 1
ATOM 4656 C CA . LEU A 1 596 ? -9.620 16.232 -17.118 1.00 95.25 596 LEU A CA 1
ATOM 4657 C C . LEU A 1 596 ? -10.989 15.570 -16.892 1.00 95.25 596 LEU A C 1
ATOM 4659 O O . LEU A 1 596 ? -11.877 16.210 -16.344 1.00 95.25 596 LEU A O 1
ATOM 4663 N N . ASP A 1 597 ? -11.141 14.318 -17.323 1.00 95.94 597 ASP A N 1
ATOM 4664 C CA . ASP A 1 597 ? -12.342 13.499 -17.190 1.00 95.94 597 ASP A CA 1
ATOM 4665 C C . ASP A 1 597 ? -12.054 12.170 -16.471 1.00 95.94 597 ASP A C 1
ATOM 4667 O O . ASP A 1 597 ? -12.707 11.159 -16.733 1.00 95.94 597 ASP A O 1
ATOM 4671 N N . MET A 1 598 ? -11.035 12.122 -15.609 1.00 95.94 598 MET A N 1
ATOM 4672 C CA . MET A 1 598 ? -10.646 10.886 -14.922 1.00 95.94 598 MET A CA 1
ATOM 4673 C C . MET A 1 598 ? -11.689 10.444 -13.891 1.00 95.94 598 MET A C 1
ATOM 4675 O O . MET A 1 598 ? -12.003 9.255 -13.817 1.00 95.94 598 MET A O 1
ATOM 4679 N N . GLU A 1 599 ? -12.312 11.392 -13.193 1.00 94.81 599 GLU A N 1
ATOM 4680 C CA . GLU A 1 599 ? -13.240 11.134 -12.093 1.00 94.81 599 GLU A CA 1
ATOM 4681 C C . GLU A 1 599 ? -14.523 10.404 -12.529 1.00 94.81 599 GLU A C 1
ATOM 4683 O O . GLU A 1 599 ? -15.200 9.775 -11.716 1.00 94.81 599 GLU A O 1
ATOM 4688 N N . VAL A 1 600 ? -14.893 10.482 -13.813 1.00 97.31 600 VAL A N 1
ATOM 4689 C CA . VAL A 1 600 ? -16.136 9.898 -14.349 1.00 97.31 600 VAL A CA 1
ATOM 4690 C C . VAL A 1 600 ? -15.915 8.536 -15.019 1.00 97.31 600 VAL A C 1
ATOM 4692 O O . VAL A 1 600 ? -16.865 7.770 -15.184 1.00 97.31 600 VAL A O 1
ATOM 4695 N N . LYS A 1 601 ? -14.672 8.167 -15.355 1.00 98.06 601 LYS A N 1
ATOM 4696 C CA . LYS A 1 601 ? -14.356 6.921 -16.085 1.00 98.06 601 LYS A CA 1
ATOM 4697 C C . LYS A 1 601 ? -14.780 5.643 -15.359 1.00 98.06 601 LYS A C 1
ATOM 4699 O O . LYS A 1 601 ? -15.376 4.790 -16.023 1.00 98.06 601 LYS A O 1
ATOM 4704 N N . PRO A 1 602 ? -14.597 5.505 -14.029 1.00 98.19 602 PRO A N 1
ATOM 4705 C CA . PRO A 1 602 ? -15.139 4.357 -13.306 1.00 98.19 602 PRO A CA 1
ATOM 4706 C C . PRO A 1 602 ? -16.661 4.234 -13.450 1.00 98.19 602 PRO A C 1
ATOM 4708 O O . PRO A 1 602 ? -17.187 3.130 -13.561 1.00 98.19 602 PRO A O 1
ATOM 4711 N N . THR A 1 603 ? -17.375 5.365 -13.506 1.00 98.50 603 THR A N 1
ATOM 4712 C CA . THR A 1 603 ? -18.838 5.386 -13.667 1.00 98.50 603 THR A CA 1
ATOM 4713 C C . THR A 1 603 ? -19.269 4.889 -15.031 1.00 98.50 603 THR A C 1
ATOM 4715 O O . THR A 1 603 ? -20.149 4.038 -15.102 1.00 98.50 603 THR A O 1
ATOM 4718 N N . ILE A 1 604 ? -18.634 5.394 -16.086 1.00 98.50 604 ILE A N 1
ATOM 4719 C CA . ILE A 1 604 ? -18.924 5.017 -17.472 1.00 98.50 604 ILE A CA 1
ATOM 4720 C C . ILE A 1 604 ? -18.748 3.507 -17.642 1.00 98.50 604 ILE A C 1
ATOM 4722 O O . ILE A 1 604 ? -19.688 2.801 -17.999 1.00 98.50 604 ILE A O 1
ATOM 4726 N N . ALA A 1 605 ? -17.583 2.981 -17.264 1.00 98.62 605 ALA A N 1
ATOM 4727 C CA . ALA A 1 605 ? -17.291 1.563 -17.438 1.00 98.62 605 ALA A CA 1
ATOM 4728 C C . ALA A 1 605 ? -18.222 0.667 -16.597 1.00 98.62 605 ALA A C 1
ATOM 4730 O O . ALA A 1 605 ? -18.686 -0.379 -17.055 1.00 98.62 605 ALA A O 1
ATOM 4731 N N . CYS A 1 606 ? -18.559 1.087 -15.371 1.00 98.75 606 CYS A N 1
ATOM 4732 C CA . CYS A 1 606 ? -19.516 0.360 -14.537 1.00 98.75 606 CYS A CA 1
ATOM 4733 C C . CYS A 1 606 ? -20.946 0.417 -15.094 1.00 98.75 606 CYS A C 1
ATOM 4735 O O . CYS A 1 606 ? -21.683 -0.564 -14.979 1.00 98.75 606 CYS A O 1
ATOM 4737 N N . ASN A 1 607 ? -21.347 1.528 -15.714 1.00 98.62 607 ASN A N 1
ATOM 4738 C CA . ASN A 1 607 ? -22.641 1.648 -16.377 1.00 98.62 607 ASN A CA 1
ATOM 4739 C C . ASN A 1 607 ? -22.727 0.736 -17.609 1.00 98.62 607 ASN A C 1
ATOM 4741 O O . ASN A 1 607 ? -23.762 0.095 -17.791 1.00 98.62 607 ASN A O 1
ATOM 4745 N N . GLU A 1 608 ? -21.652 0.594 -18.388 1.00 98.31 608 GLU A N 1
ATOM 4746 C CA . GLU A 1 608 ? -21.595 -0.364 -19.501 1.00 98.31 608 GLU A CA 1
ATOM 4747 C C . GLU A 1 608 ? -21.664 -1.815 -19.007 1.00 98.31 608 GLU A C 1
ATOM 4749 O O . GLU A 1 608 ? -22.502 -2.600 -19.463 1.00 98.31 608 GLU A O 1
ATOM 4754 N N . ALA A 1 609 ? -20.888 -2.165 -17.976 1.00 98.62 609 ALA A N 1
ATOM 4755 C CA . ALA A 1 609 ? -20.964 -3.484 -17.347 1.00 98.62 609 ALA A CA 1
ATOM 4756 C C . ALA A 1 609 ? -22.386 -3.806 -16.855 1.00 98.62 609 ALA A C 1
ATOM 4758 O O . ALA A 1 609 ? -22.893 -4.920 -17.027 1.00 98.62 609 ALA A O 1
ATOM 4759 N N . TRP A 1 610 ? -23.062 -2.809 -16.287 1.00 96.69 610 TRP A N 1
ATOM 4760 C CA . TRP A 1 610 ? -24.415 -2.922 -15.760 1.00 96.69 610 TRP A CA 1
ATOM 4761 C C . TRP A 1 610 ? -25.474 -3.259 -16.815 1.00 96.69 610 TRP A C 1
ATOM 4763 O O . TRP A 1 610 ? -26.428 -3.994 -16.531 1.00 96.69 610 TRP A O 1
ATOM 4773 N N . GLN A 1 611 ? -25.326 -2.762 -18.047 1.00 95.31 611 GLN A N 1
ATOM 4774 C CA . GLN A 1 611 ? -26.240 -3.117 -19.138 1.00 95.31 611 GLN A CA 1
ATOM 4775 C C . GLN A 1 611 ? -26.261 -4.638 -19.351 1.00 95.31 611 GLN A C 1
ATOM 4777 O O . GLN A 1 611 ? -27.331 -5.242 -19.496 1.00 95.31 611 GLN A O 1
ATOM 4782 N N . HIS A 1 612 ? -25.087 -5.266 -19.271 1.00 97.69 612 HIS A N 1
ATOM 4783 C CA . HIS A 1 612 ? -24.929 -6.702 -19.442 1.00 97.69 612 HIS A CA 1
ATOM 4784 C C . HIS A 1 612 ? -25.351 -7.503 -18.209 1.00 97.69 612 HIS A C 1
ATOM 4786 O O . HIS A 1 612 ? -26.070 -8.493 -18.358 1.00 97.69 612 HIS A O 1
ATOM 4792 N N . THR A 1 613 ? -25.010 -7.079 -16.988 1.00 97.75 613 THR A N 1
ATOM 4793 C CA . THR A 1 613 ? -25.447 -7.810 -15.782 1.00 97.75 613 THR A CA 1
ATOM 4794 C C . THR A 1 613 ? -26.974 -7.845 -15.662 1.00 97.75 613 THR A C 1
ATOM 4796 O O . THR A 1 613 ? -27.542 -8.897 -15.365 1.00 97.75 613 THR A O 1
ATOM 4799 N N . ASN A 1 614 ? -27.680 -6.758 -16.000 1.00 94.81 614 ASN A N 1
ATOM 4800 C CA . ASN A 1 614 ? -29.149 -6.719 -15.988 1.00 94.81 614 ASN A CA 1
ATOM 4801 C C . ASN A 1 614 ? -29.805 -7.753 -16.901 1.00 94.81 614 ASN A C 1
ATOM 4803 O O . ASN A 1 614 ? -30.860 -8.303 -16.563 1.00 94.81 614 ASN A O 1
ATOM 4807 N N . SER A 1 615 ? -29.208 -8.005 -18.066 1.00 92.75 615 SER A N 1
ATOM 4808 C CA . SER A 1 615 ? -29.736 -8.987 -19.014 1.00 92.75 615 SER A CA 1
ATOM 4809 C C . SER A 1 615 ? -29.805 -10.390 -18.393 1.00 92.75 615 SER A C 1
ATOM 4811 O O . SER A 1 615 ? -30.760 -11.126 -18.640 1.00 92.75 615 SER A O 1
ATOM 4813 N N . ILE A 1 616 ? -28.859 -10.714 -17.505 1.00 96.31 616 ILE A N 1
ATOM 4814 C CA . ILE A 1 616 ? -28.784 -11.985 -16.780 1.00 96.31 616 ILE A CA 1
ATOM 4815 C C . ILE A 1 616 ? -29.677 -11.949 -15.538 1.00 96.31 616 ILE A C 1
ATOM 4817 O O . ILE A 1 616 ? -30.520 -12.828 -15.345 1.00 96.31 616 ILE A O 1
ATOM 4821 N N . LEU A 1 617 ? -29.528 -10.919 -14.701 1.00 94.94 617 LEU A N 1
ATOM 4822 C CA . LEU A 1 617 ? -30.187 -10.845 -13.394 1.00 94.94 617 LEU A CA 1
ATOM 4823 C C . LEU A 1 617 ? -31.712 -10.675 -13.504 1.00 94.94 617 LEU A C 1
ATOM 4825 O O . LEU A 1 617 ? -32.457 -11.170 -12.658 1.00 94.94 617 LEU A O 1
ATOM 4829 N N . SER A 1 618 ? -32.213 -10.074 -14.589 1.00 90.50 618 SER A N 1
ATOM 4830 C CA . SER A 1 618 ? -33.657 -10.012 -14.873 1.00 90.50 618 SER A CA 1
ATOM 4831 C C . SER A 1 618 ? -34.291 -11.377 -15.189 1.00 90.50 618 SER A C 1
ATOM 4833 O O . SER A 1 618 ? -35.517 -11.507 -15.154 1.00 90.50 618 SER A O 1
ATOM 4835 N N . GLY A 1 619 ? -33.480 -12.411 -15.444 1.00 82.81 619 GLY A N 1
ATOM 4836 C CA . GLY A 1 619 ? -33.918 -13.783 -15.711 1.00 82.81 619 GLY A CA 1
ATOM 4837 C C . GLY A 1 619 ? -34.434 -14.553 -14.487 1.00 82.81 619 GLY A C 1
ATOM 4838 O O . GLY A 1 619 ? -34.958 -15.654 -14.651 1.00 82.81 619 GLY A O 1
ATOM 4839 N N . GLY A 1 620 ? -34.323 -13.990 -13.275 1.00 80.00 620 GLY A N 1
ATOM 4840 C CA . GLY A 1 620 ? -34.858 -14.581 -12.041 1.00 80.00 620 GLY A CA 1
ATOM 4841 C C . GLY A 1 620 ? -34.005 -15.702 -11.438 1.00 80.00 620 GLY A C 1
ATOM 4842 O O . GLY A 1 620 ? -34.546 -16.581 -10.765 1.00 80.00 620 GLY A O 1
ATOM 4843 N N . GLY A 1 621 ? -32.693 -15.697 -11.699 1.00 89.19 621 GLY A N 1
ATOM 4844 C CA . GLY A 1 621 ? -31.741 -16.600 -11.048 1.00 89.19 621 GLY A CA 1
ATOM 4845 C C . GLY A 1 621 ? -31.687 -16.400 -9.532 1.00 89.19 621 GLY A C 1
ATOM 4846 O O . GLY A 1 621 ? -31.975 -15.316 -9.030 1.00 89.19 621 GLY A O 1
ATOM 4847 N N . THR A 1 622 ? -31.341 -17.458 -8.795 1.00 93.44 622 THR A N 1
ATOM 4848 C CA . THR A 1 622 ? -31.116 -17.359 -7.348 1.00 93.44 622 THR A CA 1
ATOM 4849 C C . THR A 1 622 ? -29.742 -16.766 -7.090 1.00 93.44 622 THR A C 1
ATOM 4851 O O . THR A 1 622 ? -28.739 -17.334 -7.523 1.00 93.44 622 THR A O 1
ATOM 4854 N N . ASP A 1 623 ? -29.729 -15.664 -6.357 1.00 96.00 623 ASP A N 1
ATOM 4855 C CA . ASP A 1 623 ? -28.522 -15.033 -5.853 1.00 96.00 623 ASP A CA 1
ATOM 4856 C C . ASP A 1 623 ? -27.889 -15.876 -4.733 1.00 96.00 623 ASP A C 1
ATOM 4858 O O . ASP A 1 623 ? -28.517 -16.172 -3.711 1.00 96.00 623 ASP A O 1
ATOM 4862 N N . ARG A 1 624 ? -26.653 -16.317 -4.974 1.00 97.31 624 ARG A N 1
ATOM 4863 C CA . ARG A 1 624 ? -25.808 -17.051 -4.017 1.00 97.31 624 ARG A CA 1
ATOM 4864 C C . ARG A 1 624 ? -24.473 -16.345 -3.787 1.00 97.31 624 ARG A C 1
ATOM 4866 O O . ARG A 1 624 ? -23.577 -16.934 -3.176 1.00 97.31 624 ARG A O 1
ATOM 4873 N N . THR A 1 625 ? -24.314 -15.146 -4.334 1.00 98.12 625 THR A N 1
ATOM 4874 C CA . THR A 1 625 ? -23.108 -14.348 -4.165 1.00 98.12 625 THR A CA 1
ATOM 4875 C C . THR A 1 625 ? -23.232 -13.625 -2.831 1.00 98.12 625 THR A C 1
ATOM 4877 O O . THR A 1 625 ? -24.238 -12.976 -2.590 1.00 98.12 625 THR A O 1
ATOM 4880 N N . PRO A 1 626 ? -22.268 -13.771 -1.908 1.00 98.25 626 PRO A N 1
ATOM 4881 C CA . PRO A 1 626 ? -22.320 -13.031 -0.657 1.00 98.25 626 PRO A CA 1
ATOM 4882 C C . PRO A 1 626 ? -22.047 -11.536 -0.895 1.00 98.25 626 PRO A C 1
ATOM 4884 O O . PRO A 1 626 ? -21.427 -11.190 -1.906 1.00 98.25 626 PRO A O 1
ATOM 4887 N N . PRO A 1 627 ? -22.385 -10.661 0.072 1.00 98.69 627 PRO A N 1
ATOM 4888 C CA . PRO A 1 627 ? -22.095 -9.236 -0.026 1.00 98.69 627 PRO A CA 1
ATOM 4889 C C . PRO A 1 627 ? -20.647 -8.940 -0.419 1.00 98.69 627 PRO A C 1
ATOM 4891 O O . PRO A 1 627 ? -19.708 -9.555 0.101 1.00 98.69 627 PRO A O 1
ATOM 4894 N N . THR A 1 628 ? -20.453 -7.942 -1.277 1.00 98.62 628 THR A N 1
ATOM 4895 C CA . THR A 1 628 ? -19.120 -7.394 -1.543 1.00 98.62 628 THR A CA 1
ATOM 4896 C C . THR A 1 628 ? -18.815 -6.347 -0.482 1.00 98.62 628 THR A C 1
ATOM 4898 O O . THR A 1 628 ? -19.536 -5.359 -0.358 1.00 98.62 628 THR A O 1
ATOM 4901 N N . ILE A 1 629 ? -17.751 -6.576 0.288 1.00 98.56 629 ILE A N 1
ATOM 4902 C CA . ILE A 1 629 ? -17.238 -5.649 1.299 1.00 98.56 629 ILE A CA 1
ATOM 4903 C C . ILE A 1 629 ? -15.950 -5.060 0.738 1.00 98.56 629 ILE A C 1
ATOM 4905 O O . ILE A 1 629 ? -14.969 -5.787 0.574 1.00 98.56 629 ILE A O 1
ATOM 4909 N N . TRP A 1 630 ? -15.942 -3.761 0.452 1.00 98.06 630 TRP A N 1
ATOM 4910 C CA . TRP A 1 630 ? -14.695 -3.074 0.136 1.00 98.06 630 TRP A CA 1
ATOM 4911 C C . TRP A 1 630 ? -13.772 -3.089 1.362 1.00 98.06 630 TRP A C 1
ATOM 4913 O O . TRP A 1 630 ? -14.255 -3.080 2.497 1.00 98.06 630 TRP A O 1
ATOM 4923 N N . THR A 1 631 ? -12.454 -3.175 1.167 1.00 94.81 631 THR A N 1
ATOM 4924 C CA . THR A 1 631 ? -11.503 -3.350 2.280 1.00 94.81 631 THR A CA 1
ATOM 4925 C C . THR A 1 631 ? -11.799 -2.358 3.414 1.00 94.81 631 THR A C 1
ATOM 4927 O O . THR A 1 631 ? -11.922 -1.164 3.130 1.00 94.81 631 THR A O 1
ATOM 4930 N N . PRO A 1 632 ? -11.956 -2.821 4.673 1.00 96.56 632 PRO A N 1
ATOM 4931 C CA . PRO A 1 632 ? -12.233 -1.932 5.794 1.00 96.56 632 PRO A CA 1
ATOM 4932 C C . PRO A 1 632 ? -11.171 -0.840 5.916 1.00 96.56 632 PRO A C 1
ATOM 4934 O O . PRO A 1 632 ? -9.978 -1.127 5.916 1.00 96.56 632 PRO A O 1
ATOM 4937 N N . GLN A 1 633 ? -11.625 0.399 6.039 1.00 97.31 633 GLN A N 1
ATOM 4938 C CA . GLN A 1 633 ? -10.800 1.578 6.258 1.00 97.31 633 GLN A CA 1
ATOM 4939 C C . GLN A 1 633 ? -10.872 1.982 7.729 1.00 97.31 633 GLN A C 1
ATOM 4941 O O . GLN A 1 633 ? -11.898 1.762 8.384 1.00 97.31 633 GLN A O 1
ATOM 4946 N N . ARG A 1 634 ? -9.815 2.620 8.243 1.00 97.12 634 ARG A N 1
ATOM 4947 C CA . ARG A 1 634 ? -9.813 3.204 9.589 1.00 97.12 634 ARG A CA 1
ATOM 4948 C C . ARG A 1 634 ? -9.338 4.646 9.588 1.00 97.12 634 ARG A C 1
ATOM 4950 O O . ARG A 1 634 ? -8.567 5.033 8.722 1.00 97.12 634 ARG A O 1
ATOM 4957 N N . HIS A 1 635 ? -9.798 5.426 10.559 1.00 96.94 635 HIS A N 1
ATOM 4958 C CA . HIS A 1 635 ? -9.271 6.763 10.812 1.00 96.94 635 HIS A CA 1
ATOM 4959 C C . HIS A 1 635 ? -9.435 7.143 12.296 1.00 96.94 635 HIS A C 1
ATOM 4961 O O . HIS A 1 635 ? -10.548 7.008 12.814 1.00 96.94 635 HIS A O 1
ATOM 4967 N N . PRO A 1 636 ? -8.401 7.690 12.960 1.00 96.00 636 PRO A N 1
ATOM 4968 C CA . PRO A 1 636 ? -7.034 7.880 12.454 1.00 96.00 636 PRO A CA 1
ATOM 4969 C C . PRO A 1 636 ? -6.299 6.543 12.229 1.00 96.00 636 PRO A C 1
ATOM 4971 O O . PRO A 1 636 ? -6.807 5.478 12.586 1.00 96.00 636 PRO A O 1
ATOM 4974 N N . TRP A 1 637 ? -5.136 6.574 11.566 1.00 95.94 637 TRP A N 1
ATOM 4975 C CA . TRP A 1 637 ? -4.374 5.351 11.265 1.00 95.94 637 TRP A CA 1
ATOM 4976 C C . TRP A 1 637 ? -3.682 4.779 12.500 1.00 95.94 637 TRP A C 1
ATOM 4978 O O . TRP A 1 637 ? -3.678 3.559 12.691 1.00 95.94 637 TRP A O 1
ATOM 4988 N N . ASN A 1 638 ? -3.144 5.672 13.330 1.00 96.56 638 ASN A N 1
ATOM 4989 C CA . ASN A 1 638 ? -2.476 5.390 14.593 1.00 96.56 638 ASN A CA 1
ATOM 4990 C C . ASN A 1 638 ? -3.295 5.967 15.753 1.00 96.56 638 ASN A C 1
ATOM 4992 O O . ASN A 1 638 ? -2.895 6.983 16.322 1.00 96.56 638 ASN A O 1
ATOM 4996 N N . PRO A 1 639 ? -4.456 5.376 16.085 1.00 96.44 639 PRO A N 1
ATOM 4997 C CA . PRO A 1 639 ? -5.281 5.891 17.168 1.00 96.44 639 PRO A CA 1
ATOM 4998 C C . PRO A 1 639 ? -4.532 5.914 18.488 1.00 96.44 639 PRO A C 1
ATOM 5000 O O . PRO A 1 639 ? -3.887 4.937 18.864 1.00 96.44 639 PRO A O 1
ATOM 5003 N N . GLY A 1 640 ? -4.611 7.041 19.185 1.00 90.38 640 GLY A N 1
ATOM 5004 C CA . GLY A 1 640 ? -3.954 7.253 20.473 1.00 90.38 640 GLY A CA 1
ATOM 5005 C C . GLY A 1 640 ? -2.436 7.380 20.377 1.00 90.38 640 GLY A C 1
ATOM 5006 O O . GLY A 1 640 ? -1.771 7.472 21.405 1.00 90.38 640 GLY A O 1
ATOM 5007 N N . SER A 1 641 ? -1.881 7.417 19.166 1.00 90.31 641 SER A N 1
ATOM 5008 C CA . SER A 1 641 ? -0.454 7.562 18.874 1.00 90.31 641 SER A CA 1
ATOM 5009 C C . SER A 1 641 ? -0.238 8.658 17.822 1.00 90.31 641 SER A C 1
ATOM 5011 O O . SER A 1 641 ? -1.178 9.318 17.375 1.00 90.31 641 SER A O 1
ATOM 5013 N N . VAL A 1 642 ? 1.016 8.910 17.442 1.00 89.44 642 VAL A N 1
ATOM 5014 C CA . VAL A 1 642 ? 1.329 9.971 16.477 1.00 89.44 642 VAL A CA 1
ATOM 5015 C C . VAL A 1 642 ? 0.852 9.588 15.074 1.00 89.44 642 VAL A C 1
ATOM 5017 O O . VAL A 1 642 ? 1.184 8.533 14.532 1.00 89.44 642 VAL A O 1
ATOM 5020 N N . ASN A 1 643 ? 0.102 10.496 14.463 1.00 93.62 643 ASN A N 1
ATOM 5021 C CA . ASN A 1 643 ? -0.280 10.506 13.060 1.00 93.62 643 ASN A CA 1
ATOM 5022 C C . ASN A 1 643 ? 0.439 11.664 12.353 1.00 93.62 643 ASN A C 1
ATOM 5024 O O . ASN A 1 643 ? 0.799 12.669 12.975 1.00 93.62 643 ASN A O 1
ATOM 5028 N N . PHE A 1 644 ? 0.668 11.530 11.048 1.00 93.38 644 PHE A N 1
ATOM 5029 C CA . PHE A 1 644 ? 1.390 12.537 10.266 1.00 93.38 644 PHE A CA 1
ATOM 5030 C C . PHE A 1 644 ? 0.998 12.490 8.785 1.00 93.38 644 PHE A C 1
ATOM 5032 O O . PHE A 1 644 ? 0.385 11.546 8.300 1.00 93.38 644 PHE A O 1
ATOM 5039 N N . GLY A 1 645 ? 1.357 13.530 8.038 1.00 92.38 645 GLY A N 1
ATOM 5040 C CA . GLY A 1 645 ? 1.220 13.562 6.586 1.00 92.38 645 GLY A CA 1
ATOM 5041 C C . GLY A 1 645 ? 0.100 14.484 6.103 1.00 92.38 645 GLY A C 1
ATOM 5042 O O . GLY A 1 645 ? -0.287 15.425 6.805 1.00 92.38 645 GLY A O 1
ATOM 5043 N N . PRO A 1 646 ? -0.402 14.281 4.874 1.00 91.69 646 PRO A N 1
ATOM 5044 C CA . PRO A 1 646 ? -1.230 15.268 4.183 1.00 91.69 646 PRO A CA 1
ATOM 5045 C C . PRO A 1 646 ? -2.591 15.491 4.858 1.00 91.69 646 PRO A C 1
ATOM 5047 O O . PRO A 1 646 ? -3.092 16.614 4.838 1.00 91.69 646 PRO A O 1
ATOM 5050 N N . GLN A 1 647 ? -3.151 14.466 5.510 1.00 92.75 647 GLN A N 1
ATOM 5051 C CA . GLN A 1 647 ? -4.404 14.549 6.276 1.00 92.75 647 GLN A CA 1
ATOM 5052 C C . GLN A 1 647 ? -4.321 15.554 7.436 1.00 92.75 647 GLN A C 1
ATOM 5054 O O . GLN A 1 647 ? -5.310 16.192 7.788 1.00 92.75 647 GLN A O 1
ATOM 5059 N N . TRP A 1 648 ? -3.115 15.754 7.970 1.00 91.19 648 TRP A N 1
ATOM 5060 C CA . TRP A 1 648 ? -2.832 16.593 9.136 1.00 91.19 648 TRP A CA 1
ATOM 5061 C C . TRP A 1 648 ? -2.088 17.879 8.763 1.00 91.19 648 TRP A C 1
ATOM 5063 O O . TRP A 1 648 ? -1.512 18.557 9.611 1.00 91.19 648 TRP A O 1
ATOM 5073 N N . GLY A 1 649 ? -2.051 18.222 7.470 1.00 90.69 649 GLY A N 1
ATOM 5074 C CA . GLY A 1 649 ? -1.318 19.388 6.981 1.00 90.69 649 GLY A CA 1
ATOM 5075 C C . GLY A 1 649 ? 0.194 19.301 7.217 1.00 90.69 649 GLY A C 1
ATOM 5076 O O . GLY A 1 649 ? 0.836 20.339 7.382 1.00 90.69 649 GLY A O 1
ATOM 5077 N N . TYR A 1 650 ? 0.752 18.084 7.229 1.00 88.31 650 TYR A N 1
ATOM 5078 C CA . TYR A 1 650 ? 2.152 17.793 7.559 1.00 88.31 650 TYR A CA 1
ATOM 5079 C C . TYR A 1 650 ? 2.551 18.301 8.948 1.00 88.31 650 TYR A C 1
ATOM 5081 O O . TYR A 1 650 ? 3.641 18.843 9.132 1.00 88.31 650 TYR A O 1
ATOM 5089 N N . GLN A 1 651 ? 1.640 18.184 9.910 1.00 89.88 651 GLN A N 1
ATOM 5090 C CA . GLN A 1 651 ? 1.896 18.396 11.329 1.00 89.88 651 GLN A CA 1
ATOM 5091 C C . GLN A 1 651 ? 1.652 17.083 12.062 1.00 89.88 651 GLN A C 1
ATOM 5093 O O . GLN A 1 651 ? 0.793 16.300 11.657 1.00 89.88 651 GLN A O 1
ATOM 5098 N N . GLU A 1 652 ? 2.419 16.845 13.119 1.00 90.50 652 GLU A N 1
ATOM 5099 C CA . GLU A 1 652 ? 2.137 15.743 14.031 1.00 90.50 652 GLU A CA 1
ATOM 5100 C C . GLU A 1 652 ? 0.766 15.967 14.669 1.00 90.50 652 GLU A C 1
ATOM 5102 O O . GLU A 1 652 ? 0.431 17.075 15.103 1.00 90.50 652 GLU A O 1
ATOM 5107 N N . TYR A 1 653 ? -0.038 14.914 14.679 1.00 88.62 653 TYR A N 1
ATOM 5108 C CA . TYR A 1 653 ? -1.370 14.922 15.252 1.00 88.62 653 TYR A CA 1
ATOM 5109 C C . TYR A 1 653 ? -1.560 13.682 16.109 1.00 88.62 653 TYR A C 1
ATOM 5111 O O . TYR A 1 653 ? -1.174 12.586 15.716 1.00 88.62 653 TYR A O 1
ATOM 5119 N N . GLN A 1 654 ? -2.186 13.851 17.263 1.00 84.25 654 GLN A N 1
ATOM 5120 C CA . GLN A 1 654 ? -2.548 12.747 18.134 1.00 84.25 654 GLN A CA 1
ATOM 5121 C C . GLN A 1 654 ? -3.988 12.933 18.589 1.00 84.25 654 GLN A C 1
ATOM 5123 O O . GLN A 1 654 ? -4.414 14.041 18.929 1.00 84.25 654 GLN A O 1
ATOM 5128 N N . ASP A 1 655 ? -4.724 11.835 18.560 1.00 85.50 655 ASP A N 1
ATOM 5129 C CA . ASP A 1 655 ? -6.083 11.719 19.060 1.00 85.50 655 ASP A CA 1
ATOM 5130 C C . ASP A 1 655 ? -6.107 11.041 20.436 1.00 85.50 655 ASP A C 1
ATOM 5132 O O . ASP A 1 655 ? -5.077 10.709 21.025 1.00 85.50 655 ASP A O 1
ATOM 5136 N N . ASP A 1 656 ? -7.307 10.858 20.969 1.00 83.94 656 ASP A N 1
ATOM 5137 C CA . ASP A 1 656 ? -7.509 10.312 22.299 1.00 83.94 656 ASP A CA 1
ATOM 5138 C C . ASP A 1 656 ? -7.426 8.786 22.369 1.00 83.94 656 ASP A C 1
ATOM 5140 O O . ASP A 1 656 ? -7.511 8.290 23.486 1.00 83.94 656 ASP A O 1
ATOM 5144 N N . GLY A 1 657 ? -7.279 8.058 21.256 1.00 88.12 657 GLY A N 1
ATOM 5145 C CA . GLY A 1 657 ? -7.279 6.594 21.154 1.00 88.12 657 GLY A CA 1
ATOM 5146 C C . GLY A 1 657 ? -8.530 5.989 20.516 1.00 88.12 657 GLY A C 1
ATOM 5147 O O . GLY A 1 657 ? -8.548 4.785 20.251 1.00 88.12 657 GLY A O 1
ATOM 5148 N N . ASP A 1 658 ? -9.586 6.770 20.296 1.00 93.25 658 ASP A N 1
ATOM 5149 C CA . ASP A 1 658 ? -10.789 6.299 19.611 1.00 93.25 658 ASP A CA 1
ATOM 5150 C C . ASP A 1 658 ? -10.616 6.367 18.087 1.00 93.25 658 ASP A C 1
ATOM 5152 O O . ASP A 1 658 ? -9.960 7.253 17.540 1.00 93.25 658 ASP A O 1
ATOM 5156 N N . PHE A 1 659 ? -11.214 5.415 17.369 1.00 97.56 659 PHE A N 1
ATOM 5157 C CA . PHE A 1 659 ? -11.106 5.378 15.913 1.00 97.56 659 PHE A CA 1
ATOM 5158 C C . PHE A 1 659 ? -12.370 4.909 15.228 1.00 97.56 659 PHE A C 1
ATOM 5160 O O . PHE A 1 659 ? -13.132 4.076 15.717 1.00 97.56 659 PHE A O 1
ATOM 5167 N N . TRP A 1 660 ? -12.555 5.415 14.019 1.00 98.44 660 TRP A N 1
ATOM 5168 C CA . TRP A 1 660 ? -13.605 4.994 13.117 1.00 98.44 660 TRP A CA 1
ATOM 5169 C C . TRP A 1 660 ? -13.140 3.806 12.296 1.00 98.44 660 TRP A C 1
ATOM 5171 O O . TRP A 1 660 ? -12.028 3.807 11.775 1.00 98.44 660 TRP A O 1
ATOM 5181 N N . VAL A 1 661 ? -14.035 2.841 12.103 1.00 98.75 661 VAL A N 1
ATOM 5182 C CA . VAL A 1 661 ? -13.932 1.830 11.051 1.00 98.75 661 VAL A CA 1
ATOM 5183 C C . VAL A 1 661 ? -15.072 2.054 10.069 1.00 98.75 661 VAL A C 1
ATOM 5185 O O . VAL A 1 661 ? -16.234 2.153 10.475 1.00 98.75 661 VAL A O 1
ATOM 5188 N N . TRP A 1 662 ? -14.757 2.134 8.779 1.00 98.62 662 TRP A N 1
ATOM 5189 C CA . TRP A 1 662 ? -15.742 2.394 7.732 1.00 98.62 662 TRP A CA 1
ATOM 5190 C C . TRP A 1 662 ? -15.434 1.654 6.426 1.00 98.62 662 TRP A C 1
ATOM 5192 O O . TRP A 1 662 ? -14.324 1.181 6.208 1.00 98.62 662 TRP A O 1
ATOM 5202 N N . THR A 1 663 ? -16.444 1.485 5.575 1.00 98.62 663 THR A N 1
ATOM 5203 C CA . THR A 1 663 ? -16.342 0.777 4.288 1.00 98.62 663 THR A CA 1
ATOM 5204 C C . THR A 1 663 ? -17.553 1.084 3.390 1.00 98.62 663 THR A C 1
ATOM 5206 O O . THR A 1 663 ? -18.511 1.727 3.829 1.00 98.62 663 THR A O 1
ATOM 5209 N N . PHE A 1 664 ? -17.536 0.572 2.159 1.00 98.81 664 PHE A N 1
ATOM 5210 C CA . PHE A 1 664 ? -18.697 0.419 1.290 1.00 98.81 664 PHE A CA 1
ATOM 5211 C C . PHE A 1 664 ? -19.090 -1.052 1.170 1.00 98.81 664 PHE A C 1
ATOM 5213 O O . PHE A 1 664 ? -18.232 -1.924 1.009 1.00 98.81 664 PHE A O 1
ATOM 5220 N N . ILE A 1 665 ? -20.393 -1.332 1.231 1.00 98.81 665 ILE A N 1
ATOM 5221 C CA . ILE A 1 665 ? -20.918 -2.695 1.086 1.00 98.81 665 ILE A CA 1
ATOM 5222 C C . ILE A 1 665 ? -22.119 -2.669 0.158 1.00 98.81 665 ILE A C 1
ATOM 5224 O O . ILE A 1 665 ? -23.004 -1.822 0.293 1.00 98.81 665 ILE A O 1
ATOM 5228 N N . HIS A 1 666 ? -22.158 -3.618 -0.772 1.00 98.69 666 HIS A N 1
ATOM 5229 C CA . HIS A 1 666 ? -23.274 -3.782 -1.693 1.00 98.69 666 HIS A CA 1
ATOM 5230 C C . HIS A 1 666 ? -23.626 -5.252 -1.873 1.00 98.69 666 HIS A C 1
ATOM 5232 O O . HIS A 1 666 ? -22.753 -6.120 -1.841 1.00 98.69 666 HIS A O 1
ATOM 5238 N N . ASP A 1 667 ? -24.914 -5.500 -2.085 1.00 98.44 667 ASP A N 1
ATOM 5239 C CA . ASP A 1 667 ? -25.441 -6.799 -2.472 1.00 98.44 667 ASP A CA 1
ATOM 5240 C C . ASP A 1 667 ? -26.672 -6.640 -3.380 1.00 98.44 667 ASP A C 1
ATOM 5242 O O . ASP A 1 667 ? -27.527 -5.786 -3.112 1.00 98.44 667 ASP A O 1
ATOM 5246 N N . VAL A 1 668 ? -26.792 -7.450 -4.439 1.00 96.62 668 VAL A N 1
ATOM 5247 C CA . VAL A 1 668 ? -27.907 -7.357 -5.398 1.00 96.62 668 VAL A CA 1
ATOM 5248 C C . VAL A 1 668 ? -29.264 -7.664 -4.758 1.00 96.62 668 VAL A C 1
ATOM 5250 O O . VAL A 1 668 ? -30.281 -7.109 -5.185 1.00 96.62 668 VAL A O 1
ATOM 5253 N N . SER A 1 669 ? -29.293 -8.517 -3.730 1.00 96.06 669 SER A N 1
ATOM 5254 C CA . SER A 1 669 ? -30.487 -8.853 -2.949 1.00 96.06 669 SER A CA 1
ATOM 5255 C C . SER A 1 669 ? -30.731 -7.881 -1.790 1.00 96.06 669 SER A C 1
ATOM 5257 O O . SER A 1 669 ? -31.778 -7.944 -1.133 1.00 96.06 669 SER A O 1
ATOM 5259 N N . GLY A 1 670 ? -29.813 -6.943 -1.554 1.00 97.00 670 GLY A N 1
ATOM 5260 C CA . GLY A 1 670 ? -29.830 -6.010 -0.435 1.00 97.00 670 GLY A CA 1
ATOM 5261 C C . GLY A 1 670 ? -29.360 -6.644 0.876 1.00 97.00 670 GLY A C 1
ATOM 5262 O O . GLY A 1 670 ? -29.334 -7.862 1.041 1.00 97.00 670 GLY A O 1
ATOM 5263 N N . LEU A 1 671 ? -29.011 -5.794 1.839 1.00 98.31 671 LEU A N 1
ATOM 5264 C CA . LEU A 1 671 ? -28.341 -6.205 3.073 1.00 98.31 671 LEU A CA 1
ATOM 5265 C C . LEU A 1 671 ? -29.329 -6.413 4.231 1.00 98.31 671 LEU A C 1
ATOM 5267 O O . LEU A 1 671 ? -30.209 -5.585 4.470 1.00 98.31 671 LEU A O 1
ATOM 5271 N N . GLN A 1 672 ? -29.144 -7.503 4.980 1.00 98.25 672 GLN A N 1
ATOM 5272 C CA . GLN A 1 672 ? -29.863 -7.808 6.219 1.00 98.25 672 GLN A CA 1
ATOM 5273 C C . GLN A 1 672 ? -29.151 -7.224 7.447 1.00 98.25 672 GLN A C 1
ATOM 5275 O O . GLN A 1 672 ? -29.802 -6.663 8.330 1.00 98.25 672 GLN A O 1
ATOM 5280 N N . SER A 1 673 ? -27.827 -7.378 7.540 1.00 98.44 673 SER A N 1
ATOM 5281 C CA . SER A 1 673 ? -27.047 -6.865 8.673 1.00 98.44 673 SER A CA 1
ATOM 5282 C C . SER A 1 673 ? -25.589 -6.628 8.312 1.00 98.44 673 SER A C 1
ATOM 5284 O O . SER A 1 673 ? -25.010 -7.418 7.570 1.00 98.44 673 SER A O 1
ATOM 5286 N N . VAL A 1 674 ? -24.990 -5.599 8.915 1.00 98.88 674 VAL A N 1
ATOM 5287 C CA . VAL A 1 674 ? -23.557 -5.293 8.828 1.00 98.88 674 VAL A CA 1
ATOM 5288 C C . VAL A 1 674 ? -23.017 -5.055 10.236 1.00 98.88 674 VAL A C 1
ATOM 5290 O O . VAL A 1 674 ? -23.545 -4.234 10.991 1.00 98.88 674 VAL A O 1
ATOM 5293 N N . THR A 1 675 ? -21.987 -5.811 10.608 1.00 98.88 675 THR A N 1
ATOM 5294 C CA . THR A 1 675 ? -21.423 -5.820 11.961 1.00 98.88 675 THR A CA 1
ATOM 5295 C C . THR A 1 675 ? -19.903 -5.753 11.902 1.00 98.88 675 THR A C 1
ATOM 5297 O O . THR A 1 675 ? -19.275 -6.603 11.274 1.00 98.88 675 THR A O 1
ATOM 5300 N N . LEU A 1 676 ? -19.312 -4.799 12.619 1.00 98.88 676 LEU A N 1
ATOM 5301 C CA . LEU A 1 676 ? -17.893 -4.830 12.945 1.00 98.88 676 LEU A CA 1
ATOM 5302 C C . LEU A 1 676 ? -17.669 -5.867 14.049 1.00 98.88 676 LEU A C 1
ATOM 5304 O O . LEU A 1 676 ? -18.314 -5.836 15.101 1.00 98.88 676 LEU A O 1
ATOM 5308 N N . LYS A 1 677 ? -16.743 -6.784 13.803 1.00 98.81 677 LYS A N 1
ATOM 5309 C CA . LYS A 1 677 ? -16.231 -7.751 14.766 1.00 98.81 677 LYS A CA 1
ATOM 5310 C C . LYS A 1 677 ? -14.870 -7.255 15.217 1.00 98.81 677 LYS A C 1
ATOM 5312 O O . LYS A 1 677 ? -14.015 -7.061 14.364 1.00 98.81 677 LYS A O 1
ATOM 5317 N N . TYR A 1 678 ? -14.655 -7.069 16.514 1.00 98.75 678 TYR A N 1
ATOM 5318 C CA . TYR A 1 678 ? -13.334 -6.716 17.046 1.00 98.75 678 TYR A CA 1
ATOM 5319 C C . TYR A 1 678 ? -12.984 -7.565 18.267 1.00 98.75 678 TYR A C 1
ATOM 5321 O O . TYR A 1 678 ? -13.878 -8.061 18.955 1.00 98.75 678 TYR A O 1
ATOM 5329 N N . ARG A 1 679 ? -11.700 -7.765 18.546 1.00 98.31 679 ARG A N 1
ATOM 5330 C CA . ARG A 1 679 ? -11.225 -8.429 19.766 1.00 98.31 679 ARG A CA 1
ATOM 5331 C C . ARG A 1 679 ? -9.897 -7.836 20.212 1.00 98.31 679 ARG A C 1
ATOM 5333 O O . ARG A 1 679 ? -9.205 -7.193 19.433 1.00 98.31 679 ARG A O 1
ATOM 5340 N N . ILE A 1 680 ? -9.578 -8.072 21.476 1.00 98.25 680 ILE A N 1
ATOM 5341 C CA . ILE A 1 680 ? -8.353 -7.597 22.112 1.00 98.25 680 ILE A CA 1
ATOM 5342 C C . ILE A 1 680 ? -7.343 -8.735 22.158 1.00 98.25 680 ILE A C 1
ATOM 5344 O O . ILE A 1 680 ? -7.687 -9.842 22.591 1.00 98.25 680 ILE A O 1
ATOM 5348 N N . ASP A 1 681 ? -6.123 -8.443 21.733 1.00 97.75 681 ASP A N 1
ATOM 5349 C CA . ASP A 1 681 ? -4.966 -9.294 21.963 1.00 97.75 681 ASP A CA 1
ATOM 5350 C C . ASP A 1 681 ? -4.590 -9.326 23.457 1.00 97.75 681 ASP A C 1
ATOM 5352 O O . ASP A 1 681 ? -4.732 -8.330 24.176 1.00 97.75 681 ASP A O 1
ATOM 5356 N N . GLN A 1 682 ? -4.162 -10.482 23.960 1.00 94.94 682 GLN A N 1
ATOM 5357 C CA . GLN A 1 682 ? -3.914 -10.681 25.387 1.00 94.94 682 GLN A CA 1
ATOM 5358 C C . GLN A 1 682 ? -2.584 -10.092 25.862 1.00 94.94 682 GLN A C 1
ATOM 5360 O O . GLN A 1 682 ? -2.510 -9.669 27.020 1.00 94.94 682 GLN A O 1
ATOM 5365 N N . ASP A 1 683 ? -1.553 -10.068 25.017 1.00 90.94 683 ASP A N 1
ATOM 5366 C CA . ASP A 1 683 ? -0.195 -9.668 25.404 1.00 90.94 683 ASP A CA 1
ATOM 5367 C C . ASP A 1 683 ? 0.352 -8.461 24.626 1.00 90.94 683 ASP A C 1
ATOM 5369 O O . ASP A 1 683 ? 1.397 -7.923 24.990 1.00 90.94 683 ASP A O 1
ATOM 5373 N N . GLY A 1 684 ? -0.398 -7.976 23.636 1.00 92.81 684 GLY A N 1
ATOM 5374 C CA . GLY A 1 684 ? -0.050 -6.837 22.799 1.00 92.81 684 GLY A CA 1
ATOM 5375 C C . GLY A 1 684 ? 0.853 -7.183 21.616 1.00 92.81 684 GLY A C 1
ATOM 5376 O O . GLY A 1 684 ? 1.362 -6.259 20.986 1.00 92.81 684 GLY A O 1
ATOM 5377 N N . THR A 1 685 ? 1.065 -8.466 21.308 1.00 90.31 685 THR A N 1
ATOM 5378 C CA . THR A 1 685 ? 2.030 -8.914 20.298 1.00 90.31 685 THR A CA 1
ATOM 5379 C C . THR A 1 685 ? 1.360 -9.780 19.238 1.00 90.31 685 THR A C 1
ATOM 5381 O O . THR A 1 685 ? 0.667 -10.734 19.559 1.00 90.31 685 THR A O 1
ATOM 5384 N N . ASN A 1 686 ? 1.659 -9.518 17.963 1.00 94.75 686 ASN A N 1
ATOM 5385 C CA . ASN A 1 686 ? 1.285 -10.398 16.854 1.00 94.75 686 ASN A CA 1
ATOM 5386 C C . ASN A 1 686 ? 2.528 -11.061 16.227 1.00 94.75 686 ASN A C 1
ATOM 5388 O O . ASN A 1 686 ? 3.058 -10.578 15.224 1.00 94.75 686 ASN A O 1
ATOM 5392 N N . PRO A 1 687 ? 3.092 -12.118 16.831 1.00 91.88 687 PRO A N 1
ATOM 5393 C CA . PRO A 1 687 ? 4.337 -12.683 16.338 1.00 91.88 687 PRO A CA 1
ATOM 5394 C C . PRO A 1 687 ? 4.113 -13.494 15.054 1.00 91.88 687 PRO A C 1
ATOM 5396 O O . PRO A 1 687 ? 3.275 -14.389 15.027 1.00 91.88 687 PRO A O 1
ATOM 5399 N N . LEU A 1 688 ? 4.992 -13.335 14.054 1.00 92.44 688 LEU A N 1
ATOM 5400 C CA . LEU A 1 688 ? 4.985 -14.127 12.803 1.00 92.44 688 LEU A CA 1
ATOM 5401 C C . LEU A 1 688 ? 5.067 -15.657 13.006 1.00 92.44 688 LEU A C 1
ATOM 5403 O O . LEU A 1 688 ? 4.867 -16.436 12.074 1.00 92.44 688 LEU A O 1
ATOM 5407 N N . SER A 1 689 ? 5.422 -16.112 14.211 1.00 92.06 689 SER A N 1
ATOM 5408 C CA . SER A 1 689 ? 5.449 -17.526 14.596 1.00 92.06 689 SER A CA 1
ATOM 5409 C C . SER A 1 689 ? 4.091 -18.094 15.030 1.00 92.06 689 SER A C 1
ATOM 5411 O O . SER A 1 689 ? 3.991 -19.306 15.233 1.00 92.06 689 SER A O 1
ATOM 5413 N N . SER A 1 690 ? 3.081 -17.244 15.219 1.00 95.00 690 SER A N 1
ATOM 5414 C CA . SER A 1 690 ? 1.698 -17.615 15.526 1.00 95.00 690 SER A CA 1
ATOM 5415 C C . SER A 1 690 ? 0.770 -17.185 14.388 1.00 95.00 690 SER A C 1
ATOM 5417 O O . SER A 1 690 ? 1.184 -16.496 13.464 1.00 95.00 690 SER A O 1
ATOM 5419 N N . PHE A 1 691 ? -0.471 -17.666 14.426 1.00 96.56 691 PHE A N 1
ATOM 5420 C CA . PHE A 1 691 ? -1.519 -17.306 13.465 1.00 96.56 691 PHE A CA 1
ATOM 5421 C C . PHE A 1 691 ? -2.858 -16.953 14.144 1.00 96.56 691 PHE A C 1
ATOM 5423 O O . PHE A 1 691 ? -3.925 -16.935 13.518 1.00 96.56 691 PHE A O 1
ATOM 5430 N N . GLN A 1 692 ? -2.859 -16.810 15.473 1.00 97.75 692 GLN A N 1
ATOM 5431 C CA . GLN A 1 692 ? -4.102 -16.681 16.233 1.00 97.75 692 GLN A CA 1
ATOM 5432 C C . GLN A 1 692 ? -4.790 -15.343 15.946 1.00 97.75 692 GLN A C 1
ATOM 5434 O O . GLN A 1 692 ? -6.017 -15.339 15.800 1.00 97.75 692 GLN A O 1
ATOM 5439 N N . ASN A 1 693 ? -4.030 -14.262 15.764 1.00 97.88 693 ASN A N 1
ATOM 5440 C CA . ASN A 1 693 ? -4.517 -12.945 15.348 1.00 97.88 693 ASN A CA 1
ATOM 5441 C C . ASN A 1 693 ? -5.117 -12.975 13.933 1.00 97.88 693 ASN A C 1
ATOM 5443 O O . ASN A 1 693 ? -6.135 -12.338 13.670 1.00 97.88 693 ASN A O 1
ATOM 5447 N N . GLU A 1 694 ? -4.581 -13.814 13.054 1.00 97.88 694 GLU A N 1
ATOM 5448 C CA . GLU A 1 694 ? -4.939 -13.894 11.638 1.00 97.88 694 GLU A CA 1
ATOM 5449 C C . GLU A 1 694 ? -6.167 -14.768 11.372 1.00 97.88 694 GLU A C 1
ATOM 5451 O O . GLU A 1 694 ? -6.666 -14.789 10.250 1.00 97.88 694 GLU A O 1
ATOM 5456 N N . THR A 1 695 ? -6.684 -15.506 12.364 1.00 98.25 695 THR A N 1
ATOM 5457 C CA . THR A 1 695 ? -7.822 -16.423 12.167 1.00 98.25 695 THR A CA 1
ATOM 5458 C C . THR A 1 695 ? -9.091 -16.006 12.900 1.00 98.25 695 THR A C 1
ATOM 5460 O O . THR A 1 695 ? -9.082 -15.583 14.061 1.00 98.25 695 THR A O 1
ATOM 5463 N N . TYR A 1 696 ? -10.243 -16.242 12.260 1.00 98.19 696 TYR A N 1
ATOM 5464 C CA . TYR A 1 696 ? -11.551 -16.028 12.887 1.00 98.19 696 TYR A CA 1
ATOM 5465 C C . TYR A 1 696 ? -11.754 -16.926 14.111 1.00 98.19 696 TYR A C 1
ATOM 5467 O O . TYR A 1 696 ? -12.455 -16.536 15.044 1.00 98.19 696 TYR A O 1
ATOM 5475 N N . ALA A 1 697 ? -11.162 -18.124 14.112 1.00 97.06 697 ALA A N 1
ATOM 5476 C CA . ALA A 1 697 ? -11.224 -19.042 15.244 1.00 97.06 697 ALA A CA 1
ATOM 5477 C C . ALA A 1 697 ? -10.446 -18.517 16.463 1.00 97.06 697 ALA A C 1
ATOM 5479 O O . ALA A 1 697 ? -10.891 -18.730 17.592 1.00 97.06 697 ALA A O 1
ATOM 5480 N N . GLY A 1 698 ? -9.335 -17.807 16.237 1.00 96.50 698 GLY A N 1
ATOM 5481 C CA . GLY A 1 698 ? -8.463 -17.308 17.295 1.00 96.50 698 GLY A CA 1
ATOM 5482 C C . GLY A 1 698 ? -7.775 -18.420 18.087 1.00 96.50 698 GLY A C 1
ATOM 5483 O O . GLY A 1 698 ? -7.619 -19.550 17.621 1.00 96.50 698 GLY A O 1
ATOM 5484 N N . GLY A 1 699 ? -7.393 -18.100 19.320 1.00 96.25 699 GLY A N 1
ATOM 5485 C CA . GLY A 1 699 ? -6.825 -19.047 20.271 1.00 96.25 699 GLY A CA 1
ATOM 5486 C C . GLY A 1 699 ? -6.608 -18.407 21.644 1.00 96.25 699 GLY A C 1
ATOM 5487 O O . GLY A 1 699 ? -7.384 -17.550 22.047 1.00 96.25 699 GLY A O 1
ATOM 5488 N N . ALA A 1 700 ? -5.599 -18.859 22.387 1.00 96.81 700 ALA A N 1
ATOM 5489 C CA . ALA A 1 700 ? -5.282 -18.345 23.718 1.00 96.81 700 ALA A CA 1
ATOM 5490 C C . ALA A 1 700 ? -4.636 -16.944 23.722 1.00 96.81 700 ALA A C 1
ATOM 5492 O O . ALA A 1 700 ? -4.682 -16.285 24.756 1.00 96.81 700 ALA A O 1
ATOM 5493 N N . GLU A 1 701 ? -4.054 -16.505 22.603 1.00 97.19 701 GLU A N 1
ATOM 5494 C CA . GLU A 1 701 ? -3.401 -15.189 22.453 1.00 97.19 701 GLU A CA 1
ATOM 5495 C C . GLU A 1 701 ? -4.409 -14.047 22.293 1.00 97.19 701 GLU A C 1
ATOM 5497 O O . GLU A 1 701 ? -4.097 -12.898 22.562 1.00 97.19 701 GLU A O 1
ATOM 5502 N N . VAL A 1 702 ? -5.659 -14.353 21.941 1.00 98.12 702 VAL A N 1
ATOM 5503 C CA . VAL A 1 702 ? -6.672 -13.350 21.595 1.00 98.12 702 VAL A CA 1
ATOM 5504 C C . VAL A 1 702 ? -7.980 -13.579 22.346 1.00 98.12 702 VAL A C 1
ATOM 5506 O O . VAL A 1 702 ? -8.373 -14.701 22.664 1.00 98.12 702 VAL A O 1
ATOM 5509 N N . GLY A 1 703 ? -8.684 -12.493 22.658 1.00 97.38 703 GLY A N 1
ATOM 5510 C CA . GLY A 1 703 ? -10.004 -12.539 23.282 1.00 97.38 703 GLY A CA 1
ATOM 5511 C C . GLY A 1 703 ? -11.119 -13.038 22.352 1.00 97.38 703 GLY A C 1
ATOM 5512 O O . GLY A 1 703 ? -10.939 -13.280 21.160 1.00 97.38 703 GLY A O 1
ATOM 5513 N N . ALA A 1 704 ? -12.331 -13.155 22.897 1.00 97.25 704 ALA A N 1
ATOM 5514 C CA . ALA A 1 704 ? -13.514 -13.450 22.091 1.00 97.25 704 ALA A CA 1
ATOM 5515 C C . ALA A 1 704 ? -13.945 -12.230 21.258 1.00 97.25 704 ALA A C 1
ATOM 5517 O O . ALA A 1 704 ? -13.945 -11.104 21.764 1.00 97.25 704 ALA A O 1
ATOM 5518 N N . TRP A 1 705 ? -14.405 -12.473 20.026 1.00 98.50 705 TRP A N 1
ATOM 5519 C CA . TRP A 1 705 ? -14.989 -11.441 19.164 1.00 98.50 705 TRP A CA 1
ATOM 5520 C C . TRP A 1 705 ? -16.174 -10.737 19.833 1.00 98.50 705 TRP A C 1
ATOM 5522 O O . TRP A 1 705 ? -17.150 -11.370 20.243 1.00 98.50 705 TRP A O 1
ATOM 5532 N N . GLN A 1 706 ? -16.087 -9.416 19.893 1.00 98.44 706 GLN A N 1
ATOM 5533 C CA . GLN A 1 706 ? -17.149 -8.489 20.252 1.00 98.44 706 GLN A CA 1
ATOM 5534 C C . GLN A 1 706 ? -17.833 -7.976 18.979 1.00 98.44 706 GLN A C 1
ATOM 5536 O O . GLN A 1 706 ? -17.224 -7.938 17.912 1.00 98.44 706 GLN A O 1
ATOM 5541 N N . ASN A 1 707 ? -19.105 -7.588 19.088 1.00 98.56 707 ASN A N 1
ATOM 5542 C CA . ASN A 1 707 ? -19.918 -7.139 17.956 1.00 98.56 707 ASN A CA 1
ATOM 5543 C C . ASN A 1 707 ? -20.314 -5.671 18.130 1.00 98.56 707 ASN A C 1
ATOM 5545 O O . ASN A 1 707 ? -20.940 -5.336 19.136 1.00 98.56 707 ASN A O 1
ATOM 5549 N N . LEU A 1 708 ? -20.069 -4.842 17.117 1.00 98.69 708 LEU A N 1
ATOM 5550 C CA . LEU A 1 708 ? -20.640 -3.501 16.995 1.00 98.69 708 LEU A CA 1
ATOM 5551 C C . LEU A 1 708 ? -21.462 -3.420 15.707 1.00 98.69 708 LEU A C 1
ATOM 5553 O O . LEU A 1 708 ? -20.967 -3.692 14.615 1.00 98.69 708 LEU A O 1
ATOM 5557 N N . THR A 1 709 ? -22.742 -3.072 15.824 1.00 98.50 709 THR A N 1
ATOM 5558 C CA . THR A 1 709 ? -23.589 -2.832 14.647 1.00 98.50 709 THR A CA 1
ATOM 5559 C C . THR A 1 709 ? -23.129 -1.561 13.945 1.00 98.50 709 THR A C 1
ATOM 5561 O O . THR A 1 709 ? -22.978 -0.528 14.595 1.00 98.50 709 THR A O 1
ATOM 5564 N N . MET A 1 710 ? -22.926 -1.631 12.630 1.00 98.81 710 MET A N 1
ATOM 5565 C CA . MET A 1 710 ? -22.494 -0.473 11.849 1.00 98.81 710 MET A CA 1
ATOM 5566 C C . MET A 1 710 ? -23.690 0.374 11.417 1.00 98.81 710 MET A C 1
ATOM 5568 O O . MET A 1 710 ? -24.755 -0.148 11.081 1.00 98.81 710 MET A O 1
ATOM 5572 N N . SER A 1 711 ? -23.507 1.693 11.416 1.00 98.62 711 SER A N 1
ATOM 5573 C CA . SER A 1 711 ? -24.483 2.635 10.870 1.00 98.62 711 SER A CA 1
ATOM 5574 C C . SER A 1 711 ? -24.401 2.629 9.350 1.00 98.62 711 SER A C 1
ATOM 5576 O O . SER A 1 711 ? -23.305 2.695 8.802 1.00 98.62 711 SER A O 1
ATOM 5578 N N . ALA A 1 712 ? -25.552 2.562 8.684 1.00 98.12 712 ALA A N 1
ATOM 5579 C CA . ALA A 1 712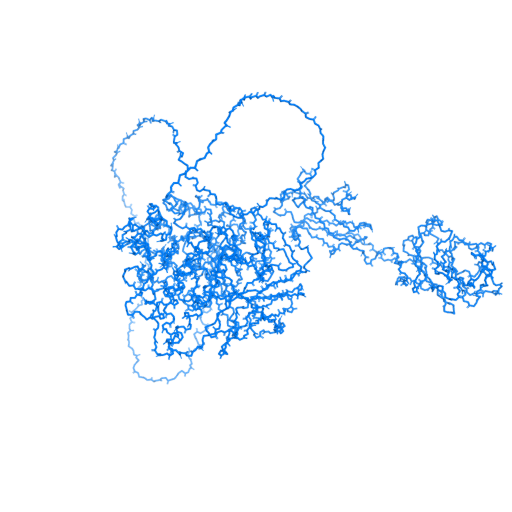 ? -25.657 2.647 7.231 1.00 98.12 712 ALA A CA 1
ATOM 5580 C C . ALA A 1 712 ? -25.992 4.079 6.803 1.00 98.12 712 ALA A C 1
ATOM 5582 O O . ALA A 1 712 ? -26.878 4.715 7.385 1.00 98.12 712 ALA A O 1
ATOM 5583 N N . ARG A 1 713 ? -25.343 4.559 5.746 1.00 97.62 713 ARG A N 1
ATOM 5584 C CA . ARG A 1 713 ? -25.638 5.835 5.098 1.00 97.62 713 ARG A CA 1
ATOM 5585 C C . ARG A 1 713 ? -25.707 5.632 3.584 1.00 97.62 713 ARG A C 1
ATOM 5587 O O . ARG A 1 713 ? -24.700 5.245 2.995 1.00 97.62 713 ARG A O 1
ATOM 5594 N N . PRO A 1 714 ? -26.836 5.986 2.942 1.00 97.75 714 PRO A N 1
ATOM 5595 C CA . PRO A 1 714 ? -26.878 6.137 1.496 1.00 97.75 714 PRO A CA 1
ATOM 5596 C C . PRO A 1 714 ? -25.802 7.119 1.040 1.00 97.75 714 PRO A C 1
ATOM 5598 O O . PRO A 1 714 ? -25.832 8.295 1.427 1.00 97.75 714 PRO A O 1
ATOM 5601 N N . PHE A 1 715 ? -24.821 6.629 0.283 1.00 98.12 715 PHE A N 1
ATOM 5602 C CA . PHE A 1 715 ? -23.674 7.447 -0.087 1.00 98.12 715 PHE A CA 1
ATOM 5603 C C . PHE A 1 715 ? -24.015 8.334 -1.297 1.00 98.12 715 PHE A C 1
ATOM 5605 O O . PHE A 1 715 ? -24.598 7.843 -2.265 1.00 98.12 715 PHE A O 1
ATOM 5612 N N . PRO A 1 716 ? -23.711 9.645 -1.266 1.00 96.75 716 PRO A N 1
ATOM 5613 C CA . PRO A 1 716 ? -24.051 10.540 -2.370 1.00 96.75 716 PRO A CA 1
ATOM 5614 C C . PRO A 1 716 ? -23.334 10.180 -3.678 1.00 96.75 716 PRO A C 1
ATOM 5616 O O . PRO A 1 716 ? -22.104 10.121 -3.722 1.00 96.75 716 PRO A O 1
ATOM 5619 N N . ASP A 1 717 ? -24.100 10.017 -4.760 1.00 95.44 717 ASP A N 1
ATOM 5620 C CA . ASP A 1 717 ? -23.571 9.688 -6.091 1.00 95.44 717 ASP A CA 1
ATOM 5621 C C . ASP A 1 717 ? -23.140 10.918 -6.918 1.00 95.44 717 ASP A C 1
ATOM 5623 O O . ASP A 1 717 ? -22.431 10.772 -7.920 1.00 95.44 717 ASP A O 1
ATOM 5627 N N . TRP A 1 718 ? -23.549 12.120 -6.497 1.00 94.69 718 TRP A N 1
ATOM 5628 C CA . TRP A 1 718 ? -23.347 13.394 -7.195 1.00 94.69 718 TRP A CA 1
ATOM 5629 C C . TRP A 1 718 ? -22.162 14.191 -6.640 1.00 94.69 718 TRP A C 1
ATOM 5631 O O . TRP A 1 718 ? -21.597 13.860 -5.601 1.00 94.69 718 TRP A O 1
ATOM 5641 N N . ASN A 1 719 ? -21.811 15.290 -7.320 1.00 93.69 719 ASN A N 1
ATOM 5642 C CA . ASN A 1 719 ? -20.828 16.274 -6.853 1.00 93.69 719 ASN A CA 1
ATOM 5643 C C . ASN A 1 719 ? -21.339 16.965 -5.572 1.00 93.69 719 ASN A C 1
ATOM 5645 O O . ASN A 1 719 ? -21.992 18.012 -5.619 1.00 93.69 719 ASN A O 1
ATOM 5649 N N . PHE A 1 720 ? -21.096 16.328 -4.426 1.00 94.56 720 PHE A N 1
ATOM 5650 C CA . PHE A 1 720 ? -21.783 16.602 -3.165 1.00 94.56 720 PHE A CA 1
ATOM 5651 C C . PHE A 1 720 ? -21.568 18.034 -2.659 1.00 94.56 720 PHE A C 1
ATOM 5653 O O . PHE A 1 720 ? -22.508 18.675 -2.184 1.00 94.56 720 PHE A O 1
ATOM 5660 N N . PHE A 1 721 ? -20.356 18.565 -2.835 1.00 93.88 721 PHE A N 1
ATOM 5661 C CA . PHE A 1 721 ? -19.985 19.924 -2.431 1.00 93.88 721 PHE A CA 1
ATOM 5662 C C . PHE A 1 721 ? -20.036 20.956 -3.570 1.00 93.88 721 PHE A C 1
ATOM 5664 O O . PHE A 1 721 ? -19.739 22.127 -3.336 1.00 93.88 721 PHE A O 1
ATOM 5671 N N . ASN A 1 722 ? -20.480 20.569 -4.772 1.00 93.75 722 ASN A N 1
ATOM 5672 C CA . ASN A 1 722 ? -20.463 21.403 -5.982 1.00 93.75 722 ASN A CA 1
ATOM 5673 C C . ASN A 1 722 ? -19.063 21.965 -6.306 1.00 93.75 722 ASN A C 1
ATOM 5675 O O . ASN A 1 722 ? -18.923 23.151 -6.623 1.00 93.75 722 ASN A O 1
ATOM 5679 N N . ASP A 1 723 ? -18.028 21.128 -6.211 1.00 92.25 723 ASP A N 1
ATOM 5680 C CA . ASP A 1 723 ? -16.672 21.494 -6.623 1.00 92.25 723 ASP A CA 1
ATOM 5681 C C . ASP A 1 723 ? -16.643 21.760 -8.136 1.00 92.25 723 ASP A C 1
ATOM 5683 O O . ASP A 1 723 ? -17.089 20.936 -8.931 1.00 92.25 723 ASP A O 1
ATOM 5687 N N . GLY A 1 724 ? -16.134 22.923 -8.544 1.00 93.56 724 GLY A N 1
ATOM 5688 C CA . GLY A 1 724 ? -16.072 23.313 -9.954 1.00 93.56 724 GLY A CA 1
ATOM 5689 C C . GLY A 1 724 ? -15.028 22.558 -10.783 1.00 93.56 724 GLY A C 1
ATOM 5690 O O . GLY A 1 724 ? -15.009 22.747 -11.996 1.00 93.56 724 GLY A O 1
ATOM 5691 N N . SER A 1 725 ? -14.158 21.766 -10.151 1.00 91.88 725 SER A N 1
ATOM 5692 C CA . SER A 1 725 ? -13.215 20.868 -10.829 1.00 91.88 725 SER A CA 1
ATOM 5693 C C . SER A 1 725 ? -13.832 19.530 -11.237 1.00 91.88 725 SER A C 1
ATOM 5695 O O . SER A 1 725 ? -13.255 18.858 -12.074 1.00 91.88 725 SER A O 1
ATOM 5697 N N . ILE A 1 726 ? -15.001 19.169 -10.698 1.00 94.75 726 ILE A N 1
ATOM 5698 C CA . ILE A 1 726 ? -15.661 17.884 -10.957 1.00 94.75 726 ILE A CA 1
ATOM 5699 C C . ILE A 1 726 ? -16.736 18.047 -12.028 1.00 94.75 726 ILE A C 1
ATOM 5701 O O . ILE A 1 726 ? -17.652 18.867 -11.877 1.00 94.75 726 ILE A O 1
ATOM 5705 N N . ASN A 1 727 ? -16.690 17.201 -13.056 1.00 92.94 727 ASN A N 1
ATOM 5706 C CA . ASN A 1 727 ? -17.689 17.148 -14.114 1.00 92.94 727 ASN A CA 1
ATOM 5707 C C . ASN A 1 727 ? -18.259 15.732 -14.308 1.00 92.94 727 ASN A C 1
ATOM 5709 O O . ASN A 1 727 ? -17.987 15.048 -15.293 1.00 92.94 727 ASN A O 1
ATOM 5713 N N . PHE A 1 728 ? -19.159 15.323 -13.412 1.00 94.50 728 PHE A N 1
ATOM 5714 C CA . PHE A 1 728 ? -19.976 14.119 -13.597 1.00 94.50 728 PHE A CA 1
ATOM 5715 C C . PHE A 1 728 ? -21.103 14.359 -14.613 1.00 94.50 728 PHE A C 1
ATOM 5717 O O . PHE A 1 728 ? -22.271 14.520 -14.251 1.00 94.50 728 PHE A O 1
ATOM 5724 N N . PHE A 1 729 ? -20.760 14.410 -15.903 1.00 95.56 729 PHE A N 1
ATOM 5725 C CA . PHE A 1 729 ? -21.759 14.473 -16.979 1.00 95.56 729 PHE A CA 1
ATOM 5726 C C . PHE A 1 729 ? -22.539 13.161 -17.133 1.00 95.56 729 PHE A C 1
ATOM 5728 O O . PHE A 1 729 ? -23.632 13.165 -17.704 1.00 95.56 729 PHE A O 1
ATOM 5735 N N . GLU A 1 730 ? -22.010 12.069 -16.581 1.00 96.62 730 GLU A N 1
ATOM 5736 C CA . GLU A 1 730 ? -22.696 10.797 -16.425 1.00 96.62 730 GLU A CA 1
ATOM 5737 C C . GLU A 1 730 ? -22.746 10.386 -14.949 1.00 96.62 730 GLU A C 1
ATOM 5739 O O . GLU A 1 730 ? -21.756 10.454 -14.221 1.00 96.62 730 GLU A O 1
ATOM 5744 N N . MET A 1 731 ? -23.934 9.975 -14.507 1.00 97.69 731 MET A N 1
ATOM 5745 C CA . MET A 1 731 ? -24.201 9.537 -13.138 1.00 97.69 731 MET A CA 1
ATOM 5746 C C . MET A 1 731 ? -24.237 8.006 -13.078 1.00 97.69 731 MET A C 1
ATOM 5748 O O . MET A 1 731 ? -24.643 7.368 -14.054 1.00 97.69 731 MET A O 1
ATOM 5752 N N . PRO A 1 732 ? -23.853 7.389 -11.950 1.00 97.69 732 PRO A N 1
ATOM 5753 C CA . PRO A 1 732 ? -23.788 5.949 -11.850 1.00 97.69 732 PRO A CA 1
ATOM 5754 C C . PRO A 1 732 ? -25.202 5.404 -11.695 1.00 97.69 732 PRO A C 1
ATOM 5756 O O . PRO A 1 732 ? -26.048 5.974 -11.004 1.00 97.69 732 PRO A O 1
ATOM 5759 N N . GLN A 1 733 ? -25.479 4.270 -12.326 1.00 96.38 733 GLN A N 1
ATOM 5760 C CA . GLN A 1 733 ? -26.779 3.620 -12.164 1.00 96.38 733 GLN A CA 1
ATOM 5761 C C . GLN A 1 733 ? -26.928 2.959 -10.787 1.00 96.38 733 GLN A C 1
ATOM 5763 O O . GLN A 1 733 ? -28.054 2.713 -10.334 1.00 96.38 733 GLN A O 1
ATOM 5768 N N . ARG A 1 734 ? -25.805 2.656 -10.126 1.00 96.19 734 ARG A N 1
ATOM 5769 C CA . ARG A 1 734 ? -25.718 2.046 -8.796 1.00 96.19 734 ARG A CA 1
ATOM 5770 C C . ARG A 1 734 ? -24.494 2.567 -8.050 1.00 96.19 734 ARG A C 1
ATOM 5772 O O . ARG A 1 734 ? -23.456 2.813 -8.653 1.00 96.19 734 ARG A O 1
ATOM 5779 N N . ILE A 1 735 ? -24.630 2.678 -6.737 1.00 98.06 735 ILE A N 1
ATOM 5780 C CA . ILE A 1 735 ? -23.559 3.024 -5.807 1.00 98.06 735 ILE A CA 1
ATOM 5781 C C . ILE A 1 735 ? -23.779 2.231 -4.518 1.00 98.06 735 ILE A C 1
ATOM 5783 O O . ILE A 1 735 ? -24.928 1.992 -4.142 1.00 98.06 735 ILE A O 1
ATOM 5787 N N . ALA A 1 736 ? -22.697 1.786 -3.888 1.00 98.69 736 ALA A N 1
ATOM 5788 C CA . ALA A 1 736 ? -22.747 1.094 -2.609 1.00 98.69 736 ALA A CA 1
ATOM 5789 C C . ALA A 1 736 ? -23.041 2.072 -1.460 1.00 98.69 736 ALA A C 1
ATOM 5791 O O . ALA A 1 736 ? -22.608 3.228 -1.483 1.00 98.69 736 ALA A O 1
ATOM 5792 N N . ASP A 1 737 ? -23.734 1.592 -0.428 1.00 98.56 737 ASP A N 1
ATOM 5793 C CA . ASP A 1 737 ? -23.959 2.368 0.789 1.00 98.56 737 ASP A CA 1
ATOM 5794 C C . ASP A 1 737 ? -22.696 2.376 1.661 1.00 98.56 737 ASP A C 1
ATOM 5796 O O . ASP A 1 737 ? -21.930 1.407 1.706 1.00 98.56 737 ASP A O 1
ATOM 5800 N N . GLN A 1 738 ? -22.488 3.480 2.378 1.00 98.81 738 GLN A N 1
ATOM 5801 C CA . GLN A 1 738 ? -21.415 3.610 3.355 1.00 98.81 738 GLN A CA 1
ATOM 5802 C C . GLN A 1 738 ? -21.839 2.959 4.673 1.00 98.81 738 GLN A C 1
ATOM 5804 O O . GLN A 1 738 ? -22.935 3.215 5.178 1.00 98.81 738 GLN A O 1
ATOM 5809 N N . TYR A 1 739 ? -20.941 2.184 5.272 1.00 98.81 739 TYR A N 1
ATOM 5810 C CA . TYR A 1 739 ? -21.105 1.617 6.605 1.00 98.81 739 TYR A CA 1
ATOM 5811 C C . TYR A 1 739 ? -19.978 2.089 7.507 1.00 98.81 739 TYR A C 1
ATOM 5813 O O . TYR A 1 739 ? -18.817 2.022 7.114 1.00 98.81 739 TYR A O 1
ATOM 5821 N N . TYR A 1 740 ? -20.300 2.544 8.716 1.00 98.81 740 TYR A N 1
ATOM 5822 C CA . TYR A 1 740 ? -19.294 3.043 9.654 1.00 98.81 740 TYR A CA 1
ATOM 5823 C C . TYR A 1 740 ? -19.671 2.802 11.120 1.00 98.81 740 TYR A C 1
ATOM 5825 O O . TYR A 1 740 ? -20.849 2.689 11.474 1.00 98.81 740 TYR A O 1
ATOM 5833 N N . VAL A 1 741 ? -18.665 2.726 11.987 1.00 98.75 741 VAL A N 1
ATOM 5834 C CA . VAL A 1 741 ? -18.822 2.682 13.445 1.00 98.75 741 VAL A CA 1
ATOM 5835 C C . VAL A 1 741 ? -17.565 3.217 14.124 1.00 98.75 741 VAL A C 1
ATOM 5837 O O . VAL A 1 741 ? -16.468 3.068 13.595 1.00 98.75 741 VAL A O 1
ATOM 5840 N N . GLU A 1 742 ? -17.731 3.837 15.286 1.00 98.00 742 GLU A N 1
ATOM 5841 C CA . GLU A 1 742 ? -16.623 4.278 16.132 1.00 98.00 742 GLU A CA 1
ATOM 5842 C C . GLU A 1 742 ? -16.322 3.205 17.184 1.00 98.00 742 GLU A C 1
ATOM 5844 O O . GLU A 1 742 ? -17.232 2.676 17.833 1.00 98.00 742 GLU A O 1
ATOM 5849 N N . VAL A 1 743 ? -15.047 2.863 17.326 1.00 97.56 743 VAL A N 1
ATOM 5850 C CA . VAL A 1 743 ? -14.514 1.982 18.361 1.00 97.56 743 VAL A CA 1
ATOM 5851 C C . VAL A 1 743 ? -13.929 2.872 19.448 1.00 97.56 743 VAL A C 1
ATOM 5853 O O . VAL A 1 743 ? -13.004 3.637 19.186 1.00 97.56 743 VAL A O 1
ATOM 5856 N N . THR A 1 744 ? -14.478 2.777 20.661 1.00 95.81 744 THR A N 1
ATOM 5857 C CA . THR A 1 744 ? -14.162 3.709 21.747 1.00 95.81 744 THR A CA 1
ATOM 5858 C C . THR A 1 744 ? -13.648 3.020 23.006 1.00 95.81 744 THR A C 1
ATOM 5860 O O . THR A 1 744 ? -13.999 1.876 23.309 1.00 95.81 744 THR A O 1
ATOM 5863 N N . GLY A 1 745 ? -12.814 3.734 23.763 1.00 90.56 745 GLY A N 1
ATOM 5864 C CA . GLY A 1 745 ? -12.362 3.337 25.100 1.00 90.56 745 GLY A CA 1
ATOM 5865 C C . GLY A 1 745 ? -11.359 2.177 25.152 1.00 90.56 745 GLY A C 1
ATOM 5866 O O . GLY A 1 745 ? -11.184 1.582 26.217 1.00 90.56 745 GLY A O 1
ATOM 5867 N N . ILE A 1 746 ? -10.709 1.837 24.034 1.00 91.94 746 ILE A N 1
ATOM 5868 C CA . ILE A 1 746 ? -9.600 0.871 23.983 1.00 91.94 746 ILE A CA 1
ATOM 5869 C C . ILE A 1 746 ? -8.282 1.645 23.956 1.00 91.94 746 ILE A C 1
ATOM 5871 O O . ILE A 1 746 ? -8.109 2.499 23.095 1.00 91.94 746 ILE A O 1
ATOM 5875 N N . ARG A 1 747 ? -7.371 1.355 24.887 1.00 92.44 747 ARG A N 1
ATOM 5876 C CA . ARG A 1 747 ? -6.071 2.027 25.038 1.00 92.44 747 ARG A CA 1
ATOM 5877 C C . ARG A 1 747 ? -4.995 1.020 25.384 1.00 92.44 747 ARG A C 1
ATOM 5879 O O . ARG A 1 747 ? -5.285 0.090 26.139 1.00 92.44 747 ARG A O 1
ATOM 5886 N N . GLU A 1 748 ? -3.783 1.241 24.893 1.00 91.31 748 GLU A N 1
ATOM 5887 C CA . GLU A 1 748 ? -2.618 0.379 25.109 1.00 91.31 748 GLU A CA 1
ATOM 5888 C C . GLU A 1 748 ? -2.920 -1.091 24.776 1.00 91.31 748 GLU A C 1
ATOM 5890 O O . GLU A 1 748 ? -2.685 -2.009 25.576 1.00 91.31 748 GLU A O 1
ATOM 5895 N N . LYS A 1 749 ? -3.552 -1.308 23.615 1.00 95.31 749 LYS A N 1
ATOM 5896 C CA . LYS A 1 749 ? -3.941 -2.640 23.139 1.00 95.31 749 LYS A CA 1
ATOM 5897 C C . LYS A 1 749 ? -3.754 -2.800 21.643 1.00 95.31 749 LYS A C 1
ATOM 5899 O O . LYS A 1 749 ? -4.129 -1.933 20.859 1.00 95.31 749 LYS A O 1
ATOM 5904 N N . LEU A 1 750 ? -3.319 -4.001 21.274 1.00 98.12 750 LEU A N 1
ATOM 5905 C CA . LEU A 1 750 ? -3.477 -4.535 19.933 1.00 98.12 750 LEU A CA 1
ATOM 5906 C C . LEU A 1 750 ? -4.921 -5.034 19.753 1.00 98.12 750 LEU A C 1
ATOM 5908 O O . LEU A 1 750 ? -5.458 -5.780 20.582 1.00 98.12 750 LEU A O 1
ATOM 5912 N N . VAL A 1 751 ? -5.551 -4.587 18.671 1.00 98.56 751 VAL A N 1
ATOM 5913 C CA . VAL A 1 751 ? -6.931 -4.891 18.300 1.00 98.56 751 VAL A CA 1
ATOM 5914 C C . VAL A 1 751 ? -6.948 -5.563 16.936 1.00 98.56 751 VAL A C 1
ATOM 5916 O O . VAL A 1 751 ? -6.490 -4.982 15.953 1.00 98.56 751 VAL A O 1
ATOM 5919 N N . ASP A 1 752 ? -7.562 -6.743 16.867 1.00 98.69 752 ASP A N 1
ATOM 5920 C CA . ASP A 1 752 ? -7.943 -7.353 15.594 1.00 98.69 752 ASP A CA 1
ATOM 5921 C C . ASP A 1 752 ? -9.390 -6.972 15.276 1.00 98.69 752 ASP A C 1
ATOM 5923 O O . ASP A 1 752 ? -10.253 -7.015 16.162 1.00 98.69 752 ASP A O 1
ATOM 5927 N N . TYR A 1 753 ? -9.700 -6.670 14.016 1.00 98.81 753 TYR A N 1
ATOM 5928 C CA . TYR A 1 753 ? -11.074 -6.422 13.583 1.00 98.81 753 TYR A CA 1
ATOM 5929 C C . TYR A 1 753 ? -11.357 -6.859 12.144 1.00 98.81 753 TYR A C 1
ATOM 5931 O O . TYR A 1 753 ? -10.475 -6.893 11.298 1.00 98.81 753 TYR A O 1
ATOM 5939 N N . TYR A 1 754 ? -12.613 -7.192 11.853 1.00 98.75 754 TYR A N 1
ATOM 5940 C CA . TYR A 1 754 ? -13.118 -7.417 10.496 1.00 98.75 754 TYR A CA 1
ATOM 5941 C C . TYR A 1 754 ? -14.606 -7.074 10.416 1.00 98.75 754 TYR A C 1
ATOM 5943 O O . TYR A 1 754 ? -15.285 -6.940 11.433 1.00 98.75 754 TYR A O 1
ATOM 5951 N N . ILE A 1 755 ? -15.143 -6.965 9.203 1.00 98.88 755 ILE A N 1
ATOM 5952 C CA . ILE A 1 755 ? -16.570 -6.696 8.982 1.00 98.88 755 ILE A CA 1
ATOM 5953 C C . ILE A 1 755 ? -17.270 -7.974 8.513 1.00 98.88 755 ILE A C 1
ATOM 5955 O O . ILE A 1 755 ? -16.795 -8.653 7.605 1.00 98.88 755 ILE A O 1
ATOM 5959 N N . GLU A 1 756 ? -18.402 -8.308 9.133 1.00 98.81 756 GLU A N 1
ATOM 5960 C CA . GLU A 1 756 ? -19.310 -9.379 8.711 1.00 98.81 756 GLU A CA 1
ATOM 5961 C C . GLU A 1 756 ? -20.593 -8.757 8.148 1.00 98.81 756 GLU A C 1
ATOM 5963 O O . GLU A 1 756 ? -21.253 -7.962 8.825 1.00 98.81 756 GLU A O 1
ATOM 5968 N N . ALA A 1 757 ? -20.952 -9.127 6.919 1.00 98.81 757 ALA A N 1
ATOM 5969 C CA . ALA A 1 757 ? -22.177 -8.697 6.256 1.00 98.81 757 ALA A CA 1
ATOM 5970 C C . ALA A 1 757 ? -23.029 -9.908 5.865 1.00 98.81 757 ALA A C 1
ATOM 5972 O O . ALA A 1 757 ? -22.507 -10.938 5.434 1.00 98.81 757 ALA A O 1
ATOM 5973 N N . VAL A 1 758 ? -24.344 -9.767 6.016 1.00 98.69 758 VAL A N 1
ATOM 5974 C CA . VAL A 1 758 ? -25.343 -10.774 5.641 1.00 98.69 758 VAL A CA 1
ATOM 5975 C C . VAL A 1 758 ? -26.348 -10.120 4.707 1.00 98.69 758 VAL A C 1
ATOM 5977 O O . VAL A 1 758 ? -26.847 -9.038 5.027 1.00 98.69 758 VAL A O 1
ATOM 5980 N N . ASP A 1 759 ? -26.640 -10.750 3.573 1.00 98.44 759 ASP A N 1
ATOM 5981 C CA . ASP A 1 759 ? -27.663 -10.284 2.630 1.00 98.44 759 ASP A CA 1
ATOM 5982 C C . ASP A 1 759 ? -29.082 -10.767 3.002 1.00 98.44 759 ASP A C 1
ATOM 5984 O O . ASP A 1 759 ? -29.300 -11.498 3.973 1.00 98.44 759 ASP A O 1
ATOM 5988 N N . ASN A 1 760 ? -30.080 -10.369 2.214 1.00 97.81 760 ASN A N 1
ATOM 5989 C CA . ASN A 1 760 ? -31.470 -10.795 2.396 1.00 97.81 760 ASN A CA 1
ATOM 5990 C C . ASN A 1 760 ? -31.753 -12.256 1.983 1.00 97.81 760 ASN A C 1
ATOM 5992 O O . ASN A 1 760 ? -32.853 -12.746 2.252 1.00 97.81 760 ASN A O 1
ATOM 5996 N N . GLN A 1 761 ? -30.799 -12.955 1.357 1.00 96.69 761 GLN A N 1
ATOM 5997 C CA . GLN A 1 761 ? -30.870 -14.391 1.046 1.00 96.69 761 GLN A CA 1
ATOM 5998 C C . GLN A 1 761 ? -30.201 -15.266 2.121 1.00 96.69 761 GLN A C 1
ATOM 6000 O O . GLN A 1 761 ? -30.373 -16.487 2.123 1.00 96.69 761 GLN A O 1
ATOM 6005 N N . GLY A 1 762 ? -29.486 -14.654 3.068 1.00 97.69 762 GLY A N 1
ATOM 6006 C CA . GLY A 1 762 ? -28.724 -15.324 4.113 1.00 97.69 762 GLY A CA 1
ATOM 6007 C C . GLY A 1 762 ? -27.301 -15.716 3.699 1.00 97.69 762 GLY A C 1
ATOM 6008 O O . GLY A 1 762 ? -26.674 -16.491 4.427 1.00 97.69 762 GLY A O 1
ATOM 6009 N N . ASN A 1 763 ? -26.778 -15.213 2.574 1.00 98.31 763 ASN A N 1
ATOM 6010 C CA . ASN A 1 763 ? -25.359 -15.353 2.255 1.00 98.31 763 ASN A CA 1
ATOM 6011 C C . ASN A 1 763 ? -24.544 -14.446 3.188 1.00 98.31 763 ASN A C 1
ATOM 6013 O O . ASN A 1 763 ? -24.944 -13.327 3.512 1.00 98.31 763 ASN A O 1
ATOM 6017 N N . VAL A 1 764 ? -23.394 -14.946 3.641 1.00 98.44 764 VAL A N 1
ATOM 6018 C CA . VAL A 1 764 ? -22.544 -14.274 4.630 1.00 98.44 764 VAL A CA 1
ATOM 6019 C C . VAL A 1 764 ? -21.177 -14.006 4.023 1.00 98.44 764 VAL A C 1
ATOM 6021 O O . VAL A 1 764 ? -20.528 -14.931 3.531 1.00 98.44 764 VAL A O 1
ATOM 6024 N N . ARG A 1 765 ? -20.705 -12.762 4.127 1.00 98.00 765 ARG A N 1
ATOM 6025 C CA . ARG A 1 765 ? -19.315 -12.386 3.855 1.00 98.00 765 ARG A CA 1
ATOM 6026 C C . ARG A 1 765 ? -18.631 -11.986 5.153 1.00 98.00 765 ARG A C 1
ATOM 6028 O O . ARG A 1 765 ? -19.175 -11.202 5.927 1.00 98.00 765 ARG A O 1
ATOM 6035 N N . ARG A 1 766 ? -17.407 -12.472 5.352 1.00 97.94 766 ARG A N 1
ATOM 6036 C CA . ARG A 1 766 ? -16.454 -11.903 6.309 1.00 97.94 766 ARG A CA 1
ATOM 6037 C C . ARG A 1 766 ? -15.330 -11.233 5.528 1.00 97.94 766 ARG A C 1
ATOM 6039 O O . ARG A 1 766 ? -14.800 -11.831 4.593 1.00 97.94 766 ARG A O 1
ATOM 6046 N N . GLY A 1 767 ? -15.027 -9.987 5.873 1.00 95.25 767 GLY A N 1
ATOM 6047 C CA . GLY A 1 767 ? -13.901 -9.239 5.324 1.00 95.25 767 GLY A CA 1
ATOM 6048 C C . GLY A 1 767 ? -12.557 -9.709 5.893 1.00 95.25 767 GLY A C 1
ATOM 6049 O O . GLY A 1 767 ? -12.537 -10.507 6.838 1.00 95.25 767 GLY A O 1
ATOM 6050 N N . PRO A 1 768 ? -11.435 -9.217 5.341 1.00 93.88 768 PRO A N 1
ATOM 6051 C CA . PRO A 1 768 ? -10.112 -9.501 5.887 1.00 93.88 768 PRO A CA 1
ATOM 6052 C C . PRO A 1 768 ? -10.002 -9.017 7.337 1.00 93.88 768 PRO A C 1
ATOM 6054 O O . PRO A 1 768 ? -10.608 -8.005 7.700 1.00 93.88 768 PRO A O 1
ATOM 6057 N N . ILE A 1 769 ? -9.229 -9.744 8.146 1.00 97.69 769 ILE A N 1
ATOM 6058 C CA . ILE A 1 769 ? -8.851 -9.290 9.485 1.00 97.69 769 ILE A CA 1
ATOM 6059 C C . ILE A 1 769 ? -7.790 -8.198 9.332 1.00 97.69 769 ILE A C 1
ATOM 6061 O O . ILE A 1 769 ? -6.880 -8.318 8.517 1.00 97.69 769 ILE A O 1
ATOM 6065 N N . GLN A 1 770 ? -7.979 -7.115 10.071 1.00 97.69 770 GLN A N 1
ATOM 6066 C CA . GLN A 1 770 ? -7.110 -5.954 10.159 1.00 97.69 770 GLN A CA 1
ATOM 6067 C C . GLN A 1 770 ? -6.580 -5.850 11.587 1.00 97.69 770 GLN A C 1
ATOM 6069 O O . GLN A 1 770 ? -7.281 -6.226 12.531 1.00 97.69 770 GLN A O 1
ATOM 6074 N N . HIS A 1 771 ? -5.383 -5.293 11.738 1.00 97.94 771 HIS A N 1
ATOM 6075 C CA . HIS A 1 771 ? -4.713 -5.136 13.025 1.00 97.94 771 HIS A CA 1
ATOM 6076 C C . HIS A 1 771 ? -4.409 -3.659 13.272 1.00 97.94 771 HIS A C 1
ATOM 6078 O O . HIS A 1 771 ? -4.059 -2.921 12.348 1.00 97.94 771 HIS A O 1
ATOM 6084 N N . VAL A 1 772 ? -4.581 -3.212 14.513 1.00 98.12 772 VAL A N 1
ATOM 6085 C CA . VAL A 1 772 ? -4.235 -1.850 14.927 1.00 98.12 772 VAL A CA 1
ATOM 6086 C C . VAL A 1 772 ? -3.823 -1.831 16.392 1.00 98.12 772 VAL A C 1
ATOM 6088 O O . VAL A 1 772 ? -4.496 -2.407 17.244 1.00 98.12 772 VAL A O 1
ATOM 6091 N N . TRP A 1 773 ? -2.720 -1.156 16.691 1.00 97.62 773 TRP A N 1
ATOM 6092 C CA . TRP A 1 773 ? -2.397 -0.736 18.045 1.00 97.62 773 TRP A CA 1
ATOM 6093 C C . TRP A 1 773 ? -3.122 0.574 18.339 1.00 97.62 773 TRP A C 1
ATOM 6095 O O . TRP A 1 773 ? -2.924 1.560 17.625 1.00 97.62 773 TRP A O 1
ATOM 6105 N N . ALA A 1 774 ? -3.970 0.560 19.367 1.00 95.75 774 ALA A N 1
ATOM 6106 C CA . ALA A 1 774 ? -4.580 1.753 19.935 1.00 95.75 774 ALA A CA 1
ATOM 6107 C C . ALA A 1 774 ? -3.749 2.193 21.143 1.00 95.75 774 ALA A C 1
ATOM 6109 O O . ALA A 1 774 ? -3.726 1.486 22.153 1.00 95.75 774 ALA A O 1
ATOM 6110 N N . GLY A 1 775 ? -3.063 3.329 21.022 1.00 90.38 775 GLY A N 1
ATOM 6111 C CA . GLY A 1 775 ? -2.212 3.902 22.064 1.00 90.38 775 GLY A CA 1
ATOM 6112 C C . GLY A 1 775 ? -2.991 4.499 23.238 1.00 90.38 775 GLY A C 1
ATOM 6113 O O . GLY A 1 775 ? -4.220 4.421 23.315 1.00 90.38 775 GLY A O 1
ATOM 6114 N N . ASP A 1 776 ? -2.266 5.092 24.178 1.00 82.44 776 ASP A N 1
ATOM 6115 C CA . ASP A 1 776 ? -2.792 5.650 25.426 1.00 82.44 776 ASP A CA 1
ATOM 6116 C C . ASP A 1 776 ? -3.582 6.964 25.274 1.00 82.44 776 ASP A C 1
ATOM 6118 O O . ASP A 1 776 ? -4.317 7.346 26.192 1.00 82.44 776 ASP A O 1
ATOM 6122 N N . GLY A 1 777 ? -3.468 7.646 24.130 1.00 70.38 777 GLY A N 1
ATOM 6123 C CA . GLY A 1 777 ? -4.083 8.956 23.900 1.00 70.38 777 GLY A CA 1
ATOM 6124 C C . GLY A 1 777 ? -3.433 10.097 24.691 1.00 70.38 777 GLY A C 1
ATOM 6125 O O . GLY A 1 777 ? -4.008 11.183 24.791 1.00 70.38 777 GLY A O 1
ATOM 6126 N N . GLN A 1 778 ? -2.256 9.867 25.277 1.00 58.19 778 GLN A N 1
ATOM 6127 C CA . GLN A 1 778 ? -1.467 10.841 26.022 1.00 58.19 778 GLN A CA 1
ATOM 6128 C C . GLN A 1 778 ? -0.147 11.082 25.283 1.00 58.19 778 GLN A C 1
ATOM 6130 O O . GLN A 1 778 ? 0.845 10.420 25.535 1.00 58.19 778 GLN A O 1
ATOM 6135 N N . GLY A 1 779 ? -0.120 12.058 24.373 1.00 40.06 779 GLY A N 1
ATOM 6136 C CA . GLY A 1 779 ? 1.105 12.803 24.041 1.00 40.06 779 GLY A CA 1
ATOM 6137 C C . GLY A 1 779 ? 2.384 11.978 23.846 1.00 40.06 779 GLY A C 1
ATOM 6138 O O . GLY A 1 779 ? 3.372 12.251 24.516 1.00 40.06 779 GLY A O 1
ATOM 6139 N N . GLY A 1 780 ? 2.393 10.997 22.947 1.00 35.78 780 GLY A N 1
ATOM 6140 C CA . GLY A 1 780 ? 3.561 10.162 22.676 1.00 35.78 780 GLY A CA 1
ATOM 6141 C C . GLY A 1 780 ? 4.442 10.780 21.599 1.00 35.78 780 GLY A C 1
ATOM 6142 O O . GLY A 1 780 ? 4.681 10.147 20.575 1.00 35.78 780 GLY A O 1
ATOM 6143 N N . GLY A 1 781 ? 4.889 12.023 21.788 1.00 34.50 781 GLY A N 1
ATOM 6144 C CA . GLY A 1 781 ? 5.926 12.628 20.954 1.00 34.50 781 GLY A CA 1
ATOM 6145 C C . GLY A 1 781 ? 7.255 11.913 21.179 1.00 34.50 781 GLY A C 1
ATOM 6146 O O . GLY A 1 781 ? 8.146 12.454 21.824 1.00 34.50 781 GLY A O 1
ATOM 6147 N N . ASN A 1 782 ? 7.402 10.687 20.679 1.00 36.84 782 ASN A N 1
ATOM 6148 C CA . ASN A 1 782 ? 8.654 9.951 20.774 1.00 36.84 782 ASN A CA 1
ATOM 6149 C C . ASN A 1 782 ? 9.628 10.426 19.686 1.00 36.84 782 ASN A C 1
ATOM 6151 O O . ASN A 1 782 ? 9.985 9.703 18.766 1.00 36.84 782 ASN A O 1
ATOM 6155 N N . GLY A 1 783 ? 10.146 11.639 19.888 1.00 37.75 783 GLY A N 1
ATOM 6156 C CA . GLY A 1 783 ? 11.558 11.947 19.642 1.00 37.75 783 GLY A CA 1
ATOM 6157 C C . GLY A 1 783 ? 12.467 11.408 20.766 1.00 37.75 783 GLY A C 1
ATOM 6158 O O . GLY A 1 783 ? 13.549 11.945 21.003 1.00 37.75 783 GLY A O 1
ATOM 6159 N N . ASN A 1 784 ? 12.015 10.378 21.492 1.00 45.44 784 ASN A N 1
ATOM 6160 C CA . ASN A 1 784 ? 12.625 9.883 22.726 1.00 45.44 784 ASN A CA 1
ATOM 6161 C C . ASN A 1 784 ? 13.661 8.770 22.531 1.00 45.44 784 ASN A C 1
ATOM 6163 O O . ASN A 1 784 ? 14.339 8.422 23.491 1.00 45.44 784 ASN A O 1
ATOM 6167 N N . ASP A 1 785 ? 13.892 8.249 21.325 1.00 57.16 785 ASP A N 1
ATOM 6168 C CA . ASP A 1 785 ? 14.899 7.181 21.179 1.00 57.16 785 ASP A CA 1
ATOM 6169 C C . ASP A 1 785 ? 16.339 7.673 21.411 1.00 57.16 785 ASP A C 1
ATOM 6171 O O . ASP A 1 785 ? 17.222 6.879 21.770 1.00 57.16 785 ASP A O 1
ATOM 6175 N N . ALA A 1 786 ? 16.573 8.985 21.270 1.00 77.44 786 ALA A N 1
ATOM 6176 C CA . ALA A 1 786 ? 17.880 9.592 21.486 1.00 77.44 786 ALA A CA 1
ATOM 6177 C C . ALA A 1 786 ? 18.235 9.756 22.971 1.00 77.44 786 ALA A C 1
ATOM 6179 O O . ALA A 1 786 ? 19.417 9.711 23.293 1.00 77.44 786 ALA A O 1
ATOM 6180 N N . VAL A 1 787 ? 17.271 9.928 23.884 1.00 87.00 787 VAL A N 1
ATOM 6181 C CA . VAL A 1 787 ? 17.551 10.144 25.315 1.00 87.00 787 VAL A CA 1
ATOM 6182 C C . VAL A 1 787 ? 16.707 9.215 26.167 1.00 87.00 787 VAL A C 1
ATOM 6184 O O . VAL A 1 787 ? 15.490 9.296 26.173 1.00 87.00 787 VAL A O 1
ATOM 6187 N N . GLU A 1 788 ? 17.371 8.364 26.938 1.00 88.00 788 GLU A N 1
ATOM 6188 C CA . GLU A 1 788 ? 16.743 7.486 27.921 1.00 88.00 788 GLU A CA 1
ATOM 6189 C C . GLU A 1 788 ? 17.131 7.953 29.325 1.00 88.00 788 GLU A C 1
ATOM 6191 O O . GLU A 1 788 ? 18.314 8.209 29.588 1.00 88.00 788 GLU A O 1
ATOM 6196 N N . ILE A 1 789 ? 16.166 8.002 30.245 1.00 88.62 789 ILE A N 1
ATOM 6197 C CA . ILE A 1 789 ? 16.440 8.181 31.671 1.00 88.62 789 ILE A CA 1
ATOM 6198 C C . ILE A 1 789 ? 16.075 6.925 32.466 1.00 88.62 789 ILE A C 1
ATOM 6200 O O . ILE A 1 789 ? 15.230 6.130 32.072 1.00 88.62 789 ILE A O 1
ATOM 6204 N N . SER A 1 790 ? 16.735 6.709 33.601 1.00 85.38 790 SER A N 1
ATOM 6205 C CA . SER A 1 790 ? 16.427 5.598 34.501 1.00 85.38 790 SER A CA 1
ATOM 6206 C C . SER A 1 790 ? 16.694 5.995 35.959 1.00 85.38 790 SER A C 1
ATOM 6208 O O . SER A 1 790 ? 17.851 6.259 36.304 1.00 85.38 790 SER A O 1
ATOM 6210 N N . PRO A 1 791 ? 15.687 5.957 36.854 1.00 79.12 791 PRO A N 1
ATOM 6211 C CA . PRO A 1 791 ? 14.289 5.606 36.577 1.00 79.12 791 PRO A CA 1
ATOM 6212 C C . PRO A 1 791 ? 13.578 6.658 35.705 1.00 79.12 791 PRO A C 1
ATOM 6214 O O . PRO A 1 791 ? 13.951 7.827 35.749 1.00 79.12 791 PRO A O 1
ATOM 6217 N N . ASP A 1 792 ? 12.562 6.220 34.958 1.00 81.44 792 ASP A N 1
ATOM 6218 C CA . ASP A 1 792 ? 11.616 7.058 34.209 1.00 81.44 792 ASP A CA 1
ATOM 6219 C C . ASP A 1 792 ? 10.182 6.755 34.707 1.00 81.44 792 ASP A C 1
ATOM 6221 O O . ASP A 1 792 ? 9.768 5.589 34.643 1.00 81.44 792 ASP A O 1
ATOM 6225 N N . PRO A 1 793 ? 9.440 7.712 35.296 1.00 80.19 793 PRO A N 1
ATOM 6226 C CA . PRO A 1 793 ? 9.858 9.082 35.594 1.00 80.19 793 PRO A CA 1
ATOM 6227 C C . PRO A 1 793 ? 10.980 9.140 36.641 1.00 80.19 793 PRO A C 1
ATOM 6229 O O . PRO A 1 793 ? 11.099 8.274 37.523 1.00 80.19 793 PRO A O 1
ATOM 6232 N N . ALA A 1 794 ? 11.795 10.195 36.559 1.00 87.31 794 ALA A N 1
ATOM 6233 C CA . ALA A 1 794 ? 12.832 10.489 37.541 1.00 87.31 794 ALA A CA 1
ATOM 6234 C C . ALA A 1 794 ? 12.212 10.734 38.926 1.00 87.31 794 ALA A C 1
ATOM 6236 O O . ALA A 1 794 ? 11.034 11.061 39.055 1.00 87.31 794 ALA A O 1
ATOM 6237 N N . ARG A 1 795 ? 12.999 10.570 39.993 1.00 84.12 795 ARG A N 1
ATOM 6238 C CA . ARG A 1 795 ? 12.513 10.683 41.376 1.00 84.12 795 ARG A CA 1
ATOM 6239 C C . ARG A 1 795 ? 13.271 11.749 42.153 1.00 84.12 795 ARG A C 1
ATOM 6241 O O . ARG A 1 795 ? 14.498 11.691 42.190 1.00 84.12 795 ARG A O 1
ATOM 6248 N N . THR A 1 796 ? 12.568 12.674 42.811 1.00 78.75 796 THR A N 1
ATOM 6249 C CA . THR A 1 796 ? 13.208 13.677 43.682 1.00 78.75 796 THR A CA 1
ATOM 6250 C C . THR A 1 796 ? 14.088 13.011 44.741 1.00 78.75 796 THR A C 1
ATOM 6252 O O . THR A 1 796 ? 13.743 11.959 45.290 1.00 78.75 796 THR A O 1
ATOM 6255 N N . GLY A 1 797 ? 15.264 13.589 44.996 1.00 75.06 797 GLY A N 1
ATOM 6256 C CA . GLY A 1 797 ? 16.219 13.086 45.987 1.00 75.06 797 GLY A CA 1
ATOM 6257 C C . GLY A 1 797 ? 16.942 11.789 45.594 1.00 75.06 797 GLY A C 1
ATOM 6258 O O . GLY A 1 797 ? 17.808 11.323 46.338 1.00 75.06 797 GLY A O 1
ATOM 6259 N N . GLN A 1 798 ? 16.637 11.202 44.430 1.00 81.75 798 GLN A N 1
ATOM 6260 C CA . GLN A 1 798 ? 17.305 10.014 43.898 1.00 81.75 798 GLN A CA 1
ATOM 6261 C C . GLN A 1 798 ? 18.154 10.374 42.667 1.00 81.75 798 GLN A C 1
ATOM 6263 O O . GLN A 1 798 ? 17.824 11.301 41.928 1.00 81.75 798 GLN A O 1
ATOM 6268 N N . PRO A 1 799 ? 19.285 9.688 42.430 1.00 88.25 799 PRO A N 1
ATOM 6269 C CA . PRO A 1 799 ? 20.044 9.883 41.203 1.00 88.25 799 PRO A CA 1
ATOM 6270 C C . PRO A 1 799 ? 19.278 9.326 39.996 1.00 88.25 799 PRO A C 1
ATOM 6272 O O . PRO A 1 799 ? 18.667 8.261 40.086 1.00 88.25 799 PRO A O 1
ATOM 6275 N N . VAL A 1 800 ? 19.381 10.011 38.859 1.00 93.62 800 VAL A N 1
ATOM 6276 C CA . VAL A 1 800 ? 18.867 9.554 37.564 1.00 93.62 800 VAL A CA 1
ATOM 6277 C C . VAL A 1 800 ? 20.036 9.264 36.627 1.00 93.62 800 VAL A C 1
ATOM 6279 O O . VAL A 1 800 ? 20.972 10.059 36.505 1.00 93.62 800 VAL A O 1
ATOM 6282 N N . ALA A 1 801 ? 20.019 8.089 36.003 1.00 95.00 801 ALA A N 1
ATOM 6283 C CA . ALA A 1 801 ? 20.927 7.747 34.918 1.00 95.00 801 ALA A CA 1
ATOM 6284 C C . ALA A 1 801 ? 20.356 8.277 33.606 1.00 95.00 801 ALA A C 1
ATOM 6286 O O . ALA A 1 801 ? 19.179 8.084 33.340 1.00 95.00 801 ALA A O 1
ATOM 6287 N N . ILE A 1 802 ? 21.191 8.917 32.800 1.00 95.38 802 ILE A N 1
ATOM 6288 C CA . ILE A 1 802 ? 20.841 9.530 31.522 1.00 95.38 802 ILE A CA 1
ATOM 6289 C C . ILE A 1 802 ? 21.718 8.889 30.459 1.00 95.38 802 ILE A C 1
ATOM 6291 O O . ILE A 1 802 ? 22.946 8.874 30.603 1.00 95.38 802 ILE A O 1
ATOM 6295 N N . ARG A 1 803 ? 21.103 8.390 29.388 1.00 93.75 803 ARG A N 1
ATOM 6296 C CA . ARG A 1 803 ? 21.790 7.847 28.216 1.00 93.75 803 ARG A CA 1
ATOM 6297 C C . ARG A 1 803 ? 21.380 8.629 26.982 1.00 93.75 803 ARG A C 1
ATOM 6299 O O . ARG A 1 803 ? 20.196 8.725 26.699 1.00 93.75 803 ARG A O 1
ATOM 6306 N N . TYR A 1 804 ? 22.354 9.141 26.245 1.00 94.50 804 TYR A N 1
ATOM 6307 C CA . TYR A 1 804 ? 22.158 9.910 25.025 1.00 94.50 804 TYR A CA 1
ATOM 6308 C C . TYR A 1 804 ? 22.809 9.211 23.831 1.00 94.50 804 TYR A C 1
ATOM 6310 O O . TYR A 1 804 ? 24.012 8.930 23.832 1.00 94.50 804 TYR A O 1
ATOM 6318 N N . ASP A 1 805 ? 22.014 8.928 22.811 1.00 89.88 805 ASP A N 1
ATOM 6319 C CA . ASP A 1 805 ? 22.461 8.463 21.511 1.00 89.88 805 ASP A CA 1
ATOM 6320 C C . ASP A 1 805 ? 22.730 9.668 20.605 1.00 89.88 805 ASP A C 1
ATOM 6322 O O . ASP A 1 805 ? 21.822 10.344 20.132 1.00 89.88 805 ASP A O 1
ATOM 6326 N N . ALA A 1 806 ? 24.013 9.943 20.375 1.00 86.94 806 ALA A N 1
ATOM 6327 C CA . ALA A 1 806 ? 24.433 11.022 19.489 1.00 86.94 806 ALA A CA 1
ATOM 6328 C C . ALA A 1 806 ? 24.366 10.627 18.001 1.00 86.94 806 ALA A C 1
ATOM 6330 O O . ALA A 1 806 ? 24.635 11.467 17.137 1.00 86.94 806 ALA A O 1
ATOM 6331 N N . SER A 1 807 ? 24.100 9.355 17.678 1.00 77.81 807 SER A N 1
ATOM 6332 C CA . SER A 1 807 ? 24.120 8.859 16.303 1.00 77.81 807 SER A CA 1
ATOM 6333 C C . SER A 1 807 ? 23.009 9.501 15.464 1.00 77.81 807 SER A C 1
ATOM 6335 O O . SER A 1 807 ? 21.913 9.777 15.935 1.00 77.81 807 SER A O 1
ATOM 6337 N N . GLY A 1 808 ? 23.326 9.857 14.215 1.00 68.94 808 GLY A N 1
ATOM 6338 C CA . GLY A 1 808 ? 22.399 10.575 13.327 1.00 68.94 808 GLY A CA 1
ATOM 6339 C C . GLY A 1 808 ? 22.134 12.048 13.687 1.00 68.94 808 GLY A C 1
ATOM 6340 O O . GLY A 1 808 ? 21.646 12.787 12.833 1.00 68.94 808 GLY A O 1
ATOM 6341 N N . GLY A 1 809 ? 22.504 12.497 14.892 1.00 77.88 809 GLY A N 1
ATOM 6342 C CA . GLY A 1 809 ? 22.306 13.865 15.373 1.00 77.88 809 GLY A CA 1
ATOM 6343 C C . GLY A 1 809 ? 23.488 14.821 15.125 1.00 77.88 809 GLY A C 1
ATOM 6344 O O . GLY A 1 809 ? 24.557 14.417 14.649 1.00 77.88 809 GLY A O 1
ATOM 6345 N N . PRO A 1 810 ? 23.344 16.113 15.489 1.00 85.44 810 PRO A N 1
ATOM 6346 C CA . PRO A 1 810 ? 24.394 17.135 15.388 1.00 85.44 810 PRO A CA 1
ATOM 6347 C C . PRO A 1 810 ? 25.716 16.778 16.087 1.00 85.44 810 PRO A C 1
ATOM 6349 O O . PRO A 1 810 ? 26.761 17.334 15.744 1.00 85.44 810 PRO A O 1
ATOM 6352 N N . LEU A 1 811 ? 25.680 15.856 17.056 1.00 91.25 811 LEU A N 1
ATOM 6353 C CA . LEU A 1 811 ? 26.832 15.429 17.853 1.00 91.25 811 LEU A CA 1
ATOM 6354 C C . LEU A 1 811 ? 27.394 14.056 17.446 1.00 91.25 811 LEU A C 1
ATOM 6356 O O . LEU A 1 811 ? 28.285 13.549 18.125 1.00 91.25 811 LEU A O 1
ATOM 6360 N N . ALA A 1 812 ? 26.963 13.474 16.320 1.00 85.50 812 ALA A N 1
ATOM 6361 C CA . ALA A 1 812 ? 27.379 12.133 15.880 1.00 85.50 812 ALA A CA 1
ATOM 6362 C C . ALA A 1 812 ? 28.902 11.947 15.748 1.00 85.50 812 ALA A C 1
ATOM 6364 O O . ALA A 1 812 ? 29.418 10.841 15.899 1.00 85.50 812 ALA A O 1
ATOM 6365 N N . THR A 1 813 ? 29.642 13.024 15.468 1.00 86.38 813 THR A N 1
ATOM 6366 C CA . THR A 1 813 ? 31.110 13.002 15.343 1.00 86.38 813 THR A CA 1
ATOM 6367 C C . THR A 1 813 ? 31.840 13.573 16.559 1.00 86.38 813 THR A C 1
ATOM 6369 O O . THR A 1 813 ? 33.051 13.798 16.493 1.00 86.38 813 THR A O 1
ATOM 6372 N N . ALA A 1 814 ? 31.132 13.875 17.649 1.00 90.06 814 ALA A N 1
ATOM 6373 C CA . ALA A 1 814 ? 31.727 14.474 18.833 1.00 90.06 814 ALA A CA 1
ATOM 6374 C C . ALA A 1 814 ? 32.659 13.471 19.531 1.00 90.06 814 ALA A C 1
ATOM 6376 O O . ALA A 1 814 ? 32.280 12.343 19.837 1.00 90.06 814 ALA A O 1
ATOM 6377 N N . SER A 1 815 ? 33.895 13.886 19.821 1.00 91.50 815 SER A N 1
ATOM 6378 C CA . SER A 1 815 ? 34.825 13.079 20.626 1.00 91.50 815 SER A CA 1
ATOM 6379 C C . SER A 1 815 ? 34.513 13.124 22.124 1.00 91.50 815 SER A C 1
ATOM 6381 O O . SER A 1 815 ? 35.114 12.380 22.894 1.00 91.50 815 SER A O 1
ATOM 6383 N N . GLN A 1 816 ? 33.639 14.042 22.536 1.00 96.19 816 GLN A N 1
ATOM 6384 C CA . GLN A 1 816 ? 33.189 14.252 23.904 1.00 96.19 816 GLN A CA 1
ATOM 6385 C C . GLN A 1 816 ? 31.809 14.909 23.870 1.00 96.19 816 GLN A C 1
ATOM 6387 O O . GLN A 1 816 ? 31.629 15.869 23.126 1.00 96.19 816 GLN A O 1
ATOM 6392 N N . VAL A 1 817 ? 30.877 14.427 24.693 1.00 97.25 817 VAL A N 1
ATOM 6393 C CA . VAL A 1 817 ? 29.566 15.057 24.901 1.00 97.25 817 VAL A CA 1
ATOM 6394 C C . VAL A 1 817 ? 29.423 15.516 26.349 1.00 97.25 817 VAL A C 1
ATOM 6396 O O . VAL A 1 817 ? 29.921 14.869 27.277 1.00 97.25 817 VAL A O 1
ATOM 6399 N N . PHE A 1 818 ? 28.769 16.654 26.528 1.00 97.75 818 PHE A N 1
ATOM 6400 C CA . PHE A 1 818 ? 28.380 17.229 27.804 1.00 97.75 818 PHE A CA 1
ATOM 6401 C C . PHE A 1 818 ? 26.859 17.329 27.850 1.00 97.75 818 PHE A C 1
ATOM 6403 O O . PHE A 1 818 ? 26.223 17.656 26.845 1.00 97.75 818 PHE A O 1
ATOM 6410 N N . LEU A 1 819 ? 26.299 17.033 29.015 1.00 97.69 819 LEU A N 1
ATOM 6411 C CA . LEU A 1 819 ? 24.895 17.241 29.317 1.00 97.69 819 LEU A CA 1
ATOM 6412 C C . LEU A 1 819 ? 24.710 18.675 29.817 1.00 97.69 819 LEU A C 1
ATOM 6414 O O . LEU A 1 819 ? 25.316 19.047 30.816 1.00 97.69 819 LEU A O 1
ATOM 6418 N N . HIS A 1 820 ? 23.829 19.437 29.183 1.00 96.75 820 HIS A N 1
ATOM 6419 C CA . HIS A 1 820 ? 23.296 20.679 29.728 1.00 96.75 820 HIS A CA 1
ATOM 6420 C C . HIS A 1 820 ? 21.913 20.376 30.299 1.00 96.75 820 HIS A C 1
ATOM 6422 O O . HIS A 1 820 ? 20.997 20.039 29.549 1.00 96.75 820 HIS A O 1
ATOM 6428 N N . ILE A 1 821 ? 21.780 20.431 31.625 1.00 95.31 821 ILE A N 1
ATOM 6429 C CA . ILE A 1 821 ? 20.554 20.040 32.330 1.00 95.31 821 ILE A CA 1
ATOM 6430 C C . ILE A 1 821 ? 19.978 21.205 33.135 1.00 95.31 821 ILE A C 1
ATOM 6432 O O . ILE A 1 821 ? 20.685 21.882 33.887 1.00 95.31 821 ILE A O 1
ATOM 6436 N N . GLY A 1 822 ? 18.680 21.422 32.967 1.00 93.00 822 GLY A N 1
ATOM 6437 C CA . GLY A 1 822 ? 17.844 22.345 33.708 1.00 93.00 822 GLY A CA 1
ATOM 6438 C C . GLY A 1 822 ? 16.781 21.629 34.535 1.00 93.00 822 GLY A C 1
ATOM 6439 O O . GLY A 1 822 ? 16.552 20.430 34.396 1.00 93.00 822 GLY A O 1
ATOM 6440 N N . ILE A 1 823 ? 16.165 22.386 35.436 1.00 89.88 823 ILE A N 1
ATOM 6441 C CA . ILE A 1 823 ? 15.077 21.947 36.305 1.00 89.88 823 ILE A CA 1
ATOM 6442 C C . ILE A 1 823 ? 13.917 22.930 36.171 1.00 89.88 823 ILE A C 1
ATOM 6444 O O . ILE A 1 823 ? 14.127 24.149 36.237 1.00 89.88 823 ILE A O 1
ATOM 6448 N N . ASN A 1 824 ? 12.699 22.392 36.086 1.00 88.12 824 ASN A N 1
ATOM 6449 C CA . ASN A 1 824 ? 11.430 23.123 36.085 1.00 88.12 824 ASN A CA 1
ATOM 6450 C C . ASN A 1 824 ? 11.362 24.211 34.997 1.00 88.12 824 ASN A C 1
ATOM 6452 O O . ASN A 1 824 ? 11.236 25.398 35.316 1.00 88.12 824 ASN A O 1
ATOM 6456 N N . ASN A 1 825 ? 11.414 23.815 33.722 1.00 87.12 825 ASN A N 1
ATOM 6457 C CA . ASN A 1 825 ? 11.486 24.700 32.555 1.00 87.12 825 ASN A CA 1
ATOM 6458 C C . ASN A 1 825 ? 12.707 25.631 32.591 1.00 87.12 825 ASN A C 1
ATOM 6460 O O . ASN A 1 825 ? 12.580 26.857 32.471 1.00 87.12 825 ASN A O 1
ATOM 6464 N N . TRP A 1 826 ? 13.893 25.056 32.795 1.00 89.31 826 TRP A N 1
ATOM 6465 C CA . TRP A 1 826 ? 15.173 25.771 32.850 1.00 89.31 826 TRP A CA 1
ATOM 6466 C C . TRP A 1 826 ? 15.246 26.861 33.942 1.00 89.31 826 TRP A C 1
ATOM 6468 O O . TRP A 1 826 ? 16.090 27.760 33.880 1.00 89.31 826 TRP A O 1
ATOM 6478 N N . ALA A 1 827 ? 14.375 26.816 34.961 1.00 82.94 827 ALA A N 1
ATOM 6479 C CA . ALA A 1 827 ? 14.346 27.795 36.053 1.00 82.94 827 ALA A CA 1
ATOM 6480 C C . ALA A 1 827 ? 15.629 27.766 36.895 1.00 82.94 827 ALA A C 1
ATOM 6482 O O . ALA A 1 827 ? 16.084 28.796 37.404 1.00 82.94 827 ALA A O 1
ATOM 6483 N N . TRP A 1 828 ? 16.225 26.584 37.016 1.00 89.38 828 TRP A N 1
ATOM 6484 C CA . TRP A 1 828 ? 17.599 26.397 37.454 1.00 89.38 828 TRP A CA 1
ATOM 6485 C C . TRP A 1 828 ? 18.335 25.563 36.410 1.00 89.38 828 TRP A C 1
ATOM 6487 O O . TRP A 1 828 ? 17.739 24.677 35.811 1.00 89.38 828 TRP A O 1
ATOM 6497 N N . VAL A 1 829 ? 19.616 25.851 36.195 1.00 90.81 829 VAL A N 1
ATOM 6498 C CA . VAL A 1 829 ? 20.472 25.153 35.229 1.00 90.81 829 VAL A CA 1
ATOM 6499 C C . VAL A 1 829 ? 21.755 24.755 35.937 1.00 90.81 829 VAL A C 1
ATOM 6501 O O . VAL A 1 829 ? 22.333 25.588 36.645 1.00 90.81 829 VAL A O 1
ATOM 6504 N N . GLU A 1 830 ? 22.198 23.511 35.756 1.00 88.44 830 GLU A N 1
ATOM 6505 C CA . GLU A 1 830 ? 23.473 23.036 36.293 1.00 88.44 830 GLU A CA 1
ATOM 6506 C C . GLU A 1 830 ? 24.618 23.825 35.640 1.00 88.44 830 GLU A C 1
ATOM 6508 O O . GLU A 1 830 ? 24.837 23.714 34.437 1.00 88.44 830 GLU A O 1
ATOM 6513 N N . PRO A 1 831 ? 25.374 24.642 36.395 1.00 85.19 831 PRO A N 1
ATOM 6514 C CA . PRO A 1 831 ? 26.337 25.571 35.804 1.00 85.19 831 PRO A CA 1
ATOM 6515 C C . PRO A 1 831 ? 27.591 24.909 35.218 1.00 85.19 831 PRO A C 1
ATOM 6517 O O . PRO A 1 831 ? 28.389 25.608 34.592 1.00 85.19 831 PRO A O 1
ATOM 6520 N N . ASN A 1 832 ? 27.824 23.620 35.479 1.00 89.25 832 ASN A N 1
ATOM 6521 C CA . ASN A 1 832 ? 29.066 22.944 35.100 1.00 89.25 832 ASN A CA 1
ATOM 6522 C C . ASN A 1 832 ? 28.947 21.999 33.898 1.00 89.25 832 ASN A C 1
ATOM 6524 O O . ASN A 1 832 ? 29.983 21.463 33.515 1.00 89.25 832 ASN A O 1
ATOM 6528 N N . ASP A 1 833 ? 27.744 21.784 33.354 1.00 94.25 833 ASP A N 1
ATOM 6529 C CA . ASP A 1 833 ? 27.447 20.874 32.235 1.00 94.25 833 ASP A CA 1
ATOM 6530 C C . ASP A 1 833 ? 28.179 19.518 32.327 1.00 94.25 833 ASP A C 1
ATOM 6532 O O . ASP A 1 833 ? 29.274 19.352 31.774 1.00 94.25 833 ASP A O 1
ATOM 6536 N N . PRO A 1 834 ? 27.630 18.529 33.062 1.00 94.25 834 PRO A N 1
ATOM 6537 C CA . PRO A 1 834 ? 28.314 17.272 33.338 1.00 94.25 834 PRO A CA 1
ATOM 6538 C C . PRO A 1 834 ? 28.867 16.583 32.084 1.00 94.25 834 PRO A C 1
ATOM 6540 O O . PRO A 1 834 ? 28.156 16.316 31.115 1.00 94.25 834 PRO A O 1
ATOM 6543 N N . GLN A 1 835 ? 30.153 16.232 32.126 1.00 96.62 835 GLN A N 1
ATOM 6544 C CA . GLN A 1 835 ? 30.798 15.452 31.074 1.00 96.62 835 GLN A CA 1
ATOM 6545 C C . GLN A 1 835 ? 30.225 14.026 31.048 1.00 96.62 835 GLN A C 1
ATOM 6547 O O . GLN A 1 835 ? 30.275 13.317 32.055 1.00 96.62 835 GLN A O 1
ATOM 6552 N N . MET A 1 836 ? 29.728 13.585 29.892 1.00 97.62 836 MET A N 1
ATOM 6553 C CA . MET A 1 836 ? 29.205 12.229 29.714 1.00 97.62 836 MET A CA 1
ATOM 6554 C C . MET A 1 836 ? 30.320 11.246 29.338 1.00 97.62 836 MET A C 1
ATOM 6556 O O . MET A 1 836 ? 31.311 11.608 28.699 1.00 97.62 836 MET A O 1
ATOM 6560 N N . SER A 1 837 ? 30.164 9.978 29.709 1.00 96.19 837 SER A N 1
ATOM 6561 C CA . SER A 1 837 ? 31.094 8.901 29.348 1.00 96.19 837 SER A CA 1
ATOM 6562 C C . SER A 1 837 ? 30.523 8.069 28.207 1.00 96.19 837 SER A C 1
ATOM 6564 O O . SER A 1 837 ? 29.408 7.576 28.314 1.00 96.19 837 SER A O 1
ATOM 6566 N N . PHE A 1 838 ? 31.278 7.879 27.124 1.00 93.56 838 PHE A N 1
ATOM 6567 C CA . PHE A 1 838 ? 30.830 7.016 26.031 1.00 93.56 838 PHE A CA 1
ATOM 6568 C C . PHE A 1 838 ? 30.944 5.541 26.421 1.00 93.56 838 PHE A C 1
ATOM 6570 O O . PHE A 1 838 ? 32.039 5.045 26.704 1.00 93.56 838 PHE A O 1
ATOM 6577 N N . ASN A 1 839 ? 29.821 4.831 26.409 1.00 86.81 839 ASN A N 1
ATOM 6578 C CA . ASN A 1 839 ? 29.754 3.404 26.657 1.00 86.81 839 ASN A CA 1
ATOM 6579 C C . ASN A 1 839 ? 29.763 2.649 25.322 1.00 86.81 839 ASN A C 1
ATOM 6581 O O . ASN A 1 839 ? 28.779 2.592 24.592 1.00 86.81 839 ASN A O 1
ATOM 6585 N N . THR A 1 840 ? 30.892 2.013 25.009 1.00 77.62 840 THR A N 1
ATOM 6586 C CA . THR A 1 840 ? 31.080 1.261 23.757 1.00 77.62 840 THR A CA 1
ATOM 6587 C C . THR A 1 840 ? 30.180 0.032 23.618 1.00 77.62 840 THR A C 1
ATOM 6589 O O . THR A 1 840 ? 30.069 -0.500 22.520 1.00 77.62 840 THR A O 1
ATOM 6592 N N . GLY A 1 841 ? 29.604 -0.467 24.717 1.00 66.56 841 GLY A N 1
ATOM 6593 C CA . GLY A 1 841 ? 28.714 -1.629 24.706 1.00 66.56 841 GLY A CA 1
ATOM 6594 C C . GLY A 1 841 ? 27.271 -1.280 24.344 1.00 66.56 841 GLY A C 1
ATOM 6595 O O . GLY A 1 841 ? 26.614 -2.081 23.690 1.00 66.56 841 GLY A O 1
ATOM 6596 N N . SER A 1 842 ? 26.801 -0.094 24.742 1.00 69.00 842 SER A N 1
ATOM 6597 C CA . SER A 1 842 ? 25.471 0.432 24.396 1.00 69.00 842 SER A CA 1
ATOM 6598 C C . SER A 1 842 ? 25.496 1.393 23.203 1.00 69.00 842 SER A C 1
ATOM 6600 O O . SER A 1 842 ? 24.447 1.685 22.645 1.00 69.00 842 SER A O 1
ATOM 6602 N N . GLY A 1 843 ? 26.673 1.892 22.807 1.00 81.69 843 GLY A N 1
ATOM 6603 C CA . GLY A 1 843 ? 26.810 2.909 21.761 1.00 81.69 843 GLY A CA 1
ATOM 6604 C C . GLY A 1 843 ? 26.362 4.309 22.196 1.00 81.69 843 GLY A C 1
ATOM 6605 O O . GLY A 1 843 ? 26.249 5.188 21.348 1.00 81.69 843 GLY A O 1
ATOM 6606 N N . ARG A 1 844 ? 26.119 4.531 23.496 1.00 89.50 844 ARG A N 1
ATOM 6607 C CA . ARG A 1 844 ? 25.520 5.761 24.039 1.00 89.50 844 ARG A CA 1
ATOM 6608 C C . ARG A 1 844 ? 26.468 6.517 24.967 1.00 89.50 844 ARG A C 1
ATOM 6610 O O . ARG A 1 844 ? 27.363 5.943 25.588 1.00 89.50 844 ARG A O 1
ATOM 6617 N N . TRP A 1 845 ? 26.260 7.823 25.076 1.00 95.81 845 TRP A N 1
ATOM 6618 C CA . TRP A 1 845 ? 26.859 8.678 26.098 1.00 95.81 845 TRP A CA 1
ATOM 6619 C C . TRP A 1 845 ? 26.059 8.565 27.389 1.00 95.81 845 TRP A C 1
ATOM 6621 O O . TRP A 1 845 ? 24.849 8.733 27.371 1.00 95.81 845 TRP A O 1
ATOM 6631 N N . GLU A 1 846 ? 26.711 8.294 28.513 1.00 95.94 846 GLU A N 1
ATOM 6632 C CA . GLU A 1 846 ? 26.041 8.015 29.784 1.00 95.94 846 GLU A CA 1
ATOM 6633 C C . GLU A 1 846 ? 26.544 8.948 30.893 1.00 95.94 846 GLU A C 1
ATOM 6635 O O . GLU A 1 846 ? 27.743 9.230 31.005 1.00 95.94 846 GLU A O 1
ATOM 6640 N N . VAL A 1 847 ? 25.630 9.424 31.735 1.00 96.12 847 VAL A N 1
ATOM 6641 C CA . VAL A 1 847 ? 25.944 10.174 32.959 1.00 96.12 847 VAL A CA 1
ATOM 6642 C C . VAL A 1 847 ? 24.888 9.893 34.023 1.00 96.12 847 VAL A C 1
ATOM 6644 O O . VAL A 1 847 ? 23.742 9.598 33.706 1.00 96.12 847 VAL A O 1
ATOM 6647 N N . VAL A 1 848 ? 25.269 9.968 35.295 1.00 95.25 848 VAL A N 1
ATOM 6648 C CA . VAL A 1 848 ? 24.327 9.905 36.418 1.00 95.25 848 VAL A CA 1
ATOM 6649 C C . VAL A 1 848 ? 24.346 11.256 37.111 1.00 95.25 848 VAL A C 1
ATOM 6651 O O . VAL A 1 848 ? 25.415 11.718 37.514 1.00 95.25 848 VAL A O 1
ATOM 6654 N N . VAL A 1 849 ? 23.180 11.880 37.255 1.00 91.94 849 VAL A N 1
ATOM 6655 C CA . VAL A 1 849 ? 23.033 13.193 37.897 1.00 91.94 849 VAL A CA 1
ATOM 6656 C C . VAL A 1 849 ? 22.070 13.109 39.081 1.00 91.94 849 VAL A C 1
ATOM 6658 O O . VAL A 1 849 ? 21.148 12.291 39.071 1.00 91.94 849 VAL A O 1
ATOM 6661 N N . PRO A 1 850 ? 22.279 13.906 40.141 1.00 89.62 850 PRO A N 1
ATOM 6662 C CA . PRO A 1 850 ? 21.311 14.003 41.225 1.00 89.62 850 PRO A CA 1
ATOM 6663 C C . PRO A 1 850 ? 20.054 14.746 40.757 1.00 89.62 850 PRO A C 1
ATOM 6665 O O . PRO A 1 850 ? 20.162 15.757 40.064 1.00 89.62 850 PRO A O 1
ATOM 6668 N N . VAL A 1 851 ? 18.878 14.289 41.186 1.00 88.38 851 VAL A N 1
ATOM 6669 C CA . VAL A 1 851 ? 17.613 15.011 40.991 1.00 88.38 851 VAL A CA 1
ATOM 6670 C C . VAL A 1 851 ? 17.312 15.835 42.251 1.00 88.38 851 VAL A C 1
ATOM 6672 O O . VAL A 1 851 ? 17.175 15.248 43.329 1.00 88.38 851 VAL A O 1
ATOM 6675 N N . PRO A 1 852 ? 17.232 17.178 42.173 1.00 83.62 852 PRO A N 1
ATOM 6676 C CA . PRO A 1 852 ? 16.932 18.019 43.333 1.00 83.62 852 PRO A CA 1
ATOM 6677 C C . PRO A 1 852 ? 15.572 17.715 43.973 1.00 83.62 852 PRO A C 1
ATOM 6679 O O . PRO A 1 852 ? 14.621 17.341 43.292 1.00 83.62 852 PRO A O 1
ATOM 6682 N N . ASP A 1 853 ? 15.450 17.954 45.282 1.00 78.44 853 ASP A N 1
ATOM 6683 C CA . ASP A 1 853 ? 14.215 17.695 46.045 1.00 78.44 853 ASP A CA 1
ATOM 6684 C C . ASP A 1 853 ? 13.014 18.551 45.595 1.00 78.44 853 ASP A C 1
ATOM 6686 O O . ASP A 1 853 ? 11.866 18.237 45.904 1.00 78.44 853 ASP A O 1
ATOM 6690 N N . ASN A 1 854 ? 13.279 19.651 44.886 1.00 79.56 854 ASN A N 1
ATOM 6691 C CA . ASN A 1 854 ? 12.292 20.595 44.366 1.00 79.56 854 ASN A CA 1
ATOM 6692 C C . ASN A 1 854 ? 12.089 20.493 42.841 1.00 79.56 854 ASN A C 1
ATOM 6694 O O . ASN A 1 854 ? 11.573 21.441 42.245 1.00 79.56 854 ASN A O 1
ATOM 6698 N N . ALA A 1 855 ? 12.567 19.418 42.211 1.00 85.50 855 ALA A N 1
ATOM 6699 C CA . ALA A 1 855 ? 12.379 19.180 40.787 1.00 85.50 855 ALA A CA 1
ATOM 6700 C C . ALA A 1 855 ? 11.014 18.527 40.523 1.00 85.50 855 ALA A C 1
ATOM 6702 O O . ALA A 1 855 ? 10.710 17.485 41.092 1.00 85.50 855 ALA A O 1
ATOM 6703 N N . ASP A 1 856 ? 10.237 19.138 39.637 1.00 85.06 856 ASP A N 1
ATOM 6704 C CA . ASP A 1 856 ? 9.011 18.597 39.045 1.00 85.06 856 ASP A CA 1
ATOM 6705 C C . ASP A 1 856 ? 9.270 18.137 37.593 1.00 85.06 856 ASP A C 1
ATOM 6707 O O . ASP A 1 856 ? 8.523 17.332 37.044 1.00 85.06 856 ASP A O 1
ATOM 6711 N N . GLN A 1 857 ? 10.351 18.630 36.974 1.00 90.38 857 GLN A N 1
ATOM 6712 C CA . GLN A 1 857 ? 10.753 18.330 35.600 1.00 90.38 857 GLN A CA 1
ATOM 6713 C C . GLN A 1 857 ? 12.277 18.444 35.436 1.00 90.38 857 GLN A C 1
ATOM 6715 O O . GLN A 1 857 ? 12.897 19.340 36.019 1.00 90.38 857 GLN A O 1
ATOM 6720 N N . LEU A 1 858 ? 12.863 17.565 34.621 1.00 93.81 858 LEU A N 1
ATOM 6721 C CA . LEU A 1 858 ? 14.217 17.693 34.075 1.00 93.81 858 LEU A CA 1
ATOM 6722 C C . LEU A 1 858 ? 14.138 18.225 32.642 1.00 93.81 858 LEU A C 1
ATOM 6724 O O . LEU A 1 858 ? 13.366 17.702 31.844 1.00 93.81 858 LEU A O 1
ATOM 6728 N N . ASP A 1 859 ? 14.972 19.208 32.316 1.00 91.25 859 ASP A N 1
ATOM 6729 C CA . ASP A 1 859 ? 15.120 19.777 30.973 1.00 91.25 859 ASP A CA 1
ATOM 6730 C C . ASP A 1 859 ? 16.536 19.511 30.470 1.00 91.25 859 ASP A C 1
ATOM 6732 O O . ASP A 1 859 ? 17.489 19.664 31.232 1.00 91.25 859 ASP A O 1
ATOM 6736 N N . MET A 1 860 ? 16.720 19.080 29.226 1.00 93.94 860 MET A N 1
ATOM 6737 C CA . MET A 1 860 ? 18.015 18.558 28.788 1.00 93.94 860 MET A CA 1
ATOM 6738 C C . MET A 1 860 ? 18.322 18.940 27.347 1.00 93.94 860 MET A C 1
ATOM 6740 O O . MET A 1 860 ? 17.456 18.869 26.482 1.00 93.94 860 MET A O 1
ATOM 6744 N N . VAL A 1 861 ? 19.579 19.294 27.089 1.00 95.38 861 VAL A N 1
ATOM 6745 C CA . VAL A 1 861 ? 20.194 19.384 25.757 1.00 95.38 861 VAL A CA 1
ATOM 6746 C C . VAL A 1 861 ? 21.650 18.926 25.862 1.00 95.38 861 VAL A C 1
ATOM 6748 O O . VAL A 1 861 ? 22.205 18.828 26.958 1.00 95.38 861 VAL A O 1
ATOM 6751 N N . PHE A 1 862 ? 22.302 18.653 24.737 1.00 97.56 862 PHE A N 1
ATOM 6752 C CA . PHE A 1 862 ? 23.673 18.138 24.716 1.00 97.56 862 PHE A CA 1
ATOM 6753 C C . PHE A 1 862 ? 24.581 19.042 23.889 1.00 97.56 862 PHE A C 1
ATOM 6755 O O . PHE A 1 862 ? 24.133 19.715 22.961 1.00 97.56 862 PHE A O 1
ATOM 6762 N N . HIS A 1 863 ? 25.879 19.057 24.189 1.00 96.31 863 HIS A N 1
ATOM 6763 C CA . HIS A 1 863 ? 26.860 19.781 23.377 1.00 96.31 863 HIS A CA 1
ATOM 6764 C C . HIS A 1 863 ? 28.240 19.123 23.380 1.00 96.31 863 HIS A C 1
ATOM 6766 O O . HIS A 1 863 ? 28.574 18.331 24.258 1.00 96.31 863 HIS A O 1
ATOM 6772 N N . ASP A 1 864 ? 29.086 19.495 22.419 1.00 95.81 864 ASP A N 1
ATOM 6773 C CA . ASP A 1 864 ? 30.469 18.998 22.309 1.00 95.81 864 ASP A CA 1
ATOM 6774 C C . ASP A 1 864 ? 31.516 19.886 23.012 1.00 95.81 864 ASP A C 1
ATOM 6776 O O . ASP A 1 864 ? 32.704 19.563 23.057 1.00 95.81 864 ASP A O 1
ATOM 6780 N N . GLY A 1 865 ? 31.095 21.042 23.535 1.00 92.38 865 GLY A N 1
ATOM 6781 C CA . GLY A 1 865 ? 31.986 22.036 24.151 1.00 92.38 865 GLY A CA 1
ATOM 6782 C C . GLY A 1 865 ? 32.778 22.879 23.139 1.00 92.38 865 GLY A C 1
ATOM 6783 O O . GLY A 1 865 ? 33.545 23.757 23.535 1.00 92.38 865 GLY A O 1
ATOM 6784 N N . ALA A 1 866 ? 32.568 22.661 21.837 1.00 91.06 866 ALA A N 1
ATOM 6785 C CA . ALA A 1 866 ? 33.113 23.440 20.725 1.00 91.06 866 ALA A CA 1
ATOM 6786 C C . ALA A 1 866 ? 32.054 24.335 20.048 1.00 91.06 866 ALA A C 1
ATOM 6788 O O . ALA A 1 866 ? 32.341 24.986 19.041 1.00 91.06 866 ALA A O 1
ATOM 6789 N N . GLY A 1 867 ? 30.856 24.420 20.634 1.00 87.31 867 GLY A N 1
ATOM 6790 C CA . GLY A 1 867 ? 29.765 25.281 20.184 1.00 87.31 867 GLY A CA 1
ATOM 6791 C C . GLY A 1 867 ? 28.729 24.584 19.303 1.00 87.31 867 GLY A C 1
ATOM 6792 O O . GLY A 1 867 ? 27.833 25.273 18.817 1.00 87.31 867 GLY A O 1
ATOM 6793 N N . ASN A 1 868 ? 28.818 23.262 19.117 1.00 90.88 868 ASN A N 1
ATOM 6794 C CA . ASN A 1 868 ? 27.738 22.480 18.522 1.00 90.88 868 ASN A CA 1
ATOM 6795 C C . ASN A 1 868 ? 26.809 21.985 19.628 1.00 90.88 868 ASN A C 1
ATOM 6797 O O . ASN A 1 868 ? 27.273 21.478 20.649 1.00 90.88 868 ASN A O 1
ATOM 6801 N N . TRP A 1 869 ? 25.511 22.143 19.400 1.00 94.19 869 TRP A N 1
ATOM 6802 C CA . TRP A 1 869 ? 24.457 21.770 20.331 1.00 94.19 869 TRP A CA 1
ATOM 6803 C C . TRP A 1 869 ? 23.495 20.824 19.636 1.00 94.19 869 TRP A C 1
ATOM 6805 O O . TRP A 1 869 ? 23.178 21.012 18.459 1.00 94.19 869 TRP A O 1
ATOM 6815 N N . ASP A 1 870 ? 23.019 19.848 20.387 1.00 92.38 870 ASP A N 1
ATOM 6816 C CA . ASP A 1 870 ? 21.822 19.103 20.063 1.00 92.38 870 ASP A CA 1
ATOM 6817 C C . ASP A 1 870 ? 20.763 19.461 21.095 1.00 92.38 870 ASP A C 1
ATOM 6819 O O . ASP A 1 870 ? 20.879 19.124 22.271 1.00 92.38 870 ASP A O 1
ATOM 6823 N N . ASN A 1 871 ? 19.780 20.230 20.651 1.00 88.00 871 ASN A N 1
ATOM 6824 C CA . ASN A 1 871 ? 18.649 20.676 21.447 1.00 88.00 871 ASN A CA 1
ATOM 6825 C C . ASN A 1 871 ? 17.334 20.145 20.871 1.00 88.00 871 ASN A C 1
ATOM 6827 O O . ASN A 1 871 ? 16.315 20.835 20.911 1.00 88.00 871 ASN A O 1
ATOM 6831 N N . ASN A 1 872 ? 17.381 18.966 20.241 1.00 85.06 872 ASN A N 1
ATOM 6832 C CA . ASN A 1 872 ? 16.211 18.314 19.664 1.00 85.06 872 ASN A CA 1
ATOM 6833 C C . ASN A 1 872 ? 15.447 19.228 18.680 1.00 85.06 872 ASN A C 1
ATOM 6835 O O . ASN A 1 872 ? 14.239 19.433 18.772 1.00 85.06 872 ASN A O 1
ATOM 6839 N N . GLY A 1 873 ? 16.177 19.916 17.794 1.00 74.94 873 GLY A N 1
ATOM 6840 C CA . GLY A 1 873 ? 15.577 20.863 16.843 1.00 74.94 873 GLY A CA 1
ATOM 6841 C C . GLY A 1 873 ? 14.946 22.113 17.479 1.00 74.94 873 GLY A C 1
ATOM 6842 O O . GLY A 1 873 ? 14.178 22.809 16.814 1.00 74.94 873 GLY A O 1
ATOM 6843 N N . GLY A 1 874 ? 15.283 22.424 18.734 1.00 77.56 874 GLY A N 1
ATOM 6844 C CA . GLY A 1 874 ? 14.715 23.524 19.517 1.00 77.56 874 GLY A CA 1
ATOM 6845 C C . GLY A 1 874 ? 13.569 23.124 20.443 1.00 77.56 874 GLY A C 1
ATOM 6846 O O . GLY A 1 874 ? 12.976 24.019 21.040 1.00 77.56 874 GLY A O 1
ATOM 6847 N N . GLN A 1 875 ? 13.260 21.829 20.533 1.00 75.25 875 GLN A N 1
ATOM 6848 C CA . GLN A 1 875 ? 12.234 21.292 21.428 1.00 75.25 875 GLN A CA 1
ATOM 6849 C C . GLN A 1 875 ? 12.779 20.910 22.804 1.00 75.25 875 GLN A C 1
ATOM 6851 O O . GLN A 1 875 ? 11.983 20.748 23.717 1.00 75.25 875 GLN A O 1
ATOM 6856 N N . ASP A 1 876 ? 14.104 20.772 22.935 1.00 87.62 876 ASP A N 1
ATOM 6857 C CA . ASP A 1 876 ? 14.785 20.203 24.101 1.00 87.62 876 ASP A CA 1
ATOM 6858 C C . ASP A 1 876 ? 14.252 18.786 24.450 1.00 87.62 876 ASP A C 1
ATOM 6860 O O . ASP A 1 876 ? 13.403 18.223 23.750 1.00 87.62 876 ASP A O 1
ATOM 6864 N N . TRP A 1 877 ? 14.808 18.143 25.478 1.00 90.38 877 TRP A N 1
ATOM 6865 C CA . TRP A 1 877 ? 14.206 16.945 26.076 1.00 90.38 877 TRP A CA 1
ATOM 6866 C C . TRP A 1 877 ? 13.672 17.282 27.458 1.00 90.38 877 TRP A C 1
ATOM 6868 O O . TRP A 1 877 ? 14.360 17.932 28.246 1.00 90.38 877 TRP A O 1
ATOM 6878 N N . HIS A 1 878 ? 12.467 16.805 27.752 1.00 90.75 878 HIS A N 1
ATOM 6879 C CA . HIS A 1 878 ? 11.777 17.061 29.008 1.00 90.75 878 HIS A CA 1
ATOM 6880 C C . HIS A 1 878 ? 11.332 15.740 29.627 1.00 90.75 878 HIS A C 1
ATOM 6882 O O . HIS A 1 878 ? 10.689 14.937 28.955 1.00 90.75 878 HIS A O 1
ATOM 6888 N N . PHE A 1 879 ? 11.643 15.535 30.904 1.00 89.25 879 PHE A N 1
ATOM 6889 C CA . PHE A 1 879 ? 11.229 14.349 31.652 1.00 89.25 879 PHE A CA 1
ATOM 6890 C C . PHE A 1 879 ? 10.549 14.740 32.957 1.00 89.25 879 PHE A C 1
ATOM 6892 O O . PHE A 1 879 ? 11.040 15.612 33.680 1.00 89.25 879 PHE A O 1
ATOM 6899 N N . ASP A 1 880 ? 9.447 14.067 33.278 1.00 86.94 880 ASP A N 1
ATOM 6900 C CA . ASP A 1 880 ? 8.727 14.286 34.529 1.00 86.94 880 ASP A CA 1
ATOM 6901 C C . ASP A 1 880 ? 9.544 13.794 35.731 1.00 86.94 880 ASP A C 1
ATOM 6903 O O . ASP A 1 880 ? 10.210 12.751 35.692 1.00 86.94 880 ASP A O 1
ATOM 6907 N N . VAL A 1 881 ? 9.459 14.540 36.834 1.00 85.00 881 VAL A N 1
ATOM 6908 C CA . VAL A 1 881 ? 10.010 14.134 38.126 1.00 85.00 881 VAL A CA 1
ATOM 6909 C C . VAL A 1 881 ? 8.866 13.897 39.102 1.00 85.00 881 VAL A C 1
ATOM 6911 O O . VAL A 1 881 ? 8.074 14.787 39.398 1.00 85.00 881 VAL A O 1
ATOM 6914 N N . VAL A 1 882 ? 8.800 12.686 39.650 1.00 81.00 882 VAL A N 1
ATOM 6915 C CA . VAL A 1 882 ? 7.844 12.321 40.700 1.00 81.00 882 VAL A CA 1
ATOM 6916 C C . VAL A 1 882 ? 8.520 12.307 42.074 1.00 81.00 882 VAL A C 1
ATOM 6918 O O . VAL A 1 882 ? 9.741 12.167 42.170 1.00 81.00 882 VAL A O 1
ATOM 6921 N N . PRO A 1 883 ? 7.762 12.396 43.180 1.00 72.12 883 PRO A N 1
ATOM 6922 C CA . PRO A 1 883 ? 8.331 12.202 44.507 1.00 72.12 883 PRO A CA 1
ATOM 6923 C C . PRO A 1 883 ? 9.042 10.843 44.632 1.00 72.12 883 PRO A C 1
ATOM 6925 O O . PRO A 1 883 ? 8.491 9.787 44.290 1.00 72.12 883 PRO A O 1
ATOM 6928 N N . GLY A 1 884 ? 10.283 10.850 45.120 1.00 61.12 884 GLY A N 1
ATOM 6929 C CA . GLY A 1 884 ? 10.981 9.620 45.490 1.00 61.12 884 GLY A CA 1
ATOM 6930 C C . GLY A 1 884 ? 10.204 8.835 46.551 1.00 61.12 884 GLY A C 1
ATOM 6931 O O . GLY A 1 884 ? 9.548 9.414 47.409 1.00 61.12 884 GLY A O 1
ATOM 6932 N N . SER A 1 885 ? 10.279 7.498 46.521 1.00 44.03 885 SER A N 1
ATOM 6933 C CA . SER A 1 885 ? 9.633 6.624 47.525 1.00 44.03 885 SER A CA 1
ATOM 6934 C C . SER A 1 885 ? 10.206 6.777 48.941 1.00 44.03 885 SER A C 1
ATOM 6936 O O . SER A 1 885 ? 9.706 6.157 49.872 1.00 44.03 885 SER A O 1
ATOM 6938 N N . ASP A 1 886 ? 11.242 7.601 49.077 1.00 49.22 886 ASP A N 1
ATOM 6939 C CA . ASP A 1 886 ? 11.813 8.088 50.323 1.00 49.22 886 ASP A CA 1
ATOM 6940 C C . ASP A 1 886 ? 11.738 9.624 50.322 1.00 49.22 886 ASP A C 1
ATOM 6942 O O . ASP A 1 886 ? 12.762 10.290 50.465 1.00 49.22 886 ASP A O 1
ATOM 6946 N N . ASP A 1 887 ? 10.547 10.195 50.092 1.00 47.72 887 ASP A N 1
ATOM 6947 C CA . ASP A 1 887 ? 10.334 11.633 50.273 1.00 47.72 887 ASP A CA 1
ATOM 6948 C C . ASP A 1 887 ? 10.784 11.985 51.707 1.00 47.72 887 ASP A C 1
ATOM 6950 O O . ASP A 1 887 ? 10.236 11.452 52.685 1.00 47.72 887 ASP A O 1
ATOM 6954 N N . PRO A 1 888 ? 11.826 12.821 51.878 1.00 51.78 888 PRO A N 1
ATOM 6955 C CA . PRO A 1 888 ? 12.314 13.195 53.200 1.00 51.78 888 PRO A CA 1
ATOM 6956 C C . PRO A 1 888 ? 11.312 14.081 53.958 1.00 51.78 888 PRO A C 1
ATOM 6958 O O . PRO A 1 888 ? 11.564 14.428 55.115 1.00 51.78 888 PRO A O 1
ATOM 6961 N N . ARG A 1 889 ? 10.191 14.452 53.330 1.00 64.56 889 ARG A N 1
ATOM 6962 C CA . ARG A 1 889 ? 9.099 15.218 53.924 1.00 64.56 889 ARG A CA 1
ATOM 6963 C C . ARG A 1 889 ? 8.061 14.279 54.542 1.00 64.56 889 ARG A C 1
ATOM 6965 O O . ARG A 1 889 ? 7.828 13.165 54.078 1.00 64.56 889 ARG A O 1
ATOM 6972 N N . TRP A 1 890 ? 7.465 14.726 55.639 1.00 79.69 890 TRP A N 1
ATOM 6973 C CA . TRP A 1 890 ? 6.311 14.058 56.235 1.00 79.69 890 TRP A CA 1
ATOM 6974 C C . TRP A 1 890 ? 5.072 14.363 55.403 1.00 79.69 890 TRP A C 1
ATOM 6976 O O . TRP A 1 890 ? 4.922 15.496 54.946 1.00 79.69 890 TRP A O 1
ATOM 6986 N N . GLN A 1 891 ? 4.194 13.384 55.206 1.00 87.56 891 GLN A N 1
ATOM 6987 C CA . GLN A 1 891 ? 2.893 13.659 54.602 1.00 87.56 891 GLN A CA 1
ATOM 6988 C C . GLN A 1 891 ? 1.980 14.227 55.688 1.00 87.56 891 GLN A C 1
ATOM 6990 O O . GLN A 1 891 ? 1.741 13.568 56.690 1.00 87.56 891 GLN A O 1
ATOM 6995 N N . ILE A 1 892 ? 1.548 15.480 55.517 1.00 89.19 892 ILE A N 1
ATOM 6996 C CA . ILE A 1 892 ? 0.674 16.194 56.457 1.00 89.19 892 ILE A CA 1
ATOM 6997 C C . ILE A 1 892 ? -0.695 16.373 55.786 1.00 89.19 892 ILE A C 1
ATOM 6999 O O . ILE A 1 892 ? -1.010 17.436 55.249 1.00 89.19 892 ILE A O 1
ATOM 7003 N N . ASP A 1 893 ? -1.473 15.293 55.736 1.00 90.44 893 ASP A N 1
ATOM 7004 C CA . ASP A 1 893 ? -2.724 15.160 54.977 1.00 90.44 893 ASP A CA 1
ATOM 7005 C C . ASP A 1 893 ? -3.960 14.808 55.835 1.00 90.44 893 ASP A C 1
ATOM 7007 O O . ASP A 1 893 ? -5.068 14.663 55.314 1.00 90.44 893 ASP A O 1
ATOM 7011 N N . GLY A 1 894 ? -3.800 14.731 57.157 1.00 89.12 894 GLY A N 1
ATOM 7012 C CA . GLY A 1 894 ? -4.832 14.380 58.128 1.00 89.12 894 GLY A CA 1
ATOM 7013 C C . GLY A 1 894 ? -4.937 12.877 58.416 1.00 89.12 894 GLY A C 1
ATOM 7014 O O . GLY A 1 894 ? -5.882 12.458 59.100 1.00 89.12 894 GLY A O 1
ATOM 7015 N N . HIS A 1 895 ? -3.993 12.065 57.929 1.00 92.25 895 HIS A N 1
ATOM 7016 C CA . HIS A 1 895 ? -3.863 10.634 58.211 1.00 92.25 895 HIS A CA 1
ATOM 7017 C C . HIS A 1 895 ? -2.512 10.326 58.860 1.00 92.25 895 HIS A C 1
ATOM 7019 O O . HIS A 1 895 ? -1.521 10.999 58.630 1.00 92.25 895 HIS A O 1
ATOM 7025 N N . LEU A 1 896 ? -2.455 9.280 59.692 1.00 91.75 896 LEU A N 1
ATOM 7026 C CA . LEU A 1 896 ? -1.202 8.908 60.351 1.00 91.75 896 LEU A CA 1
ATOM 7027 C C . LEU A 1 896 ? -0.145 8.490 59.317 1.00 91.75 896 LEU A C 1
ATOM 7029 O O . LEU A 1 896 ? -0.338 7.487 58.623 1.00 91.75 896 LEU A O 1
ATOM 7033 N N . ASP A 1 897 ? 0.991 9.189 59.292 1.00 88.62 897 ASP A N 1
ATOM 7034 C CA . ASP A 1 897 ? 2.110 8.843 58.415 1.00 88.62 897 ASP A CA 1
ATOM 7035 C C . ASP A 1 897 ? 2.644 7.432 58.765 1.00 88.62 897 ASP A C 1
ATOM 7037 O O . ASP A 1 897 ? 2.906 7.136 59.942 1.00 88.62 897 ASP A O 1
ATOM 7041 N N . PRO A 1 898 ? 2.820 6.530 57.777 1.00 83.75 898 PRO A N 1
ATOM 7042 C CA . PRO A 1 898 ? 3.253 5.152 58.017 1.00 83.75 898 PRO A CA 1
ATOM 7043 C C . PRO A 1 898 ? 4.645 5.053 58.656 1.00 83.75 898 PRO A C 1
ATOM 7045 O O . PRO A 1 898 ? 4.981 4.019 59.245 1.00 83.75 898 PRO A O 1
ATOM 7048 N N . ASP A 1 899 ? 5.465 6.103 58.559 1.00 83.44 899 ASP A N 1
ATOM 7049 C CA . ASP A 1 899 ? 6.778 6.145 59.184 1.00 83.44 899 ASP A CA 1
ATOM 7050 C C . ASP A 1 899 ? 6.764 6.567 60.658 1.00 83.44 899 ASP A C 1
ATOM 7052 O O . ASP A 1 899 ? 7.787 6.385 61.337 1.00 83.44 899 ASP A O 1
ATOM 7056 N N . ALA A 1 900 ? 5.640 7.079 61.165 1.00 89.31 900 ALA A N 1
ATOM 7057 C CA . ALA A 1 900 ? 5.505 7.546 62.535 1.00 89.31 900 ALA A CA 1
ATOM 7058 C C . ALA A 1 900 ? 5.563 6.393 63.552 1.00 89.31 900 ALA A C 1
ATOM 7060 O O . ALA A 1 900 ? 5.021 5.304 63.365 1.00 89.31 900 ALA A O 1
ATOM 7061 N N . THR A 1 901 ? 6.225 6.637 64.681 1.00 93.12 901 THR A N 1
ATOM 7062 C CA . THR A 1 901 ? 6.358 5.674 65.779 1.00 93.12 901 THR A CA 1
ATOM 7063 C C . THR A 1 901 ? 5.408 6.046 66.909 1.00 93.12 901 THR A C 1
ATOM 7065 O O . THR A 1 901 ? 5.427 7.179 67.383 1.00 93.12 901 THR A O 1
ATOM 7068 N N . LEU A 1 902 ? 4.598 5.092 67.379 1.00 95.38 902 LEU A N 1
ATOM 7069 C CA . LEU A 1 902 ? 3.779 5.275 68.580 1.00 95.38 902 LEU A CA 1
ATOM 7070 C C . LEU A 1 902 ? 4.690 5.351 69.812 1.00 95.38 902 LEU A C 1
ATOM 7072 O O . LEU A 1 902 ? 5.342 4.366 70.159 1.00 95.38 902 LEU A O 1
ATOM 7076 N N . LEU A 1 903 ? 4.722 6.508 70.469 1.00 95.00 903 LEU A N 1
ATOM 7077 C CA . LEU A 1 903 ? 5.545 6.756 71.651 1.00 95.00 903 LEU A CA 1
ATOM 7078 C C . LEU A 1 903 ? 4.836 6.364 72.948 1.00 95.00 903 LEU A C 1
ATOM 7080 O O . LEU A 1 903 ? 5.439 5.743 73.820 1.00 95.00 903 LEU A O 1
ATOM 7084 N N . ALA A 1 904 ? 3.562 6.734 73.082 1.00 94.81 904 ALA A N 1
ATOM 7085 C CA . ALA A 1 904 ? 2.774 6.483 74.283 1.00 94.81 904 ALA A CA 1
ATOM 7086 C C . ALA A 1 904 ? 1.273 6.449 73.979 1.00 94.81 904 ALA A C 1
ATOM 7088 O O . ALA A 1 904 ? 0.810 7.025 72.997 1.00 94.81 904 ALA A O 1
ATOM 7089 N N . SER A 1 905 ? 0.521 5.784 74.857 1.00 95.25 905 SER A N 1
ATOM 7090 C CA . SER A 1 905 ? -0.936 5.670 74.789 1.00 95.25 905 SER A CA 1
ATOM 7091 C C . SER A 1 905 ? -1.539 5.714 76.191 1.00 95.25 905 SER A C 1
ATOM 7093 O O . SER A 1 905 ? -1.104 4.970 77.071 1.00 95.25 905 SER A O 1
ATOM 7095 N N . ASN A 1 906 ? -2.599 6.497 76.389 1.00 93.69 906 ASN A N 1
ATOM 7096 C CA . ASN A 1 906 ? -3.361 6.550 77.633 1.00 93.69 906 ASN A CA 1
ATOM 7097 C C . ASN A 1 906 ? -4.869 6.708 77.368 1.00 93.69 906 ASN A C 1
ATOM 7099 O O . ASN A 1 906 ? -5.303 7.705 76.802 1.00 93.69 906 ASN A O 1
ATOM 7103 N N . ASN A 1 907 ? -5.681 5.723 77.777 1.00 90.56 907 ASN A N 1
ATOM 7104 C CA . ASN A 1 907 ? -7.153 5.754 77.698 1.00 90.56 907 ASN A CA 1
ATOM 7105 C C . ASN A 1 907 ? -7.721 6.305 76.367 1.00 90.56 907 ASN A C 1
ATOM 7107 O O . ASN A 1 907 ? -8.581 7.193 76.346 1.00 90.56 907 ASN A O 1
ATOM 7111 N N . GLY A 1 908 ? -7.238 5.757 75.245 1.00 85.25 908 GLY A N 1
ATOM 7112 C CA . GLY A 1 908 ? -7.688 6.132 73.900 1.00 85.25 908 GLY A CA 1
ATOM 7113 C C . GLY A 1 908 ? -7.159 7.487 73.422 1.00 85.25 908 GLY A C 1
ATOM 7114 O O . GLY A 1 908 ? -7.838 8.163 72.654 1.00 85.25 908 GLY A O 1
ATOM 7115 N N . VAL A 1 909 ? -6.008 7.908 73.944 1.00 94.50 909 VAL A N 1
ATOM 7116 C CA . VAL A 1 909 ? -5.190 9.007 73.427 1.00 94.50 909 VAL A CA 1
ATOM 7117 C C . VAL A 1 909 ? -3.815 8.448 73.129 1.00 94.50 909 VAL A C 1
ATOM 7119 O O . VAL A 1 909 ? -3.238 7.796 73.996 1.00 94.50 909 VAL A O 1
ATOM 7122 N N . ASN A 1 910 ? -3.303 8.704 71.938 1.00 97.19 910 ASN A N 1
ATOM 7123 C CA . ASN A 1 910 ? -1.997 8.264 71.480 1.00 97.19 910 ASN A CA 1
ATOM 7124 C C . ASN A 1 910 ? -1.113 9.470 71.153 1.00 97.19 910 ASN A C 1
ATOM 7126 O O . ASN A 1 910 ? -1.602 10.524 70.751 1.00 97.19 910 ASN A O 1
ATOM 7130 N N . LEU A 1 911 ? 0.197 9.300 71.308 1.00 97.31 911 LEU A N 1
ATOM 7131 C CA . LEU A 1 911 ? 1.208 10.230 70.817 1.00 97.31 911 LEU A CA 1
ATOM 7132 C C . LEU A 1 911 ? 2.122 9.483 69.853 1.00 97.31 911 LEU A C 1
ATOM 7134 O O . LEU A 1 911 ? 2.836 8.565 70.266 1.00 97.31 911 LEU A O 1
ATOM 7138 N N . TRP A 1 912 ? 2.119 9.893 68.591 1.00 97.81 912 TRP A N 1
ATOM 7139 C CA . TRP A 1 912 ? 3.056 9.419 67.581 1.00 97.81 912 TRP A CA 1
ATOM 7140 C C . TRP A 1 912 ? 4.095 10.488 67.272 1.00 97.81 912 TRP A C 1
ATOM 7142 O O . TRP A 1 912 ? 3.793 11.681 67.291 1.00 97.81 912 TRP A O 1
ATOM 7152 N N . ALA A 1 913 ? 5.315 10.051 66.968 1.00 95.94 913 ALA A N 1
ATOM 7153 C CA . ALA A 1 913 ? 6.363 10.939 66.497 1.00 95.94 913 ALA A CA 1
ATOM 7154 C C . ALA A 1 913 ? 7.322 10.255 65.523 1.00 95.94 913 ALA A C 1
ATOM 7156 O O . ALA A 1 913 ? 7.470 9.031 65.511 1.00 95.94 913 ALA A O 1
ATOM 7157 N N . GLY A 1 914 ? 8.039 11.061 64.751 1.00 93.00 914 GLY A N 1
ATOM 7158 C CA . GLY A 1 914 ? 9.154 10.612 63.927 1.00 93.00 914 GLY A CA 1
ATOM 7159 C C . GLY A 1 914 ? 10.111 11.758 63.623 1.00 93.00 914 GLY A C 1
ATOM 7160 O O . GLY A 1 914 ? 9.746 12.923 63.750 1.00 93.00 914 GLY A O 1
ATOM 7161 N N . LEU A 1 915 ? 11.350 11.444 63.234 1.00 88.38 915 LEU A N 1
ATOM 7162 C CA . LEU A 1 915 ? 12.334 12.456 62.836 1.00 88.38 915 LEU A CA 1
ATOM 7163 C C . LEU A 1 915 ? 12.973 12.093 61.485 1.00 88.38 915 LEU A C 1
ATOM 7165 O O . LEU A 1 915 ? 13.742 11.133 61.398 1.00 88.38 915 LEU A O 1
ATOM 7169 N N . LYS A 1 916 ? 12.674 12.885 60.445 1.00 84.38 916 LYS A N 1
ATOM 7170 C CA . LYS A 1 916 ? 13.296 12.817 59.110 1.00 84.38 916 LYS A CA 1
ATOM 7171 C C . LYS A 1 916 ? 14.174 14.059 58.933 1.00 84.38 916 LYS A C 1
ATOM 7173 O O . LYS A 1 916 ? 13.682 15.184 58.916 1.00 84.38 916 LYS A O 1
ATOM 7178 N N . GLY A 1 917 ? 15.494 13.869 58.874 1.00 82.75 917 GLY A N 1
ATOM 7179 C CA . GLY A 1 917 ? 16.452 14.981 58.839 1.00 82.75 917 GLY A CA 1
ATOM 7180 C C . GLY A 1 917 ? 16.301 15.923 60.041 1.00 82.75 917 GLY A C 1
ATOM 7181 O O . GLY A 1 917 ? 16.457 15.497 61.187 1.00 82.75 917 GLY A O 1
ATOM 7182 N N . ASP A 1 918 ? 15.986 17.191 59.761 1.00 85.25 918 ASP A N 1
ATOM 7183 C CA . ASP A 1 918 ? 15.759 18.238 60.766 1.00 85.25 918 ASP A CA 1
ATOM 7184 C C . ASP A 1 918 ? 14.265 18.407 61.143 1.00 85.25 918 ASP A C 1
ATOM 7186 O O . ASP A 1 918 ? 13.944 19.236 61.997 1.00 85.25 918 ASP A O 1
ATOM 7190 N N . ILE A 1 919 ? 13.353 17.640 60.526 1.00 90.25 919 ILE A N 1
ATOM 7191 C CA . ILE A 1 919 ? 11.898 17.798 60.667 1.00 90.25 919 ILE A CA 1
ATOM 7192 C C . ILE A 1 919 ? 11.313 16.741 61.611 1.00 90.25 919 ILE A C 1
ATOM 7194 O O . ILE A 1 919 ? 11.291 15.542 61.305 1.00 90.25 919 ILE A O 1
ATOM 7198 N N . LEU A 1 920 ? 10.810 17.207 62.753 1.00 93.62 920 LEU A N 1
ATOM 7199 C CA . LEU A 1 920 ? 10.028 16.430 63.707 1.00 93.62 920 LEU A CA 1
ATOM 7200 C C . LEU A 1 920 ? 8.579 16.335 63.220 1.00 93.62 920 LEU A C 1
ATOM 7202 O O . LEU A 1 920 ? 7.965 17.353 62.923 1.00 93.62 920 LEU A O 1
ATOM 7206 N N . TYR A 1 921 ? 8.035 15.128 63.202 1.00 96.12 921 TYR A N 1
ATOM 7207 C CA . TYR A 1 921 ? 6.611 14.857 63.033 1.00 96.12 921 TYR A CA 1
ATOM 7208 C C . TYR A 1 921 ? 5.983 14.533 64.375 1.00 96.12 921 TYR A C 1
ATOM 7210 O O . TYR A 1 921 ? 6.573 13.772 65.146 1.00 96.12 921 TYR A O 1
ATOM 7218 N N . LEU A 1 922 ? 4.796 15.078 64.630 1.00 97.25 922 LEU A N 1
ATOM 7219 C CA . LEU A 1 922 ? 3.973 14.776 65.795 1.00 97.25 922 LEU A CA 1
ATOM 7220 C C . LEU A 1 922 ? 2.538 14.525 65.362 1.00 97.25 922 LEU A C 1
ATOM 7222 O O . LEU A 1 922 ? 2.000 15.279 64.556 1.00 97.25 922 LEU A O 1
ATOM 7226 N N . ALA A 1 923 ? 1.908 13.521 65.966 1.00 97.62 923 ALA A N 1
ATOM 7227 C CA . ALA A 1 923 ? 0.501 13.237 65.746 1.00 97.62 923 ALA A CA 1
ATOM 7228 C C . ALA A 1 923 ? -0.211 12.728 67.007 1.00 97.62 923 ALA A C 1
ATOM 7230 O O . ALA A 1 923 ? 0.392 12.091 67.875 1.00 97.62 923 ALA A O 1
ATOM 7231 N N . THR A 1 924 ? -1.513 12.994 67.093 1.00 97.50 924 THR A N 1
ATOM 7232 C CA . THR A 1 924 ? -2.453 12.469 68.097 1.00 97.50 924 THR A CA 1
ATOM 7233 C C . THR A 1 924 ? -3.864 12.421 67.498 1.00 97.50 924 THR A C 1
ATOM 7235 O O . THR A 1 924 ? -4.094 12.900 66.391 1.00 97.50 924 THR A O 1
ATOM 7238 N N . GLU A 1 925 ? -4.842 11.836 68.185 1.00 96.31 925 GLU A N 1
ATOM 7239 C CA . GLU A 1 925 ? -6.233 11.907 67.733 1.00 96.31 925 GLU A CA 1
ATOM 7240 C C . GLU A 1 925 ? -6.732 13.361 67.672 1.00 96.31 925 GLU A C 1
ATOM 7242 O O . GLU A 1 925 ? -6.384 14.168 68.544 1.00 96.31 925 GLU A O 1
ATOM 7247 N N . PRO A 1 926 ? -7.614 13.696 66.713 1.00 95.38 926 PRO A N 1
ATOM 7248 C CA . PRO A 1 926 ? -8.187 15.030 66.611 1.00 95.38 926 PRO A CA 1
ATOM 7249 C C . PRO A 1 926 ? -9.038 15.383 67.842 1.00 95.38 926 PRO A C 1
ATOM 7251 O O . PRO A 1 926 ? -9.385 14.547 68.695 1.00 95.38 926 PRO A O 1
ATOM 7254 N N . ALA A 1 927 ? -9.381 16.663 67.954 1.00 95.25 927 ALA A N 1
ATOM 7255 C CA . ALA A 1 927 ? -10.253 17.158 69.007 1.00 95.25 927 ALA A CA 1
ATOM 7256 C C . ALA A 1 927 ? -11.647 16.523 68.924 1.00 95.25 927 ALA A C 1
ATOM 7258 O O . ALA A 1 927 ? -12.291 16.506 67.879 1.00 95.25 927 ALA A O 1
ATOM 7259 N N . ALA A 1 928 ? -12.099 15.951 70.044 1.00 91.56 928 ALA A N 1
ATOM 7260 C CA . ALA A 1 928 ? -13.364 15.225 70.138 1.00 91.56 928 ALA A CA 1
ATOM 7261 C C . ALA A 1 928 ? -13.908 15.304 71.571 1.00 91.56 928 ALA A C 1
ATOM 7263 O O . ALA A 1 928 ? -13.390 14.654 72.485 1.00 91.56 928 ALA A O 1
ATOM 7264 N N . GLY A 1 929 ? -14.928 16.141 71.779 1.00 91.56 929 GLY A N 1
ATOM 7265 C CA . GLY A 1 929 ? -15.487 16.501 73.089 1.00 91.56 929 GLY A CA 1
ATOM 7266 C C . GLY A 1 929 ? -14.554 17.277 74.039 1.00 91.56 929 GLY A C 1
ATOM 7267 O O . GLY A 1 929 ? -14.995 17.651 75.124 1.00 91.56 929 GLY A O 1
ATOM 7268 N N . LYS A 1 930 ? -13.283 17.477 73.667 1.00 95.44 930 LYS A N 1
ATOM 7269 C CA . LYS A 1 930 ? -12.228 18.207 74.387 1.00 95.44 930 LYS A CA 1
ATOM 7270 C C . LYS A 1 930 ? -11.206 18.742 73.379 1.00 95.44 930 LYS A C 1
ATOM 7272 O O . LYS A 1 930 ? -10.931 18.062 72.385 1.00 95.44 930 LYS A O 1
ATOM 7277 N N . ASP A 1 931 ? -10.607 19.888 73.681 1.00 97.12 931 ASP A N 1
ATOM 7278 C CA . ASP A 1 931 ? -9.502 20.468 72.910 1.00 97.12 931 ASP A CA 1
ATOM 7279 C C . ASP A 1 931 ? -8.221 19.659 73.100 1.00 97.12 931 ASP A C 1
ATOM 7281 O O . ASP A 1 931 ? -8.004 19.066 74.163 1.00 97.12 931 ASP A O 1
ATOM 7285 N N . ARG A 1 932 ? -7.359 19.658 72.082 1.00 96.56 932 ARG A N 1
ATOM 7286 C CA . ARG A 1 932 ? -6.107 18.896 72.044 1.00 96.56 932 ARG A CA 1
ATOM 7287 C C . ARG A 1 932 ? -4.910 19.815 71.973 1.00 96.56 932 ARG A C 1
ATOM 7289 O O . ARG A 1 932 ? -4.907 20.762 71.195 1.00 96.56 932 ARG A O 1
ATOM 7296 N N . PHE A 1 933 ? -3.878 19.473 72.733 1.00 97.69 933 PHE A N 1
ATOM 7297 C CA . PHE A 1 933 ? -2.584 20.142 72.703 1.00 97.69 933 PHE A CA 1
ATOM 7298 C C . PHE A 1 933 ? -1.475 19.097 72.727 1.00 97.69 933 PHE A C 1
ATOM 7300 O O . PHE A 1 933 ? -1.514 18.207 73.573 1.00 97.69 933 PHE A O 1
ATOM 7307 N N . VAL A 1 934 ? -0.487 19.225 71.847 1.00 98.00 934 VAL A N 1
ATOM 7308 C CA . VAL A 1 934 ? 0.772 18.478 71.880 1.00 98.00 934 VAL A CA 1
ATOM 7309 C C . VAL A 1 934 ? 1.897 19.475 72.136 1.00 98.00 934 VAL A C 1
ATOM 7311 O O . VAL A 1 934 ? 2.185 20.324 71.295 1.00 98.00 934 VAL A O 1
ATOM 7314 N N . PHE A 1 935 ? 2.507 19.403 73.313 1.00 97.81 935 PHE A N 1
ATOM 7315 C CA . PHE A 1 935 ? 3.572 20.300 73.747 1.00 97.81 935 PHE A CA 1
ATOM 7316 C C . PHE A 1 935 ? 4.943 19.735 73.401 1.00 97.81 935 PHE A C 1
ATOM 7318 O O . PHE A 1 935 ? 5.189 18.544 73.585 1.00 97.81 935 PHE A O 1
ATOM 7325 N N . VAL A 1 936 ? 5.841 20.617 72.970 1.00 97.25 936 VAL A N 1
ATOM 7326 C CA . VAL A 1 936 ? 7.239 20.323 72.654 1.00 97.25 936 VAL A CA 1
ATOM 7327 C C . VAL A 1 936 ? 8.137 21.146 73.562 1.00 97.25 936 VAL A C 1
ATOM 7329 O O . VAL A 1 936 ? 7.984 22.365 73.637 1.00 97.25 936 VAL A O 1
ATOM 7332 N N . ALA A 1 937 ? 9.076 20.494 74.245 1.00 96.06 937 ALA A N 1
ATOM 7333 C CA . ALA A 1 937 ? 10.063 21.163 75.082 1.00 96.06 937 ALA A CA 1
ATOM 7334 C C . ALA A 1 937 ? 11.444 20.492 74.983 1.00 96.06 937 ALA A C 1
ATOM 7336 O O . ALA A 1 937 ? 11.564 19.277 75.136 1.00 96.06 937 ALA A O 1
ATOM 7337 N N . GLU A 1 938 ? 12.510 21.269 74.801 1.00 94.38 938 GLU A N 1
ATOM 7338 C CA . GLU A 1 938 ? 13.888 20.819 75.020 1.00 94.38 938 GLU A CA 1
ATOM 7339 C C . GLU A 1 938 ? 14.140 20.612 76.518 1.00 94.38 938 GLU A C 1
ATOM 7341 O O . GLU A 1 938 ? 14.762 19.632 76.925 1.00 94.38 938 GLU A O 1
ATOM 7346 N N . ASN A 1 939 ? 13.624 21.523 77.350 1.00 92.12 939 ASN A N 1
ATOM 7347 C CA . ASN A 1 939 ? 13.722 21.464 78.805 1.00 92.12 939 ASN A CA 1
ATOM 7348 C C . ASN A 1 939 ? 12.420 21.982 79.445 1.00 92.12 939 ASN A C 1
ATOM 7350 O O . ASN A 1 939 ? 12.267 23.200 79.573 1.00 92.12 939 ASN A O 1
ATOM 7354 N N . PRO A 1 940 ? 11.498 21.101 79.887 1.00 92.06 940 PRO A N 1
ATOM 7355 C CA . PRO A 1 940 ? 10.289 21.513 80.596 1.00 92.06 940 PRO A CA 1
ATOM 7356 C C . PRO A 1 940 ? 10.632 22.382 81.817 1.00 92.06 940 PRO A C 1
ATOM 7358 O O . PRO A 1 940 ? 11.274 21.926 82.766 1.00 92.06 940 PRO A O 1
ATOM 7361 N N . GLY A 1 941 ? 10.257 23.663 81.765 1.00 81.69 941 GLY A N 1
ATOM 7362 C CA . GLY A 1 941 ? 10.630 24.665 82.771 1.00 81.69 941 GLY A CA 1
ATOM 7363 C C . GLY A 1 941 ? 9.582 24.870 83.871 1.00 81.69 941 GLY A C 1
ATOM 7364 O O . GLY A 1 941 ? 8.750 24.009 84.144 1.00 81.69 941 GLY A O 1
ATOM 7365 N N . ASN A 1 942 ? 9.599 26.045 84.511 1.00 92.12 942 ASN A N 1
ATOM 7366 C CA . ASN A 1 942 ? 8.602 26.409 85.529 1.00 92.12 942 ASN A CA 1
ATOM 7367 C C . ASN A 1 942 ? 7.173 26.390 84.954 1.00 92.12 942 ASN A C 1
ATOM 7369 O O . ASN A 1 942 ? 6.965 26.731 83.789 1.00 92.12 942 ASN A O 1
ATOM 7373 N N . LEU A 1 943 ? 6.187 26.067 85.796 1.00 94.12 943 LEU A N 1
ATOM 7374 C CA . LEU A 1 943 ? 4.769 26.111 85.435 1.00 94.12 943 LEU A CA 1
ATOM 7375 C C . LEU A 1 943 ? 4.339 27.516 84.976 1.00 94.12 943 LEU A C 1
ATOM 7377 O O . LEU A 1 943 ? 4.538 28.508 85.687 1.00 94.12 943 LEU A O 1
ATOM 7381 N N . ARG A 1 944 ? 3.680 27.589 83.816 1.00 95.12 944 ARG A N 1
ATOM 7382 C CA . ARG A 1 944 ? 2.995 28.779 83.283 1.00 95.12 944 ARG A CA 1
ATOM 7383 C C . ARG A 1 944 ? 1.519 28.487 83.028 1.00 95.12 944 ARG A C 1
ATOM 7385 O O . ARG A 1 944 ? 1.114 27.336 83.051 1.00 95.12 944 ARG A O 1
ATOM 7392 N N . LEU A 1 945 ? 0.703 29.524 82.840 1.00 95.75 945 LEU A N 1
ATOM 7393 C CA . LEU A 1 945 ? -0.724 29.343 82.535 1.00 95.75 945 LEU A CA 1
ATOM 7394 C C . LEU A 1 945 ? -0.899 28.466 81.287 1.00 95.75 945 LEU A C 1
ATOM 7396 O O . LEU A 1 945 ? -0.159 28.645 80.315 1.00 95.75 945 LEU A O 1
ATOM 7400 N N . SER A 1 946 ? -1.870 27.552 81.325 1.00 95.50 946 SER A N 1
ATOM 7401 C CA . SER A 1 946 ? -2.222 26.712 80.177 1.00 95.50 946 SER A CA 1
ATOM 7402 C C . SER A 1 946 ? -2.596 27.567 78.946 1.00 95.50 946 SER A C 1
ATOM 7404 O O . SER A 1 946 ? -3.107 28.684 79.109 1.00 95.50 946 SER A O 1
ATOM 7406 N N . PRO A 1 947 ? -2.360 27.080 77.710 1.00 94.00 947 PRO A N 1
ATOM 7407 C CA . PRO A 1 947 ? -2.742 27.784 76.483 1.00 94.00 947 PRO A CA 1
ATOM 7408 C C . PRO A 1 947 ? -4.236 28.102 76.409 1.00 94.00 947 PRO A C 1
ATOM 7410 O O . PRO A 1 947 ? -5.035 27.513 77.125 1.00 94.00 947 PRO A O 1
ATOM 7413 N N . TRP A 1 948 ? -4.616 29.028 75.525 1.00 94.25 948 TRP A N 1
ATOM 7414 C CA . TRP A 1 948 ? -6.020 29.331 75.184 1.00 94.25 948 TRP A CA 1
ATOM 7415 C C . TRP A 1 948 ? -6.945 29.543 76.396 1.00 94.25 948 TRP A C 1
ATOM 7417 O O . TRP A 1 948 ? -8.088 29.098 76.408 1.00 94.25 948 TRP A O 1
ATOM 7427 N N . ALA A 1 949 ? -6.430 30.207 77.439 1.00 94.00 949 ALA A N 1
ATOM 7428 C CA . ALA A 1 949 ? -7.152 30.466 78.688 1.00 94.00 949 ALA A CA 1
ATOM 7429 C C . ALA A 1 949 ? -7.724 29.201 79.367 1.00 94.00 949 ALA A C 1
ATOM 7431 O O . ALA A 1 949 ? -8.702 29.281 80.117 1.00 94.00 949 ALA A O 1
ATOM 7432 N N . LYS A 1 950 ? -7.123 28.029 79.128 1.00 96.56 950 LYS A N 1
ATOM 7433 C CA . LYS A 1 950 ? -7.497 26.782 79.800 1.00 96.56 950 LYS A CA 1
ATOM 7434 C C . LYS A 1 950 ? -7.124 26.805 81.280 1.00 96.56 950 LYS A C 1
ATOM 7436 O O . LYS A 1 950 ? -6.266 27.571 81.718 1.00 96.56 950 LYS A O 1
ATOM 7441 N N . GLY A 1 951 ? -7.815 25.982 82.067 1.00 93.06 951 GLY A N 1
ATOM 7442 C CA . GLY A 1 951 ? -7.564 25.854 83.499 1.00 93.06 951 GLY A CA 1
ATOM 7443 C C . GLY A 1 951 ? -6.186 25.249 83.791 1.00 93.06 951 GLY A C 1
ATOM 7444 O O . GLY A 1 951 ? -5.597 24.572 82.950 1.00 93.06 951 GLY A O 1
ATOM 7445 N N . GLY A 1 952 ? -5.675 25.483 85.000 1.00 94.38 952 GLY A N 1
ATOM 7446 C CA . GLY A 1 952 ? -4.397 24.920 85.449 1.00 94.38 952 GLY A CA 1
ATOM 7447 C C . GLY A 1 952 ? -3.163 25.577 84.824 1.00 94.38 952 GLY A C 1
ATOM 7448 O O . GLY A 1 952 ? -3.205 26.704 84.317 1.00 94.38 952 GLY A O 1
ATOM 7449 N N . GLN A 1 953 ? -2.041 24.876 84.923 1.00 95.81 953 GLN A N 1
ATOM 7450 C CA . GLN A 1 953 ? -0.734 25.305 84.443 1.00 95.81 953 GLN A CA 1
ATOM 7451 C C . GLN A 1 953 ? -0.026 24.172 83.689 1.00 95.81 953 GLN A C 1
ATOM 7453 O O . GLN A 1 953 ? -0.264 22.998 83.951 1.00 95.81 953 GLN A O 1
ATOM 7458 N N . VAL A 1 954 ? 0.879 24.521 82.778 1.00 96.50 954 VAL A N 1
ATOM 7459 C CA . VAL A 1 954 ? 1.732 23.582 82.034 1.00 96.50 954 VAL A CA 1
ATOM 7460 C C . VAL A 1 954 ? 3.180 24.034 82.192 1.00 96.50 954 VAL A C 1
ATOM 7462 O O . VAL A 1 954 ? 3.461 25.239 82.194 1.00 96.50 954 VAL A O 1
ATOM 7465 N N . ALA A 1 955 ? 4.106 23.093 82.358 1.00 96.12 955 ALA A N 1
ATOM 7466 C CA . ALA A 1 955 ? 5.536 23.376 82.361 1.00 96.12 955 ALA A CA 1
ATOM 7467 C C . ALA A 1 955 ? 5.931 24.145 81.094 1.00 96.12 955 ALA A C 1
ATOM 7469 O O . ALA A 1 955 ? 5.331 23.973 80.034 1.00 96.12 955 ALA A O 1
ATOM 7470 N N . GLN A 1 956 ? 6.912 25.041 81.200 1.00 94.69 956 GLN A N 1
ATOM 7471 C CA . GLN A 1 956 ? 7.327 25.854 80.059 1.00 94.69 956 GLN A CA 1
ATOM 7472 C C . GLN A 1 956 ? 7.675 24.968 78.847 1.00 94.69 956 GLN A C 1
ATOM 7474 O O . GLN A 1 956 ? 8.555 24.117 78.946 1.00 94.69 956 GLN A O 1
ATOM 7479 N N . TRP A 1 957 ? 6.977 25.207 77.734 1.00 95.81 957 TRP A N 1
ATOM 7480 C CA . TRP A 1 957 ? 7.187 24.591 76.420 1.00 95.81 957 TRP A CA 1
ATOM 7481 C C . TRP A 1 957 ? 7.892 25.558 75.463 1.00 95.81 957 TRP A C 1
ATOM 7483 O O . TRP A 1 957 ? 7.807 26.774 75.668 1.00 95.81 957 TRP A O 1
ATOM 7493 N N . ASP A 1 958 ? 8.511 25.015 74.416 1.00 96.06 958 ASP A N 1
ATOM 7494 C CA . ASP A 1 958 ? 9.121 25.768 73.314 1.00 96.06 958 ASP A CA 1
ATOM 7495 C C . ASP A 1 958 ? 8.106 26.014 72.190 1.00 96.06 958 ASP A C 1
ATOM 7497 O O . ASP A 1 958 ? 7.920 27.151 71.778 1.00 96.06 958 ASP A O 1
ATOM 7501 N N . ALA A 1 959 ? 7.348 24.988 71.790 1.00 97.00 959 ALA A N 1
ATOM 7502 C CA . ALA A 1 959 ? 6.247 25.102 70.829 1.00 97.00 959 ALA A CA 1
ATOM 7503 C C . ALA A 1 959 ? 5.092 24.159 71.200 1.00 97.00 959 ALA A C 1
ATOM 7505 O O . ALA A 1 959 ? 5.279 23.206 71.961 1.00 97.00 959 ALA A O 1
ATOM 7506 N N . TYR A 1 960 ? 3.889 24.400 70.674 1.00 97.44 960 TYR A N 1
ATOM 7507 C CA . TYR A 1 960 ? 2.803 23.419 70.755 1.00 97.44 960 TYR A CA 1
ATOM 7508 C C . TYR A 1 960 ? 1.922 23.393 69.511 1.00 97.44 960 TYR A C 1
ATOM 7510 O O . TYR A 1 960 ? 1.644 24.426 68.898 1.00 97.44 960 TYR A O 1
ATOM 7518 N N . LEU A 1 961 ? 1.454 22.189 69.197 1.00 98.06 961 LEU A N 1
ATOM 7519 C CA . LEU A 1 961 ? 0.434 21.889 68.203 1.00 98.06 961 LEU A CA 1
ATOM 7520 C C . LEU A 1 961 ? -0.923 21.813 68.910 1.00 98.06 961 LEU A C 1
ATOM 7522 O O . LEU A 1 961 ? -1.029 21.160 69.947 1.00 98.06 961 LEU A O 1
ATOM 7526 N N . ALA A 1 962 ? -1.958 22.465 68.389 1.00 97.25 962 ALA A N 1
ATOM 7527 C CA . ALA A 1 962 ? -3.280 22.469 69.009 1.00 97.25 962 ALA A CA 1
ATOM 7528 C C . ALA A 1 962 ? -4.411 22.234 68.013 1.00 97.25 962 ALA A C 1
ATOM 7530 O O . ALA A 1 962 ? -4.316 22.639 66.856 1.00 97.25 962 ALA A O 1
ATOM 7531 N N . ASN A 1 963 ? -5.498 21.637 68.505 1.00 97.50 963 ASN A N 1
ATOM 7532 C CA . ASN A 1 963 ? -6.763 21.498 67.796 1.00 97.50 963 ASN A CA 1
ATOM 7533 C C . ASN A 1 963 ? -7.940 21.812 68.731 1.00 97.50 963 ASN A C 1
ATOM 7535 O O . ASN A 1 963 ? -8.105 21.171 69.771 1.00 97.50 963 ASN A O 1
ATOM 7539 N N . GLU A 1 964 ? -8.741 22.807 68.362 1.00 94.62 964 GLU A N 1
ATOM 7540 C CA . GLU A 1 964 ? -9.954 23.217 69.060 1.00 94.62 964 GLU A CA 1
ATOM 7541 C C . GLU A 1 964 ? -11.146 22.365 68.616 1.00 94.62 964 GLU A C 1
ATOM 7543 O O . GLU A 1 964 ? -11.419 22.211 67.426 1.00 94.62 964 GLU A O 1
ATOM 7548 N N . GLU A 1 965 ? -11.896 21.840 69.576 1.00 93.44 965 GLU A N 1
ATOM 7549 C CA . GLU A 1 965 ? -13.063 21.001 69.320 1.00 93.44 965 GLU A CA 1
ATOM 7550 C C . GLU A 1 965 ? -14.259 21.805 68.802 1.00 93.44 965 GLU A C 1
ATOM 7552 O O . GLU A 1 965 ? -15.013 21.321 67.962 1.00 93.44 965 GLU A O 1
ATOM 7557 N N . SER A 1 966 ? -14.416 23.051 69.263 1.00 88.06 966 SER A N 1
ATOM 7558 C CA . SER A 1 966 ? -15.621 23.852 69.012 1.00 88.06 966 SER A CA 1
ATOM 7559 C C . SER A 1 966 ? -15.830 24.204 67.535 1.00 88.06 966 SER A C 1
ATOM 7561 O O . SER A 1 966 ? -16.964 24.357 67.072 1.00 88.06 966 SER A O 1
ATOM 7563 N N . ASN A 1 967 ? -14.731 24.379 66.804 1.00 88.50 967 ASN A N 1
ATOM 7564 C CA . ASN A 1 967 ? -14.711 24.932 65.454 1.00 88.50 967 ASN A CA 1
ATOM 7565 C C . ASN A 1 967 ? -13.682 24.240 64.537 1.00 88.50 967 ASN A C 1
ATOM 7567 O O . ASN A 1 967 ? -13.548 24.644 63.383 1.00 88.50 967 ASN A O 1
ATOM 7571 N N . GLY A 1 968 ? -12.966 23.223 65.034 1.00 88.69 968 GLY A N 1
ATOM 7572 C CA . GLY A 1 968 ? -11.935 22.501 64.290 1.00 88.69 968 GLY A CA 1
ATOM 7573 C C . GLY A 1 968 ? -10.651 23.297 64.050 1.00 88.69 968 GLY A C 1
ATOM 7574 O O . GLY A 1 968 ? -9.842 22.889 63.222 1.00 88.69 968 GLY A O 1
ATOM 7575 N N . TYR A 1 969 ? -10.449 24.435 64.723 1.00 93.81 969 TYR A N 1
ATOM 7576 C CA . TYR A 1 969 ? -9.273 25.278 64.529 1.00 93.81 969 TYR A CA 1
ATOM 7577 C C . TYR A 1 969 ? -8.005 24.511 64.890 1.00 93.81 969 TYR A C 1
ATOM 7579 O O . TYR A 1 969 ? -7.921 23.904 65.955 1.00 93.81 969 TYR A O 1
ATOM 7587 N N . VAL A 1 970 ? -7.013 24.541 64.005 1.00 95.81 970 VAL A N 1
ATOM 7588 C CA . VAL A 1 970 ? -5.714 23.899 64.201 1.00 95.81 970 VAL A CA 1
ATOM 7589 C C . VAL A 1 970 ? -4.608 24.927 64.080 1.00 95.81 970 VAL A C 1
ATOM 7591 O O . VAL A 1 970 ? -4.676 25.818 63.233 1.00 95.81 970 VAL A O 1
ATOM 7594 N N . THR A 1 971 ? -3.588 24.835 64.930 1.00 96.88 971 THR A N 1
ATOM 7595 C CA . THR A 1 971 ? -2.433 25.733 64.821 1.00 96.88 971 THR A CA 1
ATOM 7596 C C . THR A 1 971 ? -1.166 25.170 65.458 1.00 96.88 971 THR A C 1
ATOM 7598 O O . THR A 1 971 ? -1.231 24.416 66.430 1.00 96.88 971 THR A O 1
ATOM 7601 N N . TRP A 1 972 ? -0.019 25.628 64.959 1.00 97.38 972 TRP A N 1
ATOM 7602 C CA . TRP A 1 972 ? 1.232 25.666 65.708 1.00 97.38 972 TRP A CA 1
ATOM 7603 C C . TRP A 1 972 ? 1.374 27.028 66.386 1.00 97.38 972 TRP A C 1
ATOM 7605 O O . TRP A 1 972 ? 1.186 28.072 65.765 1.00 97.38 972 TRP A O 1
ATOM 7615 N N . THR A 1 973 ? 1.707 27.041 67.673 1.00 95.62 973 THR A N 1
ATOM 7616 C CA . THR A 1 973 ? 1.954 28.274 68.432 1.00 95.62 973 THR A CA 1
ATOM 7617 C C . THR A 1 973 ? 3.309 28.218 69.121 1.00 95.62 973 THR A C 1
ATOM 7619 O O . THR A 1 973 ? 3.786 27.146 69.486 1.00 95.62 973 THR A O 1
ATOM 7622 N N . ASP A 1 974 ? 3.923 29.392 69.276 1.00 94.31 974 ASP A N 1
ATOM 7623 C CA . ASP A 1 974 ? 5.299 29.600 69.744 1.00 94.31 974 ASP A CA 1
ATOM 7624 C C . ASP A 1 974 ? 6.381 28.964 68.838 1.00 94.31 974 ASP A C 1
ATOM 7626 O O . ASP A 1 974 ? 7.559 29.121 69.119 1.00 94.31 974 ASP A O 1
ATOM 7630 N N . ALA A 1 975 ? 5.999 28.357 67.705 1.00 92.94 975 ALA A N 1
ATOM 7631 C CA . ALA A 1 975 ? 6.924 27.818 66.712 1.00 92.94 975 ALA A CA 1
ATOM 7632 C C . ALA A 1 975 ? 7.563 28.925 65.853 1.00 92.94 975 ALA A C 1
ATOM 7634 O O . ALA A 1 975 ? 6.881 29.754 65.242 1.00 92.94 975 ALA A O 1
ATOM 7635 N N . THR A 1 976 ? 8.887 28.910 65.784 1.00 87.88 976 THR A N 1
ATOM 7636 C CA . THR A 1 976 ? 9.739 29.749 64.936 1.00 87.88 976 THR A CA 1
ATOM 7637 C C . THR A 1 976 ? 10.357 28.981 63.764 1.00 87.88 976 THR A C 1
ATOM 7639 O O . THR A 1 976 ? 10.739 29.600 62.767 1.00 87.88 976 THR A O 1
ATOM 7642 N N . GLY A 1 977 ? 10.430 27.649 63.854 1.00 80.44 977 GLY A N 1
ATOM 7643 C CA . GLY A 1 977 ? 10.796 26.771 62.745 1.00 80.44 977 GLY A CA 1
ATOM 7644 C C . GLY A 1 977 ? 9.687 26.636 61.697 1.00 80.44 977 GLY A C 1
ATOM 7645 O O . GLY A 1 977 ? 8.516 26.912 61.958 1.00 80.44 977 GLY A O 1
ATOM 7646 N N . TYR A 1 978 ? 10.052 26.195 60.489 1.00 83.69 978 TYR A N 1
ATOM 7647 C CA . TYR A 1 978 ? 9.070 25.821 59.463 1.00 83.69 978 TYR A CA 1
ATOM 7648 C C . TYR A 1 978 ? 8.103 24.756 60.001 1.00 83.69 978 TYR A C 1
ATOM 7650 O O . TYR A 1 978 ? 8.553 23.776 60.602 1.00 83.69 978 TYR A O 1
ATOM 7658 N N . THR A 1 979 ? 6.802 24.957 59.779 1.00 90.38 979 THR A N 1
ATOM 7659 C CA . THR A 1 979 ? 5.736 24.065 60.249 1.00 90.38 979 THR A CA 1
ATOM 7660 C C . THR A 1 979 ? 4.712 23.773 59.163 1.00 90.38 979 THR A C 1
ATOM 7662 O O . THR A 1 979 ? 4.403 24.628 58.332 1.00 90.38 979 THR A O 1
ATOM 7665 N N . GLU A 1 980 ? 4.140 22.578 59.236 1.00 92.12 980 GLU A N 1
ATOM 7666 C CA . GLU A 1 980 ? 2.930 22.175 58.519 1.00 92.12 980 GLU A CA 1
ATOM 7667 C C . GLU A 1 980 ? 1.945 21.568 59.520 1.00 92.12 980 GLU A C 1
ATOM 7669 O O . GLU A 1 980 ? 2.340 21.111 60.599 1.00 92.12 980 GLU A O 1
ATOM 7674 N N . ILE A 1 981 ? 0.654 21.602 59.192 1.00 94.75 981 ILE A N 1
ATOM 7675 C CA . ILE A 1 981 ? -0.409 21.160 60.094 1.00 94.75 981 ILE A CA 1
ATOM 7676 C C . ILE A 1 981 ? -1.658 20.725 59.335 1.00 94.75 981 ILE A C 1
ATOM 7678 O O . ILE A 1 981 ? -2.084 21.403 58.400 1.00 94.75 981 ILE A O 1
ATOM 7682 N N . MET A 1 982 ? -2.275 19.638 59.794 1.00 94.81 982 MET A N 1
ATOM 7683 C CA . MET A 1 982 ? -3.576 19.176 59.323 1.00 94.81 982 MET A CA 1
ATOM 7684 C C . MET A 1 982 ? -4.321 18.452 60.452 1.00 94.81 982 MET A C 1
ATOM 7686 O O . MET A 1 982 ? -3.704 17.839 61.324 1.00 94.81 982 MET A O 1
ATOM 7690 N N . ALA A 1 983 ? -5.653 18.525 60.451 1.00 94.25 983 ALA A N 1
ATOM 7691 C CA . ALA A 1 983 ? -6.479 17.628 61.254 1.00 94.25 983 ALA A CA 1
ATOM 7692 C C . ALA A 1 983 ? -7.646 17.087 60.433 1.00 94.25 983 ALA A C 1
ATOM 7694 O O . ALA A 1 983 ? -8.484 17.856 59.963 1.00 94.25 983 ALA A O 1
ATOM 7695 N N . ASP A 1 984 ? -7.700 15.764 60.315 1.00 92.25 984 ASP A N 1
ATOM 7696 C CA . ASP A 1 984 ? -8.857 15.029 59.799 1.00 92.25 984 ASP A CA 1
ATOM 7697 C C . ASP A 1 984 ? -9.094 13.789 60.671 1.00 92.25 984 ASP A C 1
ATOM 7699 O O . ASP A 1 984 ? -9.599 13.905 61.789 1.00 92.25 984 ASP A O 1
ATOM 7703 N N . SER A 1 985 ? -8.647 12.608 60.231 1.00 92.19 985 SER A N 1
ATOM 7704 C CA . SER A 1 985 ? -8.680 11.387 61.045 1.00 92.19 985 SER A CA 1
ATOM 7705 C C . SER A 1 985 ? -7.662 11.412 62.196 1.00 92.19 985 SER A C 1
ATOM 7707 O O . SER A 1 985 ? -7.854 10.744 63.216 1.00 92.19 985 SER A O 1
ATOM 7709 N N . ILE A 1 986 ? -6.606 12.215 62.042 1.00 95.69 986 ILE A N 1
ATOM 7710 C CA . ILE A 1 986 ? -5.502 12.454 62.974 1.00 95.69 986 ILE A CA 1
ATOM 7711 C C . ILE A 1 986 ? -5.211 13.959 63.008 1.00 95.69 986 ILE A C 1
ATOM 7713 O O . ILE A 1 986 ? -5.289 14.617 61.974 1.00 95.69 986 ILE A O 1
ATOM 7717 N N . LEU A 1 987 ? -4.885 14.500 64.187 1.00 97.00 987 LEU A N 1
ATOM 7718 C CA . LEU A 1 987 ? -4.215 15.794 64.320 1.00 97.00 987 LEU A CA 1
ATOM 7719 C C . LEU A 1 987 ? -2.719 15.558 64.169 1.00 97.00 987 LEU A C 1
ATOM 7721 O O . LEU A 1 987 ? -2.118 14.908 65.025 1.00 97.00 987 LEU A O 1
ATOM 7725 N N . GLU A 1 988 ? -2.120 16.129 63.136 1.00 97.25 988 GLU A N 1
ATOM 7726 C CA . GLU A 1 988 ? -0.694 16.005 62.870 1.00 97.25 988 GLU A CA 1
ATOM 7727 C C . GLU A 1 988 ? -0.052 17.333 62.483 1.00 97.25 988 GLU A C 1
ATOM 7729 O O . GLU A 1 988 ? -0.698 18.268 62.002 1.00 97.25 988 GLU A O 1
ATOM 7734 N N . GLY A 1 989 ? 1.254 17.411 62.703 1.00 96.12 989 GLY A N 1
ATOM 7735 C CA . GLY A 1 989 ? 2.047 18.539 62.267 1.00 96.12 989 GLY A CA 1
ATOM 7736 C C . GLY A 1 989 ? 3.528 18.214 62.180 1.00 96.12 989 GLY A C 1
ATOM 7737 O O . GLY A 1 989 ? 4.053 17.374 62.917 1.00 96.12 989 GLY A O 1
ATOM 7738 N N . SER A 1 990 ? 4.202 18.926 61.283 1.00 94.81 990 SER A N 1
ATOM 7739 C CA . SER A 1 990 ? 5.653 18.912 61.148 1.00 94.81 990 SER A CA 1
ATOM 7740 C C . SER A 1 990 ? 6.251 20.177 61.775 1.00 94.81 990 SER A C 1
ATOM 7742 O O . SER A 1 990 ? 5.627 21.239 61.760 1.00 94.81 990 SER A O 1
ATOM 7744 N N . LEU A 1 991 ? 7.448 20.068 62.355 1.00 93.88 991 LEU A N 1
ATOM 7745 C CA . LEU A 1 991 ? 8.219 21.182 62.910 1.00 93.88 991 LEU A CA 1
ATOM 7746 C C . LEU A 1 991 ? 9.705 20.998 62.595 1.00 93.88 991 LEU A C 1
ATOM 7748 O O . LEU A 1 991 ? 10.305 19.983 62.955 1.00 93.88 991 LEU A O 1
ATOM 7752 N N . ASN A 1 992 ? 10.340 21.997 61.976 1.00 91.50 992 ASN A N 1
ATOM 7753 C CA . ASN A 1 992 ? 11.794 22.022 61.833 1.00 91.50 992 ASN A CA 1
ATOM 7754 C C . ASN A 1 992 ? 12.460 22.272 63.194 1.00 91.50 992 ASN A C 1
ATOM 7756 O O . ASN A 1 992 ? 12.638 23.409 63.636 1.00 91.50 992 ASN A O 1
ATOM 7760 N N . LEU A 1 993 ? 12.854 21.184 63.849 1.00 91.25 993 LEU A N 1
ATOM 7761 C CA . LEU A 1 993 ? 13.306 21.186 65.234 1.00 91.25 993 LEU A CA 1
ATOM 7762 C C . LEU A 1 993 ? 14.644 21.911 65.411 1.00 91.25 993 LEU A C 1
ATOM 7764 O O . LEU A 1 993 ? 14.888 22.538 66.439 1.00 91.25 993 LEU A O 1
ATOM 7768 N N . LYS A 1 994 ? 15.511 21.859 64.396 1.00 88.75 994 LYS A N 1
ATOM 7769 C CA . LYS A 1 994 ? 16.801 22.556 64.418 1.00 88.75 994 LYS A CA 1
ATOM 7770 C C . LYS A 1 994 ? 16.638 24.067 64.306 1.00 88.75 994 LYS A C 1
ATOM 7772 O O . LYS A 1 994 ? 17.415 24.794 64.916 1.00 88.75 994 LYS A O 1
ATOM 7777 N N . GLN A 1 995 ? 15.680 24.539 63.509 1.00 88.94 995 GLN A N 1
ATOM 7778 C CA . GLN A 1 995 ? 15.358 25.964 63.441 1.00 88.94 995 GLN A CA 1
ATOM 7779 C C . GLN A 1 995 ? 14.736 26.442 64.752 1.00 88.94 995 GLN A C 1
ATOM 7781 O O . GLN A 1 995 ? 15.123 27.504 65.228 1.00 88.94 995 GLN A O 1
ATOM 7786 N N . GLU A 1 996 ? 13.859 25.629 65.348 1.00 93.56 996 GLU A N 1
ATOM 7787 C CA . GLU A 1 996 ? 13.202 25.948 66.616 1.00 93.56 996 GLU A CA 1
ATOM 7788 C C . GLU A 1 996 ? 14.195 26.067 67.781 1.00 93.56 996 GLU A C 1
ATOM 7790 O O . GLU A 1 996 ? 14.243 27.076 68.478 1.00 93.56 996 GLU A O 1
ATOM 7795 N N . LEU A 1 997 ? 15.031 25.044 67.976 1.00 92.62 997 LEU A N 1
ATOM 7796 C CA . LEU A 1 997 ? 15.903 24.923 69.151 1.00 92.62 997 LEU A CA 1
ATOM 7797 C C . LEU A 1 997 ? 17.355 25.359 68.878 1.00 92.62 997 LEU A C 1
ATOM 7799 O O . LEU A 1 997 ? 18.228 25.275 69.740 1.00 92.62 997 LEU A O 1
ATOM 7803 N N . GLY A 1 998 ? 17.669 25.769 67.647 1.00 88.12 998 GLY A N 1
ATOM 7804 C CA . GLY A 1 998 ? 19.027 26.082 67.180 1.00 88.12 998 GLY A CA 1
ATOM 7805 C C . GLY A 1 998 ? 19.934 24.858 66.956 1.00 88.12 998 GLY A C 1
ATOM 7806 O O . GLY A 1 998 ? 20.955 24.955 66.268 1.00 88.12 998 GLY A O 1
ATOM 7807 N N . SER A 1 999 ? 19.579 23.693 67.501 1.00 88.25 999 SER A N 1
ATOM 7808 C CA . SER A 1 999 ? 20.229 22.401 67.267 1.00 88.25 999 SER A CA 1
ATOM 7809 C C . SER A 1 999 ? 19.234 21.259 67.492 1.00 88.25 999 SER A C 1
ATOM 7811 O O . SER A 1 999 ? 18.181 21.474 68.076 1.00 88.25 999 SER A O 1
ATOM 7813 N N . ILE A 1 1000 ? 19.547 20.044 67.034 1.00 89.75 1000 ILE A N 1
ATOM 7814 C CA . ILE A 1 1000 ? 18.709 18.871 67.328 1.00 89.75 1000 ILE A CA 1
ATOM 7815 C C . ILE A 1 1000 ? 19.238 18.222 68.608 1.00 89.75 1000 ILE A C 1
ATOM 7817 O O . ILE A 1 1000 ? 20.337 17.652 68.559 1.00 89.75 1000 ILE A O 1
ATOM 7821 N N . PRO A 1 1001 ? 18.502 18.281 69.733 1.00 91.94 1001 PRO A N 1
ATOM 7822 C CA . PRO A 1 1001 ? 18.931 17.627 70.960 1.00 91.94 1001 PRO A CA 1
ATOM 7823 C C . PRO A 1 1001 ? 18.887 16.099 70.799 1.00 91.94 1001 PRO A C 1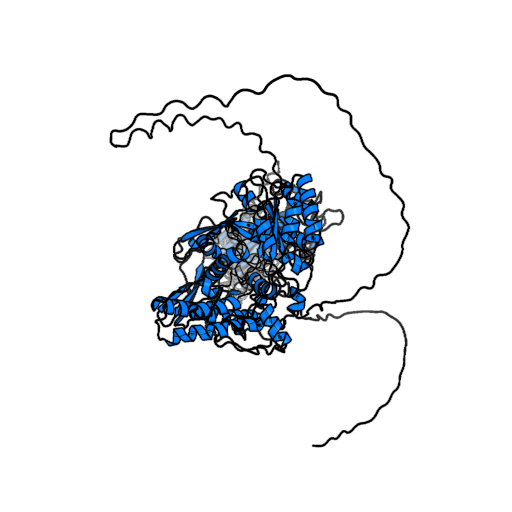
ATOM 7825 O O . PRO A 1 1001 ? 18.244 15.560 69.900 1.00 91.94 1001 PRO A O 1
ATOM 7828 N N . ASN A 1 1002 ? 19.570 15.367 71.680 1.00 90.50 1002 ASN A N 1
ATOM 7829 C CA . ASN A 1 1002 ? 19.427 13.905 71.714 1.00 90.50 1002 ASN A CA 1
ATOM 7830 C C . ASN A 1 1002 ? 18.110 13.479 72.376 1.00 90.50 1002 ASN A C 1
ATOM 7832 O O . ASN A 1 1002 ? 17.588 12.417 72.064 1.00 90.50 1002 ASN A O 1
ATOM 7836 N N . VAL A 1 1003 ? 17.587 14.301 73.290 1.00 94.25 1003 VAL A N 1
ATOM 7837 C CA . VAL A 1 1003 ? 16.358 14.041 74.041 1.00 94.25 1003 VAL A CA 1
ATOM 7838 C C . VAL A 1 1003 ? 15.415 15.222 73.866 1.00 94.25 1003 VAL A C 1
ATOM 7840 O O . VAL A 1 1003 ? 15.847 16.366 73.972 1.00 94.25 1003 VAL A O 1
ATOM 7843 N N . LEU A 1 1004 ? 14.143 14.929 73.623 1.00 96.62 1004 LEU A N 1
ATOM 7844 C CA . LEU A 1 1004 ? 13.055 15.897 73.555 1.00 96.62 1004 LEU A CA 1
ATOM 7845 C C . LEU A 1 1004 ? 11.967 15.496 74.550 1.00 96.62 1004 LEU A C 1
ATOM 7847 O O . LEU A 1 1004 ? 11.772 14.308 74.801 1.00 96.62 1004 LEU A O 1
ATOM 7851 N N . TYR A 1 1005 ? 11.258 16.465 75.112 1.00 97.56 1005 TYR A N 1
ATOM 7852 C CA . TYR A 1 1005 ? 10.164 16.224 76.043 1.00 97.56 1005 TYR A CA 1
ATOM 7853 C C . TYR A 1 1005 ? 8.839 16.578 75.378 1.00 97.56 1005 TYR A C 1
ATOM 7855 O O . TYR A 1 1005 ? 8.667 17.699 74.895 1.00 97.56 1005 TYR A O 1
ATOM 7863 N N . LEU A 1 1006 ? 7.909 15.624 75.354 1.00 97.56 1006 LEU A N 1
ATOM 7864 C CA . LEU A 1 1006 ? 6.610 15.764 74.698 1.00 97.56 1006 LEU A CA 1
ATOM 7865 C C . LEU A 1 1006 ? 5.464 15.496 75.674 1.00 97.56 1006 LEU A C 1
ATOM 7867 O O . LEU A 1 1006 ? 5.558 14.588 76.496 1.00 97.56 1006 LEU A O 1
ATOM 7871 N N . ALA A 1 1007 ? 4.362 16.230 75.554 1.00 96.62 1007 ALA A N 1
ATOM 7872 C CA . ALA A 1 1007 ? 3.150 15.955 76.326 1.00 96.62 1007 ALA A CA 1
ATOM 7873 C C . ALA A 1 1007 ? 1.887 16.149 75.484 1.00 96.62 1007 ALA A C 1
ATOM 7875 O O . ALA A 1 1007 ? 1.862 17.018 74.617 1.00 96.62 1007 ALA A O 1
ATOM 7876 N N . VAL A 1 1008 ? 0.829 15.383 75.761 1.00 97.50 1008 VAL A N 1
ATOM 7877 C CA . VAL A 1 1008 ? -0.508 15.583 75.180 1.00 97.50 1008 VAL A CA 1
ATOM 7878 C C . VAL A 1 1008 ? -1.490 15.973 76.277 1.00 97.50 1008 VAL A C 1
ATOM 7880 O O . VAL A 1 1008 ? -1.720 15.202 77.208 1.00 97.50 1008 VAL A O 1
ATOM 7883 N N . GLY A 1 1009 ? -2.089 17.157 76.158 1.00 95.88 1009 GLY A N 1
ATOM 7884 C CA . GLY A 1 1009 ? -3.106 17.677 77.071 1.00 95.88 1009 GLY A CA 1
ATOM 7885 C C . GLY A 1 1009 ? -4.492 17.706 76.431 1.00 95.88 1009 GLY A C 1
ATOM 7886 O O . GLY A 1 1009 ? -4.637 18.082 75.266 1.00 95.88 1009 GLY A O 1
ATOM 7887 N N . LEU A 1 1010 ? -5.516 17.321 77.200 1.00 96.62 1010 LEU A N 1
ATOM 7888 C CA . LEU A 1 1010 ? -6.920 17.407 76.796 1.00 96.62 1010 LEU A CA 1
ATOM 7889 C C . LEU A 1 1010 ? -7.675 18.316 77.754 1.00 96.62 1010 LEU A C 1
ATOM 7891 O O . LEU A 1 1010 ? -7.762 17.998 78.939 1.00 96.62 1010 LEU A O 1
ATOM 7895 N N . TYR A 1 1011 ? -8.294 19.376 77.252 1.00 97.19 1011 TYR A N 1
ATOM 7896 C CA . TYR A 1 1011 ? -9.030 20.327 78.087 1.00 97.19 1011 TYR A CA 1
ATOM 7897 C C . TYR A 1 1011 ? -10.494 20.403 77.676 1.00 97.19 1011 TYR A C 1
ATOM 7899 O O . TYR A 1 1011 ? -10.819 20.252 76.501 1.00 97.19 1011 TYR A O 1
ATOM 7907 N N . ASP A 1 1012 ? -11.395 20.665 78.627 1.00 95.88 1012 ASP A N 1
ATOM 7908 C CA . ASP A 1 1012 ? -12.767 21.029 78.254 1.00 95.88 1012 ASP A CA 1
ATOM 7909 C C . ASP A 1 1012 ? -12.767 22.269 77.335 1.00 95.88 1012 ASP A C 1
ATOM 7911 O O . ASP A 1 1012 ? -11.966 23.194 77.511 1.00 95.88 1012 ASP A O 1
ATOM 7915 N N . THR A 1 1013 ? -13.669 22.289 76.354 1.00 93.31 1013 THR A N 1
ATOM 7916 C CA . THR A 1 1013 ? -13.668 23.257 75.245 1.00 93.31 1013 THR A CA 1
ATOM 7917 C C . THR A 1 1013 ? -13.864 24.716 75.696 1.00 93.31 1013 THR A C 1
ATOM 7919 O O . THR A 1 1013 ? -13.341 25.634 75.074 1.00 93.31 1013 THR A O 1
ATOM 7922 N N . GLN A 1 1014 ? -14.544 24.983 76.816 1.00 92.06 1014 GLN A N 1
ATOM 7923 C CA . GLN A 1 1014 ? -14.721 26.352 77.330 1.00 92.06 1014 GLN A CA 1
ATOM 7924 C C . GLN A 1 1014 ? -13.449 26.971 77.953 1.00 92.06 1014 GLN A C 1
ATOM 7926 O O . GLN A 1 1014 ? -12.537 26.263 78.387 1.00 92.06 1014 GLN A O 1
ATOM 7931 N N . ASP A 1 1015 ? -13.422 28.302 78.089 1.00 92.81 1015 ASP A N 1
ATOM 7932 C CA . ASP A 1 1015 ? -12.442 29.018 78.922 1.00 92.81 1015 ASP A CA 1
ATOM 7933 C C . ASP A 1 1015 ? -12.447 28.481 80.364 1.00 92.81 1015 ASP A C 1
ATOM 7935 O O . ASP A 1 1015 ? -13.502 28.187 80.935 1.00 92.81 1015 ASP A O 1
ATOM 7939 N N . ASN A 1 1016 ? -11.266 28.387 80.981 1.00 93.44 1016 ASN A N 1
ATOM 7940 C CA . ASN A 1 1016 ? -11.023 27.687 82.250 1.00 93.44 1016 ASN A CA 1
ATOM 7941 C C . ASN A 1 1016 ? -11.411 26.196 82.240 1.00 93.44 1016 ASN A C 1
ATOM 7943 O O . ASN A 1 1016 ? -11.555 25.597 83.309 1.00 93.44 1016 ASN A O 1
ATOM 7947 N N . GLY A 1 1017 ? -11.583 25.588 81.062 1.00 94.50 1017 GLY A N 1
ATOM 7948 C CA . GLY A 1 1017 ? -11.804 24.154 80.920 1.00 94.50 1017 GLY A CA 1
ATOM 7949 C C . GLY A 1 1017 ? -10.697 23.350 81.597 1.00 94.50 1017 GLY A C 1
ATOM 7950 O O . GLY A 1 1017 ? -9.525 23.723 81.525 1.00 94.50 1017 GLY A O 1
ATOM 7951 N N . VAL A 1 1018 ? -11.069 22.283 82.304 1.00 94.75 1018 VAL A N 1
ATOM 7952 C CA . VAL A 1 1018 ? -10.141 21.529 83.159 1.00 94.75 1018 VAL A CA 1
ATOM 7953 C C . VAL A 1 1018 ? -9.410 20.476 82.323 1.00 94.75 1018 VAL A C 1
ATOM 7955 O O . VAL A 1 1018 ? -10.017 19.851 81.449 1.00 94.75 1018 VAL A O 1
ATOM 7958 N N . LEU A 1 1019 ? -8.114 20.290 82.593 1.00 95.50 1019 LEU A N 1
ATOM 7959 C CA . LEU A 1 1019 ? -7.311 19.196 82.042 1.00 95.50 1019 LEU A CA 1
ATOM 7960 C C . LEU A 1 1019 ? -7.931 17.848 82.432 1.00 95.50 1019 LEU A C 1
ATOM 7962 O O . LEU A 1 1019 ? -8.386 17.685 83.562 1.00 95.50 1019 LEU A O 1
ATOM 7966 N N . ASP A 1 1020 ? -7.950 16.873 81.526 1.00 93.56 1020 ASP A N 1
ATOM 7967 C CA . ASP A 1 1020 ? -8.345 15.499 81.840 1.00 93.56 1020 ASP A CA 1
ATOM 7968 C C . ASP A 1 1020 ? -7.127 14.672 82.299 1.00 93.56 1020 ASP A C 1
ATOM 7970 O O . ASP A 1 1020 ? -6.408 14.120 81.456 1.00 93.56 1020 ASP A O 1
ATOM 7974 N N . PRO A 1 1021 ? -6.899 14.521 83.620 1.00 88.31 1021 PRO A N 1
ATOM 7975 C CA . PRO A 1 1021 ? -5.729 13.811 84.132 1.00 88.31 1021 PRO A CA 1
ATOM 7976 C C . PRO A 1 1021 ? -5.724 12.321 83.767 1.00 88.31 1021 PRO A C 1
ATOM 7978 O O . PRO A 1 1021 ? -4.681 11.672 83.815 1.00 88.31 1021 PRO A O 1
ATOM 7981 N N . ASN A 1 1022 ? -6.875 11.748 83.391 1.00 89.56 1022 ASN A N 1
ATOM 7982 C CA . ASN A 1 1022 ? -6.976 10.328 83.057 1.00 89.56 1022 ASN A CA 1
ATOM 7983 C C . ASN A 1 1022 ? -6.608 10.032 81.600 1.00 89.56 1022 ASN A C 1
ATOM 7985 O O . ASN A 1 1022 ? -6.536 8.859 81.235 1.00 89.56 1022 ASN A O 1
ATOM 7989 N N . ARG A 1 1023 ? -6.436 11.060 80.760 1.00 91.12 1023 ARG A N 1
ATOM 7990 C CA . ARG A 1 1023 ? -6.230 10.914 79.310 1.00 91.12 1023 ARG A CA 1
ATOM 7991 C C . ARG A 1 1023 ? -5.033 11.699 78.765 1.00 91.12 1023 ARG A C 1
ATOM 7993 O O . ARG A 1 1023 ? -4.764 11.603 77.573 1.00 91.12 1023 ARG A O 1
ATOM 8000 N N . GLN A 1 1024 ? -4.316 12.444 79.606 1.00 93.12 1024 GLN A N 1
ATOM 8001 C CA . GLN A 1 1024 ? -3.067 13.109 79.221 1.00 93.12 1024 GLN A CA 1
ATOM 8002 C C . GLN A 1 1024 ? -1.921 12.116 78.953 1.00 93.12 1024 GLN A C 1
ATOM 8004 O O . GLN A 1 1024 ? -1.957 10.974 79.425 1.00 93.12 1024 GLN A O 1
ATOM 8009 N N . ILE A 1 1025 ? -0.899 12.574 78.228 1.00 93.88 1025 ILE A N 1
ATOM 8010 C CA . ILE A 1 1025 ? 0.382 11.880 78.036 1.00 93.88 1025 ILE A CA 1
ATOM 8011 C C . ILE A 1 1025 ? 1.506 12.817 78.513 1.00 93.88 1025 ILE A C 1
ATOM 8013 O O . ILE A 1 1025 ? 1.543 13.953 78.059 1.00 93.88 1025 ILE A O 1
ATOM 8017 N N . ASP A 1 1026 ? 2.436 12.407 79.375 1.00 81.50 1026 ASP A N 1
ATOM 8018 C CA . ASP A 1 1026 ? 2.456 11.132 80.106 1.00 81.50 1026 ASP A CA 1
ATOM 8019 C C . ASP A 1 1026 ? 1.423 11.132 81.260 1.00 81.50 1026 ASP A C 1
ATOM 8021 O O . ASP A 1 1026 ? 0.830 12.164 81.587 1.00 81.50 1026 ASP A O 1
ATOM 8025 N N . GLN A 1 1027 ? 1.143 9.967 81.849 1.00 85.38 1027 GLN A N 1
ATOM 8026 C CA . GLN A 1 1027 ? 0.145 9.818 82.915 1.00 85.38 1027 GLN A CA 1
ATOM 8027 C C . GLN A 1 1027 ? 0.412 10.775 84.082 1.00 85.38 1027 GLN A C 1
ATOM 8029 O O . GLN A 1 1027 ? 1.556 10.950 84.501 1.00 85.38 1027 GLN A O 1
ATOM 8034 N N . THR A 1 1028 ? -0.656 11.352 84.647 1.00 87.50 1028 THR A N 1
ATOM 8035 C CA . THR A 1 1028 ? -0.494 12.267 85.781 1.00 87.50 1028 THR A CA 1
ATOM 8036 C C . THR A 1 1028 ? 0.162 11.577 86.977 1.00 87.50 1028 THR A C 1
ATOM 8038 O O . THR A 1 1028 ? -0.149 10.430 87.314 1.00 87.50 1028 THR A O 1
ATOM 8041 N N . VAL A 1 1029 ? 1.047 12.298 87.656 1.00 86.69 1029 VAL A N 1
ATOM 8042 C CA . VAL A 1 1029 ? 1.756 11.819 88.849 1.00 86.69 1029 VAL A CA 1
ATOM 8043 C C . VAL A 1 1029 ? 1.135 12.331 90.148 1.00 86.69 1029 VAL A C 1
ATOM 8045 O O . VAL A 1 1029 ? 1.312 11.701 91.193 1.00 86.69 1029 VAL A O 1
ATOM 8048 N N . ASN A 1 1030 ? 0.398 13.446 90.106 1.00 87.12 1030 ASN A N 1
ATOM 8049 C CA . ASN A 1 1030 ? -0.175 14.096 91.291 1.00 87.12 1030 ASN A CA 1
ATOM 8050 C C . ASN A 1 1030 ? -1.686 14.408 91.178 1.00 87.12 1030 ASN A C 1
ATOM 8052 O O . ASN A 1 1030 ? -2.331 14.625 92.207 1.00 87.12 1030 ASN A O 1
ATOM 8056 N N . GLY A 1 1031 ? -2.263 14.372 89.971 1.00 83.31 1031 GLY A N 1
ATOM 8057 C CA . GLY A 1 1031 ? -3.680 14.621 89.703 1.00 83.31 1031 GLY A CA 1
ATOM 8058 C C . GLY A 1 1031 ? -4.156 16.036 90.041 1.00 83.31 1031 GLY A C 1
ATOM 8059 O O . GLY A 1 1031 ? -5.340 16.213 90.333 1.00 83.31 1031 GLY A O 1
ATOM 8060 N N . ASP A 1 1032 ? -3.266 17.029 90.058 1.00 88.12 1032 ASP A N 1
ATOM 8061 C CA . ASP A 1 1032 ? -3.585 18.395 90.495 1.00 88.12 1032 ASP A CA 1
ATOM 8062 C C . ASP A 1 1032 ? -4.201 19.289 89.398 1.00 88.12 1032 ASP A C 1
ATOM 8064 O O . ASP A 1 1032 ? -4.613 20.418 89.679 1.00 88.12 1032 ASP A O 1
ATOM 8068 N N . GLY A 1 1033 ? -4.328 18.762 88.175 1.00 87.19 1033 GLY A N 1
ATOM 8069 C CA . GLY A 1 1033 ? -4.884 19.465 87.018 1.00 87.19 1033 GLY A CA 1
ATOM 8070 C C . GLY A 1 1033 ? -3.870 20.322 86.255 1.00 87.19 1033 GLY A C 1
ATOM 8071 O O . GLY A 1 1033 ? -4.286 21.110 85.401 1.00 87.19 1033 GLY A O 1
ATOM 8072 N N . ASN A 1 1034 ? -2.577 20.178 86.550 1.00 92.94 1034 ASN A N 1
ATOM 8073 C CA . ASN A 1 1034 ? -1.469 20.750 85.792 1.00 92.94 1034 ASN A CA 1
ATOM 8074 C C . ASN A 1 1034 ? -0.779 19.680 84.928 1.00 92.94 1034 ASN A C 1
ATOM 8076 O O . ASN A 1 1034 ? -1.002 18.489 85.117 1.00 92.94 1034 ASN A O 1
ATOM 8080 N N . LEU A 1 1035 ? 0.048 20.130 83.979 1.00 93.62 1035 LEU A N 1
ATOM 8081 C CA . LEU A 1 1035 ? 1.063 19.309 83.310 1.00 93.62 1035 LEU A CA 1
ATOM 8082 C C . LEU A 1 1035 ? 2.441 19.719 83.834 1.00 93.62 1035 LEU A C 1
ATOM 8084 O O . LEU A 1 1035 ? 3.051 20.672 83.336 1.00 93.62 1035 LEU A O 1
ATOM 8088 N N . ASP A 1 1036 ? 2.917 19.030 84.865 1.00 92.94 1036 ASP A N 1
ATOM 8089 C CA . ASP A 1 1036 ? 4.237 19.258 85.448 1.00 92.94 1036 ASP A CA 1
ATOM 8090 C C . ASP A 1 1036 ? 5.359 18.807 84.503 1.00 92.94 1036 ASP A C 1
ATOM 8092 O O . ASP A 1 1036 ? 5.186 17.930 83.663 1.00 92.94 1036 ASP A O 1
ATOM 8096 N N . GLY A 1 1037 ? 6.572 19.345 84.671 1.00 90.50 1037 GLY A N 1
ATOM 8097 C CA . GLY A 1 1037 ? 7.709 18.959 83.820 1.00 90.50 1037 GLY A CA 1
ATOM 8098 C C . GLY A 1 1037 ? 8.080 17.473 83.922 1.00 90.50 1037 GLY A C 1
ATOM 8099 O O . GLY A 1 1037 ? 8.642 16.912 82.988 1.00 90.50 1037 GLY A O 1
ATOM 8100 N N . ILE A 1 1038 ? 7.729 16.825 85.039 1.00 89.88 1038 ILE A N 1
ATOM 8101 C CA . ILE A 1 1038 ? 7.878 15.375 85.241 1.00 89.88 1038 ILE A CA 1
ATOM 8102 C C . ILE A 1 1038 ? 6.784 14.544 84.550 1.00 89.88 1038 ILE A C 1
ATOM 8104 O O . ILE A 1 1038 ? 6.917 13.328 84.490 1.00 89.88 1038 ILE A O 1
ATOM 8108 N N . GLU A 1 1039 ? 5.729 15.184 84.043 1.00 92.50 1039 GLU A N 1
ATOM 8109 C CA . GLU A 1 1039 ? 4.623 14.568 83.295 1.00 92.50 1039 GLU A CA 1
ATOM 8110 C C . GLU A 1 1039 ? 4.799 14.731 81.771 1.00 92.50 1039 GLU A C 1
ATOM 8112 O O . GLU A 1 1039 ? 3.926 14.347 80.994 1.00 92.50 1039 GLU A O 1
ATOM 8117 N N . PHE A 1 1040 ? 5.942 15.265 81.319 1.00 95.44 1040 PHE A N 1
ATOM 8118 C CA . PHE A 1 1040 ? 6.353 15.196 79.918 1.00 95.44 1040 PHE A CA 1
ATOM 8119 C C . PHE A 1 1040 ? 7.108 13.890 79.655 1.00 95.44 1040 PHE A C 1
ATOM 8121 O O . PHE A 1 1040 ? 8.056 13.536 80.360 1.00 95.44 1040 PHE A O 1
ATOM 8128 N N . LEU A 1 1041 ? 6.741 13.210 78.574 1.00 95.88 1041 LEU A N 1
ATOM 8129 C CA . LEU A 1 1041 ? 7.427 12.025 78.088 1.00 95.88 1041 LEU A CA 1
ATOM 8130 C C . LEU A 1 1041 ? 8.818 12.398 77.566 1.00 95.88 1041 LEU A C 1
ATOM 8132 O O . LEU A 1 1041 ? 8.944 13.202 76.644 1.00 95.88 1041 LEU A O 1
ATOM 8136 N N . SER A 1 1042 ? 9.862 11.781 78.119 1.00 94.81 1042 SER A N 1
ATOM 8137 C CA . SER A 1 1042 ? 11.233 11.909 77.616 1.00 94.81 1042 SER A CA 1
ATOM 8138 C C . SER A 1 1042 ? 11.451 10.986 76.414 1.00 94.81 1042 SER A C 1
ATOM 8140 O O . SER A 1 1042 ? 11.310 9.768 76.524 1.00 94.81 1042 SER A O 1
ATOM 8142 N N . VAL A 1 1043 ? 11.803 11.566 75.267 1.00 95.12 1043 VAL A N 1
ATOM 8143 C CA . VAL A 1 1043 ? 11.926 10.879 73.977 1.00 95.12 1043 VAL A CA 1
ATOM 8144 C C . VAL A 1 1043 ? 13.361 10.973 73.474 1.00 95.12 1043 VAL A C 1
ATOM 8146 O O . VAL A 1 1043 ? 13.859 12.064 73.204 1.00 95.12 1043 VAL A O 1
ATOM 8149 N N . ASP A 1 1044 ? 14.028 9.829 73.312 1.00 93.12 1044 ASP A N 1
ATOM 8150 C CA . ASP A 1 1044 ? 15.349 9.757 72.681 1.00 93.12 1044 ASP A CA 1
ATOM 8151 C C . ASP A 1 1044 ? 15.208 9.877 71.156 1.00 93.12 1044 ASP A C 1
ATOM 8153 O O . ASP A 1 1044 ? 14.821 8.927 70.466 1.00 93.12 1044 ASP A O 1
ATOM 8157 N N . LEU A 1 1045 ? 15.549 11.046 70.612 1.00 90.06 1045 LEU A N 1
ATOM 8158 C CA . LEU A 1 1045 ? 15.422 11.341 69.187 1.00 90.06 1045 LEU A CA 1
ATOM 8159 C C . LEU A 1 1045 ? 16.342 10.479 68.320 1.00 90.06 1045 LEU A C 1
ATOM 8161 O O . LEU A 1 1045 ? 16.072 10.322 67.130 1.00 90.06 1045 LEU A O 1
ATOM 8165 N N . THR A 1 1046 ? 17.399 9.874 68.874 1.00 83.31 1046 THR A N 1
ATOM 8166 C CA . THR A 1 1046 ? 18.237 8.942 68.105 1.00 83.31 1046 THR A CA 1
ATOM 8167 C C . THR A 1 1046 ? 17.480 7.672 67.725 1.00 83.31 1046 THR A C 1
ATOM 8169 O O . THR A 1 1046 ? 17.768 7.087 66.682 1.00 83.31 1046 THR A O 1
ATOM 8172 N N . THR A 1 1047 ? 16.473 7.287 68.514 1.00 81.94 1047 THR A N 1
ATOM 8173 C CA . THR A 1 1047 ? 15.620 6.122 68.239 1.00 81.94 1047 THR A CA 1
ATOM 8174 C C . THR A 1 1047 ? 14.544 6.404 67.191 1.00 81.94 1047 THR A C 1
ATOM 8176 O O . THR A 1 1047 ? 14.059 5.474 66.554 1.00 81.94 1047 THR A O 1
ATOM 8179 N N . LEU A 1 1048 ? 14.228 7.683 66.957 1.00 81.88 1048 LEU A N 1
ATOM 8180 C CA . LEU A 1 1048 ? 13.288 8.130 65.927 1.00 81.88 1048 LEU A CA 1
ATOM 8181 C C . LEU A 1 1048 ? 13.951 8.391 64.565 1.00 81.88 1048 LEU A C 1
ATOM 8183 O O . LEU A 1 1048 ? 13.245 8.566 63.573 1.00 81.88 1048 LEU A O 1
ATOM 8187 N N . ARG A 1 1049 ? 15.292 8.391 64.493 1.00 75.81 1049 ARG A N 1
ATOM 8188 C CA . ARG A 1 1049 ? 16.049 8.550 63.239 1.00 75.81 1049 ARG A CA 1
ATOM 8189 C C . ARG A 1 1049 ? 16.088 7.235 62.460 1.00 75.81 1049 ARG A C 1
ATOM 8191 O O . ARG A 1 1049 ? 16.815 6.309 62.824 1.00 75.81 1049 ARG A O 1
ATOM 8198 N N . LYS A 1 1050 ? 15.385 7.158 61.329 1.00 58.78 1050 LYS A N 1
ATOM 8199 C CA . LYS A 1 1050 ? 15.509 6.030 60.391 1.00 58.78 1050 LYS A CA 1
ATOM 8200 C C . LYS A 1 1050 ? 16.738 6.222 59.481 1.00 58.78 1050 LYS A C 1
ATOM 8202 O O . LYS A 1 1050 ? 16.650 6.837 58.429 1.00 58.78 1050 LYS A O 1
ATOM 8207 N N . ASN A 1 1051 ? 17.903 5.697 59.876 1.00 40.53 1051 ASN A N 1
ATOM 8208 C CA . ASN A 1 1051 ? 19.117 5.684 59.040 1.00 40.53 1051 ASN A CA 1
ATOM 8209 C C . ASN A 1 1051 ? 19.206 4.391 58.206 1.00 40.53 1051 ASN A C 1
ATOM 8211 O O . ASN A 1 1051 ? 19.531 3.336 58.754 1.00 40.53 1051 ASN A O 1
ATOM 8215 N N . LYS A 1 1052 ? 19.027 4.460 56.881 1.00 35.88 1052 LYS A N 1
ATOM 8216 C CA . LYS A 1 1052 ? 19.477 3.400 55.959 1.00 35.88 1052 LYS A CA 1
ATOM 8217 C C . LYS A 1 1052 ? 20.088 3.969 54.677 1.00 35.88 1052 LYS A C 1
ATOM 8219 O O . LYS A 1 1052 ? 19.475 3.909 53.628 1.00 35.88 1052 LYS A O 1
ATOM 8224 N N . TRP A 1 1053 ? 21.342 4.411 54.761 1.00 28.14 1053 TRP A N 1
ATOM 8225 C CA . TRP A 1 1053 ? 22.256 4.443 53.614 1.00 28.14 1053 TRP A CA 1
ATOM 8226 C C . TRP A 1 1053 ? 23.668 4.081 54.094 1.00 28.14 1053 TRP A C 1
ATOM 8228 O O . TRP A 1 1053 ? 24.269 4.792 54.899 1.00 28.14 1053 TRP A O 1
ATOM 8238 N N . VAL A 1 1054 ? 24.180 2.932 53.641 1.00 28.98 1054 VAL A N 1
ATOM 8239 C CA . VAL A 1 1054 ? 25.590 2.535 53.771 1.00 28.98 1054 VAL A CA 1
ATOM 8240 C C . VAL A 1 1054 ? 26.238 2.765 52.411 1.00 28.98 1054 VAL A C 1
ATOM 8242 O O . VAL A 1 1054 ? 25.864 2.126 51.433 1.00 28.98 1054 VAL A O 1
ATOM 8245 N N . PHE A 1 1055 ? 27.203 3.681 52.359 1.00 27.56 1055 PHE A N 1
ATOM 8246 C CA . PHE A 1 1055 ? 28.080 3.891 51.210 1.00 27.56 1055 PHE A CA 1
ATOM 8247 C C . PHE A 1 1055 ? 28.999 2.677 51.003 1.00 27.56 1055 PHE A C 1
ATOM 8249 O O . PHE A 1 1055 ? 29.689 2.265 51.936 1.00 27.56 1055 PHE A O 1
ATOM 8256 N N . PHE A 1 1056 ? 29.105 2.189 49.766 1.00 26.89 1056 PHE A N 1
ATOM 8257 C CA . PHE A 1 1056 ? 30.323 1.534 49.283 1.00 26.89 1056 PHE A CA 1
ATOM 8258 C C . PHE A 1 1056 ? 30.937 2.407 48.179 1.00 26.89 1056 PHE A C 1
ATOM 8260 O O . PHE A 1 1056 ? 30.240 2.724 47.216 1.00 26.89 1056 PHE A O 1
ATOM 8267 N N . PRO A 1 1057 ? 32.207 2.836 48.305 1.00 30.22 1057 PRO A N 1
ATOM 8268 C CA . PRO A 1 1057 ? 32.924 3.482 47.217 1.00 30.22 1057 PRO A CA 1
ATOM 8269 C C . PRO A 1 1057 ? 33.375 2.453 46.171 1.00 30.22 1057 PRO A C 1
ATOM 8271 O O . PRO A 1 1057 ? 33.606 1.284 46.479 1.00 30.22 1057 PRO A O 1
ATOM 8274 N N . ALA A 1 1058 ? 33.499 2.950 44.945 1.00 28.81 1058 ALA A N 1
ATOM 8275 C CA . ALA A 1 1058 ? 33.807 2.237 43.715 1.00 28.81 1058 ALA A CA 1
ATOM 8276 C C . ALA A 1 1058 ? 35.099 1.397 43.732 1.00 28.81 1058 ALA A C 1
ATOM 8278 O O . ALA A 1 1058 ? 36.112 1.781 44.330 1.00 28.81 1058 ALA A O 1
ATOM 8279 N N . GLN A 1 1059 ? 35.065 0.313 42.953 1.00 30.06 1059 GLN A N 1
ATOM 8280 C CA . GLN A 1 1059 ? 36.162 -0.101 42.075 1.00 30.06 1059 GLN A CA 1
ATOM 8281 C C . GLN A 1 1059 ? 35.629 -0.278 40.663 1.00 30.06 1059 GLN A C 1
ATOM 8283 O O . GLN A 1 1059 ? 34.531 -0.866 40.543 1.00 30.06 1059 GLN A O 1
#

Sequence (1059 aa):
MSRGKHTAGGPAKARRSGNAKSLVSRSKLEAGSRRANPSKGIPIMLSPWRRPPWPACAVPGMPKSDLLTTIPKFLRERGSTGLLAKLLRFPEILSSMPNPRPLLSLLLSVLGLCTLSVEAPAQNEKVHFSYLWHMEQPIYWPDQQVFGDDRYERAWESIQQTDGGAAHPENDLRAIFSVPDRVAAYQWRVRDSINAIRGYPEAGAQVSYSGGLIENLQSLGGAWQLGYSPTWYSSYREARGWTTSGQSVPRCDLVVFPFHHPLLPLLDDSTIRKEIQLYKAVYDDAWGSHPGQSKGFFPPEMAFSTRLIPILEQEGIEWCFVSGEKISRACTDFPVVFGSGGINCDPPNQADQLNPAQGDYYRESISRGCGPAEAFPFAFTPHRAGYVDPNTGQLHSIVVVPCSQSLGWRDGYSPLGLGAFDTLQTKNDPSRPMLVVLAHDGDNNWGGGYSYYMDAVPNFVQSAQSSGYHATMVEEYLRDHPVPANDYVHVEDGAWVNADGDFGSPQFLNWNWPPVNGAGEIDIANGWAEDIRNWAVITACQNHVDTAEQVWLDAGGSVNIDRILYPWSASNDAERAWHYFLGALNSGFMYYGTSLDMEVKPTIACNEAWQHTNSILSGGGTDRTPPTIWTPQRHPWNPGSVNFGPQWGYQEYQDDGDFWVWTFIHDVSGLQSVTLKYRIDQDGTNPLSSFQNETYAGGAEVGAWQNLTMSARPFPDWNFFNDGSINFFEMPQRIADQYYVEVTGIREKLVDYYIEAVDNQGNVRRGPIQHVWAGDGQGGGNGNDAVEISPDPARTGQPVAIRYDASGGPLATASQVFLHIGINNWAWVEPNDPQMSFNTGSGRWEVVVPVPDNADQLDMVFHDGAGNWDNNGGQDWHFDVVPGSDDPRWQIDGHLDPDATLLASNNGVNLWAGLKGDILYLATEPAAGKDRFVFVAENPGNLRLSPWAKGGQVAQWDAYLANEESNGYVTWTDATGYTEIMADSILEGSLNLKQELGSIPNVLYLAVGLYDTQDNGVLDPNRQIDQTVNGDGNLDGIEFLSVDLTTLRKNKWVFFPAQ

Secondary structure (DSSP, 8-state):
-------------------------------------S-----------PPP------------------------------SS-----------S------SSSSSSSSSS-------PPPP-PPPEEEEEEEE----SEEEEPSSSSSSEEPHHHHHHHHHTT-----S-HHHHHH-HHHHHIIIIIHHHHHHHHTTSSS--EEEEE-HHHHHHHHHHHHTT-TT--TTTTHHHHHHHT-B-SSS--BSEEE-B--TT-B-GGGS-HHHHHHHHHHHHHHHHHHH-SSSPPPSEE--GGG-B-GGGHHHHHHTT--EEEEEHHHHHHTBTT----BSTTSBSSPPPPGGG--BPP---EEE---TTS---EEETTGGGS-EEEEEE-TTT-PEEEEEEEEEEHHHHHHHHHS---THHHHHHHTT--TTS--EEEEEEESSSTTTTSHHIIIIIHHHHHHHHHHTT-EE--HHHHHHHSPPPTT-EE---SB--TTSTTTSS-TT-TTT-PPPB-TTS-B-TTT-B-HHHHHHHHHHHHHHHHHHHHHHHHHTT----HHHHHS--TT--HHHHHHHHHHTT-BHHHHHTTTSTTTTTHHHHHHHHHHHHHHHHHTT-PPP-PPPEEPPPEEESSSTTSEE-SGGGTTS-EE--S-EEEEEEEE-TT-EEEEEEEEEEBSSS---TT--TTT-SS--TTB-PPEEEEPEEE----S-TT--TT---SS--S--PEEEEEEE-S--SEEEEEEEEEEETT--EEEPPPEEEEE--SS------TTEEEESSSEETTSEEEEEE--TTSTTTT-SS-EEEEEETTTTEE-TT-PBPEEETTTTEEEEEEEPPTT-SEEEEEEE-SSS-EE-GGGT-EEEEEEPPTT-SSPP-SSS--TT-EEEEEETTEEEEEEEETTEEEEEEPPPSSSEEEEEEESS--SEEEPGGG-SSEEEPPSEEEEE-TTT--EEEES--S-EEEEESSSEEEEEEHHHHHSS--SEEEEEEEEE-SSTTPPB-TTT-BSPPSS-SSSB-GGGSEEEEHHHHB----------

Foldseek 3Di:
DDDDDDDDDDDDDDDDDDDYDDDDDDDDDDDDDDDDDVPDDPPPPPDDDDDDDDDDDDDDDDDDDDDDDDDDDDDDDDDDDDDPDDDDDDDDDDDDDDDDDDDPPPPVPPPPPDPPPPPDPQDQAAFEEAEEAEADDAQFFLFAQPDAFGGTDALLSQVVVVVVPDPPPVDPSLVQLLDVLLLCLQAALQLVLLVLLVVAQFFAHEYEHALSNVVNLCNCQVVVHSNRHNLSLVSLLVQQPAAGNFPGHGRYAHAQEFHRLFLPVFDDLVLLLLSSVLSQVCCCVRRNPPPHHDLEYERRLLFDDLVCQVSSVVSNRAEYEHALLLLLLLAPPNPADFWFLGFFFWRRFVQSVQHYHQPDWDWDGDPLRYTRTGRPPRSQFKFKAWAADQAPRDIGIHIYHHEYLRQLRCLQAHQDDCPVSVVRRVRADSLGGGYHYNYDHCCDDSNSGPCSSPPRSSVRSVNCVVVNYHNHDPVSSCVSRPHDPPGYTGGQGFGRCVQRQCRGYSQPCLQHPAFADLVRAHDNPPGDDLNVLLSQLLQALVQLLVQLQVLQVVVVHDEDSVCLSPPRPPHALSSQLSNLSSSLRNSVLSNCCLPRQSSQSNQSSSQRSVVSSCVRVVVPGDGQRWKRKGAKDKPPQAALDWTAHDSVVRDTDYAQLKMKIKTFIDHPQAFDFKKKKKWWFDPQDDHPVDCQLQYPVHDPRIDHIDIDGWDKAAHDQDPVSPDPSHDCPDTHPDGTIMTMDMDDDDAQTKMKIWMWTAGPVGHIDIHGIDIGHRHNNPDCPPVPPQKDKPPAQAAAQDKIKIWGQCPPHQCNPAPWKFKWKAADVNPDTDPPGHTFDQDPVVRITMDIDHHHNPGQKMWIWMDNVPPTIGQPVVVTDMGGYDHDPPNLDFDADADDGPLWDFDDFFPQWTWTWFDRPQKIKIKIFADDQWKKKKFKAPAFADWDQDPPLEAATEGDGQKMWIAANVPRDTDIPNAPFDKDFDHDRMTMMMGRNCRSPVHDDQKMWIKMWTFRRDRNTFTDQRGIAPHDPPPPRYHHSVRTDIDGNVVRDDDDDDDDDDD